Protein AF-0000000077171613 (afdb_homodimer)

pLDDT: mean 93.12, std 9.17, range [24.89, 98.75]

Foldseek 3Di:
DPPLDEFEEEEADAPDQDPCCCQPPPLLQQLLLVVRVRYHYEHEHNQFPCCLVCQLQGLEYEYELDQDLVCLLSQVSNVVVVGFYEYEYEWDLQDFALQDPCVLVSLAPSSVVSSLSCQASGQEYEYAADLVVVLCVVSYPHHYHHDHTFDRDQFDDLVVLVVVADPAAEEEEEDERSCLLQVLLLLVLVQVVCVVPVRHAYEYEYDPCNCVQSVHDPSRYHYHYDDGPVVVLVSLSHHQAYEDGAFDDSGSLSHAPVVLLSNLQSQHQYAYAPHNRCPVVCVQLVPDHALASVSSNVVVVVCVVPVVVSNVSSNSSNVCSNVPRYSNPDCVVVVVVVVSGDPDHRPDDDPDGRGYYYYHHHRDPDDPLVVLLVVLVVCVVVVVLVVSLVSLVVSCVSRVSDLVSLVSNLVSCVVVPHPCSVVSLVVSCVSVVLDCVSLLVVLVPDDDLLVSLVSLLVSLVSLLPGPLSNSVVCCVVNCVSLLVSCVVQVPRNLVSLVSNCSSVVPDLVSLQSSLVSCVVVVVPVSSVVSVVVSVVVVVVCVVCVVPVVPDDPSSVSSSVSSVVSNVPSSCVHPPPPSD/DPPLDEFEEEEADAPDFDPCCCQPPPLLQQLLLVVRVRYHYEHEHNQFPCCLVCQLQGLEYEYELDQDLVCLLSQVNNVVVVGFYEYEYEWDLQDFAPQDPCVLVSLAPSSVVSSLSCQASGQEYEYAADLVVLLCVVSYPHHYHHDHTFDRDQFDDLVVLVVVADPAAEEEEEDESSCLLQVLLLLVLVQVVCVVPVRHAYEYEYDPCNCVQSVHDPSRYHYHYDDGVVVVLVSLSRHQAYEDGAFDDSGSLSHAPVVLLSNLQSQHQYAYAPHNRCPVVCVQLVPDHALASVSSNVVVVVCVVPVVVSNVRSNSSNVCSNVPGYSNPDCSVVVVVVVSGDPDHRPDDDPDGRGYYYYHHHRDPDDPLVVLLVVLVVCVVVVVLVVSLVSLVVSCVSRVSDLVSLVSNLVSCVVVVPPCSVVSLVVSCVSVVLDCVSLLVVLVPDDDLLVSLVSLLVSLVSLLPGDLSNSVVCCVVNCVSLLVSCVVQVPRNLVSLVSNCSSVVPDLVSLQSSLVSCVVVVVPVSSVVSVVVSVVVVVVCVVCVVPVVPDDPSSVVSSVSSVVSNVPSNCVHPPPPSD

Solvent-accessible surface area (backbone atoms only — not comparable to full-atom values): 61549 Å² total; per-residue (Å²): 123,82,84,73,67,62,41,38,37,33,31,38,34,70,89,62,92,46,71,60,31,42,66,66,46,48,50,52,41,46,48,42,14,68,75,33,60,46,25,23,29,34,41,30,24,67,55,16,60,54,46,66,61,48,47,49,48,28,30,32,25,36,36,50,72,56,74,60,59,79,51,53,52,42,47,53,54,23,47,77,72,57,27,40,35,38,30,32,52,69,68,41,61,90,46,56,41,80,52,25,89,56,31,73,65,48,33,31,55,67,56,53,51,42,41,44,49,46,51,54,68,32,61,29,36,38,24,40,25,69,40,41,49,59,57,44,54,79,63,29,90,50,56,74,42,72,54,69,71,50,44,79,63,86,59,73,57,61,69,60,38,56,64,72,31,73,90,63,54,26,40,28,42,72,50,58,58,47,46,44,32,31,53,59,40,47,41,68,51,51,51,53,48,46,68,76,38,73,74,43,32,43,37,39,35,25,60,84,64,50,64,77,72,67,71,68,64,67,92,37,50,44,80,40,67,71,68,52,74,64,52,47,52,57,54,48,36,56,24,50,33,31,53,49,66,58,53,96,41,76,30,50,35,16,33,57,43,51,67,50,52,51,30,11,45,37,42,8,28,58,46,35,35,48,36,70,36,38,46,65,58,31,66,74,59,66,54,78,56,28,44,36,67,65,46,45,46,49,53,53,50,50,34,71,76,32,58,68,59,39,52,50,50,10,51,45,37,26,51,46,30,71,72,74,33,30,38,90,78,56,54,68,64,54,54,52,52,60,70,50,43,44,94,70,65,57,84,67,87,65,94,68,64,60,25,62,44,82,40,63,67,48,83,42,102,63,52,72,65,56,52,48,52,50,49,23,50,51,31,40,75,71,66,40,48,72,59,17,51,48,49,30,51,50,49,28,69,68,36,77,80,36,65,69,49,51,51,51,38,52,52,52,38,50,76,70,64,49,84,58,45,65,61,53,50,52,55,48,37,65,74,43,65,86,49,64,64,52,60,50,49,54,52,73,70,49,78,53,64,68,61,38,33,50,52,51,38,53,51,32,56,59,42,54,73,45,58,68,59,40,42,57,67,48,42,67,64,48,50,59,58,48,49,55,48,33,71,73,40,28,82,73,29,46,66,34,44,53,44,42,40,69,57,43,73,71,46,57,68,60,43,50,54,44,22,52,33,27,45,74,63,68,37,50,70,64,17,42,54,41,40,50,51,49,49,51,52,44,50,45,43,68,74,24,46,76,57,57,72,70,52,59,66,55,56,54,47,32,52,40,49,9,47,49,43,60,72,61,37,67,33,51,72,65,78,80,74,75,124,123,82,83,73,67,62,40,38,38,34,31,38,33,71,89,62,93,46,72,60,31,42,64,68,45,48,50,53,40,48,47,42,13,68,75,33,60,46,25,22,28,33,41,31,24,66,54,16,60,53,45,64,62,48,47,50,47,28,29,31,26,36,37,49,72,57,75,60,60,78,51,53,52,41,48,53,54,23,45,76,70,58,27,40,34,38,30,33,50,70,66,41,61,90,46,56,42,80,52,25,90,56,31,72,64,47,31,32,56,67,54,53,51,43,42,43,50,46,49,57,69,32,61,31,36,38,25,40,27,68,41,41,50,58,60,46,54,78,62,29,88,51,56,74,42,73,54,67,74,49,43,80,62,85,59,72,56,63,69,61,38,55,64,71,31,73,90,62,54,25,41,28,41,72,51,59,59,49,46,44,30,32,52,59,41,46,41,68,52,52,52,54,48,46,68,76,38,74,73,42,33,43,36,41,35,24,60,84,63,49,64,77,72,67,71,68,63,68,89,36,49,45,80,40,68,72,69,51,73,64,53,46,52,57,53,48,36,57,25,50,32,31,53,48,66,58,54,96,42,75,31,49,36,17,32,58,43,51,65,51,50,52,31,10,44,38,42,6,28,58,46,36,34,47,33,72,36,37,46,65,58,31,65,75,57,65,54,79,55,26,45,38,65,64,45,42,45,50,53,52,50,52,34,72,78,31,57,68,59,39,52,51,51,12,49,44,38,25,50,45,30,70,72,75,33,29,39,90,79,56,56,65,66,55,54,52,52,60,70,50,42,42,93,71,65,57,86,68,86,67,94,66,64,60,24,60,43,83,37,63,66,47,84,39,99,62,52,72,65,56,51,47,52,50,48,22,51,51,30,41,76,72,66,40,49,71,56,17,52,49,50,30,50,50,48,28,70,68,37,77,81,36,65,69,48,50,51,50,38,52,51,53,38,49,76,70,64,48,85,59,44,64,62,52,49,53,54,49,38,64,74,43,64,84,49,64,64,51,58,51,50,53,53,72,71,48,78,53,65,68,63,37,34,50,52,49,38,52,52,31,56,59,42,54,74,44,58,67,60,39,41,57,68,47,42,67,64,48,51,59,59,48,48,55,49,32,70,74,39,27,83,73,29,46,66,33,46,55,44,41,41,69,59,44,72,66,46,54,69,62,43,51,53,44,21,52,32,28,45,76,64,67,36,49,69,63,17,41,53,41,40,51,51,49,48,52,52,43,50,45,41,70,75,27,47,74,56,57,72,69,51,58,67,56,57,55,47,32,51,40,48,9,48,48,43,60,72,60,37,66,31,49,74,68,78,80,75,79,123

Sequence (1158 aa):
MPDLTPRTIVQLVALDETGDSYYRMRWPAVQLAAQAPHWRVINLDATASERYVWAEMADLLVLIQCADPDMLPVIEKRRAQGRQTLVEYNDNHYDPPVWSPAADQWASPLLQQMYERFMVHGDALAVTGPGLERLFRSKTTKPIHILKNHFPEDPLPFAALQQAKGNQIRLGWAGSLGHMADLLAVMPTLKKLLERFPEIKLCLMGNEAIPSLIRVPEAQLEFRKWGTIHDYYAFVKTLHIGIAPLQDTGYNRCRSDVKAVELAALGAVPVLQNALPYRDFLSETGLVGFSSLDGLFERLVGYLLHPAGLEADARCAHRYVQAQRLASQRRERYELYATMLAATPSKYFWPQSAGYHEVSGTPEPGTPSQKLLQHGRNLWQHGAHPAALQVLGGAVQANPFHPDLALAELRFMHLAGLADVPARLSAYAQRFAEDARFALFALAIEKNLHKRAGLWSDLAERLAGLPRCAADFYFEQISKLFLKDLRADPGIYLEAGECWLRVYPGRADLRLEVAQAAERCGRFAQAQDHYRWLQGALALYTDNQAFLGGVSPKTVAAWSAALHGRLHSDWSPAGEDIYMPDLTPRTIVQLVALDETGDSYYRMRWPAVQLAAQAPHWRVINLDATASERYVWAEMADLLVLIQCADPDMLPVIEKRRAQGRQTLVEYNDNHYDPPVWSPAADQWASPLLQQMYERFMVHGDALAVTGPGLERLFRSKTTKPIHILKNHFPEDPLPFAALQQAKGNQIRLGWAGSLGHMADLLAVMPTLKKLLERFPEIKLCLMGNEAIPSLIRVPEAQLEFRKWGTIHDYYAFVKTLHIGIAPLQDTGYNRCRSDVKAVELAALGAVPVLQNALPYRDFLSETGLVGFSSLDGLFERLVGYLLHPAGLEADARCAHRYVQAQRLASQRRERYELYATMLAATPSKYFWPQSAGYHEVSGTPEPGTPSQKLLQHGRNLWQHGAHPAALQVLGGAVQANPFHPDLALAELRFMHLAGLADVPARLSAYAQRFAEDARFALFALAIEKNLHKRAGLWSDLAERLAGLPRCAADFYFEQISKLFLKDLRADPGIYLEAGECWLRVYPGRADLRLEVAQAAERCGRFAQAQDHYRWLQGALALYTDNQAFLGGVSPKTVAAWSAALHGRLHSDWSPAGEDIY

Nearest PDB structures (foldseek):
  5d00-assembly1_A  TM=7.080E-01  e=1.806E-07  Bacillus subtilis subsp. subtilis str. 168
  4r7s-assembly1_A  TM=4.003E-01  e=2.937E-02  Parabacteroides merdae ATCC 43184
  3u4t-assembly2_B  TM=2.551E-01  e=2.801E-02  Cytophaga hutchinsonii ATCC 33406
  6hd7-assembly1_t  TM=3.679E-01  e=3.664E-01  Saccharomyces cerevisiae
  7qij-assembly1_CC  TM=3.805E-01  e=9.496E-01  Yersinia enterocolitica

Structure (mmCIF, N/CA/C/O backbone):
data_AF-0000000077171613-model_v1
#
loop_
_entity.id
_entity.type
_entity.pdbx_description
1 polymer 'Gll3830 protein'
#
loop_
_atom_site.group_PDB
_atom_site.id
_atom_site.type_symbol
_atom_site.label_atom_id
_atom_site.label_alt_id
_atom_site.label_comp_id
_atom_site.label_asym_id
_atom_site.label_entity_id
_atom_site.label_seq_id
_atom_site.pdbx_PDB_ins_code
_atom_site.Cartn_x
_atom_site.Cartn_y
_atom_site.Cartn_z
_atom_site.occupancy
_atom_site.B_iso_or_equiv
_atom_site.auth_seq_id
_atom_site.auth_comp_id
_atom_site.auth_asym_id
_atom_site.auth_atom_id
_atom_site.pdbx_PDB_model_num
ATOM 1 N N . MET A 1 1 ? 0.546 -65.812 -29.453 1 45.78 1 MET A N 1
ATOM 2 C CA . MET A 1 1 ? 0.878 -64.938 -30.594 1 45.78 1 MET A CA 1
ATOM 3 C C . MET A 1 1 ? 0.595 -63.5 -30.297 1 45.78 1 MET A C 1
ATOM 5 O O . MET A 1 1 ? -0.328 -63.188 -29.531 1 45.78 1 MET A O 1
ATOM 9 N N . PRO A 1 2 ? 1.661 -62.75 -30.531 1 60.56 2 PRO A N 1
ATOM 10 C CA . PRO A 1 2 ? 1.401 -61.344 -30.203 1 60.56 2 PRO A CA 1
ATOM 11 C C . PRO A 1 2 ? 0.114 -60.844 -30.828 1 60.56 2 PRO A C 1
ATOM 13 O O . PRO A 1 2 ? -0.261 -61.25 -31.938 1 60.56 2 PRO A O 1
ATOM 16 N N . ASP A 1 3 ? -0.795 -60.438 -30 1 68.5 3 ASP A N 1
ATOM 17 C CA . ASP A 1 3 ? -2.021 -59.844 -30.5 1 68.5 3 ASP A CA 1
ATOM 18 C C . ASP A 1 3 ? -1.717 -58.781 -31.578 1 68.5 3 ASP A C 1
ATOM 20 O O . ASP A 1 3 ? -1.125 -57.75 -31.281 1 68.5 3 ASP A O 1
ATOM 24 N N . LEU A 1 4 ? -1.874 -59.125 -32.875 1 80.25 4 LEU A N 1
ATOM 25 C CA . LEU A 1 4 ? -1.546 -58.281 -34.031 1 80.25 4 LEU A CA 1
ATOM 26 C C . LEU A 1 4 ? -2.781 -57.531 -34.531 1 80.25 4 LEU A C 1
ATOM 28 O O . LEU A 1 4 ? -2.797 -57.031 -35.656 1 80.25 4 LEU A O 1
ATOM 32 N N . THR A 1 5 ? -3.688 -57.469 -33.594 1 86.31 5 THR A N 1
ATOM 33 C CA . THR A 1 5 ? -4.91 -56.781 -33.969 1 86.31 5 THR A CA 1
ATOM 34 C C . THR A 1 5 ? -4.66 -55.25 -34.062 1 86.31 5 THR A C 1
ATOM 36 O O . THR A 1 5 ? -4.09 -54.656 -33.156 1 86.31 5 THR A O 1
ATOM 39 N N . PRO A 1 6 ? -5.066 -54.656 -35.188 1 92.19 6 PRO A N 1
ATOM 40 C CA . PRO A 1 6 ? -4.914 -53.219 -35.312 1 92.19 6 PRO A CA 1
ATOM 41 C C . PRO A 1 6 ? -5.703 -52.438 -34.25 1 92.19 6 PRO A C 1
ATOM 43 O O . PRO A 1 6 ? -6.824 -52.812 -33.906 1 92.19 6 PRO A O 1
ATOM 46 N N . ARG A 1 7 ? -5.062 -51.531 -33.625 1 96.88 7 ARG A N 1
ATOM 47 C CA . ARG A 1 7 ? -5.68 -50.688 -32.625 1 96.88 7 ARG A CA 1
ATOM 48 C C . ARG A 1 7 ? -5.391 -49.219 -32.906 1 96.88 7 ARG A C 1
ATOM 50 O O . ARG A 1 7 ? -4.355 -48.875 -33.469 1 96.88 7 ARG A O 1
ATOM 57 N N . THR A 1 8 ? -6.309 -48.344 -32.531 1 98.12 8 THR A N 1
ATOM 58 C CA . THR A 1 8 ? -6.109 -46.906 -32.688 1 98.12 8 THR A CA 1
ATOM 59 C C . THR A 1 8 ? -6.09 -46.219 -31.344 1 98.12 8 THR A C 1
ATOM 61 O O . THR A 1 8 ? -7.066 -46.281 -30.578 1 98.12 8 THR A O 1
ATOM 64 N N . ILE A 1 9 ? -4.977 -45.562 -31.047 1 98.44 9 ILE A N 1
ATOM 65 C CA . ILE A 1 9 ? -4.809 -44.719 -29.875 1 98.44 9 ILE A CA 1
ATOM 66 C C . ILE A 1 9 ? -4.906 -43.25 -30.281 1 98.44 9 ILE A C 1
ATOM 68 O O . ILE A 1 9 ? -4.168 -42.812 -31.141 1 98.44 9 ILE A O 1
ATOM 72 N N . VAL A 1 10 ? -5.805 -42.531 -29.641 1 98.44 10 VAL A N 1
ATOM 73 C CA . VAL A 1 10 ? -5.902 -41.094 -29.875 1 98.44 10 VAL A CA 1
ATOM 74 C C . VAL A 1 10 ? -5.523 -40.344 -28.609 1 98.44 10 VAL A C 1
ATOM 76 O O . VAL A 1 10 ? -6.074 -40.594 -27.531 1 98.44 10 VAL A O 1
ATOM 79 N N . GLN A 1 11 ? -4.562 -39.469 -28.734 1 98 11 GLN A N 1
ATOM 80 C CA . GLN A 1 11 ? -4.156 -38.562 -27.672 1 98 11 GLN A CA 1
ATOM 81 C C . GLN A 1 11 ? -4.52 -37.125 -28.016 1 98 11 GLN A C 1
ATOM 83 O O . GLN A 1 11 ? -4.102 -36.594 -29.047 1 98 11 GLN A O 1
ATOM 88 N N . LEU A 1 12 ? -5.309 -36.531 -27.125 1 96.31 12 LEU A N 1
ATOM 89 C CA . LEU A 1 12 ? -5.562 -35.094 -27.297 1 96.31 12 LEU A CA 1
ATOM 90 C C . LEU A 1 12 ? -4.453 -34.281 -26.641 1 96.31 12 LEU A C 1
ATOM 92 O O . LEU A 1 12 ? -4.25 -34.344 -25.422 1 96.31 12 LEU A O 1
ATOM 96 N N . VAL A 1 13 ? -3.756 -33.469 -27.484 1 92.25 13 VAL A N 1
ATOM 97 C CA . VAL A 1 13 ? -2.52 -32.844 -27.016 1 92.25 13 VAL A CA 1
ATOM 98 C C . VAL A 1 13 ? -2.477 -31.391 -27.453 1 92.25 13 VAL A C 1
ATOM 100 O O . VAL A 1 13 ? -3.264 -30.953 -28.297 1 92.25 13 VAL A O 1
ATOM 103 N N . ALA A 1 14 ? -1.704 -30.609 -26.719 1 85.62 14 ALA A N 1
ATOM 104 C CA . ALA A 1 14 ? -1.272 -29.312 -27.25 1 85.62 14 ALA A CA 1
ATOM 105 C C . ALA A 1 14 ? -0.084 -29.469 -28.188 1 85.62 14 ALA A C 1
ATOM 107 O O . ALA A 1 14 ? 0.984 -29.938 -27.781 1 85.62 14 ALA A O 1
ATOM 108 N N . LEU A 1 15 ? -0.319 -29.047 -29.438 1 85.31 15 LEU A N 1
ATOM 109 C CA . LEU A 1 15 ? 0.756 -29.203 -30.422 1 85.31 15 LEU A CA 1
ATOM 110 C C . LEU A 1 15 ? 1.675 -27.984 -30.406 1 85.31 15 LEU A C 1
ATOM 112 O O . LEU A 1 15 ? 1.579 -27.125 -31.281 1 85.31 15 LEU A O 1
ATOM 116 N N . ASP A 1 16 ? 2.449 -27.781 -29.312 1 84.06 16 ASP A N 1
ATOM 117 C CA . ASP A 1 16 ? 3.422 -26.703 -29.188 1 84.06 16 ASP A CA 1
ATOM 118 C C . ASP A 1 16 ? 4.836 -27.25 -29 1 84.06 16 ASP A C 1
ATOM 120 O O . ASP A 1 16 ? 5.098 -28.422 -29.312 1 84.06 16 ASP A O 1
ATOM 124 N N . GLU A 1 17 ? 5.754 -26.375 -28.688 1 79.94 17 GLU A N 1
ATOM 125 C CA . GLU A 1 17 ? 7.156 -26.766 -28.625 1 79.94 17 GLU A CA 1
ATOM 126 C C . GLU A 1 17 ? 7.699 -26.641 -27.203 1 79.94 17 GLU A C 1
ATOM 128 O O . GLU A 1 17 ? 8.789 -26.094 -27 1 79.94 17 GLU A O 1
ATOM 133 N N . THR A 1 18 ? 6.91 -27.141 -26.312 1 82.56 18 THR A N 1
ATOM 134 C CA . THR A 1 18 ? 7.34 -27.109 -24.922 1 82.56 18 THR A CA 1
ATOM 135 C C . THR A 1 18 ? 7.961 -28.438 -24.516 1 82.56 18 THR A C 1
ATOM 137 O O . THR A 1 18 ? 7.824 -29.438 -25.219 1 82.56 18 THR A O 1
ATOM 140 N N . GLY A 1 19 ? 8.633 -28.391 -23.438 1 85.69 19 GLY A N 1
ATOM 141 C CA . GLY A 1 19 ? 9.188 -29.641 -22.906 1 85.69 19 GLY A CA 1
ATOM 142 C C . GLY A 1 19 ? 8.148 -30.719 -22.688 1 85.69 19 GLY A C 1
ATOM 143 O O . GLY A 1 19 ? 8.375 -31.875 -23.016 1 85.69 19 GLY A O 1
ATOM 144 N N . ASP A 1 20 ? 7.027 -30.375 -22.25 1 88.25 20 ASP A N 1
ATOM 145 C CA . ASP A 1 20 ? 5.941 -31.312 -22 1 88.25 20 ASP A CA 1
ATOM 146 C C . ASP A 1 20 ? 5.449 -31.938 -23.312 1 88.25 20 ASP A C 1
ATOM 148 O O . ASP A 1 20 ? 5.141 -33.125 -23.359 1 88.25 20 ASP A O 1
ATOM 152 N N . SER A 1 21 ? 5.383 -31.125 -24.344 1 90.75 21 SER A N 1
ATOM 153 C CA . SER A 1 21 ? 4.926 -31.625 -25.641 1 90.75 21 SER A CA 1
ATOM 154 C C . SER A 1 21 ? 5.852 -32.719 -26.172 1 90.75 21 SER A C 1
ATOM 156 O O . SER A 1 21 ? 5.398 -33.688 -26.797 1 90.75 21 SER A O 1
ATOM 158 N N . TYR A 1 22 ? 7.094 -32.562 -25.859 1 92.94 22 TYR A N 1
ATOM 159 C CA . TYR A 1 22 ? 8.055 -33.562 -26.344 1 92.94 22 TYR A CA 1
ATOM 160 C C . TYR A 1 22 ? 8.07 -34.781 -25.438 1 92.94 22 TYR A C 1
ATOM 162 O O . TYR A 1 22 ? 7.785 -35.906 -25.875 1 92.94 22 TYR A O 1
ATOM 170 N N . TYR A 1 23 ? 8.203 -34.562 -24.141 1 93.81 23 TYR A N 1
ATOM 171 C CA . TYR A 1 23 ? 8.469 -35.656 -23.203 1 93.81 23 TYR A CA 1
ATOM 172 C C . TYR A 1 23 ? 7.191 -36.406 -22.859 1 93.81 23 TYR A C 1
ATOM 174 O O . TYR A 1 23 ? 7.238 -37.562 -22.453 1 93.81 23 TYR A O 1
ATOM 182 N N . ARG A 1 24 ? 6.078 -35.781 -23.047 1 94.19 24 ARG A N 1
ATOM 183 C CA . ARG A 1 24 ? 4.852 -36.406 -22.578 1 94.19 24 ARG A CA 1
ATOM 184 C C . ARG A 1 24 ? 3.959 -36.812 -23.75 1 94.19 24 ARG A C 1
ATOM 186 O O . ARG A 1 24 ? 3.131 -37.719 -23.641 1 94.19 24 ARG A O 1
ATOM 193 N N . MET A 1 25 ? 4.164 -36.156 -24.891 1 94.88 25 MET A N 1
ATOM 194 C CA . MET A 1 25 ? 3.195 -36.344 -25.969 1 94.88 25 MET A CA 1
ATOM 195 C C . MET A 1 25 ? 3.867 -36.906 -27.203 1 94.88 25 MET A C 1
ATOM 197 O O . MET A 1 25 ? 3.637 -38.062 -27.562 1 94.88 25 MET A O 1
ATOM 201 N N . ARG A 1 26 ? 4.859 -36.281 -27.719 1 94.88 26 ARG A N 1
ATOM 202 C CA . ARG A 1 26 ? 5.414 -36.625 -29.016 1 94.88 26 ARG A CA 1
ATOM 203 C C . ARG A 1 26 ? 6.309 -37.875 -28.938 1 94.88 26 ARG A C 1
ATOM 205 O O . ARG A 1 26 ? 6.051 -38.875 -29.594 1 94.88 26 ARG A O 1
ATOM 212 N N . TRP A 1 27 ? 7.281 -37.844 -28.141 1 95.06 27 TRP A N 1
ATOM 213 C CA . TRP A 1 27 ? 8.289 -38.875 -28.125 1 95.06 27 TRP A CA 1
ATOM 214 C C . TRP A 1 27 ? 7.688 -40.188 -27.625 1 95.06 27 TRP A C 1
ATOM 216 O O . TRP A 1 27 ? 7.895 -41.25 -28.219 1 95.06 27 TRP A O 1
ATOM 226 N N . PRO A 1 28 ? 6.902 -40.125 -26.578 1 94.81 28 PRO A N 1
ATOM 227 C CA . PRO A 1 28 ? 6.27 -41.375 -26.156 1 94.81 28 PRO A CA 1
ATOM 228 C C . PRO A 1 28 ? 5.359 -41.969 -27.234 1 94.81 28 PRO A C 1
ATOM 230 O O . PRO A 1 28 ? 5.289 -43.188 -27.375 1 94.81 28 PRO A O 1
ATOM 233 N N . ALA A 1 29 ? 4.668 -41.156 -27.984 1 96.06 29 ALA A N 1
ATOM 234 C CA . ALA A 1 29 ? 3.783 -41.625 -29.047 1 96.06 29 ALA A CA 1
ATOM 235 C C . ALA A 1 29 ? 4.582 -42.281 -30.172 1 96.06 29 ALA A C 1
ATOM 237 O O . ALA A 1 29 ? 4.18 -43.312 -30.703 1 96.06 29 ALA A O 1
ATOM 238 N N . VAL A 1 30 ? 5.645 -41.688 -30.531 1 95.62 30 VAL A N 1
ATOM 239 C CA . VAL A 1 30 ? 6.523 -42.219 -31.562 1 95.62 30 VAL A CA 1
ATOM 240 C C . VAL A 1 30 ? 7.051 -43.594 -31.125 1 95.62 30 VAL A C 1
ATOM 242 O O . VAL A 1 30 ? 7.059 -44.531 -31.906 1 95.62 30 VAL A O 1
ATOM 245 N N . GLN A 1 31 ? 7.473 -43.656 -29.922 1 94.88 31 GLN A N 1
ATOM 246 C CA . GLN A 1 31 ? 8 -44.906 -29.375 1 94.88 31 GLN A CA 1
ATOM 247 C C . GLN A 1 31 ? 6.926 -46 -29.344 1 94.88 31 GLN A C 1
ATOM 249 O O . GLN A 1 31 ? 7.199 -47.156 -29.656 1 94.88 31 GLN A O 1
ATOM 254 N N . LEU A 1 32 ? 5.781 -45.625 -28.938 1 95.44 32 LEU A N 1
ATOM 255 C CA . LEU A 1 32 ? 4.664 -46.562 -28.891 1 95.44 32 LEU A CA 1
ATOM 256 C C . LEU A 1 32 ? 4.379 -47.156 -30.281 1 95.44 32 LEU A C 1
ATOM 258 O O . LEU A 1 32 ? 4.164 -48.344 -30.422 1 95.44 32 LEU A O 1
ATOM 262 N N . ALA A 1 33 ? 4.375 -46.312 -31.281 1 95.75 33 ALA A N 1
ATOM 263 C CA . ALA A 1 33 ? 4.125 -46.75 -32.656 1 95.75 33 ALA A CA 1
ATOM 264 C C . ALA A 1 33 ? 5.215 -47.719 -33.125 1 95.75 33 ALA A C 1
ATOM 266 O O . ALA A 1 33 ? 4.945 -48.625 -33.906 1 95.75 33 ALA A O 1
ATOM 267 N N . ALA A 1 34 ? 6.375 -47.469 -32.688 1 94.38 34 ALA A N 1
ATOM 268 C CA . ALA A 1 34 ? 7.488 -48.344 -33.031 1 94.38 34 ALA A CA 1
ATOM 269 C C . ALA A 1 34 ? 7.359 -49.719 -32.344 1 94.38 34 ALA A C 1
ATOM 271 O O . ALA A 1 34 ? 7.695 -50.75 -32.938 1 94.38 34 ALA A O 1
ATOM 272 N N . GLN A 1 35 ? 6.879 -49.719 -31.156 1 93.12 35 GLN A N 1
ATOM 273 C CA . GLN A 1 35 ? 6.762 -50.938 -30.359 1 93.12 35 GLN A CA 1
ATOM 274 C C . GLN A 1 35 ? 5.559 -51.75 -30.797 1 93.12 35 GLN A C 1
ATOM 276 O O . GLN A 1 35 ? 5.535 -52.969 -30.594 1 93.12 35 GLN A O 1
ATOM 281 N N . ALA A 1 36 ? 4.582 -51.062 -31.266 1 94.88 36 ALA A N 1
ATOM 282 C CA . ALA A 1 36 ? 3.379 -51.719 -31.781 1 94.88 36 ALA A CA 1
ATOM 283 C C . ALA A 1 36 ? 3.08 -51.281 -33.219 1 94.88 36 ALA A C 1
ATOM 285 O O . ALA A 1 36 ? 2.156 -50.5 -33.438 1 94.88 36 ALA A O 1
ATOM 286 N N . PRO A 1 37 ? 3.752 -51.938 -34.125 1 93.62 37 PRO A N 1
ATOM 287 C CA . PRO A 1 37 ? 3.676 -51.469 -35.531 1 93.62 37 PRO A CA 1
ATOM 288 C C . PRO A 1 37 ? 2.275 -51.594 -36.125 1 93.62 37 PRO A C 1
ATOM 290 O O . PRO A 1 37 ? 1.979 -51 -37.156 1 93.62 37 PRO A O 1
ATOM 293 N N . HIS A 1 38 ? 1.454 -52.375 -35.5 1 94.31 38 HIS A N 1
ATOM 294 C CA . HIS A 1 38 ? 0.092 -52.531 -35.969 1 94.31 38 HIS A CA 1
ATOM 295 C C . HIS A 1 38 ? -0.859 -51.531 -35.344 1 94.31 38 HIS A C 1
ATOM 297 O O . HIS A 1 38 ? -2.043 -51.5 -35.688 1 94.31 38 HIS A O 1
ATOM 303 N N . TRP A 1 39 ? -0.384 -50.75 -34.375 1 96.94 39 TRP A N 1
ATOM 304 C CA . TRP A 1 39 ? -1.201 -49.719 -33.781 1 96.94 39 TRP A CA 1
ATOM 305 C C . TRP A 1 39 ? -1.116 -48.406 -34.562 1 96.94 39 TRP A C 1
ATOM 307 O O . TRP A 1 39 ? -0.089 -48.125 -35.188 1 96.94 39 TRP A O 1
ATOM 317 N N . ARG A 1 40 ? -2.211 -47.75 -34.656 1 97.69 40 ARG A N 1
ATOM 318 C CA . ARG A 1 40 ? -2.287 -46.344 -35.094 1 97.69 40 ARG A CA 1
ATOM 319 C C . ARG A 1 40 ? -2.285 -45.406 -33.875 1 97.69 40 ARG A C 1
ATOM 321 O O . ARG A 1 40 ? -3.213 -45.406 -33.062 1 97.69 40 ARG A O 1
ATOM 328 N N . VAL A 1 41 ? -1.185 -44.625 -33.781 1 98.25 41 VAL A N 1
ATOM 329 C CA . VAL A 1 41 ? -1.062 -43.719 -32.688 1 98.25 41 VAL A CA 1
ATOM 330 C C . VAL A 1 41 ? -1.19 -42.281 -33.188 1 98.25 41 VAL A C 1
ATOM 332 O O . VAL A 1 41 ? -0.305 -41.781 -33.875 1 98.25 41 VAL A O 1
ATOM 335 N N . ILE A 1 42 ? -2.264 -41.594 -32.719 1 98.19 42 ILE A N 1
ATOM 336 C CA . ILE A 1 42 ? -2.57 -40.281 -33.25 1 98.19 42 ILE A CA 1
ATOM 337 C C . ILE A 1 42 ? -2.484 -39.25 -32.125 1 98.19 42 ILE A C 1
ATOM 339 O O . ILE A 1 42 ? -3.236 -39.312 -31.156 1 98.19 42 ILE A O 1
ATOM 343 N N . ASN A 1 43 ? -1.555 -38.281 -32.312 1 97.69 43 ASN A N 1
ATOM 344 C CA . ASN A 1 43 ? -1.63 -37.031 -31.562 1 97.69 43 ASN A CA 1
ATOM 345 C C . ASN A 1 43 ? -2.514 -36 -32.281 1 97.69 43 ASN A C 1
ATOM 347 O O . ASN A 1 43 ? -2.131 -35.469 -33.312 1 97.69 43 ASN A O 1
ATOM 351 N N . LEU A 1 44 ? -3.627 -35.812 -31.656 1 96.5 44 LEU A N 1
ATOM 352 C CA . LEU A 1 44 ? -4.566 -34.844 -32.219 1 96.5 44 LEU A CA 1
ATOM 353 C C . LEU A 1 44 ? -4.602 -33.562 -31.422 1 96.5 44 LEU A C 1
ATOM 355 O O . LEU A 1 44 ? -4.68 -33.594 -30.188 1 96.5 44 LEU A O 1
ATOM 359 N N . ASP A 1 45 ? -4.547 -32.438 -32.156 1 94.81 45 ASP A N 1
ATOM 360 C CA . ASP A 1 45 ? -4.664 -31.156 -31.469 1 94.81 45 ASP A CA 1
ATOM 361 C C . ASP A 1 45 ? -5.969 -31.078 -30.672 1 94.81 45 ASP A C 1
ATOM 363 O O . ASP A 1 45 ? -7.035 -31.422 -31.188 1 94.81 45 ASP A O 1
ATOM 367 N N . ALA A 1 46 ? -5.844 -30.562 -29.469 1 92.75 46 ALA A N 1
ATOM 368 C CA . ALA A 1 46 ? -6.973 -30.578 -28.547 1 92.75 46 ALA A CA 1
ATOM 369 C C . ALA A 1 46 ? -8.078 -29.625 -29 1 92.75 46 ALA A C 1
ATOM 371 O O . ALA A 1 46 ? -9.211 -29.703 -28.516 1 92.75 46 ALA A O 1
ATOM 372 N N . THR A 1 47 ? -7.809 -28.797 -29.953 1 91.94 47 THR A N 1
ATOM 373 C CA . THR A 1 47 ? -8.797 -27.828 -30.422 1 91.94 47 THR A CA 1
ATOM 374 C C . THR A 1 47 ? -9.375 -28.25 -31.766 1 91.94 47 THR A C 1
ATOM 376 O O . THR A 1 47 ? -10.18 -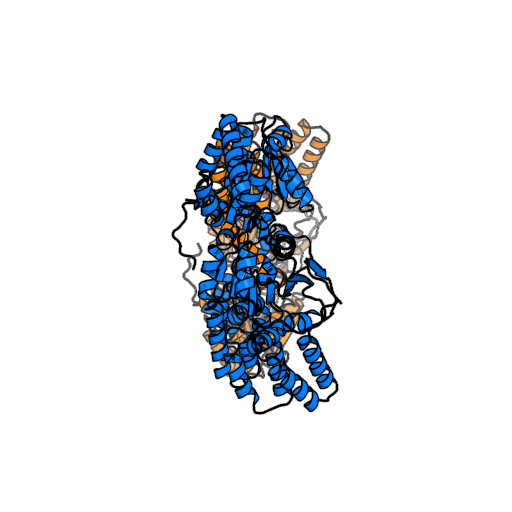27.531 -32.375 1 91.94 47 THR A O 1
ATOM 379 N N . ALA A 1 48 ? -8.906 -29.391 -32.25 1 94.38 48 ALA A N 1
ATOM 380 C CA . ALA A 1 48 ? -9.367 -29.844 -33.562 1 94.38 48 ALA A CA 1
ATOM 381 C C . ALA A 1 48 ? -10.852 -30.203 -33.531 1 94.38 48 ALA A C 1
ATOM 383 O O . ALA A 1 48 ? -11.344 -30.75 -32.531 1 94.38 48 ALA A O 1
ATOM 384 N N . SER A 1 49 ? -11.547 -29.984 -34.656 1 93.25 49 SER A N 1
ATOM 385 C CA . SER A 1 49 ? -12.977 -30.297 -34.719 1 93.25 49 SER A CA 1
ATOM 386 C C . SER A 1 49 ? -13.211 -31.797 -34.688 1 93.25 49 SER A C 1
ATOM 388 O O . SER A 1 49 ? -14.25 -32.25 -34.188 1 93.25 49 SER A O 1
ATOM 390 N N . GLU A 1 50 ? -12.281 -32.594 -35.031 1 94.19 50 GLU A N 1
ATOM 391 C CA . GLU A 1 50 ? -12.391 -34.062 -35.125 1 94.19 50 GLU A CA 1
ATOM 392 C C . GLU A 1 50 ? -12.328 -34.688 -33.719 1 94.19 50 GLU A C 1
ATOM 394 O O . GLU A 1 50 ? -12.625 -35.875 -33.562 1 94.19 50 GLU A O 1
ATOM 399 N N . ARG A 1 51 ? -12.023 -33.875 -32.781 1 95.69 51 ARG A N 1
ATOM 400 C CA . ARG A 1 51 ? -11.617 -34.438 -31.5 1 95.69 51 ARG A CA 1
ATOM 401 C C . ARG A 1 51 ? -12.742 -35.25 -30.875 1 95.69 51 ARG A C 1
ATOM 403 O O . ARG A 1 51 ? -12.5 -36.344 -30.312 1 95.69 51 ARG A O 1
ATOM 410 N N . TYR A 1 52 ? -13.953 -34.875 -31.031 1 95.88 52 TYR A N 1
ATOM 411 C CA . TYR A 1 52 ? -15.047 -35.562 -30.359 1 95.88 52 TYR A CA 1
ATOM 412 C C . TYR A 1 52 ? -15.328 -36.906 -31 1 95.88 52 TYR A C 1
ATOM 414 O O . TYR A 1 52 ? -15.477 -37.906 -30.312 1 95.88 52 TYR A O 1
ATOM 422 N N . VAL A 1 53 ? -15.352 -36.938 -32.344 1 96 53 VAL A N 1
ATOM 423 C CA . VAL A 1 53 ? -15.625 -38.188 -33.062 1 96 53 VAL A CA 1
ATOM 424 C C . VAL A 1 53 ? -14.453 -39.125 -32.906 1 96 53 VAL A C 1
ATOM 426 O O . VAL A 1 53 ? -14.656 -40.312 -32.594 1 96 53 VAL A O 1
ATOM 429 N N . TRP A 1 54 ? -13.32 -38.625 -33.062 1 97.56 54 TRP A N 1
ATOM 430 C CA . TRP A 1 54 ? -12.141 -39.5 -33 1 97.56 54 TRP A CA 1
ATOM 431 C C . TRP A 1 54 ? -11.938 -40 -31.562 1 97.56 54 TRP A C 1
ATOM 433 O O . TRP A 1 54 ? -11.516 -41.156 -31.359 1 97.56 54 TRP A O 1
ATOM 443 N N . ALA A 1 55 ? -12.203 -39.156 -30.625 1 97.94 55 ALA A N 1
ATOM 444 C CA . ALA A 1 55 ? -12.141 -39.594 -29.234 1 97.94 55 ALA A CA 1
ATOM 445 C C . ALA A 1 55 ? -13.109 -40.75 -28.969 1 97.94 55 ALA A C 1
ATOM 447 O O . ALA A 1 55 ? -12.75 -41.75 -28.344 1 97.94 55 ALA A O 1
ATOM 448 N N . GLU A 1 56 ? -14.305 -40.594 -29.406 1 97.38 56 GLU A N 1
ATOM 449 C CA . GLU A 1 56 ? -15.336 -41.625 -29.188 1 97.38 56 GLU A CA 1
ATOM 450 C C . GLU A 1 56 ? -14.969 -42.938 -29.859 1 97.38 56 GLU A C 1
ATOM 452 O O . GLU A 1 56 ? -15.211 -44 -29.312 1 97.38 56 GLU A O 1
ATOM 457 N N . MET A 1 57 ? -14.297 -42.844 -31.031 1 97.31 57 MET A N 1
ATOM 458 C CA . MET A 1 57 ? -14.102 -44 -31.875 1 97.31 57 MET A CA 1
ATOM 459 C C . MET A 1 57 ? -12.766 -44.688 -31.578 1 97.31 57 MET A C 1
ATOM 461 O O . MET A 1 57 ? -12.531 -45.812 -31.969 1 97.31 57 MET A O 1
ATOM 465 N N . ALA A 1 58 ? -11.914 -44.031 -30.906 1 98.44 58 ALA A N 1
ATOM 466 C CA . ALA A 1 58 ? -10.594 -44.594 -30.594 1 98.44 58 ALA A CA 1
ATOM 467 C C . ALA A 1 58 ? -10.719 -45.875 -29.75 1 98.44 58 ALA A C 1
ATOM 469 O O . ALA A 1 58 ? -11.664 -46 -28.984 1 98.44 58 ALA A O 1
ATOM 470 N N . ASP A 1 59 ? -9.773 -46.781 -29.922 1 98.25 59 ASP A N 1
ATOM 471 C CA . ASP A 1 59 ? -9.719 -47.969 -29.047 1 98.25 59 ASP A CA 1
ATOM 472 C C . ASP A 1 59 ? -9.289 -47.562 -27.641 1 98.25 59 ASP A C 1
ATOM 474 O O . ASP A 1 59 ? -9.781 -48.125 -26.656 1 98.25 59 ASP A O 1
ATOM 478 N N . LEU A 1 60 ? -8.398 -46.656 -27.562 1 98.44 60 LEU A N 1
ATOM 479 C CA . LEU A 1 60 ? -7.992 -46 -26.328 1 98.44 60 LEU A CA 1
ATOM 480 C C . LEU A 1 60 ? -7.883 -44.5 -26.5 1 98.44 60 LEU A C 1
ATOM 482 O O . LEU A 1 60 ? -7.297 -44.031 -27.484 1 98.44 60 LEU A O 1
ATOM 486 N N . LEU A 1 61 ? -8.492 -43.812 -25.578 1 98.62 61 LEU A N 1
ATOM 487 C CA . LEU A 1 61 ? -8.406 -42.344 -25.562 1 98.62 61 LEU A CA 1
ATOM 488 C C . LEU A 1 61 ? -7.512 -41.875 -24.422 1 98.62 61 LEU A C 1
ATOM 490 O O . LEU A 1 61 ? -7.652 -42.344 -23.281 1 98.62 61 LEU A O 1
ATOM 494 N N . VAL A 1 62 ? -6.535 -40.969 -24.766 1 98.56 62 VAL A N 1
ATOM 495 C CA . VAL A 1 62 ? -5.664 -40.375 -23.766 1 98.56 62 VAL A CA 1
ATOM 496 C C . VAL A 1 62 ? -5.883 -38.844 -23.734 1 98.56 62 VAL A C 1
ATOM 498 O O . VAL A 1 62 ? -5.688 -38.188 -24.75 1 98.56 62 VAL A O 1
ATOM 501 N N . LEU A 1 63 ? -6.289 -38.406 -22.547 1 98.12 63 LEU A N 1
ATOM 502 C CA . LEU A 1 63 ? -6.508 -36.969 -22.344 1 98.12 63 LEU A CA 1
ATOM 503 C C . LEU A 1 63 ? -5.398 -36.344 -21.5 1 98.12 63 LEU A C 1
ATOM 505 O O . LEU A 1 63 ? -5.301 -36.625 -20.297 1 98.12 63 LEU A O 1
ATOM 509 N N . ILE A 1 64 ? -4.617 -35.469 -22.125 1 96 64 ILE A N 1
ATOM 510 C CA . ILE A 1 64 ? -3.502 -34.844 -21.406 1 96 64 ILE A CA 1
ATOM 511 C C . ILE A 1 64 ? -3.883 -33.438 -21 1 96 64 ILE A C 1
ATOM 513 O O . ILE A 1 64 ? -4.074 -32.562 -21.844 1 96 64 ILE A O 1
ATOM 517 N N . GLN A 1 65 ? -4.012 -33.219 -19.672 1 93.62 65 GLN A N 1
ATOM 518 C CA . GLN A 1 65 ? -4.355 -31.922 -19.078 1 93.62 65 GLN A CA 1
ATOM 519 C C . GLN A 1 65 ? -5.586 -31.312 -19.75 1 93.62 65 GLN A C 1
ATOM 521 O O . GLN A 1 65 ? -5.582 -30.141 -20.109 1 93.62 65 GLN A O 1
ATOM 526 N N . CYS A 1 66 ? -6.539 -32.125 -19.969 1 94.44 66 CYS A N 1
ATOM 527 C CA . CYS A 1 66 ? -7.766 -31.703 -20.641 1 94.44 66 CYS A CA 1
ATOM 528 C C . CYS A 1 66 ? -8.664 -30.922 -19.703 1 94.44 66 CYS A C 1
ATOM 530 O O . CYS A 1 66 ? -8.82 -31.281 -18.531 1 94.44 66 CYS A O 1
ATOM 532 N N . ALA A 1 67 ? -9.188 -29.844 -20.234 1 93.25 67 ALA A N 1
ATOM 533 C CA . ALA A 1 67 ? -10.125 -29.047 -19.453 1 93.25 67 ALA A CA 1
ATOM 534 C C . ALA A 1 67 ? -11.391 -28.75 -20.25 1 93.25 67 ALA A C 1
ATOM 536 O O . ALA A 1 67 ? -12.117 -27.797 -19.953 1 93.25 67 ALA A O 1
ATOM 537 N N . ASP A 1 68 ? -11.641 -29.5 -21.297 1 94.81 68 ASP A N 1
ATOM 538 C CA . ASP A 1 68 ? -12.836 -29.359 -22.125 1 94.81 68 ASP A CA 1
ATOM 539 C C . ASP A 1 68 ? -13.992 -30.188 -21.562 1 94.81 68 ASP A C 1
ATOM 541 O O . ASP A 1 68 ? -14.047 -31.406 -21.75 1 94.81 68 ASP A O 1
ATOM 545 N N . PRO A 1 69 ? -14.977 -29.516 -21.031 1 95.81 69 PRO A N 1
ATOM 546 C CA . PRO A 1 69 ? -16.047 -30.281 -20.391 1 95.81 69 PRO A CA 1
ATOM 547 C C . PRO A 1 69 ? -16.875 -31.094 -21.391 1 95.81 69 PRO A C 1
ATOM 549 O O . PRO A 1 69 ? -17.562 -32.031 -20.984 1 95.81 69 PRO A O 1
ATOM 552 N N . ASP A 1 70 ? -16.859 -30.781 -22.641 1 97 70 ASP A N 1
ATOM 553 C CA . ASP A 1 70 ? -17.625 -31.516 -23.656 1 97 70 ASP A CA 1
ATOM 554 C C . ASP A 1 70 ? -17.016 -32.875 -23.906 1 97 70 ASP A C 1
ATOM 556 O O . ASP A 1 70 ? -17.625 -33.719 -24.562 1 97 70 ASP A O 1
ATOM 560 N N . MET A 1 71 ? -15.898 -33.188 -23.328 1 97.12 71 MET A N 1
ATOM 561 C CA . MET A 1 71 ? -15.266 -34.469 -23.453 1 97.12 71 MET A CA 1
ATOM 562 C C . MET A 1 71 ? -15.82 -35.469 -22.422 1 97.12 71 MET A C 1
ATOM 564 O O . MET A 1 71 ? -15.648 -36.656 -22.547 1 97.12 71 MET A O 1
ATOM 568 N N . LEU A 1 72 ? -16.453 -34.969 -21.391 1 97.69 72 LEU A N 1
ATOM 569 C CA . LEU A 1 72 ? -16.922 -35.812 -20.312 1 97.69 72 LEU A CA 1
ATOM 570 C C . LEU A 1 72 ? -18.031 -36.75 -20.797 1 97.69 72 LEU A C 1
ATOM 572 O O . LEU A 1 72 ? -17.984 -37.969 -20.547 1 97.69 72 LEU A O 1
ATOM 576 N N . PRO A 1 73 ? -19.047 -36.281 -21.578 1 97.31 73 PRO A N 1
ATOM 577 C CA . PRO A 1 73 ? -20.031 -37.219 -22.141 1 97.31 73 PRO A CA 1
ATOM 578 C C . PRO A 1 73 ? -19.391 -38.25 -23.062 1 97.31 73 PRO A C 1
ATOM 580 O O . PRO A 1 73 ? -19.859 -39.375 -23.156 1 97.31 73 PRO A O 1
ATOM 583 N N . VAL A 1 74 ? -18.359 -37.812 -23.734 1 97.81 74 VAL A N 1
ATOM 584 C CA . VAL A 1 74 ? -17.656 -38.719 -24.625 1 97.81 74 VAL A CA 1
ATOM 585 C C . VAL A 1 74 ? -17.062 -39.875 -23.812 1 97.81 74 VAL A C 1
ATOM 587 O O . VAL A 1 74 ? -17.156 -41.031 -24.219 1 97.81 74 VAL A O 1
ATOM 590 N N . ILE A 1 75 ? -16.484 -39.562 -22.719 1 98.31 75 ILE A N 1
ATOM 591 C CA . ILE A 1 75 ? -15.914 -40.562 -21.828 1 98.31 75 ILE A CA 1
ATOM 592 C C . ILE A 1 75 ? -17 -41.562 -21.406 1 98.31 75 ILE A C 1
ATOM 594 O O . ILE A 1 75 ? -16.781 -42.781 -21.422 1 98.31 75 ILE A O 1
ATOM 598 N N . GLU A 1 76 ? -18.172 -41.094 -21.078 1 97.06 76 GLU A N 1
ATOM 599 C CA . GLU A 1 76 ? -19.281 -41.969 -20.641 1 97.06 76 GLU A CA 1
ATOM 600 C C . GLU A 1 76 ? -19.719 -42.875 -21.781 1 97.06 76 GLU A C 1
ATOM 602 O O . GLU A 1 76 ? -20 -44.062 -21.547 1 97.06 76 GLU A O 1
ATOM 607 N N . LYS A 1 77 ? -19.844 -42.344 -22.953 1 96.75 77 LYS A N 1
ATOM 608 C CA . LYS A 1 77 ? -20.219 -43.156 -24.109 1 96.75 77 LYS A CA 1
ATOM 609 C C . LYS A 1 77 ? -19.203 -44.25 -24.375 1 96.75 77 LYS A C 1
ATOM 611 O O . LYS A 1 77 ? -19.594 -45.375 -24.672 1 96.75 77 LYS A O 1
ATOM 616 N N . ARG A 1 78 ? -18 -43.875 -24.266 1 97.62 78 ARG A N 1
ATOM 617 C CA . ARG A 1 78 ? -16.922 -44.844 -24.453 1 97.62 78 ARG A CA 1
ATOM 618 C C . ARG A 1 78 ? -17.031 -45.969 -23.438 1 97.62 78 ARG A C 1
ATOM 620 O O . ARG A 1 78 ? -16.953 -47.156 -23.781 1 97.62 78 ARG A O 1
ATOM 627 N N . ARG A 1 79 ? -17.219 -45.625 -22.234 1 96.44 79 ARG A N 1
ATOM 628 C CA . ARG A 1 79 ? -17.344 -46.594 -21.156 1 96.44 79 ARG A CA 1
ATOM 629 C C . ARG A 1 79 ? -18.5 -47.531 -21.406 1 96.44 79 ARG A C 1
ATOM 631 O O . ARG A 1 79 ? -18.391 -48.75 -21.203 1 96.44 79 ARG A O 1
ATOM 638 N N . ALA A 1 80 ? -19.594 -47.031 -21.891 1 95.62 80 ALA A N 1
ATOM 639 C CA . ALA A 1 80 ? -20.766 -47.812 -22.203 1 95.62 80 ALA A CA 1
ATOM 640 C C . ALA A 1 80 ? -20.469 -48.812 -23.312 1 95.62 80 ALA A C 1
ATOM 642 O O . ALA A 1 80 ? -21.094 -49.875 -23.391 1 95.62 80 ALA A O 1
ATOM 643 N N . GLN A 1 81 ? -19.516 -48.469 -24.109 1 95 81 GLN A N 1
ATOM 644 C CA . GLN A 1 81 ? -19.141 -49.344 -25.219 1 95 81 GLN A CA 1
ATOM 645 C C . GLN A 1 81 ? -17.984 -50.281 -24.828 1 95 81 GLN A C 1
ATOM 647 O O . GLN A 1 81 ? -17.438 -50.969 -25.688 1 95 81 GLN A O 1
ATOM 652 N N . GLY A 1 82 ? -17.531 -50.156 -23.625 1 95.19 82 GLY A N 1
ATOM 653 C CA . GLY A 1 82 ? -16.484 -51 -23.109 1 95.19 82 GLY A CA 1
ATOM 654 C C . GLY A 1 82 ? -15.086 -50.5 -23.406 1 95.19 82 GLY A C 1
ATOM 655 O O . GLY A 1 82 ? -14.102 -51.219 -23.266 1 95.19 82 GLY A O 1
ATOM 656 N N . ARG A 1 83 ? -14.977 -49.25 -23.859 1 97.31 83 ARG A N 1
ATOM 657 C CA . ARG A 1 83 ? -13.68 -48.656 -24.156 1 97.31 83 ARG A CA 1
ATOM 658 C C . ARG A 1 83 ? -13.25 -47.719 -23.031 1 97.31 83 ARG A C 1
ATOM 660 O O . ARG A 1 83 ? -14.078 -47 -22.453 1 97.31 83 ARG A O 1
ATOM 667 N N . GLN A 1 84 ? -11.945 -47.625 -22.797 1 98.12 84 GLN A N 1
ATOM 668 C CA . GLN A 1 84 ? -11.453 -46.906 -21.641 1 98.12 84 GLN A CA 1
ATOM 669 C C . GLN A 1 84 ? -10.797 -45.594 -22.062 1 98.12 84 GLN A C 1
ATOM 671 O O . GLN A 1 84 ? -10.398 -45.438 -23.219 1 98.12 84 GLN A O 1
ATOM 676 N N . THR A 1 85 ? -10.758 -44.656 -21.125 1 98.69 85 THR A N 1
ATOM 677 C CA . THR A 1 85 ? -10.109 -43.375 -21.281 1 98.69 85 THR A CA 1
ATOM 678 C C . THR A 1 85 ? -9.062 -43.156 -20.188 1 98.69 85 THR A C 1
ATOM 680 O O . THR A 1 85 ? -9.359 -43.312 -19 1 98.69 85 THR A O 1
ATOM 683 N N . LEU A 1 86 ? -7.816 -42.875 -20.625 1 98.75 86 LEU A N 1
ATOM 684 C CA . LEU A 1 86 ? -6.727 -42.531 -19.719 1 98.75 86 LEU A CA 1
ATOM 685 C C . LEU A 1 86 ? -6.566 -41 -19.625 1 98.75 86 LEU A C 1
ATOM 687 O O . LEU A 1 86 ? -6.547 -40.312 -20.641 1 98.75 86 LEU A O 1
ATOM 691 N N . VAL A 1 87 ? -6.504 -40.469 -18.359 1 98.44 87 VAL A N 1
ATOM 692 C CA . VAL A 1 87 ? -6.246 -39.062 -18.141 1 98.44 87 VAL A CA 1
ATOM 693 C C . VAL A 1 87 ? -4.832 -38.875 -17.594 1 98.44 87 VAL A C 1
ATOM 695 O O . VAL A 1 87 ? -4.379 -39.625 -16.75 1 98.44 87 VAL A O 1
ATOM 698 N N . GLU A 1 88 ? -4.129 -37.781 -18.109 1 97.88 88 GLU A N 1
ATOM 699 C CA . GLU A 1 88 ? -2.742 -37.625 -17.688 1 97.88 88 GLU A CA 1
ATOM 700 C C . GLU A 1 88 ? -2.486 -36.188 -17.219 1 97.88 88 GLU A C 1
ATOM 702 O O . GLU A 1 88 ? -2.965 -35.219 -17.812 1 97.88 88 GLU A O 1
ATOM 707 N N . TYR A 1 89 ? -1.772 -36.094 -16.062 1 96.25 89 TYR A N 1
ATOM 708 C CA . TYR A 1 89 ? -1.284 -34.844 -15.508 1 96.25 89 TYR A CA 1
ATOM 709 C C . TYR A 1 89 ? 0.2 -34.938 -15.18 1 96.25 89 TYR A C 1
ATOM 711 O O . TYR A 1 89 ? 0.692 -36 -14.797 1 96.25 89 TYR A O 1
ATOM 719 N N . ASN A 1 90 ? 0.891 -33.75 -15.305 1 95.06 90 ASN A N 1
ATOM 720 C CA . ASN A 1 90 ? 2.334 -33.812 -15.094 1 95.06 90 ASN A CA 1
ATOM 721 C C . ASN A 1 90 ? 2.814 -32.75 -14.117 1 95.06 90 ASN A C 1
ATOM 723 O O . ASN A 1 90 ? 4.008 -32.688 -13.805 1 95.06 90 ASN A O 1
ATOM 727 N N . ASP A 1 91 ? 1.931 -31.891 -13.57 1 94.44 91 ASP A N 1
ATOM 728 C CA . ASP A 1 91 ? 2.324 -30.859 -12.609 1 94.44 91 ASP A CA 1
ATOM 729 C C . ASP A 1 91 ? 1.31 -30.75 -11.469 1 94.44 91 ASP A C 1
ATOM 731 O O . ASP A 1 91 ? 0.156 -31.156 -11.617 1 94.44 91 ASP A O 1
ATOM 735 N N . ASN A 1 92 ? 1.875 -30.266 -10.32 1 95.75 92 ASN A N 1
ATOM 736 C CA . ASN A 1 92 ? 0.976 -29.859 -9.242 1 95.75 92 ASN A CA 1
ATOM 737 C C . ASN A 1 92 ? 0.344 -28.5 -9.523 1 95.75 92 ASN A C 1
ATOM 739 O O . ASN A 1 92 ? 0.929 -27.453 -9.211 1 95.75 92 ASN A O 1
ATOM 743 N N . HIS A 1 93 ? -0.849 -28.5 -9.992 1 94.38 93 HIS A N 1
ATOM 744 C CA . HIS A 1 93 ? -1.511 -27.266 -10.398 1 94.38 93 HIS A CA 1
ATOM 745 C C . HIS A 1 93 ? -2.137 -26.547 -9.203 1 94.38 93 HIS A C 1
ATOM 747 O O . HIS A 1 93 ? -2.639 -25.438 -9.328 1 94.38 93 HIS A O 1
ATOM 753 N N . TYR A 1 94 ? -2.07 -27.094 -7.973 1 92.25 94 TYR A N 1
ATOM 754 C CA . TYR A 1 94 ? -2.65 -26.484 -6.781 1 92.25 94 TYR A CA 1
ATOM 755 C C . TYR A 1 94 ? -1.662 -25.531 -6.121 1 92.25 94 TYR A C 1
ATOM 757 O O . TYR A 1 94 ? -2.053 -24.688 -5.312 1 92.25 94 TYR A O 1
ATOM 765 N N . ASP A 1 95 ? -0.351 -25.672 -6.453 1 89.81 95 ASP A N 1
ATOM 766 C CA . ASP A 1 95 ? 0.682 -24.891 -5.781 1 89.81 95 ASP A CA 1
ATOM 767 C C . ASP A 1 95 ? 1.767 -24.453 -6.762 1 89.81 95 ASP A C 1
ATOM 769 O O . ASP A 1 95 ? 2.947 -24.75 -6.559 1 89.81 95 ASP A O 1
ATOM 773 N N . PRO A 1 96 ? 1.391 -23.719 -7.703 1 90.69 96 PRO A N 1
ATOM 774 C CA . PRO A 1 96 ? 2.4 -23.281 -8.672 1 90.69 96 PRO A CA 1
ATOM 775 C C . PRO A 1 96 ? 3.322 -22.203 -8.125 1 90.69 96 PRO A C 1
ATOM 777 O O . PRO A 1 96 ? 2.891 -21.359 -7.328 1 90.69 96 PRO A O 1
ATOM 780 N N . PRO A 1 97 ? 4.582 -22.219 -8.602 1 90.19 97 PRO A N 1
ATOM 781 C CA . PRO A 1 97 ? 5.445 -21.094 -8.25 1 90.19 97 PRO A CA 1
ATOM 782 C C . PRO A 1 97 ? 4.973 -19.766 -8.859 1 90.19 97 PRO A C 1
ATOM 784 O O . PRO A 1 97 ? 4.371 -19.766 -9.938 1 90.19 97 PRO A O 1
ATOM 787 N N . VAL A 1 98 ? 5.387 -18.719 -8.266 1 85.5 98 VAL A N 1
ATOM 788 C CA . VAL A 1 98 ? 4.84 -17.406 -8.586 1 85.5 98 VAL A CA 1
ATOM 789 C C . VAL A 1 98 ? 5.246 -17.016 -10.008 1 85.5 98 VAL A C 1
ATOM 791 O O . VAL A 1 98 ? 4.477 -16.359 -10.719 1 85.5 98 VAL A O 1
ATOM 794 N N . TRP A 1 99 ? 6.398 -17.469 -10.516 1 88 99 TRP A N 1
ATOM 795 C CA . TRP A 1 99 ? 6.898 -17.047 -11.82 1 88 99 TRP A CA 1
ATOM 796 C C . TRP A 1 99 ? 6.508 -18.062 -12.898 1 88 99 TRP A C 1
ATOM 798 O O . TRP A 1 99 ? 6.871 -17.906 -14.07 1 88 99 TRP A O 1
ATOM 808 N N . SER A 1 100 ? 5.781 -19.062 -12.453 1 88.62 100 SER A N 1
ATOM 809 C CA . SER A 1 100 ? 5.332 -20 -13.469 1 88.62 100 SER A CA 1
ATOM 810 C C . SER A 1 100 ? 4.41 -19.328 -14.484 1 88.62 100 SER A C 1
ATOM 812 O O . SER A 1 100 ? 3.512 -18.578 -14.109 1 88.62 100 SER A O 1
ATOM 814 N N . PRO A 1 101 ? 4.602 -19.578 -15.703 1 84.94 101 PRO A N 1
ATOM 815 C CA . PRO A 1 101 ? 3.701 -19.031 -16.719 1 84.94 101 PRO A CA 1
ATOM 816 C C . PRO A 1 101 ? 2.26 -19.5 -16.547 1 84.94 101 PRO A C 1
ATOM 818 O O . PRO A 1 101 ? 1.332 -18.844 -17.031 1 84.94 101 PRO A O 1
ATOM 821 N N . ALA A 1 102 ? 2.066 -20.609 -15.883 1 89.31 102 ALA A N 1
ATOM 822 C CA . ALA A 1 102 ? 0.739 -21.203 -15.711 1 89.31 102 ALA A CA 1
ATOM 823 C C . ALA A 1 102 ? 0.1 -20.734 -14.406 1 89.31 102 ALA A C 1
ATOM 825 O O . ALA A 1 102 ? -1.043 -21.094 -14.102 1 89.31 102 ALA A O 1
ATOM 826 N N . ALA A 1 103 ? 0.832 -19.922 -13.688 1 89.38 103 ALA A N 1
ATOM 827 C CA . ALA A 1 103 ? 0.385 -19.562 -12.344 1 89.38 103 ALA A CA 1
ATOM 828 C C . ALA A 1 103 ? -0.967 -18.859 -12.375 1 89.38 103 ALA A C 1
ATOM 830 O O . ALA A 1 103 ? -1.869 -19.188 -11.602 1 89.38 103 ALA A O 1
ATOM 831 N N . ASP A 1 104 ? -1.176 -18 -13.273 1 88.69 104 ASP A N 1
ATOM 832 C CA . ASP A 1 104 ? -2.404 -17.203 -13.336 1 88.69 104 ASP A CA 1
ATOM 833 C C . ASP A 1 104 ? -3.598 -18.094 -13.711 1 88.69 104 ASP A C 1
ATOM 835 O O . ASP A 1 104 ? -4.672 -17.969 -13.109 1 88.69 104 ASP A O 1
ATOM 839 N N . GLN A 1 105 ? -3.395 -18.969 -14.656 1 91.38 105 GLN A N 1
ATOM 840 C CA . GLN A 1 105 ? -4.465 -19.875 -15.086 1 91.38 105 GLN A CA 1
ATOM 841 C C . GLN A 1 105 ? -4.84 -20.844 -13.977 1 91.38 105 GLN A C 1
ATOM 843 O O . GLN A 1 105 ? -6.023 -21.094 -13.727 1 91.38 105 GLN A O 1
ATOM 848 N N . TRP A 1 106 ? -3.85 -21.344 -13.312 1 92.81 106 TRP A N 1
ATOM 849 C CA . TRP A 1 106 ? -4.066 -22.359 -12.297 1 92.81 106 TRP A CA 1
ATOM 850 C C . TRP A 1 106 ? -4.637 -21.75 -11.023 1 92.81 106 TRP A C 1
ATOM 852 O O . TRP A 1 106 ? -5.098 -22.484 -10.133 1 92.81 106 TRP A O 1
ATOM 862 N N . ALA A 1 107 ? -4.652 -20.453 -11.016 1 88.75 107 ALA A N 1
ATOM 863 C CA . ALA A 1 107 ? -5.262 -19.766 -9.883 1 88.75 107 ALA A CA 1
ATOM 864 C C . ALA A 1 107 ? -6.781 -19.875 -9.93 1 88.75 107 ALA A C 1
ATOM 866 O O . ALA A 1 107 ? -7.457 -19.656 -8.922 1 88.75 107 ALA A O 1
ATOM 867 N N . SER A 1 108 ? -7.355 -20.281 -11.008 1 93.25 108 SER A N 1
ATOM 868 C CA . SER A 1 108 ? -8.797 -20.438 -11.156 1 93.25 108 SER A CA 1
ATOM 869 C C . SER A 1 108 ? -9.297 -21.703 -10.469 1 93.25 108 SER A C 1
ATOM 871 O O . SER A 1 108 ? -8.922 -22.812 -10.852 1 93.25 108 SER A O 1
ATOM 873 N N . PRO A 1 109 ? -10.156 -21.516 -9.492 1 93.94 109 PRO A N 1
ATOM 874 C CA . PRO A 1 109 ? -10.742 -22.719 -8.883 1 93.94 109 PRO A CA 1
ATOM 875 C C . PRO A 1 109 ? -11.602 -23.516 -9.867 1 93.94 109 PRO A C 1
ATOM 877 O O . PRO A 1 109 ? -11.734 -24.734 -9.727 1 93.94 109 PRO A O 1
ATOM 880 N N . LEU A 1 110 ? -12.148 -22.844 -10.875 1 95.56 110 LEU A N 1
ATOM 881 C CA . LEU A 1 110 ? -12.984 -23.531 -11.859 1 95.56 110 LEU A CA 1
ATOM 882 C C . LEU A 1 110 ? -12.156 -24.484 -12.711 1 95.56 110 LEU A C 1
ATOM 884 O O . LEU A 1 110 ? -12.602 -25.594 -13.016 1 95.56 110 LEU A O 1
ATOM 888 N N . LEU A 1 111 ? -11 -24.062 -13.039 1 95.75 111 LEU A N 1
ATOM 889 C CA . LEU A 1 111 ? -10.102 -24.938 -13.797 1 95.75 111 LEU A CA 1
ATOM 890 C C . LEU A 1 111 ? -9.68 -26.125 -12.953 1 95.75 111 LEU A C 1
ATOM 892 O O . LEU A 1 111 ? -9.672 -27.266 -13.438 1 95.75 111 LEU A O 1
ATOM 896 N N . GLN A 1 112 ? -9.336 -25.891 -11.719 1 94.69 112 GLN A N 1
ATOM 897 C CA . GLN A 1 112 ? -8.938 -26.969 -10.82 1 94.69 112 GLN A CA 1
ATOM 898 C C . GLN A 1 112 ? -10.07 -27.984 -10.641 1 94.69 112 GLN A C 1
ATOM 900 O O . GLN A 1 112 ? -9.844 -29.188 -10.68 1 94.69 112 GLN A O 1
ATOM 905 N N . GLN A 1 113 ? -11.266 -27.516 -10.492 1 95.25 113 GLN A N 1
ATOM 906 C CA . GLN A 1 113 ? -12.438 -28.375 -10.359 1 95.25 113 GLN A CA 1
ATOM 907 C C . GLN A 1 113 ? -12.648 -29.203 -11.625 1 95.25 113 GLN A C 1
ATOM 909 O O . GLN A 1 113 ? -13.008 -30.375 -11.539 1 95.25 113 GLN A O 1
ATOM 914 N N . MET A 1 114 ? -12.445 -28.578 -12.742 1 96.56 114 MET A N 1
ATOM 915 C CA . MET A 1 114 ? -12.578 -29.281 -14.016 1 96.56 114 MET A CA 1
ATOM 916 C C . MET A 1 114 ? -11.562 -30.422 -14.117 1 96.56 114 MET A C 1
ATOM 918 O O . MET A 1 114 ? -11.898 -31.531 -14.523 1 96.56 114 MET A O 1
ATOM 922 N N . TYR A 1 115 ? -10.344 -30.172 -13.742 1 96.94 115 TYR A N 1
ATOM 923 C CA . TYR A 1 115 ? -9.328 -31.203 -13.719 1 96.94 115 TYR A CA 1
ATOM 924 C C . TYR A 1 115 ? -9.758 -32.375 -12.82 1 96.94 115 TYR A C 1
ATOM 926 O O . TYR A 1 115 ? -9.617 -33.531 -13.195 1 96.94 115 TYR A O 1
ATOM 934 N N . GLU A 1 116 ? -10.305 -32.062 -11.742 1 96.5 116 GLU A N 1
ATOM 935 C CA . GLU A 1 116 ? -10.734 -33.094 -10.789 1 96.5 116 GLU A CA 1
ATOM 936 C C . GLU A 1 116 ? -11.875 -33.906 -11.367 1 96.5 116 GLU A C 1
ATOM 938 O O . GLU A 1 116 ? -11.945 -35.125 -11.125 1 96.5 116 GLU A O 1
ATOM 943 N N . ARG A 1 117 ? -12.766 -33.312 -12.109 1 96.5 117 ARG A N 1
ATOM 944 C CA . ARG A 1 117 ? -13.828 -34.062 -12.758 1 96.5 117 ARG A CA 1
ATOM 945 C C . ARG A 1 117 ? -13.258 -35.094 -13.719 1 96.5 117 ARG A C 1
ATOM 947 O O . ARG A 1 117 ? -13.742 -36.219 -13.781 1 96.5 117 ARG A O 1
ATOM 954 N N . PHE A 1 118 ? -12.266 -34.688 -14.414 1 98.06 118 PHE A N 1
ATOM 955 C CA . PHE A 1 118 ? -11.641 -35.625 -15.336 1 98.06 118 PHE A CA 1
ATOM 956 C C . PHE A 1 118 ? -10.953 -36.75 -14.578 1 98.06 118 PHE A C 1
ATOM 958 O O . PHE A 1 118 ? -10.938 -37.906 -15.031 1 98.06 118 PHE A O 1
ATOM 965 N N . MET A 1 119 ? -10.398 -36.438 -13.414 1 97.69 119 MET A N 1
ATOM 966 C CA . MET A 1 119 ? -9.766 -37.469 -12.594 1 97.69 119 MET A CA 1
ATOM 967 C C . MET A 1 119 ? -10.797 -38.5 -12.125 1 97.69 119 MET A C 1
ATOM 969 O O . MET A 1 119 ? -10.492 -39.688 -12.031 1 97.69 119 MET A O 1
ATOM 973 N N . VAL A 1 120 ? -11.969 -38.031 -11.859 1 96.81 120 VAL A N 1
ATOM 974 C CA . VAL A 1 120 ? -13.023 -38.875 -11.312 1 96.81 120 VAL A CA 1
ATOM 975 C C . VAL A 1 120 ? -13.688 -39.688 -12.43 1 96.81 120 VAL A C 1
ATOM 977 O O . VAL A 1 120 ? -14.008 -40.875 -12.258 1 96.81 120 VAL A O 1
ATOM 980 N N . HIS A 1 121 ? -13.898 -39.094 -13.586 1 96.88 121 HIS A N 1
ATOM 981 C CA . HIS A 1 121 ? -14.695 -39.719 -14.641 1 96.88 121 HIS A CA 1
ATOM 982 C C . HIS A 1 121 ? -13.82 -40.531 -15.586 1 96.88 121 HIS A C 1
ATOM 984 O O . HIS A 1 121 ? -14.328 -41.406 -16.312 1 96.88 121 HIS A O 1
ATOM 990 N N . GLY A 1 122 ? -12.508 -40.25 -15.625 1 97.94 122 GLY A N 1
ATOM 991 C CA . GLY A 1 122 ? -11.617 -41.094 -16.375 1 97.94 122 GLY A CA 1
ATOM 992 C C . GLY A 1 122 ? -11.562 -42.531 -15.828 1 97.94 122 GLY A C 1
ATOM 993 O O . GLY A 1 122 ? -12.102 -42.781 -14.758 1 97.94 122 GLY A O 1
ATOM 994 N N . ASP A 1 123 ? -10.938 -43.406 -16.562 1 98.31 123 ASP A N 1
ATOM 995 C CA . ASP A 1 123 ? -10.891 -44.781 -16.141 1 98.31 123 ASP A CA 1
ATOM 996 C C . ASP A 1 123 ? -9.586 -45.125 -15.422 1 98.31 123 ASP A C 1
ATOM 998 O O . ASP A 1 123 ? -9.5 -46.094 -14.672 1 98.31 123 ASP A O 1
ATOM 1002 N N . ALA A 1 124 ? -8.586 -44.375 -15.672 1 98.44 124 ALA A N 1
ATOM 1003 C CA . ALA A 1 124 ? -7.289 -44.438 -15 1 98.44 124 ALA A CA 1
ATOM 1004 C C . ALA A 1 124 ? -6.523 -43.125 -15.164 1 98.44 124 ALA A C 1
ATOM 1006 O O . ALA A 1 124 ? -6.883 -42.281 -16 1 98.44 124 ALA A O 1
ATOM 1007 N N . LEU A 1 125 ? -5.504 -42.938 -14.281 1 98.44 125 LEU A N 1
ATOM 1008 C CA . LEU A 1 125 ? -4.664 -41.75 -14.352 1 98.44 125 LEU A CA 1
ATOM 1009 C C . LEU A 1 125 ? -3.203 -42.125 -14.586 1 98.44 125 LEU A C 1
ATOM 1011 O O . LEU A 1 125 ? -2.719 -43.125 -14.039 1 98.44 125 LEU A O 1
ATOM 1015 N N . ALA A 1 126 ? -2.545 -41.344 -15.414 1 98.25 126 ALA A N 1
ATOM 1016 C CA . ALA A 1 126 ? -1.095 -41.438 -15.562 1 98.25 126 ALA A CA 1
ATOM 1017 C C . ALA A 1 126 ? -0.41 -40.188 -15.031 1 98.25 126 ALA A C 1
ATOM 1019 O O . ALA A 1 126 ? -0.869 -39.062 -15.273 1 98.25 126 ALA A O 1
ATOM 1020 N N . VAL A 1 127 ? 0.664 -40.375 -14.258 1 98.12 127 VAL A N 1
ATOM 1021 C CA . VAL A 1 127 ? 1.433 -39.281 -13.688 1 98.12 127 VAL A CA 1
ATOM 1022 C C . VAL A 1 127 ? 2.924 -39.531 -13.898 1 98.12 127 VAL A C 1
ATOM 1024 O O . VAL A 1 127 ? 3.322 -40.594 -14.383 1 98.12 127 VAL A O 1
ATOM 1027 N N . THR A 1 128 ? 3.75 -38.5 -13.5 1 96.75 128 THR A N 1
ATOM 1028 C CA . THR A 1 128 ? 5.16 -38.562 -13.867 1 96.75 128 THR A CA 1
ATOM 1029 C C . THR A 1 128 ? 5.992 -39.125 -12.711 1 96.75 128 THR A C 1
ATOM 1031 O O . THR A 1 128 ? 7.133 -39.562 -12.906 1 96.75 128 THR A O 1
ATOM 1034 N N . GLY A 1 129 ? 5.383 -39.094 -11.516 1 96.12 129 GLY A N 1
ATOM 1035 C CA . GLY A 1 129 ? 6.188 -39.5 -10.383 1 96.12 129 GLY A CA 1
ATOM 1036 C C . GLY A 1 129 ? 5.379 -39.688 -9.109 1 96.12 129 GLY A C 1
ATOM 1037 O O . GLY A 1 129 ? 4.164 -39.469 -9.102 1 96.12 129 GLY A O 1
ATOM 1038 N N . PRO A 1 130 ? 6.09 -40.125 -8.031 1 95.88 130 PRO A N 1
ATOM 1039 C CA . PRO A 1 130 ? 5.395 -40.469 -6.793 1 95.88 130 PRO A CA 1
ATOM 1040 C C . PRO A 1 130 ? 4.715 -39.281 -6.129 1 95.88 130 PRO A C 1
ATOM 1042 O O . PRO A 1 130 ? 3.686 -39.438 -5.469 1 95.88 130 PRO A O 1
ATOM 1045 N N . GLY A 1 131 ? 5.289 -38.125 -6.246 1 96.5 131 GLY A N 1
ATOM 1046 C CA . GLY A 1 131 ? 4.664 -36.969 -5.664 1 96.5 131 GLY A CA 1
ATOM 1047 C C . GLY A 1 131 ? 3.26 -36.719 -6.188 1 96.5 131 GLY A C 1
ATOM 1048 O O . GLY A 1 131 ? 2.334 -36.469 -5.41 1 96.5 131 GLY A O 1
ATOM 1049 N N . LEU A 1 132 ? 3.105 -36.781 -7.477 1 97.5 132 LEU A N 1
ATOM 1050 C CA . LEU A 1 132 ? 1.795 -36.562 -8.086 1 97.5 132 LEU A CA 1
ATOM 1051 C C . LEU A 1 132 ? 0.861 -37.719 -7.742 1 97.5 132 LEU A C 1
ATOM 1053 O O . LEU A 1 132 ? -0.339 -37.531 -7.547 1 97.5 132 LEU A O 1
ATOM 1057 N N . GLU A 1 133 ? 1.411 -38.938 -7.742 1 97.88 133 GLU A N 1
ATOM 1058 C CA . GLU A 1 133 ? 0.596 -40.094 -7.359 1 97.88 133 GLU A CA 1
ATOM 1059 C C . GLU A 1 133 ? -0.024 -39.906 -5.98 1 97.88 133 GLU A C 1
ATOM 1061 O O . GLU A 1 133 ? -1.229 -40.094 -5.805 1 97.88 133 GLU A O 1
ATOM 1066 N N . ARG A 1 134 ? 0.771 -39.469 -5.078 1 96.06 134 ARG A N 1
ATOM 1067 C CA . ARG A 1 134 ? 0.303 -39.219 -3.715 1 96.06 134 ARG A CA 1
ATOM 1068 C C . ARG A 1 134 ? -0.728 -38.094 -3.67 1 96.06 134 ARG A C 1
ATOM 1070 O O . ARG A 1 134 ? -1.752 -38.219 -2.994 1 96.06 134 ARG A O 1
ATOM 1077 N N . LEU A 1 135 ? -0.418 -37.062 -4.355 1 96.19 135 LEU A N 1
ATOM 1078 C CA . LEU A 1 135 ? -1.292 -35.906 -4.379 1 96.19 135 LEU A CA 1
ATOM 1079 C C . LEU A 1 135 ? -2.682 -36.281 -4.879 1 96.19 135 LEU A C 1
ATOM 1081 O O . LEU A 1 135 ? -3.688 -35.906 -4.27 1 96.19 135 LEU A O 1
ATOM 1085 N N . PHE A 1 136 ? -2.789 -37.094 -5.945 1 97.5 136 PHE A N 1
ATOM 1086 C CA . PHE A 1 136 ? -4.055 -37.344 -6.625 1 97.5 136 PHE A CA 1
ATOM 1087 C C . PHE A 1 136 ? -4.785 -38.531 -6.008 1 97.5 136 PHE A C 1
ATOM 1089 O O . PHE A 1 136 ? -5.965 -38.75 -6.289 1 97.5 136 PHE A O 1
ATOM 1096 N N . ARG A 1 137 ? -4.145 -39.219 -5.145 1 96.5 137 ARG A N 1
ATOM 1097 C CA . ARG A 1 137 ? -4.805 -40.344 -4.453 1 96.5 137 ARG A CA 1
ATOM 1098 C C . ARG A 1 137 ? -5.988 -39.844 -3.633 1 96.5 137 ARG A C 1
ATOM 1100 O O . ARG A 1 137 ? -6.961 -40.562 -3.43 1 96.5 137 ARG A O 1
ATOM 1107 N N . SER A 1 138 ? -5.914 -38.625 -3.254 1 93.12 138 SER A N 1
ATOM 1108 C CA . SER A 1 138 ? -7 -38.062 -2.465 1 93.12 138 SER A CA 1
ATOM 1109 C C . SER A 1 138 ? -8.117 -37.531 -3.357 1 93.12 138 SER A C 1
ATOM 1111 O O . SER A 1 138 ? -9.188 -37.156 -2.871 1 93.12 138 SER A O 1
ATOM 1113 N N . LYS A 1 139 ? -7.93 -37.5 -4.637 1 95.19 139 LYS A N 1
ATOM 1114 C CA . LYS A 1 139 ? -8.867 -36.844 -5.539 1 95.19 139 LYS A CA 1
ATOM 1115 C C . LYS A 1 139 ? -9.664 -37.875 -6.352 1 95.19 139 LYS A C 1
ATOM 1117 O O . LYS A 1 139 ? -10.688 -37.531 -6.941 1 95.19 139 LYS A O 1
ATOM 1122 N N . THR A 1 140 ? -9.242 -39.094 -6.395 1 97.12 140 THR A N 1
ATOM 1123 C CA . THR A 1 140 ? -9.914 -40.094 -7.211 1 97.12 140 THR A CA 1
ATOM 1124 C C . THR A 1 140 ? -9.727 -41.5 -6.625 1 97.12 140 THR A C 1
ATOM 1126 O O . THR A 1 140 ? -8.773 -41.719 -5.879 1 97.12 140 THR A O 1
ATOM 1129 N N . THR A 1 141 ? -10.648 -42.406 -6.949 1 97.06 141 THR A N 1
ATOM 1130 C CA . THR A 1 141 ? -10.539 -43.781 -6.562 1 97.06 141 THR A CA 1
ATOM 1131 C C . THR A 1 141 ? -10.016 -44.625 -7.719 1 97.06 141 THR A C 1
ATOM 1133 O O . THR A 1 141 ? -9.812 -45.844 -7.574 1 97.06 141 THR A O 1
ATOM 1136 N N . LYS A 1 142 ? -9.805 -44 -8.82 1 97.62 142 LYS A N 1
ATOM 1137 C CA . LYS A 1 142 ? -9.32 -44.719 -10.008 1 97.62 142 LYS A CA 1
ATOM 1138 C C . LYS A 1 142 ? -7.859 -45.094 -9.852 1 97.62 142 LYS A C 1
ATOM 1140 O O . LYS A 1 142 ? -7.125 -44.5 -9.062 1 97.62 142 LYS A O 1
ATOM 1145 N N . PRO A 1 143 ? -7.426 -46.156 -10.625 1 98 143 PRO A N 1
ATOM 1146 C CA . PRO A 1 143 ? -6.004 -46.5 -10.594 1 98 143 PRO A CA 1
ATOM 1147 C C . PRO A 1 143 ? -5.113 -45.375 -11.102 1 98 143 PRO A C 1
ATOM 1149 O O . PRO A 1 143 ? -5.469 -44.688 -12.062 1 98 143 PRO A O 1
ATOM 1152 N N . ILE A 1 144 ? -4.031 -45.188 -10.406 1 98.5 144 ILE A N 1
ATOM 1153 C CA . ILE A 1 144 ? -3.031 -44.219 -10.812 1 98.5 144 ILE A CA 1
ATOM 1154 C C . ILE A 1 144 ? -1.74 -44.938 -11.219 1 98.5 144 ILE A C 1
ATOM 1156 O O . ILE A 1 144 ? -1.216 -45.75 -10.461 1 98.5 144 ILE A O 1
ATOM 1160 N N . HIS A 1 145 ? -1.197 -44.656 -12.414 1 98.38 145 HIS A N 1
ATOM 1161 C CA . HIS A 1 145 ? 0.013 -45.281 -12.945 1 98.38 145 HIS A CA 1
ATOM 1162 C C . HIS A 1 145 ? 1.125 -44.25 -13.125 1 98.38 145 HIS A C 1
ATOM 1164 O O . HIS A 1 145 ? 0.893 -43.156 -13.672 1 98.38 145 HIS A O 1
ATOM 1170 N N . ILE A 1 146 ? 2.287 -44.594 -12.648 1 97.44 146 ILE A N 1
ATOM 1171 C CA . ILE A 1 146 ? 3.453 -43.75 -12.867 1 97.44 146 ILE A CA 1
ATOM 1172 C C . ILE A 1 146 ? 4.117 -44.125 -14.195 1 97.44 146 ILE A C 1
ATOM 1174 O O . ILE A 1 146 ? 4.543 -45.25 -14.383 1 97.44 146 ILE A O 1
ATOM 1178 N N . LEU A 1 147 ? 4.113 -43.25 -15.109 1 97.12 147 LEU A N 1
ATOM 1179 C CA . LEU A 1 147 ? 4.879 -43.344 -16.344 1 97.12 147 LEU A CA 1
ATOM 1180 C C . LEU A 1 147 ? 6.047 -42.344 -16.344 1 97.12 147 LEU A C 1
ATOM 1182 O O . LEU A 1 147 ? 5.859 -41.156 -16.625 1 97.12 147 LEU A O 1
ATOM 1186 N N . LYS A 1 148 ? 7.234 -42.812 -16.125 1 95.69 148 LYS A N 1
ATOM 1187 C CA . LYS A 1 148 ? 8.422 -41.969 -16 1 95.69 148 LYS A CA 1
ATOM 1188 C C . LYS A 1 148 ? 8.828 -41.375 -17.344 1 95.69 148 LYS A C 1
ATOM 1190 O O . LYS A 1 148 ? 8.477 -41.906 -18.391 1 95.69 148 LYS A O 1
ATOM 1195 N N . ASN A 1 149 ? 9.57 -40.281 -17.297 1 95.31 149 ASN A N 1
ATOM 1196 C CA . ASN A 1 149 ? 10.219 -39.75 -18.5 1 95.31 149 ASN A CA 1
ATOM 1197 C C . ASN A 1 149 ? 11.523 -40.469 -18.797 1 95.31 149 ASN A C 1
ATOM 1199 O O . ASN A 1 149 ? 12.281 -40.812 -17.891 1 95.31 149 ASN A O 1
ATOM 1203 N N . HIS A 1 150 ? 11.719 -40.75 -20.062 1 96.19 150 HIS A N 1
ATOM 1204 C CA . HIS A 1 150 ? 12.938 -41.406 -20.531 1 96.19 150 HIS A CA 1
ATOM 1205 C C . HIS A 1 150 ? 13.609 -40.562 -21.625 1 96.19 150 HIS A C 1
ATOM 1207 O O . HIS A 1 150 ? 12.961 -39.75 -22.266 1 96.19 150 HIS A O 1
ATOM 1213 N N . PHE A 1 151 ? 14.922 -40.719 -21.734 1 96.81 151 PHE A N 1
ATOM 1214 C CA . PHE A 1 151 ? 15.641 -40 -22.781 1 96.81 151 PHE A CA 1
ATOM 1215 C C . PHE A 1 151 ? 15.258 -40.531 -24.156 1 96.81 151 PHE A C 1
ATOM 1217 O O . PHE A 1 151 ? 15.203 -41.75 -24.375 1 96.81 151 PHE A O 1
ATOM 1224 N N . PRO A 1 152 ? 15 -39.688 -25.125 1 93.88 152 PRO A N 1
ATOM 1225 C CA . PRO A 1 152 ? 14.297 -40.094 -26.344 1 93.88 152 PRO A CA 1
ATOM 1226 C C . PRO A 1 152 ? 15.227 -40.719 -27.375 1 93.88 152 PRO A C 1
ATOM 1228 O O . PRO A 1 152 ? 14.766 -41.438 -28.266 1 93.88 152 PRO A O 1
ATOM 1231 N N . GLU A 1 153 ? 16.516 -40.469 -27.312 1 91.62 153 GLU A N 1
ATOM 1232 C CA . GLU A 1 153 ? 17.438 -40.969 -28.344 1 91.62 153 GLU A CA 1
ATOM 1233 C C . GLU A 1 153 ? 18.609 -41.688 -27.703 1 91.62 153 GLU A C 1
ATOM 1235 O O . GLU A 1 153 ? 18.844 -41.594 -26.5 1 91.62 153 GLU A O 1
ATOM 1240 N N . ASP A 1 154 ? 19.203 -42.5 -28.531 1 91.56 154 ASP A N 1
ATOM 1241 C CA . ASP A 1 154 ? 20.438 -43.125 -28.078 1 91.56 154 ASP A CA 1
ATOM 1242 C C . ASP A 1 154 ? 21.562 -42.094 -27.953 1 91.56 154 ASP A C 1
ATOM 1244 O O . ASP A 1 154 ? 21.969 -41.5 -28.953 1 91.56 154 ASP A O 1
ATOM 1248 N N . PRO A 1 155 ? 22.047 -41.938 -26.797 1 91.44 155 PRO A N 1
ATOM 1249 C CA . PRO A 1 155 ? 23.094 -40.938 -26.656 1 91.44 155 PRO A CA 1
ATOM 1250 C C . PRO A 1 155 ? 24.406 -41.344 -27.297 1 91.44 155 PRO A C 1
ATOM 1252 O O . PRO A 1 155 ? 24.641 -42.531 -27.516 1 91.44 155 PRO A O 1
ATOM 1255 N N . LEU A 1 156 ? 25.219 -40.406 -27.547 1 94.06 156 LEU A N 1
ATOM 1256 C CA . LEU A 1 156 ? 26.578 -40.656 -28.016 1 94.06 156 LEU A CA 1
ATOM 1257 C C . LEU A 1 156 ? 27.375 -41.406 -26.938 1 94.06 156 LEU A C 1
ATOM 1259 O O . LEU A 1 156 ? 27.047 -41.312 -25.75 1 94.06 156 LEU A O 1
ATOM 1263 N N . PRO A 1 157 ? 28.406 -42.156 -27.391 1 95.69 157 PRO A N 1
ATOM 1264 C CA . PRO A 1 157 ? 29.281 -42.781 -26.391 1 95.69 157 PRO A CA 1
ATOM 1265 C C . PRO A 1 157 ? 29.906 -41.75 -25.438 1 95.69 157 PRO A C 1
ATOM 1267 O O . PRO A 1 157 ? 30.25 -40.656 -25.844 1 95.69 157 PRO A O 1
ATOM 1270 N N . PHE A 1 158 ? 30.047 -42.188 -24.234 1 96.88 158 PHE A N 1
ATOM 1271 C CA . PHE A 1 158 ? 30.531 -41.312 -23.172 1 96.88 158 PHE A CA 1
ATOM 1272 C C . PHE A 1 158 ? 31.844 -40.625 -23.562 1 96.88 158 PHE A C 1
ATOM 1274 O O . PHE A 1 158 ? 32 -39.438 -23.391 1 96.88 158 PHE A O 1
ATOM 1281 N N . ALA A 1 159 ? 32.75 -41.375 -24.125 1 95.5 159 ALA A N 1
ATOM 1282 C CA . ALA A 1 159 ? 34.062 -40.875 -24.5 1 95.5 159 ALA A CA 1
ATOM 1283 C C . ALA A 1 159 ? 33.969 -39.75 -25.531 1 95.5 159 ALA A C 1
ATOM 1285 O O . ALA A 1 159 ? 34.688 -38.75 -25.453 1 95.5 159 ALA A O 1
ATOM 1286 N N . ALA A 1 160 ? 33.062 -39.906 -26.422 1 95.62 160 ALA A N 1
ATOM 1287 C CA . ALA A 1 160 ? 32.844 -38.875 -27.453 1 95.62 160 ALA A CA 1
ATOM 1288 C C . ALA A 1 160 ? 32.281 -37.594 -26.844 1 95.62 160 ALA A C 1
ATOM 1290 O O . ALA A 1 160 ? 32.688 -36.5 -27.234 1 95.62 160 ALA A O 1
ATOM 1291 N N . LEU A 1 161 ? 31.406 -37.719 -25.906 1 96 161 LEU A N 1
ATOM 1292 C CA . LEU A 1 161 ? 30.812 -36.562 -25.234 1 96 161 LEU A CA 1
ATOM 1293 C C . LEU A 1 161 ? 31.875 -35.812 -24.453 1 96 161 LEU A C 1
ATOM 1295 O O . LEU A 1 161 ? 31.891 -34.562 -24.484 1 96 161 LEU A O 1
ATOM 1299 N N . GLN A 1 162 ? 32.75 -36.531 -23.766 1 94.81 162 GLN A N 1
ATOM 1300 C CA . GLN A 1 162 ? 33.781 -35.906 -22.953 1 94.81 162 GLN A CA 1
ATOM 1301 C C . GLN A 1 162 ? 34.844 -35.219 -23.828 1 94.81 162 GLN A C 1
ATOM 1303 O O . GLN A 1 162 ? 35.281 -34.125 -23.5 1 94.81 162 GLN A O 1
ATOM 1308 N N . GLN A 1 163 ? 35.125 -35.781 -24.922 1 92 163 GLN A N 1
ATOM 1309 C CA . GLN A 1 163 ? 36.125 -35.25 -25.828 1 92 163 GLN A CA 1
ATOM 1310 C C . GLN A 1 163 ? 35.656 -33.938 -26.438 1 92 163 GLN A C 1
ATOM 1312 O O . GLN A 1 163 ? 36.469 -33.031 -26.703 1 92 163 GLN A O 1
ATOM 1317 N N . ALA A 1 164 ? 34.438 -33.875 -26.625 1 92 164 ALA A N 1
ATOM 1318 C CA . ALA A 1 164 ? 33.875 -32.688 -27.266 1 92 164 ALA A CA 1
ATOM 1319 C C . ALA A 1 164 ? 33.875 -31.5 -26.297 1 92 164 ALA A C 1
ATOM 1321 O O . ALA A 1 164 ? 33.75 -30.344 -26.703 1 92 164 ALA A O 1
ATOM 1322 N N . LYS A 1 165 ? 34.125 -31.906 -25.031 1 91.81 165 LYS A N 1
ATOM 1323 C CA . LYS A 1 165 ? 34.125 -30.859 -24.031 1 91.81 165 LYS A CA 1
ATOM 1324 C C . LYS A 1 165 ? 35.5 -30.203 -23.906 1 91.81 165 LYS A C 1
ATOM 1326 O O . LYS A 1 165 ? 36.531 -30.859 -24.156 1 91.81 165 LYS A O 1
ATOM 1331 N N . GLY A 1 166 ? 35.781 -29.047 -23.969 1 85.25 166 GLY A N 1
ATOM 1332 C CA . GLY A 1 166 ? 37.031 -28.359 -23.719 1 85.25 166 GLY A CA 1
ATOM 1333 C C . GLY A 1 166 ? 37.594 -28.625 -22.344 1 85.25 166 GLY A C 1
ATOM 1334 O O . GLY A 1 166 ? 37.062 -29.438 -21.578 1 85.25 166 GLY A O 1
ATOM 1335 N N . ASN A 1 167 ? 38.719 -28.062 -21.938 1 87.12 167 ASN A N 1
ATOM 1336 C CA . ASN A 1 167 ? 39.438 -28.281 -20.688 1 87.12 167 ASN A CA 1
ATOM 1337 C C . ASN A 1 167 ? 38.906 -27.406 -19.562 1 87.12 167 ASN A C 1
ATOM 1339 O O . ASN A 1 167 ? 39.156 -27.703 -18.391 1 87.12 167 ASN A O 1
ATOM 1343 N N . GLN A 1 168 ? 38.188 -26.422 -19.922 1 93.12 168 GLN A N 1
ATOM 1344 C CA . GLN A 1 168 ? 37.625 -25.562 -18.891 1 93.12 168 GLN A CA 1
ATOM 1345 C C . GLN A 1 168 ? 36.344 -26.156 -18.312 1 93.12 168 GLN A C 1
ATOM 1347 O O . GLN A 1 168 ? 35.406 -26.453 -19.047 1 93.12 168 GLN A O 1
ATOM 1352 N N . ILE A 1 169 ? 36.281 -26.328 -16.969 1 96.06 169 ILE A N 1
ATOM 1353 C CA . ILE A 1 169 ? 35.125 -26.922 -16.312 1 96.06 169 ILE A CA 1
ATOM 1354 C C . ILE A 1 169 ? 33.938 -25.984 -16.438 1 96.06 169 ILE A C 1
ATOM 1356 O O . ILE A 1 169 ? 34 -24.812 -16.094 1 96.06 169 ILE A O 1
ATOM 1360 N N . ARG A 1 170 ? 32.875 -26.516 -16.938 1 97.62 170 ARG A N 1
ATOM 1361 C CA . ARG A 1 170 ? 31.625 -25.781 -17.156 1 97.62 170 ARG A CA 1
ATOM 1362 C C . ARG A 1 170 ? 30.531 -26.281 -16.219 1 97.62 170 ARG A C 1
ATOM 1364 O O . ARG A 1 170 ? 30.109 -27.453 -16.312 1 97.62 170 ARG A O 1
ATOM 1371 N N . LEU A 1 171 ? 30.141 -25.422 -15.297 1 98.06 171 LEU A N 1
ATOM 1372 C CA . LEU A 1 171 ? 29.062 -25.641 -14.352 1 98.06 171 LEU A CA 1
ATOM 1373 C C . LEU A 1 171 ? 27.766 -25.016 -14.852 1 98.06 171 LEU A C 1
ATOM 1375 O O . LEU A 1 171 ? 27.719 -23.812 -15.102 1 98.06 171 LEU A O 1
ATOM 1379 N N . GLY A 1 172 ? 26.703 -25.844 -14.961 1 97.94 172 GLY A N 1
ATOM 1380 C CA . GLY A 1 172 ? 25.578 -25.297 -15.688 1 97.94 172 GLY A CA 1
ATOM 1381 C C . GLY A 1 172 ? 24.25 -25.5 -14.961 1 97.94 172 GLY A C 1
ATOM 1382 O O . GLY A 1 172 ? 24.141 -26.375 -14.109 1 97.94 172 GLY A O 1
ATOM 1383 N N . TRP A 1 173 ? 23.266 -24.672 -15.289 1 97.56 173 TRP A N 1
ATOM 1384 C CA . TRP A 1 173 ? 21.859 -24.734 -14.898 1 97.56 173 TRP A CA 1
ATOM 1385 C C . TRP A 1 173 ? 20.969 -24.25 -16.031 1 97.56 173 TRP A C 1
ATOM 1387 O O . TRP A 1 173 ? 21.281 -23.266 -16.703 1 97.56 173 TRP A O 1
ATOM 1397 N N . ALA A 1 174 ? 19.906 -24.953 -16.312 1 96.38 174 ALA A N 1
ATOM 1398 C CA . ALA A 1 174 ? 18.891 -24.547 -17.266 1 96.38 174 ALA A CA 1
ATOM 1399 C C . ALA A 1 174 ? 17.484 -24.703 -16.672 1 96.38 174 ALA A C 1
ATOM 1401 O O . ALA A 1 174 ? 17.188 -25.719 -16.031 1 96.38 174 ALA A O 1
ATOM 1402 N N . GLY A 1 175 ? 16.656 -23.656 -16.797 1 91.5 175 GLY A N 1
ATOM 1403 C CA . GLY A 1 175 ? 15.32 -23.781 -16.266 1 91.5 175 GLY A CA 1
ATOM 1404 C C . GLY A 1 175 ? 14.43 -22.609 -16.594 1 91.5 175 GLY A C 1
ATOM 1405 O O . GLY A 1 175 ? 14.922 -21.516 -16.938 1 91.5 175 GLY A O 1
ATOM 1406 N N . SER A 1 176 ? 13.125 -22.859 -16.516 1 87.69 176 SER A N 1
ATOM 1407 C CA . SER A 1 176 ? 12.133 -21.812 -16.719 1 87.69 176 SER A CA 1
ATOM 1408 C C . SER A 1 176 ? 12.07 -20.875 -15.531 1 87.69 176 SER A C 1
ATOM 1410 O O . SER A 1 176 ? 12.688 -21.141 -14.492 1 87.69 176 SER A O 1
ATOM 1412 N N . LEU A 1 177 ? 11.258 -19.766 -15.633 1 86.25 177 LEU A N 1
ATOM 1413 C CA . LEU A 1 177 ? 11.102 -18.781 -14.578 1 86.25 177 LEU A CA 1
ATOM 1414 C C . LEU A 1 177 ? 10.43 -19.391 -13.352 1 86.25 177 LEU A C 1
ATOM 1416 O O . LEU A 1 177 ? 10.641 -18.922 -12.234 1 86.25 177 LEU A O 1
ATOM 1420 N N . GLY A 1 178 ? 9.727 -20.484 -13.609 1 89.62 178 GLY A N 1
ATOM 1421 C CA . GLY A 1 178 ? 9.094 -21.156 -12.492 1 89.62 178 GLY A CA 1
ATOM 1422 C C . GLY A 1 178 ? 10.094 -21.703 -11.484 1 89.62 178 GLY A C 1
ATOM 1423 O O . GLY A 1 178 ? 9.734 -21.984 -10.336 1 89.62 178 GLY A O 1
ATOM 1424 N N . HIS A 1 179 ? 11.375 -21.797 -11.812 1 92.69 179 HIS A N 1
ATOM 1425 C CA . HIS A 1 179 ? 12.391 -22.375 -10.938 1 92.69 179 HIS A CA 1
ATOM 1426 C C . HIS A 1 179 ? 13.391 -21.312 -10.484 1 92.69 179 HIS A C 1
ATOM 1428 O O . HIS A 1 179 ? 14.492 -21.641 -10.039 1 92.69 179 HIS A O 1
ATOM 1434 N N . MET A 1 180 ? 12.961 -20.047 -10.578 1 91.12 180 MET A N 1
ATOM 1435 C CA . MET A 1 180 ? 13.867 -18.953 -10.242 1 91.12 180 MET A CA 1
ATOM 1436 C C . MET A 1 180 ? 14.227 -19 -8.758 1 91.12 180 MET A C 1
ATOM 1438 O O . MET A 1 180 ? 15.383 -18.797 -8.391 1 91.12 180 MET A O 1
ATOM 1442 N N . ALA A 1 181 ? 13.258 -19.266 -7.957 1 91.56 181 ALA A N 1
ATOM 1443 C CA . ALA A 1 181 ? 13.531 -19.328 -6.523 1 91.56 181 ALA A CA 1
ATOM 1444 C C . ALA A 1 181 ? 14.555 -20.406 -6.203 1 91.56 181 ALA A C 1
ATOM 1446 O O . ALA A 1 181 ? 15.383 -20.234 -5.301 1 91.56 181 ALA A O 1
ATOM 1447 N N . ASP A 1 182 ? 14.523 -21.484 -6.918 1 94.19 182 ASP A N 1
ATOM 1448 C CA . ASP A 1 182 ? 15.477 -22.562 -6.723 1 94.19 182 ASP A CA 1
ATOM 1449 C C . ASP A 1 182 ? 16.906 -22.125 -7.051 1 94.19 182 ASP A C 1
ATOM 1451 O O . ASP A 1 182 ? 17.828 -22.375 -6.281 1 94.19 182 ASP A O 1
ATOM 1455 N N . LEU A 1 183 ? 17.016 -21.422 -8.188 1 94 183 LEU A N 1
ATOM 1456 C CA . LEU A 1 183 ? 18.328 -20.938 -8.594 1 94 183 LEU A CA 1
ATOM 1457 C C . LEU A 1 183 ? 18.844 -19.891 -7.605 1 94 183 LEU A C 1
ATOM 1459 O O . LEU A 1 183 ? 19.984 -19.984 -7.145 1 94 183 LEU A O 1
ATOM 1463 N N . LEU A 1 184 ? 17.953 -18.969 -7.266 1 90.75 184 LEU A N 1
ATOM 1464 C CA . LEU A 1 184 ? 18.344 -17.891 -6.379 1 90.75 184 LEU A CA 1
ATOM 1465 C C . LEU A 1 184 ? 18.766 -18.422 -5.012 1 90.75 184 LEU A C 1
ATOM 1467 O O . LEU A 1 184 ? 19.656 -17.859 -4.371 1 90.75 184 LEU A O 1
ATOM 1471 N N . ALA A 1 185 ? 18.219 -19.516 -4.641 1 91.44 185 ALA A N 1
ATOM 1472 C CA . ALA A 1 185 ? 18.516 -20.094 -3.332 1 91.44 185 ALA A CA 1
ATOM 1473 C C . ALA A 1 185 ? 19.953 -20.578 -3.256 1 91.44 185 ALA A C 1
ATOM 1475 O O . ALA A 1 185 ? 20.578 -20.531 -2.189 1 91.44 185 ALA A O 1
ATOM 1476 N N . VAL A 1 186 ? 20.562 -20.938 -4.34 1 93.19 186 VAL A N 1
ATOM 1477 C CA . VAL A 1 186 ? 21.891 -21.547 -4.285 1 93.19 186 VAL A CA 1
ATOM 1478 C C . VAL A 1 186 ? 22.938 -20.547 -4.781 1 93.19 186 VAL A C 1
ATOM 1480 O O . VAL A 1 186 ? 24.125 -20.812 -4.727 1 93.19 186 VAL A O 1
ATOM 1483 N N . MET A 1 187 ? 22.5 -19.391 -5.164 1 91.31 187 MET A N 1
ATOM 1484 C CA . MET A 1 187 ? 23.391 -18.438 -5.82 1 91.31 187 MET A CA 1
ATOM 1485 C C . MET A 1 187 ? 24.5 -17.984 -4.875 1 91.31 187 MET A C 1
ATOM 1487 O O . MET A 1 187 ? 25.656 -17.828 -5.293 1 91.31 187 MET A O 1
ATOM 1491 N N . PRO A 1 188 ? 24.312 -17.812 -3.602 1 87.81 188 PRO A N 1
ATOM 1492 C CA . PRO A 1 188 ? 25.422 -17.438 -2.73 1 87.81 188 PRO A CA 1
ATOM 1493 C C . PRO A 1 188 ? 26.547 -18.484 -2.723 1 87.81 188 PRO A C 1
ATOM 1495 O O . PRO A 1 188 ? 27.719 -18.125 -2.723 1 87.81 188 PRO A O 1
ATOM 1498 N N . THR A 1 189 ? 26.156 -19.719 -2.754 1 91.5 189 THR A N 1
ATOM 1499 C CA . THR A 1 189 ? 27.125 -20.797 -2.787 1 91.5 189 THR A CA 1
ATOM 1500 C C . THR A 1 189 ? 27.891 -20.797 -4.109 1 91.5 189 THR A C 1
ATOM 1502 O O . THR A 1 189 ? 29.109 -20.969 -4.129 1 91.5 189 THR A O 1
ATOM 1505 N N . LEU A 1 190 ? 27.234 -20.562 -5.199 1 95.31 190 LEU A N 1
ATOM 1506 C CA . LEU A 1 190 ? 27.859 -20.516 -6.516 1 95.31 190 LEU A CA 1
ATOM 1507 C C . LEU A 1 190 ? 28.828 -19.344 -6.633 1 95.31 190 LEU A C 1
ATOM 1509 O O . LEU A 1 190 ? 29.906 -19.453 -7.215 1 95.31 190 LEU A O 1
ATOM 1513 N N . LYS A 1 191 ? 28.391 -18.266 -6.094 1 91.81 191 LYS A N 1
ATOM 1514 C CA . LYS A 1 191 ? 29.266 -17.094 -6.125 1 91.81 191 LYS A CA 1
ATOM 1515 C C . LYS A 1 191 ? 30.547 -17.328 -5.328 1 91.81 191 LYS A C 1
ATOM 1517 O O . LYS A 1 191 ? 31.625 -16.969 -5.773 1 91.81 191 LYS A O 1
ATOM 1522 N N . LYS A 1 192 ? 30.438 -17.953 -4.176 1 92.19 192 LYS A N 1
ATOM 1523 C CA . LYS A 1 192 ? 31.609 -18.328 -3.383 1 92.19 192 LYS A CA 1
ATOM 1524 C C . LYS A 1 192 ? 32.531 -19.25 -4.172 1 92.19 192 LYS A C 1
ATOM 1526 O O . LYS A 1 192 ? 33.75 -19.094 -4.117 1 92.19 192 LYS A O 1
ATOM 1531 N N . LEU A 1 193 ? 31.984 -20.156 -4.863 1 96 193 LEU A N 1
ATOM 1532 C CA . LEU A 1 193 ? 32.75 -21.094 -5.684 1 96 193 LEU A CA 1
ATOM 1533 C C . LEU A 1 193 ? 33.5 -20.375 -6.789 1 96 193 LEU A C 1
ATOM 1535 O O . LEU A 1 193 ? 34.656 -20.656 -7.031 1 96 193 LEU A O 1
ATOM 1539 N N . LEU A 1 194 ? 32.812 -19.422 -7.48 1 95.69 194 LEU A N 1
ATOM 1540 C CA . LEU A 1 194 ? 33.406 -18.672 -8.586 1 95.69 194 LEU A CA 1
ATOM 1541 C C . LEU A 1 194 ? 34.562 -17.797 -8.094 1 95.69 194 LEU A C 1
ATOM 1543 O O . LEU A 1 194 ? 35.531 -17.578 -8.82 1 95.69 194 LEU A O 1
ATOM 1547 N N . GLU A 1 195 ? 34.438 -17.328 -6.934 1 93.88 195 GLU A N 1
ATOM 1548 C CA . GLU A 1 195 ? 35.531 -16.531 -6.336 1 93.88 195 GLU A CA 1
ATOM 1549 C C . GLU A 1 195 ? 36.75 -17.406 -6.039 1 93.88 195 GLU A C 1
ATOM 1551 O O . GLU A 1 195 ? 37.875 -16.984 -6.289 1 93.88 195 GLU A O 1
ATOM 1556 N N . ARG A 1 196 ? 36.5 -18.562 -5.555 1 95.38 196 ARG A N 1
ATOM 1557 C CA . ARG A 1 196 ? 37.594 -19.469 -5.16 1 95.38 196 ARG A CA 1
ATOM 1558 C C . ARG A 1 196 ? 38.25 -20.094 -6.383 1 95.38 196 ARG A C 1
ATOM 1560 O O . ARG A 1 196 ? 39.469 -20.375 -6.367 1 95.38 196 ARG A O 1
ATOM 1567 N N . PHE A 1 197 ? 37.438 -20.312 -7.449 1 96 197 PHE A N 1
ATOM 1568 C CA . PHE A 1 197 ? 37.938 -20.938 -8.664 1 96 197 PHE A CA 1
ATOM 1569 C C . PHE A 1 197 ? 37.688 -20.062 -9.875 1 96 197 PHE A C 1
ATOM 1571 O O . PHE A 1 197 ? 36.75 -20.328 -10.656 1 96 197 PHE A O 1
ATOM 1578 N N . PRO A 1 198 ? 38.531 -19.109 -10.18 1 94.31 198 PRO A N 1
ATOM 1579 C CA . PRO A 1 198 ? 38.281 -18.156 -11.258 1 94.31 198 PRO A CA 1
ATOM 1580 C C . PRO A 1 198 ? 38.312 -18.797 -12.641 1 94.31 198 PRO A C 1
ATOM 1582 O O . PRO A 1 198 ? 37.875 -18.188 -13.617 1 94.31 198 PRO A O 1
ATOM 1585 N N . GLU A 1 199 ? 38.75 -19.984 -12.664 1 93.88 199 GLU A N 1
ATOM 1586 C CA . GLU A 1 199 ? 38.969 -20.641 -13.961 1 93.88 199 GLU A CA 1
ATOM 1587 C C . GLU A 1 199 ? 37.688 -21.328 -14.43 1 93.88 199 GLU A C 1
ATOM 1589 O O . GLU A 1 199 ? 37.562 -21.719 -15.594 1 93.88 199 GLU A O 1
ATOM 1594 N N . ILE A 1 200 ? 36.688 -21.516 -13.555 1 95.12 200 ILE A N 1
ATOM 1595 C CA . ILE A 1 200 ? 35.5 -22.234 -13.977 1 95.12 200 ILE A CA 1
ATOM 1596 C C . ILE A 1 200 ? 34.5 -21.266 -14.594 1 95.12 200 ILE A C 1
ATOM 1598 O O . ILE A 1 200 ? 34.594 -20.047 -14.375 1 95.12 200 ILE A O 1
ATOM 1602 N N . LYS A 1 201 ? 33.562 -21.75 -15.406 1 96.31 201 LYS A N 1
ATOM 1603 C CA . LYS A 1 201 ? 32.531 -20.969 -16.047 1 96.31 201 LYS A CA 1
ATOM 1604 C C . LYS A 1 201 ? 31.141 -21.391 -15.57 1 96.31 201 LYS A C 1
ATOM 1606 O O . LYS A 1 201 ? 30.844 -22.594 -15.5 1 96.31 201 LYS A O 1
ATOM 1611 N N . LEU A 1 202 ? 30.359 -20.438 -15.172 1 97.75 202 LEU A N 1
ATOM 1612 C CA . LEU A 1 202 ? 28.938 -20.688 -14.898 1 97.75 202 LEU A CA 1
ATOM 1613 C C . LEU A 1 202 ? 28.109 -20.516 -16.172 1 97.75 202 LEU A C 1
ATOM 1615 O O . LEU A 1 202 ? 28.109 -19.453 -16.781 1 97.75 202 LEU A O 1
ATOM 1619 N N . CYS A 1 203 ? 27.484 -21.562 -16.578 1 97.81 203 CYS A N 1
ATOM 1620 C CA . CYS A 1 203 ? 26.703 -21.578 -17.812 1 97.81 203 CYS A CA 1
ATOM 1621 C C . CYS A 1 203 ? 25.203 -21.703 -17.516 1 97.81 203 CYS A C 1
ATOM 1623 O O . CYS A 1 203 ? 24.766 -22.703 -16.969 1 97.81 203 CYS A O 1
ATOM 1625 N N . LEU A 1 204 ? 24.453 -20.672 -17.938 1 97.12 204 LEU A N 1
ATOM 1626 C CA . LEU A 1 204 ? 23.016 -20.656 -17.656 1 97.12 204 LEU A CA 1
ATOM 1627 C C . LEU A 1 204 ? 22.203 -20.578 -18.938 1 97.12 204 LEU A C 1
ATOM 1629 O O . LEU A 1 204 ? 22.609 -19.891 -19.891 1 97.12 204 LEU A O 1
ATOM 1633 N N . MET A 1 205 ? 21.125 -21.25 -18.969 1 96.88 205 MET A N 1
ATOM 1634 C CA . MET A 1 205 ? 20.141 -21.141 -20.047 1 96.88 205 MET A CA 1
ATOM 1635 C C . MET A 1 205 ? 18.75 -20.891 -19.484 1 96.88 205 MET A C 1
ATOM 1637 O O . MET A 1 205 ? 18.297 -21.578 -18.562 1 96.88 205 MET A O 1
ATOM 1641 N N . GLY A 1 206 ? 18.047 -19.891 -19.922 1 93.69 206 GLY A N 1
ATOM 1642 C CA . GLY A 1 206 ? 16.719 -19.578 -19.453 1 93.69 206 GLY A CA 1
ATOM 1643 C C . GLY A 1 206 ? 16.219 -18.234 -19.938 1 93.69 206 GLY A C 1
ATOM 1644 O O . GLY A 1 206 ? 16.531 -17.812 -21.062 1 93.69 206 GLY A O 1
ATOM 1645 N N . ASN A 1 207 ? 15.383 -17.672 -19.156 1 89.94 207 ASN A N 1
ATOM 1646 C CA . ASN A 1 207 ? 14.797 -16.375 -19.469 1 89.94 207 ASN A CA 1
ATOM 1647 C C . ASN A 1 207 ? 15.852 -15.273 -19.422 1 89.94 207 ASN A C 1
ATOM 1649 O O . ASN A 1 207 ? 16.734 -15.289 -18.578 1 89.94 207 ASN A O 1
ATOM 1653 N N . GLU A 1 208 ? 15.625 -14.258 -20.203 1 89.5 208 GLU A N 1
ATOM 1654 C CA . GLU A 1 208 ? 16.609 -13.188 -20.391 1 89.5 208 GLU A CA 1
ATOM 1655 C C . GLU A 1 208 ? 16.75 -12.359 -19.109 1 89.5 208 GLU A C 1
ATOM 1657 O O . GLU A 1 208 ? 17.719 -11.617 -18.953 1 89.5 208 GLU A O 1
ATOM 1662 N N . ALA A 1 209 ? 15.852 -12.5 -18.188 1 82.44 209 ALA A N 1
ATOM 1663 C CA . ALA A 1 209 ? 15.891 -11.734 -16.953 1 82.44 209 ALA A CA 1
ATOM 1664 C C . ALA A 1 209 ? 16.922 -12.312 -15.977 1 82.44 209 ALA A C 1
ATOM 1666 O O . ALA A 1 209 ? 17.359 -11.641 -15.047 1 82.44 209 ALA A O 1
ATOM 1667 N N . ILE A 1 210 ? 17.453 -13.453 -16.203 1 88.44 210 ILE A N 1
ATOM 1668 C CA . ILE A 1 210 ? 18.234 -14.227 -15.234 1 88.44 210 ILE A CA 1
ATOM 1669 C C . ILE A 1 210 ? 19.562 -13.523 -14.969 1 88.44 210 ILE A C 1
ATOM 1671 O O . ILE A 1 210 ? 19.938 -13.305 -13.812 1 88.44 210 ILE A O 1
ATOM 1675 N N . PRO A 1 211 ? 20.234 -13.008 -15.969 1 87.62 211 PRO A N 1
ATOM 1676 C CA . PRO A 1 211 ? 21.531 -12.383 -15.688 1 87.62 211 PRO A CA 1
ATOM 1677 C C . PRO A 1 211 ? 21.406 -11.172 -14.766 1 87.62 211 PRO A C 1
ATOM 1679 O O . PRO A 1 211 ? 22.25 -10.984 -13.883 1 87.62 211 PRO A O 1
ATOM 1682 N N . SER A 1 212 ? 20.344 -10.484 -14.93 1 82.81 212 SER A N 1
ATOM 1683 C CA . SER A 1 212 ? 20.172 -9.281 -14.125 1 82.81 212 SER A CA 1
ATOM 1684 C C . SER A 1 212 ? 19.797 -9.625 -12.688 1 82.81 212 SER A C 1
ATOM 1686 O O . SER A 1 212 ? 20.047 -8.844 -11.766 1 82.81 212 SER A O 1
ATOM 1688 N N . LEU A 1 213 ? 19.297 -10.742 -12.453 1 81.56 213 LEU A N 1
ATOM 1689 C CA . LEU A 1 213 ? 18.828 -11.148 -11.133 1 81.56 213 LEU A CA 1
ATOM 1690 C C . LEU A 1 213 ? 19.969 -11.75 -10.32 1 81.56 213 LEU A C 1
ATOM 1692 O O . LEU A 1 213 ? 20.031 -11.57 -9.102 1 81.56 213 LEU A O 1
ATOM 1696 N N . ILE A 1 214 ? 20.891 -12.43 -10.953 1 85.75 214 ILE A N 1
ATOM 1697 C CA . ILE A 1 214 ? 21.891 -13.172 -10.211 1 85.75 214 ILE A CA 1
ATOM 1698 C C . ILE A 1 214 ? 23.141 -12.305 -10.023 1 85.75 214 ILE A C 1
ATOM 1700 O O . ILE A 1 214 ? 23.922 -12.523 -9.102 1 85.75 214 ILE A O 1
ATOM 1704 N N . ARG A 1 215 ? 23.562 -11.406 -10.672 1 76.94 215 ARG A N 1
ATOM 1705 C CA . ARG A 1 215 ? 24.656 -10.438 -10.586 1 76.94 215 ARG A CA 1
ATOM 1706 C C . ARG A 1 215 ? 26 -11.141 -10.453 1 76.94 215 ARG A C 1
ATOM 1708 O O . ARG A 1 215 ? 26.719 -10.938 -9.477 1 76.94 215 ARG A O 1
ATOM 1715 N N . VAL A 1 216 ? 26.328 -11.992 -11.453 1 89 216 VAL A N 1
ATOM 1716 C CA . VAL A 1 216 ? 27.609 -12.688 -11.586 1 89 216 VAL A CA 1
ATOM 1717 C C . VAL A 1 216 ? 28.484 -11.961 -12.602 1 89 216 VAL A C 1
ATOM 1719 O O . VAL A 1 216 ? 27.984 -11.438 -13.602 1 89 216 VAL A O 1
ATOM 1722 N N . PRO A 1 217 ? 29.828 -11.859 -12.297 1 88 217 PRO A N 1
ATOM 1723 C CA . PRO A 1 217 ? 30.719 -11.195 -13.25 1 88 217 PRO A CA 1
ATOM 1724 C C . PRO A 1 217 ? 30.609 -11.781 -14.664 1 88 217 PRO A C 1
ATOM 1726 O O . PRO A 1 217 ? 30.578 -13 -14.828 1 88 217 PRO A O 1
ATOM 1729 N N . GLU A 1 218 ? 30.656 -10.945 -15.617 1 89.44 218 GLU A N 1
ATOM 1730 C CA . GLU A 1 218 ? 30.453 -11.312 -17.016 1 89.44 218 GLU A CA 1
ATOM 1731 C C . GLU A 1 218 ? 31.547 -12.266 -17.5 1 89.44 218 GLU A C 1
ATOM 1733 O O . GLU A 1 218 ? 31.297 -13.164 -18.297 1 89.44 218 GLU A O 1
ATOM 1738 N N . ALA A 1 219 ? 32.719 -12.133 -16.922 1 91.81 219 ALA A N 1
ATOM 1739 C CA . ALA A 1 219 ? 33.844 -12.922 -17.359 1 91.81 219 ALA A CA 1
ATOM 1740 C C . ALA A 1 219 ? 33.656 -14.398 -17 1 91.81 219 ALA A C 1
ATOM 1742 O O . ALA A 1 219 ? 34.219 -15.273 -17.672 1 91.81 219 ALA A O 1
ATOM 1743 N N . GLN A 1 220 ? 32.844 -14.773 -16.078 1 95.06 220 GLN A N 1
ATOM 1744 C CA . GLN A 1 220 ? 32.656 -16.156 -15.641 1 95.06 220 GLN A CA 1
ATOM 1745 C C . GLN A 1 220 ? 31.25 -16.656 -15.984 1 95.06 220 GLN A C 1
ATOM 1747 O O . GLN A 1 220 ? 30.875 -17.766 -15.594 1 95.06 220 GLN A O 1
ATOM 1752 N N . LEU A 1 221 ? 30.5 -15.773 -16.703 1 95.75 221 LEU A N 1
ATOM 1753 C CA . LEU A 1 221 ? 29.125 -16.125 -17 1 95.75 221 LEU A CA 1
ATOM 1754 C C . LEU A 1 221 ? 28.922 -16.359 -18.5 1 95.75 221 LEU A C 1
ATOM 1756 O O . LEU A 1 221 ? 29.359 -15.539 -19.312 1 95.75 221 LEU A O 1
ATOM 1760 N N . GLU A 1 222 ? 28.375 -17.469 -18.828 1 96.38 222 GLU A N 1
ATOM 1761 C CA . GLU A 1 222 ? 27.828 -17.703 -20.156 1 96.38 222 GLU A CA 1
ATOM 1762 C C . GLU A 1 222 ? 26.312 -17.906 -20.094 1 96.38 222 GLU A C 1
ATOM 1764 O O . GLU A 1 222 ? 25.828 -18.812 -19.422 1 96.38 222 GLU A O 1
ATOM 1769 N N . PHE A 1 223 ? 25.609 -17.047 -20.781 1 96.06 223 PHE A N 1
ATOM 1770 C CA . PHE A 1 223 ? 24.156 -17.125 -20.766 1 96.06 223 PHE A CA 1
ATOM 1771 C C . PHE A 1 223 ? 23.609 -17.391 -22.156 1 96.06 223 PHE A C 1
ATOM 1773 O O . PHE A 1 223 ? 24.094 -16.812 -23.141 1 96.06 223 PHE A O 1
ATOM 1780 N N . ARG A 1 224 ? 22.672 -18.297 -22.188 1 95.75 224 ARG A N 1
ATOM 1781 C CA . ARG A 1 224 ? 21.922 -18.578 -23.406 1 95.75 224 ARG A CA 1
ATOM 1782 C C . ARG A 1 224 ? 20.422 -18.453 -23.172 1 95.75 224 ARG A C 1
ATOM 1784 O O . ARG A 1 224 ? 19.906 -18.953 -22.172 1 95.75 224 ARG A O 1
ATOM 1791 N N . LYS A 1 225 ? 19.812 -17.797 -24.141 1 93.75 225 LYS A N 1
ATOM 1792 C CA . LYS A 1 225 ? 18.344 -17.719 -24.094 1 93.75 225 LYS A CA 1
ATOM 1793 C C . LYS A 1 225 ? 17.719 -19.062 -24.422 1 93.75 225 LYS A C 1
ATOM 1795 O O . LYS A 1 225 ? 18.281 -19.859 -25.188 1 93.75 225 LYS A O 1
ATOM 1800 N N . TRP A 1 226 ? 16.531 -19.25 -23.922 1 89 226 TRP A N 1
ATOM 1801 C CA . TRP A 1 226 ? 15.789 -20.469 -24.266 1 89 226 TRP A CA 1
ATOM 1802 C C . TRP A 1 226 ? 15.633 -20.609 -25.781 1 89 226 TRP A C 1
ATOM 1804 O O . TRP A 1 226 ? 15.375 -19.625 -26.469 1 89 226 TRP A O 1
ATOM 1814 N N . GLY A 1 227 ? 15.812 -21.844 -26.266 1 87.06 227 GLY A N 1
ATOM 1815 C CA . GLY A 1 227 ? 15.594 -22.172 -27.672 1 87.06 227 GLY A CA 1
ATOM 1816 C C . GLY A 1 227 ? 14.805 -23.453 -27.859 1 87.06 227 GLY A C 1
ATOM 1817 O O . GLY A 1 227 ? 13.922 -23.766 -27.062 1 87.06 227 GLY A O 1
ATOM 1818 N N . THR A 1 228 ? 15.062 -24.109 -28.906 1 90 228 THR A N 1
ATOM 1819 C CA . THR A 1 228 ? 14.422 -25.391 -29.188 1 90 228 THR A CA 1
ATOM 1820 C C . THR A 1 228 ? 14.984 -26.484 -28.281 1 90 228 THR A C 1
ATOM 1822 O O . THR A 1 228 ? 15.969 -26.266 -27.562 1 90 228 THR A O 1
ATOM 1825 N N . ILE A 1 229 ? 14.328 -27.578 -28.266 1 91.25 229 ILE A N 1
ATOM 1826 C CA . ILE A 1 229 ? 14.805 -28.703 -27.469 1 91.25 229 ILE A CA 1
ATOM 1827 C C . ILE A 1 229 ? 16.203 -29.109 -27.953 1 91.25 229 ILE A C 1
ATOM 1829 O O . ILE A 1 229 ? 17.031 -29.547 -27.141 1 91.25 229 ILE A O 1
ATOM 1833 N N . HIS A 1 230 ? 16.484 -28.922 -29.188 1 90.94 230 HIS A N 1
ATOM 1834 C CA . HIS A 1 230 ? 17.812 -29.234 -29.734 1 90.94 230 HIS A CA 1
ATOM 1835 C C . HIS A 1 230 ? 18.859 -28.25 -29.234 1 90.94 230 HIS A C 1
ATOM 1837 O O . HIS A 1 230 ? 19.984 -28.641 -28.938 1 90.94 230 HIS A O 1
ATOM 1843 N N . ASP A 1 231 ? 18.438 -27.016 -29.188 1 94.62 231 ASP A N 1
ATOM 1844 C CA . ASP A 1 231 ? 19.328 -26 -28.609 1 94.62 231 ASP A CA 1
ATOM 1845 C C . ASP A 1 231 ? 19.641 -26.312 -27.156 1 94.62 231 ASP A C 1
ATOM 1847 O O . ASP A 1 231 ? 20.781 -26.141 -26.703 1 94.62 231 ASP A O 1
ATOM 1851 N N . TYR A 1 232 ? 18.672 -26.766 -26.547 1 95.62 232 TYR A N 1
ATOM 1852 C CA . TYR A 1 232 ? 18.828 -27.109 -25.125 1 95.62 232 TYR A CA 1
ATOM 1853 C C . TYR A 1 232 ? 19.797 -28.281 -24.969 1 95.62 232 TYR A C 1
ATOM 1855 O O . TYR A 1 232 ? 20.703 -28.234 -24.141 1 95.62 232 TYR A O 1
ATOM 1863 N N . TYR A 1 233 ? 19.656 -29.328 -25.703 1 95.56 233 TYR A N 1
ATOM 1864 C CA . TYR A 1 233 ? 20.547 -30.484 -25.609 1 95.56 233 TYR A CA 1
ATOM 1865 C C . TYR A 1 233 ? 21.984 -30.094 -25.984 1 95.56 233 TYR A C 1
ATOM 1867 O O . TYR A 1 233 ? 22.938 -30.578 -25.391 1 95.56 233 TYR A O 1
ATOM 1875 N N . ALA A 1 234 ? 22.094 -29.203 -27 1 95.81 234 ALA A N 1
ATOM 1876 C CA . ALA A 1 234 ? 23.406 -28.719 -27.391 1 95.81 234 ALA A CA 1
ATOM 1877 C C . ALA A 1 234 ? 24.094 -27.984 -26.234 1 95.81 234 ALA A C 1
ATOM 1879 O O . ALA A 1 234 ? 25.297 -28.125 -26.031 1 95.81 234 ALA A O 1
ATOM 1880 N N . PHE A 1 235 ? 23.328 -27.266 -25.562 1 97.19 235 PHE A N 1
ATOM 1881 C CA . PHE A 1 235 ? 23.828 -26.562 -24.391 1 97.19 235 PHE A CA 1
ATOM 1882 C C . PHE A 1 235 ? 24.281 -27.547 -23.312 1 97.19 235 PHE A C 1
ATOM 1884 O O . PHE A 1 235 ? 25.406 -27.422 -22.797 1 97.19 235 PHE A O 1
ATOM 1891 N N . VAL A 1 236 ? 23.469 -28.531 -22.953 1 97.56 236 VAL A N 1
ATOM 1892 C CA . VAL A 1 236 ? 23.766 -29.484 -21.891 1 97.56 236 VAL A CA 1
ATOM 1893 C C . VAL A 1 236 ? 25 -30.297 -22.25 1 97.56 236 VAL A C 1
ATOM 1895 O O . VAL A 1 236 ? 25.812 -30.609 -21.375 1 97.56 236 VAL A O 1
ATOM 1898 N N . LYS A 1 237 ? 25.234 -30.531 -23.516 1 96.62 237 LYS A N 1
ATOM 1899 C CA . LYS A 1 237 ? 26.391 -31.312 -23.984 1 96.62 237 LYS A CA 1
ATOM 1900 C C . LYS A 1 237 ? 27.703 -30.609 -23.656 1 96.62 237 LYS A C 1
ATOM 1902 O O . LYS A 1 237 ? 28.75 -31.25 -23.562 1 96.62 237 LYS A O 1
ATOM 1907 N N . THR A 1 238 ? 27.562 -29.344 -23.5 1 97.06 238 THR A N 1
ATOM 1908 C CA . THR A 1 238 ? 28.781 -28.594 -23.234 1 97.06 238 THR A CA 1
ATOM 1909 C C . THR A 1 238 ? 29.156 -28.656 -21.766 1 97.06 238 THR A C 1
ATOM 1911 O O . THR A 1 238 ? 30.266 -28.297 -21.375 1 97.06 238 THR A O 1
ATOM 1914 N N . LEU A 1 239 ? 28.328 -29.141 -20.906 1 98.19 239 LEU A N 1
ATOM 1915 C CA . LEU A 1 239 ? 28.5 -29.047 -19.469 1 98.19 239 LEU A CA 1
ATOM 1916 C C . LEU A 1 239 ? 29.297 -30.219 -18.938 1 98.19 239 LEU A C 1
ATOM 1918 O O . LEU A 1 239 ? 29.156 -31.344 -19.406 1 98.19 239 LEU A O 1
ATOM 1922 N N . HIS A 1 240 ? 30.156 -29.922 -17.953 1 98.25 240 HIS A N 1
ATOM 1923 C CA . HIS A 1 240 ? 30.797 -30.969 -17.172 1 98.25 240 HIS A CA 1
ATOM 1924 C C . HIS A 1 240 ? 29.938 -31.344 -15.969 1 98.25 240 HIS A C 1
ATOM 1926 O O . HIS A 1 240 ? 29.812 -32.531 -15.633 1 98.25 240 HIS A O 1
ATOM 1932 N N . ILE A 1 241 ? 29.422 -30.312 -15.344 1 98.44 241 ILE A N 1
ATOM 1933 C CA . ILE A 1 241 ? 28.578 -30.453 -14.156 1 98.44 241 ILE A CA 1
ATOM 1934 C C . ILE A 1 241 ? 27.25 -29.75 -14.383 1 98.44 241 ILE A C 1
ATOM 1936 O O . ILE A 1 241 ? 27.219 -28.609 -14.852 1 98.44 241 ILE A O 1
ATOM 1940 N N . GLY A 1 242 ? 26.172 -30.422 -14.18 1 98.62 242 GLY A N 1
ATOM 1941 C CA . GLY A 1 242 ? 24.859 -29.797 -14.148 1 98.62 242 GLY A CA 1
ATOM 1942 C C . GLY A 1 242 ? 24.219 -29.828 -12.773 1 98.62 242 GLY A C 1
ATOM 1943 O O . GLY A 1 242 ? 24.156 -30.875 -12.125 1 98.62 242 GLY A O 1
ATOM 1944 N N . ILE A 1 243 ? 23.766 -28.656 -12.281 1 98.06 243 ILE A N 1
ATOM 1945 C CA . ILE A 1 243 ? 23.141 -28.609 -10.969 1 98.06 243 ILE A CA 1
ATOM 1946 C C . ILE A 1 243 ? 21.609 -28.547 -11.133 1 98.06 243 ILE A C 1
ATOM 1948 O O . ILE A 1 243 ? 21.109 -27.922 -12.07 1 98.06 243 ILE A O 1
ATOM 1952 N N . ALA A 1 244 ? 20.891 -29.188 -10.273 1 97.38 244 ALA A N 1
ATOM 1953 C CA . ALA A 1 244 ? 19.422 -29.203 -10.273 1 97.38 244 ALA A CA 1
ATOM 1954 C C . ALA A 1 244 ? 18.875 -29 -8.867 1 97.38 244 ALA A C 1
ATOM 1956 O O . ALA A 1 244 ? 18.328 -29.938 -8.266 1 97.38 244 ALA A O 1
ATOM 1957 N N . PRO A 1 245 ? 18.938 -27.781 -8.438 1 95.19 245 PRO A N 1
ATOM 1958 C CA . PRO A 1 245 ? 18.344 -27.5 -7.125 1 95.19 245 PRO A CA 1
ATOM 1959 C C . PRO A 1 245 ? 16.812 -27.531 -7.152 1 95.19 245 PRO A C 1
ATOM 1961 O O . PRO A 1 245 ? 16.203 -27.109 -8.141 1 95.19 245 PRO A O 1
ATOM 1964 N N . LEU A 1 246 ? 16.188 -28.078 -6.145 1 94.06 246 LEU A N 1
ATOM 1965 C CA . LEU A 1 246 ? 14.742 -28.125 -5.965 1 94.06 246 LEU A CA 1
ATOM 1966 C C . LEU A 1 246 ? 14.367 -27.859 -4.512 1 94.06 246 LEU A C 1
ATOM 1968 O O . LEU A 1 246 ? 14.445 -28.75 -3.668 1 94.06 246 LEU A O 1
ATOM 1972 N N . GLN A 1 247 ? 13.898 -26.656 -4.277 1 90.94 247 GLN A N 1
ATOM 1973 C CA . GLN A 1 247 ? 13.43 -26.375 -2.928 1 90.94 247 GLN A CA 1
ATOM 1974 C C . GLN A 1 247 ? 12.266 -27.281 -2.551 1 90.94 247 GLN A C 1
ATOM 1976 O O . GLN A 1 247 ? 11.578 -27.812 -3.424 1 90.94 247 GLN A O 1
ATOM 1981 N N . ASP A 1 248 ? 12.039 -27.453 -1.307 1 90 248 ASP A N 1
ATOM 1982 C CA . ASP A 1 248 ? 10.984 -28.359 -0.856 1 90 248 ASP A CA 1
ATOM 1983 C C . ASP A 1 248 ? 9.625 -27.656 -0.857 1 90 248 ASP A C 1
ATOM 1985 O O . ASP A 1 248 ? 9.172 -27.188 0.183 1 90 248 ASP A O 1
ATOM 1989 N N . THR A 1 249 ? 9 -27.609 -1.945 1 90.25 249 THR A N 1
ATOM 1990 C CA . THR A 1 249 ? 7.656 -27.078 -2.111 1 90.25 249 THR A CA 1
ATOM 1991 C C . THR A 1 249 ? 6.707 -28.156 -2.633 1 90.25 249 THR A C 1
ATOM 1993 O O . THR A 1 249 ? 7.148 -29.188 -3.131 1 90.25 249 THR A O 1
ATOM 1996 N N . GLY A 1 250 ? 5.43 -27.922 -2.467 1 91.62 250 GLY A N 1
ATOM 1997 C CA . GLY A 1 250 ? 4.449 -28.844 -3.018 1 91.62 250 GLY A CA 1
ATOM 1998 C C . GLY A 1 250 ? 4.598 -29.047 -4.516 1 91.62 250 GLY A C 1
ATOM 1999 O O . GLY A 1 250 ? 4.457 -30.172 -5.008 1 91.62 250 GLY A O 1
ATOM 2000 N N . TYR A 1 251 ? 4.945 -28.031 -5.188 1 94.25 251 TYR A N 1
ATOM 2001 C CA . TYR A 1 251 ? 5.148 -28.078 -6.629 1 94.25 251 TYR A CA 1
ATOM 2002 C C . TYR A 1 251 ? 6.367 -28.938 -6.977 1 94.25 251 TYR A C 1
ATOM 2004 O O . TYR A 1 251 ? 6.281 -29.844 -7.801 1 94.25 251 TYR A O 1
ATOM 2012 N N . ASN A 1 252 ? 7.496 -28.734 -6.316 1 94.75 252 ASN A N 1
ATOM 2013 C CA . ASN A 1 252 ? 8.75 -29.391 -6.645 1 94.75 252 ASN A CA 1
ATOM 2014 C C . ASN A 1 252 ? 8.727 -30.875 -6.258 1 94.75 252 ASN A C 1
ATOM 2016 O O . ASN A 1 252 ? 9.344 -31.703 -6.926 1 94.75 252 ASN A O 1
ATOM 2020 N N . ARG A 1 253 ? 7.926 -31.219 -5.27 1 95 253 ARG A N 1
ATOM 2021 C CA . ARG A 1 253 ? 7.789 -32.625 -4.879 1 95 253 ARG A CA 1
ATOM 2022 C C . ARG A 1 253 ? 7.117 -33.438 -5.984 1 95 253 ARG A C 1
ATOM 2024 O O . ARG A 1 253 ? 7.246 -34.656 -6.023 1 95 253 ARG A O 1
ATOM 2031 N N . CYS A 1 254 ? 6.441 -32.719 -6.824 1 96.31 254 CYS A N 1
ATOM 2032 C CA . CYS A 1 254 ? 5.645 -33.406 -7.836 1 96.31 254 CYS A CA 1
ATOM 2033 C C . CYS A 1 254 ? 6.336 -33.344 -9.195 1 96.31 254 CYS A C 1
ATOM 2035 O O . CYS A 1 254 ? 5.789 -33.844 -10.188 1 96.31 254 CYS A O 1
ATOM 2037 N N . ARG A 1 255 ? 7.539 -32.812 -9.227 1 95.5 255 ARG A N 1
ATOM 2038 C CA . ARG A 1 255 ? 8.289 -32.781 -10.484 1 95.5 255 ARG A CA 1
ATOM 2039 C C . ARG A 1 255 ? 8.867 -34.156 -10.805 1 95.5 255 ARG A C 1
ATOM 2041 O O . ARG A 1 255 ? 8.898 -35.062 -9.945 1 95.5 255 ARG A O 1
ATOM 2048 N N . SER A 1 256 ? 9.227 -34.375 -12.094 1 96.31 256 SER A N 1
ATOM 2049 C CA . SER A 1 256 ? 9.906 -35.625 -12.5 1 96.31 256 SER A CA 1
ATOM 2050 C C . SER A 1 256 ? 11.422 -35.469 -12.398 1 96.31 256 SER A C 1
ATOM 2052 O O . SER A 1 256 ? 11.93 -34.406 -12.039 1 96.31 256 SER A O 1
ATOM 2054 N N . ASP A 1 257 ? 12.117 -36.531 -12.625 1 97.25 257 ASP A N 1
ATOM 2055 C CA . ASP A 1 257 ? 13.57 -36.531 -12.531 1 97.25 257 ASP A CA 1
ATOM 2056 C C . ASP A 1 257 ? 14.211 -36.312 -13.898 1 97.25 257 ASP A C 1
ATOM 2058 O O . ASP A 1 257 ? 15.383 -36.656 -14.102 1 97.25 257 ASP A O 1
ATOM 2062 N N . VAL A 1 258 ? 13.453 -35.688 -14.836 1 96.44 258 VAL A N 1
ATOM 2063 C CA . VAL A 1 258 ? 13.875 -35.656 -16.234 1 96.44 258 VAL A CA 1
ATOM 2064 C C . VAL A 1 258 ? 15.18 -34.875 -16.344 1 96.44 258 VAL A C 1
ATOM 2066 O O . VAL A 1 258 ? 16.031 -35.156 -17.188 1 96.44 258 VAL A O 1
ATOM 2069 N N . LYS A 1 259 ? 15.422 -33.906 -15.484 1 96.94 259 LYS A N 1
ATOM 2070 C CA . LYS A 1 259 ? 16.656 -33.125 -15.523 1 96.94 259 LYS A CA 1
ATOM 2071 C C . LYS A 1 259 ? 17.875 -34 -15.234 1 96.94 259 LYS A C 1
ATOM 2073 O O . LYS A 1 259 ? 18.922 -33.875 -15.883 1 96.94 259 LYS A O 1
ATOM 2078 N N . ALA A 1 260 ? 17.75 -34.875 -14.297 1 98.25 260 ALA A N 1
ATOM 2079 C CA . ALA A 1 260 ? 18.828 -35.812 -13.984 1 98.25 260 ALA A CA 1
ATOM 2080 C C . ALA A 1 260 ? 19.109 -36.719 -15.172 1 98.25 260 ALA A C 1
ATOM 2082 O O . ALA A 1 260 ? 20.281 -36.938 -15.523 1 98.25 260 ALA A O 1
ATOM 2083 N N . VAL A 1 261 ? 18.062 -37.156 -15.805 1 98.12 261 VAL A N 1
ATOM 2084 C CA . VAL A 1 261 ? 18.188 -38.062 -16.938 1 98.12 261 VAL A CA 1
ATOM 2085 C C . VAL A 1 261 ? 18.859 -37.344 -18.109 1 98.12 261 VAL A C 1
ATOM 2087 O O . VAL A 1 261 ? 19.766 -37.906 -18.734 1 98.12 261 VAL A O 1
ATOM 2090 N N . GLU A 1 262 ? 18.484 -36.156 -18.375 1 97.81 262 GLU A N 1
ATOM 2091 C CA . GLU A 1 262 ? 19.047 -35.375 -19.469 1 97.81 262 GLU A CA 1
ATOM 2092 C C . GLU A 1 262 ? 20.531 -35.062 -19.25 1 97.81 262 GLU A C 1
ATOM 2094 O O . GLU A 1 262 ? 21.344 -35.281 -20.156 1 97.81 262 GLU A O 1
ATOM 2099 N N . LEU A 1 263 ? 20.875 -34.625 -18.078 1 98.38 263 LEU A N 1
ATOM 2100 C CA . LEU A 1 263 ? 22.25 -34.312 -17.75 1 98.38 263 LEU A CA 1
ATOM 2101 C C . LEU A 1 263 ? 23.141 -35.531 -17.906 1 98.38 263 LEU A C 1
ATOM 2103 O O . LEU A 1 263 ? 24.188 -35.5 -18.562 1 98.38 263 LEU A O 1
ATOM 2107 N N . ALA A 1 264 ? 22.641 -36.688 -17.406 1 98.44 264 ALA A N 1
ATOM 2108 C CA . ALA A 1 264 ? 23.391 -37.938 -17.438 1 98.44 264 ALA A CA 1
ATOM 2109 C C . ALA A 1 264 ? 23.531 -38.438 -18.875 1 98.44 264 ALA A C 1
ATOM 2111 O O . ALA A 1 264 ? 24.625 -38.812 -19.297 1 98.44 264 ALA A O 1
ATOM 2112 N N . ALA A 1 265 ? 22.469 -38.406 -19.625 1 98.12 265 ALA A N 1
ATOM 2113 C CA . ALA A 1 265 ? 22.453 -38.906 -21 1 98.12 265 ALA A CA 1
ATOM 2114 C C . ALA A 1 265 ? 23.438 -38.125 -21.859 1 98.12 265 ALA A C 1
ATOM 2116 O O . ALA A 1 265 ? 24.031 -38.688 -22.797 1 98.12 265 ALA A O 1
ATOM 2117 N N . LEU A 1 266 ? 23.688 -36.844 -21.516 1 98.06 266 LEU A N 1
ATOM 2118 C CA . LEU A 1 266 ? 24.484 -36 -22.375 1 98.06 266 LEU A CA 1
ATOM 2119 C C . LEU A 1 266 ? 25.875 -35.781 -21.797 1 98.06 266 LEU A C 1
ATOM 2121 O O . LEU A 1 266 ? 26.594 -34.875 -22.203 1 98.06 266 LEU A O 1
ATOM 2125 N N . GLY A 1 267 ? 26.203 -36.531 -20.812 1 97.69 267 GLY A N 1
ATOM 2126 C CA . GLY A 1 267 ? 27.594 -36.656 -20.391 1 97.69 267 GLY A CA 1
ATOM 2127 C C . GLY A 1 267 ? 27.953 -35.75 -19.219 1 97.69 267 GLY A C 1
ATOM 2128 O O . GLY A 1 267 ? 29.125 -35.688 -18.844 1 97.69 267 GLY A O 1
ATOM 2129 N N . ALA A 1 268 ? 27.094 -35.031 -18.641 1 98.31 268 ALA A N 1
ATOM 2130 C CA . ALA A 1 268 ? 27.359 -34.219 -17.469 1 98.31 268 ALA A CA 1
ATOM 2131 C C . ALA A 1 268 ? 27.062 -34.969 -16.188 1 98.31 268 ALA A C 1
ATOM 2133 O O . ALA A 1 268 ? 26.188 -35.844 -16.156 1 98.31 268 ALA A O 1
ATOM 2134 N N . VAL A 1 269 ? 27.781 -34.719 -15.125 1 98.12 269 VAL A N 1
ATOM 2135 C CA . VAL A 1 269 ? 27.406 -35.25 -13.828 1 98.12 269 VAL A CA 1
ATOM 2136 C C . VAL A 1 269 ? 26.25 -34.469 -13.242 1 98.12 269 VAL A C 1
ATOM 2138 O O . VAL A 1 269 ? 26.344 -33.219 -13.117 1 98.12 269 VAL A O 1
ATOM 2141 N N . PRO A 1 270 ? 25.109 -35.062 -12.953 1 98.62 270 PRO A N 1
ATOM 2142 C CA . PRO A 1 270 ? 24.016 -34.344 -12.273 1 98.62 270 PRO A CA 1
ATOM 2143 C C . PRO A 1 270 ? 24.281 -34.156 -10.789 1 98.62 270 PRO A C 1
ATOM 2145 O O . PRO A 1 270 ? 24.469 -35.125 -10.047 1 98.62 270 PRO A O 1
ATOM 2148 N N . VAL A 1 271 ? 24.375 -32.938 -10.367 1 98.38 271 VAL A N 1
ATOM 2149 C CA . VAL A 1 271 ? 24.422 -32.594 -8.945 1 98.38 271 VAL A CA 1
ATOM 2150 C C . VAL A 1 271 ? 23.031 -32.25 -8.453 1 98.38 271 VAL A C 1
ATOM 2152 O O . VAL A 1 271 ? 22.562 -31.125 -8.68 1 98.38 271 VAL A O 1
ATOM 2155 N N . LEU A 1 272 ? 22.422 -33.219 -7.812 1 97.75 272 LEU A N 1
ATOM 2156 C CA . LEU A 1 272 ? 21 -33.156 -7.535 1 97.75 272 LEU A CA 1
ATOM 2157 C C . LEU A 1 272 ? 20.734 -32.875 -6.055 1 97.75 272 LEU A C 1
ATOM 2159 O O . LEU A 1 272 ? 21.438 -33.438 -5.191 1 97.75 272 LEU A O 1
ATOM 2163 N N . GLN A 1 273 ? 19.766 -32.094 -5.82 1 94.31 273 GLN A N 1
ATOM 2164 C CA . GLN A 1 273 ? 19.297 -31.953 -4.445 1 94.31 273 GLN A CA 1
ATOM 2165 C C . GLN A 1 273 ? 18.625 -33.25 -3.977 1 94.31 273 GLN A C 1
ATOM 2167 O O . GLN A 1 273 ? 17.953 -33.906 -4.762 1 94.31 273 GLN A O 1
ATOM 2172 N N . ASN A 1 274 ? 18.812 -33.531 -2.732 1 93.25 274 ASN A N 1
ATOM 2173 C CA . ASN A 1 274 ? 18.109 -34.688 -2.143 1 93.25 274 ASN A CA 1
ATOM 2174 C C . ASN A 1 274 ? 16.625 -34.406 -1.978 1 93.25 274 ASN A C 1
ATOM 2176 O O . ASN A 1 274 ? 16.156 -34.062 -0.883 1 93.25 274 ASN A O 1
ATOM 2180 N N . ALA A 1 275 ? 15.898 -34.531 -3.064 1 93 275 ALA A N 1
ATOM 2181 C CA . ALA A 1 275 ? 14.469 -34.281 -3.15 1 93 275 ALA A CA 1
ATOM 2182 C C . ALA A 1 275 ? 13.719 -35.5 -3.697 1 93 275 ALA A C 1
ATOM 2184 O O . ALA A 1 275 ? 14.312 -36.344 -4.359 1 93 275 ALA A O 1
ATOM 2185 N N . LEU A 1 276 ? 12.492 -35.5 -3.451 1 94.25 276 LEU A N 1
ATOM 2186 C CA . LEU A 1 276 ? 11.664 -36.656 -3.773 1 94.25 276 LEU A CA 1
ATOM 2187 C C . LEU A 1 276 ? 11.781 -37.031 -5.25 1 94.25 276 LEU A C 1
ATOM 2189 O O . LEU A 1 276 ? 11.992 -38.188 -5.594 1 94.25 276 LEU A O 1
ATOM 2193 N N . PRO A 1 277 ? 11.789 -36.125 -6.148 1 96.12 277 PRO A N 1
ATOM 2194 C CA . PRO A 1 277 ? 11.852 -36.469 -7.566 1 96.12 277 PRO A CA 1
ATOM 2195 C C . PRO A 1 277 ? 13.148 -37.188 -7.938 1 96.12 277 PRO A C 1
ATOM 2197 O O . PRO A 1 277 ? 13.18 -37.969 -8.891 1 96.12 277 PRO A O 1
ATOM 2200 N N . TYR A 1 278 ? 14.219 -36.938 -7.199 1 97 278 TYR A N 1
ATOM 2201 C CA . TYR A 1 278 ? 15.539 -37.438 -7.598 1 97 278 TYR A CA 1
ATOM 2202 C C . TYR A 1 278 ? 15.945 -38.656 -6.77 1 97 278 TYR A C 1
ATOM 2204 O O . TYR A 1 278 ? 17 -39.25 -6.996 1 97 278 TYR A O 1
ATOM 2212 N N . ARG A 1 279 ? 15.141 -39.094 -5.879 1 95.31 279 ARG A N 1
ATOM 2213 C CA . ARG A 1 279 ? 15.516 -40.125 -4.91 1 95.31 279 ARG A CA 1
ATOM 2214 C C . ARG A 1 279 ? 15.852 -41.438 -5.605 1 95.31 279 ARG A C 1
ATOM 2216 O O . ARG A 1 279 ? 16.875 -42.062 -5.316 1 95.31 279 ARG A O 1
ATOM 2223 N N . ASP A 1 280 ? 15 -41.906 -6.48 1 95.56 280 ASP A N 1
ATOM 2224 C CA . ASP A 1 280 ? 15.242 -43.156 -7.191 1 95.56 280 ASP A CA 1
ATOM 2225 C C . ASP A 1 280 ? 16.5 -43.094 -8.039 1 95.56 280 ASP A C 1
ATOM 2227 O O . ASP A 1 280 ? 17.312 -44.031 -8.062 1 95.56 280 ASP A O 1
ATOM 2231 N N . PHE A 1 281 ? 16.672 -41.969 -8.711 1 97.38 281 PHE A N 1
ATOM 2232 C CA . PHE A 1 281 ? 17.844 -41.781 -9.562 1 97.38 281 PHE A CA 1
ATOM 2233 C C . PHE A 1 281 ? 19.125 -41.844 -8.742 1 97.38 281 PHE A C 1
ATOM 2235 O O . PHE A 1 281 ? 20.078 -42.5 -9.133 1 97.38 281 PHE A O 1
ATOM 2242 N N . LEU A 1 282 ? 19.125 -41.156 -7.625 1 97.44 282 LEU A N 1
ATOM 2243 C CA . LEU A 1 282 ? 20.281 -41.125 -6.742 1 97.44 282 LEU A CA 1
ATOM 2244 C C . LEU A 1 282 ? 20.562 -42.531 -6.191 1 97.44 282 LEU A C 1
ATOM 2246 O O . LEU A 1 282 ? 21.703 -42.969 -6.207 1 97.44 282 LEU A O 1
ATOM 2250 N N . SER A 1 283 ? 19.516 -43.219 -5.801 1 96.81 283 SER A N 1
ATOM 2251 C CA . SER A 1 283 ? 19.672 -44.531 -5.227 1 96.81 283 SER A CA 1
ATOM 2252 C C . SER A 1 283 ? 20.203 -45.531 -6.266 1 96.81 283 SER A C 1
ATOM 2254 O O . SER A 1 283 ? 21.094 -46.344 -5.977 1 96.81 283 SER A O 1
ATOM 2256 N N . GLU A 1 284 ? 19.719 -45.469 -7.445 1 96.62 284 GLU A N 1
ATOM 2257 C CA . GLU A 1 284 ? 20.016 -46.438 -8.484 1 96.62 284 GLU A CA 1
ATOM 2258 C C . GLU A 1 284 ? 21.391 -46.188 -9.102 1 96.62 284 GLU A C 1
ATOM 2260 O O . GLU A 1 284 ? 22.047 -47.094 -9.57 1 96.62 284 GLU A O 1
ATOM 2265 N N . THR A 1 285 ? 21.844 -44.969 -9.117 1 97.25 285 THR A N 1
ATOM 2266 C CA . THR A 1 285 ? 23.141 -44.625 -9.703 1 97.25 285 THR A CA 1
ATOM 2267 C C . THR A 1 285 ? 24.234 -44.656 -8.641 1 97.25 285 THR A C 1
ATOM 2269 O O . THR A 1 285 ? 25.422 -44.719 -8.969 1 97.25 285 THR A O 1
ATOM 2272 N N . GLY A 1 286 ? 23.859 -44.469 -7.383 1 96.06 286 GLY A N 1
ATOM 2273 C CA . GLY A 1 286 ? 24.844 -44.375 -6.305 1 96.06 286 GLY A CA 1
ATOM 2274 C C . GLY A 1 286 ? 25.422 -43 -6.125 1 96.06 286 GLY A C 1
ATOM 2275 O O . GLY A 1 286 ? 26.266 -42.781 -5.254 1 96.06 286 GLY A O 1
ATOM 2276 N N . LEU A 1 287 ? 24.969 -42.031 -6.926 1 96.81 287 LEU A N 1
ATOM 2277 C CA . LEU A 1 287 ? 25.406 -40.656 -6.746 1 96.81 287 LEU A CA 1
ATOM 2278 C C . LEU A 1 287 ? 24.906 -40.094 -5.418 1 96.81 287 LEU A C 1
ATOM 2280 O O . LEU A 1 287 ? 23.875 -40.531 -4.906 1 96.81 287 LEU A O 1
ATOM 2284 N N . VAL A 1 288 ? 25.641 -39.125 -4.879 1 95 288 VAL A N 1
ATOM 2285 C CA . VAL A 1 288 ? 25.266 -38.5 -3.609 1 95 288 VAL A CA 1
ATOM 2286 C C . VAL A 1 288 ? 24.656 -37.125 -3.861 1 95 288 VAL A C 1
ATOM 2288 O O . VAL A 1 288 ? 25.281 -36.281 -4.488 1 95 288 VAL A O 1
ATOM 2291 N N . GLY A 1 289 ? 23.469 -37.031 -3.418 1 94.81 289 GLY A N 1
ATOM 2292 C CA . GLY A 1 289 ? 22.812 -35.719 -3.512 1 94.81 289 GLY A CA 1
ATOM 2293 C C . GLY A 1 289 ? 23.234 -34.781 -2.418 1 94.81 289 GLY A C 1
ATOM 2294 O O . GLY A 1 289 ? 23.906 -35.156 -1.462 1 94.81 289 GLY A O 1
ATOM 2295 N N . PHE A 1 290 ? 22.906 -33.406 -2.57 1 93.56 290 PHE A N 1
ATOM 2296 C CA . PHE A 1 290 ? 23.203 -32.469 -1.513 1 93.56 290 PHE A CA 1
ATOM 2297 C C . PHE A 1 290 ? 21.938 -32.125 -0.728 1 93.56 290 PHE A C 1
ATOM 2299 O O . PHE A 1 290 ? 20.844 -32.094 -1.286 1 93.56 290 PHE A O 1
ATOM 2306 N N . SER A 1 291 ? 22.125 -31.844 0.567 1 89.88 291 SER A N 1
ATOM 2307 C CA . SER A 1 291 ? 20.984 -31.578 1.45 1 89.88 291 SER A CA 1
ATOM 2308 C C . SER A 1 291 ? 21.125 -30.203 2.102 1 89.88 291 SER A C 1
ATOM 2310 O O . SER A 1 291 ? 20.312 -29.828 2.959 1 89.88 291 SER A O 1
ATOM 2312 N N . SER A 1 292 ? 22.219 -29.531 1.789 1 87.88 292 SER A N 1
ATOM 2313 C CA . SER A 1 292 ? 22.469 -28.188 2.311 1 87.88 292 SER A CA 1
ATOM 2314 C C . SER A 1 292 ? 23.375 -27.391 1.369 1 87.88 292 SER A C 1
ATOM 2316 O O . SER A 1 292 ? 23.984 -27.953 0.455 1 87.88 292 SER A O 1
ATOM 2318 N N . LEU A 1 293 ? 23.422 -26.156 1.587 1 89.12 293 LEU A N 1
ATOM 2319 C CA . LEU A 1 293 ? 24.297 -25.312 0.781 1 89.12 293 LEU A CA 1
ATOM 2320 C C . LEU A 1 293 ? 25.766 -25.672 0.997 1 89.12 293 LEU A C 1
ATOM 2322 O O . LEU A 1 293 ? 26.562 -25.672 0.052 1 89.12 293 LEU A O 1
ATOM 2326 N N . ASP A 1 294 ? 26.062 -26.016 2.189 1 89.81 294 ASP A N 1
ATOM 2327 C CA . ASP A 1 294 ? 27.422 -26.469 2.477 1 89.81 294 ASP A CA 1
ATOM 2328 C C . ASP A 1 294 ? 27.734 -27.781 1.759 1 89.81 294 ASP A C 1
ATOM 2330 O O . ASP A 1 294 ? 28.828 -27.969 1.227 1 89.81 294 ASP A O 1
ATOM 2334 N N . GLY A 1 295 ? 26.703 -28.641 1.799 1 92.5 295 GLY A N 1
ATOM 2335 C CA . GLY A 1 295 ? 26.875 -29.891 1.078 1 92.5 295 GLY A CA 1
ATOM 2336 C C . GLY A 1 295 ? 27.078 -29.703 -0.413 1 92.5 295 GLY A C 1
ATOM 2337 O O . GLY A 1 295 ? 27.875 -30.406 -1.032 1 92.5 295 GLY A O 1
ATOM 2338 N N . LEU A 1 296 ? 26.344 -28.734 -0.944 1 95.25 296 LEU A N 1
ATOM 2339 C CA . LEU A 1 296 ? 26.516 -28.406 -2.354 1 95.25 296 LEU A CA 1
ATOM 2340 C C . LEU A 1 296 ? 27.922 -27.891 -2.625 1 95.25 296 LEU A C 1
ATOM 2342 O O . LEU A 1 296 ? 28.578 -28.328 -3.568 1 95.25 296 LEU A O 1
ATOM 2346 N N . PHE A 1 297 ? 28.328 -27 -1.772 1 95.31 297 PHE A N 1
ATOM 2347 C CA . PHE A 1 297 ? 29.656 -26.422 -1.917 1 95.31 297 PHE A CA 1
ATOM 2348 C C . PHE A 1 297 ? 30.734 -27.5 -1.85 1 95.31 297 PHE A C 1
ATOM 2350 O O . PHE A 1 297 ? 31.609 -27.562 -2.711 1 95.31 297 PHE A O 1
ATOM 2357 N N . GLU A 1 298 ? 30.625 -28.359 -0.918 1 95.75 298 GLU A N 1
ATOM 2358 C CA . GLU A 1 298 ? 31.609 -29.406 -0.722 1 95.75 298 GLU A CA 1
ATOM 2359 C C . GLU A 1 298 ? 31.656 -30.359 -1.916 1 95.75 298 GLU A C 1
ATOM 2361 O O . GLU A 1 298 ? 32.719 -30.766 -2.357 1 95.75 298 GLU A O 1
ATOM 2366 N N . ARG A 1 299 ? 30.547 -30.703 -2.395 1 96.19 299 ARG A N 1
ATOM 2367 C CA . ARG A 1 299 ? 30.453 -31.609 -3.541 1 96.19 299 ARG A CA 1
ATOM 2368 C C . ARG A 1 299 ? 31.094 -30.984 -4.777 1 96.19 299 ARG A C 1
ATOM 2370 O O . ARG A 1 299 ? 31.859 -31.656 -5.488 1 96.19 299 ARG A O 1
ATOM 2377 N N . LEU A 1 300 ? 30.828 -29.75 -5.016 1 97.94 300 LEU A N 1
ATOM 2378 C CA . LEU A 1 300 ? 31.359 -29.078 -6.188 1 97.94 300 LEU A CA 1
ATOM 2379 C C . LEU A 1 300 ? 32.875 -28.891 -6.059 1 97.94 300 LEU A C 1
ATOM 2381 O O . LEU A 1 300 ? 33.625 -29.125 -7.02 1 97.94 300 LEU A O 1
ATOM 2385 N N . VAL A 1 301 ? 33.312 -28.516 -4.879 1 97.81 301 VAL A N 1
ATOM 2386 C CA . VAL A 1 301 ? 34.75 -28.375 -4.641 1 97.81 301 VAL A CA 1
ATOM 2387 C C . VAL A 1 301 ? 35.438 -29.719 -4.836 1 97.81 301 VAL A C 1
ATOM 2389 O O . VAL A 1 301 ? 36.5 -29.797 -5.434 1 97.81 301 VAL A O 1
ATOM 2392 N N . GLY A 1 302 ? 34.812 -30.781 -4.309 1 97.06 302 GLY A N 1
ATOM 2393 C CA . GLY A 1 302 ? 35.375 -32.125 -4.496 1 97.06 302 GLY A CA 1
ATOM 2394 C C . GLY A 1 302 ? 35.594 -32.469 -5.953 1 97.06 302 GLY A C 1
ATOM 2395 O O . GLY A 1 302 ? 36.625 -33.031 -6.312 1 97.06 302 GLY A O 1
ATOM 2396 N N . TYR A 1 303 ? 34.656 -32.156 -6.805 1 97.25 303 TYR A N 1
ATOM 2397 C CA . TYR A 1 303 ? 34.781 -32.438 -8.234 1 97.25 303 TYR A CA 1
ATOM 2398 C C . TYR A 1 303 ? 35.844 -31.578 -8.883 1 97.25 303 TYR A C 1
ATOM 2400 O O . TYR A 1 303 ? 36.562 -32.031 -9.766 1 97.25 303 TYR A O 1
ATOM 2408 N N . LEU A 1 304 ? 35.938 -30.312 -8.484 1 96.62 304 LEU A N 1
ATOM 2409 C CA . LEU A 1 304 ? 36.906 -29.391 -9.086 1 96.62 304 LEU A CA 1
ATOM 2410 C C . LEU A 1 304 ? 38.344 -29.766 -8.711 1 96.62 304 LEU A C 1
ATOM 2412 O O . LEU A 1 304 ? 39.25 -29.594 -9.516 1 96.62 304 LEU A O 1
ATOM 2416 N N . LEU A 1 305 ? 38.469 -30.312 -7.551 1 96.38 305 LEU A N 1
ATOM 2417 C CA . LEU A 1 305 ? 39.812 -30.688 -7.074 1 96.38 305 LEU A CA 1
ATOM 2418 C C . LEU A 1 305 ? 40.188 -32.094 -7.531 1 96.38 305 LEU A C 1
ATOM 2420 O O . LEU A 1 305 ? 41.344 -32.438 -7.562 1 96.38 305 LEU A O 1
ATOM 2424 N N . HIS A 1 306 ? 39.188 -32.906 -7.895 1 95.44 306 HIS A N 1
ATOM 2425 C CA . HIS A 1 306 ? 39.406 -34.281 -8.305 1 95.44 306 HIS A CA 1
ATOM 2426 C C . HIS A 1 306 ? 38.688 -34.594 -9.609 1 95.44 306 HIS A C 1
ATOM 2428 O O . HIS A 1 306 ? 37.719 -35.344 -9.609 1 95.44 306 HIS A O 1
ATOM 2434 N N . PRO A 1 307 ? 39.219 -34.219 -10.711 1 93.12 307 PRO A N 1
ATOM 2435 C CA . PRO A 1 307 ? 38.562 -34.375 -12.008 1 93.12 307 PRO A CA 1
ATOM 2436 C C . PRO A 1 307 ? 38.312 -35.844 -12.359 1 93.12 307 PRO A C 1
ATOM 2438 O O . PRO A 1 307 ? 37.375 -36.156 -13.094 1 93.12 307 PRO A O 1
ATOM 2441 N N . ALA A 1 308 ? 39.156 -36.75 -11.82 1 94.88 308 ALA A N 1
ATOM 2442 C CA . ALA A 1 308 ? 38.938 -38.156 -12.078 1 94.88 308 ALA A CA 1
ATOM 2443 C C . ALA A 1 308 ? 37.625 -38.625 -11.469 1 94.88 308 ALA A C 1
ATOM 2445 O O . ALA A 1 308 ? 36.906 -39.438 -12.078 1 94.88 308 ALA A O 1
ATOM 2446 N N . GLY A 1 309 ? 37.375 -38.188 -10.297 1 95.94 309 GLY A N 1
ATOM 2447 C CA . GLY A 1 309 ? 36.125 -38.5 -9.656 1 95.94 309 GLY A CA 1
ATOM 2448 C C . GLY A 1 309 ? 34.906 -37.969 -10.391 1 95.94 309 GLY A C 1
ATOM 2449 O O . GLY A 1 309 ? 33.875 -38.625 -10.477 1 95.94 309 GLY A O 1
ATOM 2450 N N . LEU A 1 310 ? 35.094 -36.781 -10.898 1 97.19 310 LEU A N 1
ATOM 2451 C CA . LEU A 1 310 ? 34.031 -36.156 -11.703 1 97.19 310 LEU A CA 1
ATOM 2452 C C . LEU A 1 310 ? 33.719 -37 -12.93 1 97.19 310 LEU A C 1
ATOM 2454 O O . LEU A 1 310 ? 32.562 -37.312 -13.188 1 97.19 310 LEU A O 1
ATOM 2458 N N . GLU A 1 311 ? 34.688 -37.406 -13.609 1 96.31 311 GLU A N 1
ATOM 2459 C CA . GLU A 1 311 ? 34.5 -38.219 -14.812 1 96.31 311 GLU A CA 1
ATOM 2460 C C . GLU A 1 311 ? 33.875 -39.562 -14.469 1 96.31 311 GLU A C 1
ATOM 2462 O O . GLU A 1 311 ? 33.031 -40.094 -15.195 1 96.31 311 GLU A O 1
ATOM 2467 N N . ALA A 1 312 ? 34.312 -40.188 -13.352 1 97.44 312 ALA A N 1
ATOM 2468 C CA . ALA A 1 312 ? 33.812 -41.469 -12.93 1 97.44 312 ALA A CA 1
ATOM 2469 C C . ALA A 1 312 ? 32.312 -41.406 -12.648 1 97.44 312 ALA A C 1
ATOM 2471 O O . ALA A 1 312 ? 31.562 -42.281 -13.078 1 97.44 312 ALA A O 1
ATOM 2472 N N . ASP A 1 313 ? 31.906 -40.406 -11.953 1 98.12 313 ASP A N 1
ATOM 2473 C CA . ASP A 1 313 ? 30.5 -40.25 -11.633 1 98.12 313 ASP A CA 1
ATOM 2474 C C . ASP A 1 313 ? 29.672 -39.938 -12.891 1 98.12 313 ASP A C 1
ATOM 2476 O O . ASP A 1 313 ? 28.562 -40.438 -13.039 1 98.12 313 ASP A O 1
ATOM 2480 N N . ALA A 1 314 ? 30.219 -39.156 -13.797 1 98.31 314 ALA A N 1
ATOM 2481 C CA . ALA A 1 314 ? 29.547 -38.875 -15.055 1 98.31 314 ALA A CA 1
ATOM 2482 C C . ALA A 1 314 ? 29.359 -40.156 -15.875 1 98.31 314 ALA A C 1
ATOM 2484 O O . ALA A 1 314 ? 28.281 -40.375 -16.422 1 98.31 314 ALA A O 1
ATOM 2485 N N . ARG A 1 315 ? 30.375 -40.906 -15.906 1 98 315 ARG A N 1
ATOM 2486 C CA . ARG A 1 315 ? 30.328 -42.156 -16.641 1 98 315 ARG A CA 1
ATOM 2487 C C . ARG A 1 315 ? 29.297 -43.125 -16.031 1 98 315 ARG A C 1
ATOM 2489 O O . ARG A 1 315 ? 28.547 -43.781 -16.75 1 98 315 ARG A O 1
ATOM 2496 N N . CYS A 1 316 ? 29.312 -43.156 -14.75 1 97.75 316 CYS A N 1
ATOM 2497 C CA . CYS A 1 316 ? 28.359 -44 -14.039 1 97.75 316 CYS A CA 1
ATOM 2498 C C . CYS A 1 316 ? 26.922 -43.594 -14.344 1 97.75 316 CYS A C 1
ATOM 2500 O O . CYS A 1 316 ? 26.094 -44.438 -14.656 1 97.75 316 CYS A O 1
ATOM 2502 N N . ALA A 1 317 ? 26.656 -42.344 -14.289 1 98.44 317 ALA A N 1
ATOM 2503 C CA . ALA A 1 317 ? 25.312 -41.812 -14.562 1 98.44 317 ALA A CA 1
ATOM 2504 C C . ALA A 1 317 ? 24.922 -42.062 -16.016 1 98.44 317 ALA A C 1
ATOM 2506 O O . ALA A 1 317 ? 23.797 -42.438 -16.312 1 98.44 317 ALA A O 1
ATOM 2507 N N . HIS A 1 318 ? 25.859 -41.844 -16.891 1 98.44 318 HIS A N 1
ATOM 2508 C CA . HIS A 1 318 ? 25.625 -42.062 -18.312 1 98.44 318 HIS A CA 1
ATOM 2509 C C . HIS A 1 318 ? 25.297 -43.531 -18.578 1 98.44 318 HIS A C 1
ATOM 2511 O O . HIS A 1 318 ? 24.359 -43.844 -19.328 1 98.44 318 HIS A O 1
ATOM 2517 N N . ARG A 1 319 ? 25.984 -44.438 -17.953 1 97.56 319 ARG A N 1
ATOM 2518 C CA . ARG A 1 319 ? 25.75 -45.875 -18.094 1 97.56 319 ARG A CA 1
ATOM 2519 C C . ARG A 1 319 ? 24.375 -46.281 -17.578 1 97.56 319 ARG A C 1
ATOM 2521 O O . ARG A 1 319 ? 23.688 -47.094 -18.188 1 97.56 319 ARG A O 1
ATOM 2528 N N . TYR A 1 320 ? 24.016 -45.688 -16.531 1 97.69 320 TYR A N 1
ATOM 2529 C CA . TYR A 1 320 ? 22.703 -45.969 -15.961 1 97.69 320 TYR A CA 1
ATOM 2530 C C . TYR A 1 320 ? 21.594 -45.562 -16.938 1 97.69 320 TYR A C 1
ATOM 2532 O O . TYR A 1 320 ? 20.656 -46.344 -17.156 1 97.69 320 TYR A O 1
ATOM 2540 N N . VAL A 1 321 ? 21.656 -44.406 -17.562 1 98 321 VAL A N 1
ATOM 2541 C CA . VAL A 1 321 ? 20.641 -43.938 -18.5 1 98 321 VAL A CA 1
ATOM 2542 C C . VAL A 1 321 ? 20.625 -44.844 -19.719 1 98 321 VAL A C 1
ATOM 2544 O O . VAL A 1 321 ? 19.547 -45.25 -20.203 1 98 321 VAL A O 1
ATOM 2547 N N . GLN A 1 322 ? 21.734 -45.25 -20.141 1 96.5 322 GLN A N 1
ATOM 2548 C CA . GLN A 1 322 ? 21.828 -46.156 -21.281 1 96.5 322 GLN A CA 1
ATOM 2549 C C . GLN A 1 322 ? 21.156 -47.5 -20.984 1 96.5 322 GLN A C 1
ATOM 2551 O O . GLN A 1 322 ? 20.516 -48.094 -21.859 1 96.5 322 GLN A O 1
ATOM 2556 N N . ALA A 1 323 ? 21.25 -47.844 -19.781 1 95.88 323 ALA A N 1
ATOM 2557 C CA . ALA A 1 323 ? 20.766 -49.188 -19.422 1 95.88 323 ALA A CA 1
ATOM 2558 C C . ALA A 1 323 ? 19.281 -49.125 -19.031 1 95.88 323 ALA A C 1
ATOM 2560 O O . ALA A 1 323 ? 18.531 -50.062 -19.297 1 95.88 323 ALA A O 1
ATOM 2561 N N . GLN A 1 324 ? 18.875 -48.031 -18.422 1 95.88 324 GLN A N 1
ATOM 2562 C CA . GLN A 1 324 ? 17.609 -48.125 -17.719 1 95.88 324 GLN A CA 1
ATOM 2563 C C . GLN A 1 324 ? 16.656 -47 -18.125 1 95.88 324 GLN A C 1
ATOM 2565 O O . GLN A 1 324 ? 15.461 -47.062 -17.797 1 95.88 324 GLN A O 1
ATOM 2570 N N . ARG A 1 325 ? 17.109 -46 -18.859 1 96.81 325 ARG A N 1
ATOM 2571 C CA . ARG A 1 325 ? 16.281 -44.812 -19.016 1 96.81 325 ARG A CA 1
ATOM 2572 C C . ARG A 1 325 ? 16.219 -44.375 -20.469 1 96.81 325 ARG A C 1
ATOM 2574 O O . ARG A 1 325 ? 16.047 -43.188 -20.75 1 96.81 325 ARG A O 1
ATOM 2581 N N . LEU A 1 326 ? 16.438 -45.219 -21.406 1 95.81 326 LEU A N 1
ATOM 2582 C CA . LEU A 1 326 ? 16.25 -44.938 -22.812 1 95.81 326 LEU A CA 1
ATOM 2583 C C . LEU A 1 326 ? 14.844 -45.344 -23.266 1 95.81 326 LEU A C 1
ATOM 2585 O O . LEU A 1 326 ? 14.422 -46.469 -23.047 1 95.81 326 LEU A O 1
ATOM 2589 N N . ALA A 1 327 ? 14.211 -44.406 -23.906 1 93.25 327 ALA A N 1
ATOM 2590 C CA . ALA A 1 327 ? 12.82 -44.625 -24.297 1 93.25 327 ALA A CA 1
ATOM 2591 C C . ALA A 1 327 ? 12.688 -45.875 -25.188 1 93.25 327 ALA A C 1
ATOM 2593 O O . ALA A 1 327 ? 11.719 -46.625 -25.062 1 93.25 327 ALA A O 1
ATOM 2594 N N . SER A 1 328 ? 13.57 -46.125 -26.031 1 89.5 328 SER A N 1
ATOM 2595 C CA . SER A 1 328 ? 13.539 -47.25 -26.984 1 89.5 328 SER A CA 1
ATOM 2596 C C . SER A 1 328 ? 13.562 -48.594 -26.281 1 89.5 328 SER A C 1
ATOM 2598 O O . SER A 1 328 ? 13.172 -49.594 -26.859 1 89.5 328 SER A O 1
ATOM 2600 N N . GLN A 1 329 ? 13.961 -48.5 -25.031 1 90.94 329 GLN A N 1
ATOM 2601 C CA . GLN A 1 329 ? 14.125 -49.781 -24.328 1 90.94 329 GLN A CA 1
ATOM 2602 C C . GLN A 1 329 ? 13.07 -49.969 -23.25 1 90.94 329 GLN A C 1
ATOM 2604 O O . GLN A 1 329 ? 13.102 -50.938 -22.484 1 90.94 329 GLN A O 1
ATOM 2609 N N . ARG A 1 330 ? 12.211 -49.062 -23.141 1 92.25 330 ARG A N 1
ATOM 2610 C CA . ARG A 1 330 ? 11.18 -49.125 -22.109 1 92.25 330 ARG A CA 1
ATOM 2611 C C . ARG A 1 330 ? 9.812 -49.438 -22.703 1 92.25 330 ARG A C 1
ATOM 2613 O O . ARG A 1 330 ? 9.461 -48.906 -23.766 1 92.25 330 ARG A O 1
ATOM 2620 N N . ARG A 1 331 ? 8.977 -50.25 -21.984 1 94.69 331 ARG A N 1
ATOM 2621 C CA . ARG A 1 331 ? 7.715 -50.719 -22.547 1 94.69 331 ARG A CA 1
ATOM 2622 C C . ARG A 1 331 ? 6.551 -50.406 -21.609 1 94.69 331 ARG A C 1
ATOM 2624 O O . ARG A 1 331 ? 5.449 -50.938 -21.797 1 94.69 331 ARG A O 1
ATOM 2631 N N . GLU A 1 332 ? 6.797 -49.625 -20.609 1 95.19 332 GLU A N 1
ATOM 2632 C CA . GLU A 1 332 ? 5.781 -49.375 -19.594 1 95.19 332 GLU A CA 1
ATOM 2633 C C . GLU A 1 332 ? 4.5 -48.812 -20.219 1 95.19 332 GLU A C 1
ATOM 2635 O O . GLU A 1 332 ? 3.4 -49.25 -19.875 1 95.19 332 GLU A O 1
ATOM 2640 N N . ARG A 1 333 ? 4.605 -47.906 -21.094 1 96.25 333 ARG A N 1
ATOM 2641 C CA . ARG A 1 333 ? 3.438 -47.312 -21.719 1 96.25 333 ARG A CA 1
ATOM 2642 C C . ARG A 1 333 ? 2.701 -48.312 -22.594 1 96.25 333 ARG A C 1
ATOM 2644 O O . ARG A 1 333 ? 1.471 -48.375 -22.578 1 96.25 333 ARG A O 1
ATOM 2651 N N . TYR A 1 334 ? 3.438 -49 -23.359 1 96 334 TYR A N 1
ATOM 2652 C CA . TYR A 1 334 ? 2.852 -50.031 -24.203 1 96 334 TYR A CA 1
ATOM 2653 C C . TYR A 1 334 ? 2.068 -51.062 -23.359 1 96 334 TYR A C 1
ATOM 2655 O O . TYR A 1 334 ? 0.924 -51.375 -23.688 1 96 334 TYR A O 1
ATOM 2663 N N . GLU A 1 335 ? 2.684 -51.5 -22.312 1 96.5 335 GLU A N 1
ATOM 2664 C CA . GLU A 1 335 ? 2.057 -52.5 -21.453 1 96.5 335 GLU A CA 1
ATOM 2665 C C . GLU A 1 335 ? 0.784 -51.969 -20.812 1 96.5 335 GLU A C 1
ATOM 2667 O O . GLU A 1 335 ? -0.243 -52.625 -20.781 1 96.5 335 GLU A O 1
ATOM 2672 N N . LEU A 1 336 ? 0.855 -50.781 -20.359 1 97.56 336 LEU A N 1
ATOM 2673 C CA . LEU A 1 336 ? -0.327 -50.188 -19.75 1 97.56 336 LEU A CA 1
ATOM 2674 C C . LEU A 1 336 ? -1.448 -50.031 -20.781 1 97.56 336 LEU A C 1
ATOM 2676 O O . LEU A 1 336 ? -2.584 -50.438 -20.516 1 97.56 336 LEU A O 1
ATOM 2680 N N . TYR A 1 337 ? -1.118 -49.438 -21.922 1 97.81 337 TYR A N 1
ATOM 2681 C CA . TYR A 1 337 ? -2.135 -49.25 -22.953 1 97.81 337 TYR A CA 1
ATOM 2682 C C . TYR A 1 337 ? -2.742 -50.562 -23.391 1 97.81 337 TYR A C 1
ATOM 2684 O O . TYR A 1 337 ? -3.961 -50.688 -23.562 1 97.81 337 TYR A O 1
ATOM 2692 N N . ALA A 1 338 ? -1.948 -51.594 -23.5 1 96.12 338 ALA A N 1
ATOM 2693 C CA . ALA A 1 338 ? -2.418 -52.906 -23.922 1 96.12 338 ALA A CA 1
ATOM 2694 C C . ALA A 1 338 ? -3.438 -53.469 -22.938 1 96.12 338 ALA A C 1
ATOM 2696 O O . ALA A 1 338 ? -4.426 -54.094 -23.328 1 96.12 338 ALA A O 1
ATOM 2697 N N . THR A 1 339 ? -3.193 -53.219 -21.719 1 96.19 339 THR A N 1
ATOM 2698 C CA . THR A 1 339 ? -4.105 -53.719 -20.703 1 96.19 339 THR A CA 1
ATOM 2699 C C . THR A 1 339 ? -5.418 -52.938 -20.719 1 96.19 339 THR A C 1
ATOM 2701 O O . THR A 1 339 ? -6.438 -53.438 -20.219 1 96.19 339 THR A O 1
ATOM 2704 N N . MET A 1 340 ? -5.43 -51.75 -21.266 1 97.5 340 MET A N 1
ATOM 2705 C CA . MET A 1 340 ? -6.605 -50.875 -21.219 1 97.5 340 MET A CA 1
ATOM 2706 C C . MET A 1 340 ? -7.453 -51.031 -22.469 1 97.5 340 MET A C 1
ATOM 2708 O O . MET A 1 340 ? -8.547 -50.469 -22.562 1 97.5 340 MET A O 1
ATOM 2712 N N . LEU A 1 341 ? -6.941 -51.781 -23.406 1 96.5 341 LEU A N 1
ATOM 2713 C CA . LEU A 1 341 ? -7.668 -52 -24.656 1 96.5 341 LEU A CA 1
ATOM 2714 C C . LEU A 1 341 ? -8.781 -53.031 -24.469 1 96.5 341 LEU A C 1
ATOM 2716 O O . LEU A 1 341 ? -8.578 -54.031 -23.812 1 96.5 341 LEU A O 1
ATOM 2720 N N . ALA A 1 342 ? -9.914 -52.688 -25.078 1 93.94 342 ALA A N 1
ATOM 2721 C CA . ALA A 1 342 ? -11.008 -53.656 -25.078 1 93.94 342 ALA A CA 1
ATOM 2722 C C . ALA A 1 342 ? -10.68 -54.844 -25.969 1 93.94 342 ALA A C 1
ATOM 2724 O O . ALA A 1 342 ? -9.789 -54.781 -26.828 1 93.94 342 ALA A O 1
ATOM 2725 N N . ALA A 1 343 ? -11.453 -55.906 -25.766 1 88.88 343 ALA A N 1
ATOM 2726 C CA . ALA A 1 343 ? -11.227 -57.125 -26.531 1 88.88 343 ALA A CA 1
ATOM 2727 C C . ALA A 1 343 ? -11.531 -56.906 -28.016 1 88.88 343 ALA A C 1
ATOM 2729 O O . ALA A 1 343 ? -10.789 -57.375 -28.891 1 88.88 343 ALA A O 1
ATOM 2730 N N . THR A 1 344 ? -12.648 -56.156 -28.234 1 90.5 344 THR A N 1
ATOM 2731 C CA . THR A 1 344 ? -13.039 -55.906 -29.609 1 90.5 344 THR A CA 1
ATOM 2732 C C . THR A 1 344 ? -12.602 -54.531 -30.062 1 90.5 344 THR A C 1
ATOM 2734 O O . THR A 1 344 ? -12.914 -53.531 -29.422 1 90.5 344 THR A O 1
ATOM 2737 N N . PRO A 1 345 ? -11.891 -54.469 -31.219 1 92.62 345 PRO A N 1
ATOM 2738 C CA . PRO A 1 345 ? -11.461 -53.188 -31.734 1 92.62 345 PRO A CA 1
ATOM 2739 C C . PRO A 1 345 ? -12.617 -52.344 -32.312 1 92.62 345 PRO A C 1
ATOM 2741 O O . PRO A 1 345 ? -13.648 -52.906 -32.688 1 92.62 345 PRO A O 1
ATOM 2744 N N . SER A 1 346 ? -12.352 -51.094 -32.312 1 92.88 346 SER A N 1
ATOM 2745 C CA . SER A 1 346 ? -13.297 -50.188 -32.969 1 92.88 346 SER A CA 1
ATOM 2746 C C . SER A 1 346 ? -13.406 -50.469 -34.469 1 92.88 346 SER A C 1
ATOM 2748 O O . SER A 1 346 ? -12.414 -50.844 -35.094 1 92.88 346 SER A O 1
ATOM 2750 N N . LYS A 1 347 ? -14.633 -50.281 -35.062 1 91.88 347 LYS A N 1
ATOM 2751 C CA . LYS A 1 347 ? -14.867 -50.531 -36.469 1 91.88 347 LYS A CA 1
ATOM 2752 C C . LYS A 1 347 ? -14.773 -49.25 -37.281 1 91.88 347 LYS A C 1
ATOM 2754 O O . LYS A 1 347 ? -15.016 -49.281 -38.5 1 91.88 347 LYS A O 1
ATOM 2759 N N . TYR A 1 348 ? -14.383 -48.312 -36.625 1 93.94 348 TYR A N 1
ATOM 2760 C CA . TYR A 1 348 ? -14.289 -47 -37.281 1 93.94 348 TYR A CA 1
ATOM 2761 C C . TYR A 1 348 ? -13.195 -47.031 -38.344 1 93.94 348 TYR A C 1
ATOM 2763 O O . TYR A 1 348 ? -12.117 -47.562 -38.125 1 93.94 348 TYR A O 1
ATOM 2771 N N . PHE A 1 349 ? -13.484 -46.406 -39.531 1 93.12 349 PHE A N 1
ATOM 2772 C CA . PHE A 1 349 ? -12.484 -46.312 -40.562 1 93.12 349 PHE A CA 1
ATOM 2773 C C . PHE A 1 349 ? -11.625 -45.062 -40.375 1 93.12 349 PHE A C 1
ATOM 2775 O O . PHE A 1 349 ? -12.125 -43.938 -40.469 1 93.12 349 PHE A O 1
ATOM 2782 N N . TRP A 1 350 ? -10.383 -45.281 -40.156 1 95.56 350 TRP A N 1
ATOM 2783 C CA . TRP A 1 350 ? -9.438 -44.188 -39.938 1 95.56 350 TRP A CA 1
ATOM 2784 C C . TRP A 1 350 ? -8.719 -43.844 -41.25 1 95.56 350 TRP A C 1
ATOM 2786 O O . TRP A 1 350 ? -8.305 -44.719 -42 1 95.56 350 TRP A O 1
ATOM 2796 N N . PRO A 1 351 ? -8.57 -42.531 -41.531 1 92.38 351 PRO A N 1
ATOM 2797 C CA . PRO A 1 351 ? -7.789 -42.156 -42.719 1 92.38 351 PRO A CA 1
ATOM 2798 C C . PRO A 1 351 ? -6.297 -42.438 -42.562 1 92.38 351 PRO A C 1
ATOM 2800 O O . PRO A 1 351 ? -5.57 -42.5 -43.531 1 92.38 351 PRO A O 1
ATOM 2803 N N . GLN A 1 352 ? -5.797 -42.562 -41.375 1 94.62 352 GLN A N 1
ATOM 2804 C CA . GLN A 1 352 ? -4.383 -42.781 -41.094 1 94.62 352 GLN A CA 1
ATOM 2805 C C . GLN A 1 352 ? -4.059 -44.281 -41.125 1 94.62 352 GLN A C 1
ATOM 2807 O O . GLN A 1 352 ? -4.875 -45.094 -40.688 1 94.62 352 GLN A O 1
ATOM 2812 N N . SER A 1 353 ? -2.887 -44.656 -41.562 1 95.5 353 SER A N 1
ATOM 2813 C CA . SER A 1 353 ? -2.367 -46.031 -41.469 1 95.5 353 SER A CA 1
ATOM 2814 C C . SER A 1 353 ? -1.768 -46.281 -40.094 1 95.5 353 SER A C 1
ATOM 2816 O O . SER A 1 353 ? -1.77 -45.406 -39.219 1 95.5 353 SER A O 1
ATOM 2818 N N . ALA A 1 354 ? -1.406 -47.531 -39.844 1 95.94 354 ALA A N 1
ATOM 2819 C CA . ALA A 1 354 ? -0.658 -47.844 -38.625 1 95.94 354 ALA A CA 1
ATOM 2820 C C . ALA A 1 354 ? 0.598 -47 -38.531 1 95.94 354 ALA A C 1
ATOM 2822 O O . ALA A 1 354 ? 1.165 -46.594 -39.562 1 95.94 354 ALA A O 1
ATOM 2823 N N . GLY A 1 355 ? 1.007 -46.688 -37.312 1 97 355 GLY A N 1
ATOM 2824 C CA . GLY A 1 355 ? 2.148 -45.812 -37.062 1 97 355 GLY A CA 1
ATOM 2825 C C . GLY A 1 355 ? 1.789 -44.562 -36.312 1 97 355 GLY A C 1
ATOM 2826 O O . GLY A 1 355 ? 0.675 -44.438 -35.812 1 97 355 GLY A O 1
ATOM 2827 N N . TYR A 1 356 ? 2.771 -43.688 -36.188 1 97.31 356 TYR A N 1
ATOM 2828 C CA . TYR A 1 356 ? 2.592 -42.438 -35.469 1 97.31 356 TYR A CA 1
ATOM 2829 C C . TYR A 1 356 ? 2.104 -41.344 -36.406 1 97.31 356 TYR A C 1
ATOM 2831 O O . TYR A 1 356 ? 2.605 -41.188 -37.5 1 97.31 356 TYR A O 1
ATOM 2839 N N . HIS A 1 357 ? 1.145 -40.531 -35.969 1 97.69 357 HIS A N 1
ATOM 2840 C CA . HIS A 1 357 ? 0.61 -39.406 -36.75 1 97.69 357 HIS A CA 1
ATOM 2841 C C . HIS A 1 357 ? 0.377 -38.188 -35.844 1 97.69 357 HIS A C 1
ATOM 2843 O O . HIS A 1 357 ? -0.211 -38.312 -34.781 1 97.69 357 HIS A O 1
ATOM 2849 N N . GLU A 1 358 ? 0.88 -37.062 -36.25 1 96.06 358 GLU A N 1
ATOM 2850 C CA . GLU A 1 358 ? 0.52 -35.781 -35.688 1 96.06 358 GLU A CA 1
ATOM 2851 C C . GLU A 1 358 ? -0.491 -35.031 -36.562 1 96.06 358 GLU A C 1
ATOM 2853 O O . GLU A 1 358 ? -0.226 -34.781 -37.719 1 96.06 358 GLU A O 1
ATOM 2858 N N . VAL A 1 359 ? -1.618 -34.75 -35.906 1 96.44 359 VAL A N 1
ATOM 2859 C CA . VAL A 1 359 ? -2.703 -34.188 -36.719 1 96.44 359 VAL A CA 1
ATOM 2860 C C . VAL A 1 359 ? -3.193 -32.875 -36.062 1 96.44 359 VAL A C 1
ATOM 2862 O O . VAL A 1 359 ? -3.701 -32.875 -34.938 1 96.44 359 VAL A O 1
ATOM 2865 N N . SER A 1 360 ? -3.072 -31.781 -36.719 1 94.69 360 SER A N 1
ATOM 2866 C CA . SER A 1 360 ? -3.604 -30.5 -36.25 1 94.69 360 SER A CA 1
ATOM 2867 C C . SER A 1 360 ? -5.125 -30.469 -36.344 1 94.69 360 SER A C 1
ATOM 2869 O O . SER A 1 360 ? -5.793 -29.891 -35.5 1 94.69 360 SER A O 1
ATOM 2871 N N . GLY A 1 361 ? -5.598 -31.203 -37.344 1 93.19 361 GLY A N 1
ATOM 2872 C CA . GLY A 1 361 ? -7.031 -31.25 -37.562 1 93.19 361 GLY A CA 1
ATOM 2873 C C . GLY A 1 361 ? -7.605 -29.922 -38.031 1 93.19 361 GLY A C 1
ATOM 2874 O O . GLY A 1 361 ? -6.871 -29.031 -38.469 1 93.19 361 GLY A O 1
ATOM 2875 N N . THR A 1 362 ? -8.922 -29.891 -38.062 1 92.75 362 THR A N 1
ATOM 2876 C CA . THR A 1 362 ? -9.641 -28.672 -38.438 1 92.75 362 THR A CA 1
ATOM 2877 C C . THR A 1 362 ? -9.867 -27.781 -37.219 1 92.75 362 THR A C 1
ATOM 2879 O O . THR A 1 362 ? -10.461 -28.203 -36.25 1 92.75 362 THR A O 1
ATOM 2882 N N . PRO A 1 363 ? -9.336 -26.562 -37.406 1 87.81 363 PRO A N 1
ATOM 2883 C CA . PRO A 1 363 ? -9.547 -25.656 -36.281 1 87.81 363 PRO A CA 1
ATOM 2884 C C . PRO A 1 363 ? -11.023 -25.406 -36 1 87.81 363 PRO A C 1
ATOM 2886 O O . PRO A 1 363 ? -11.82 -25.266 -36.906 1 87.81 363 PRO A O 1
ATOM 2889 N N . GLU A 1 364 ? -11.422 -25.453 -34.719 1 79.44 364 GLU A N 1
ATOM 2890 C CA . GLU A 1 364 ? -12.805 -25.219 -34.312 1 79.44 364 GLU A CA 1
ATOM 2891 C C . GLU A 1 364 ? -12.906 -24.078 -33.312 1 79.44 364 GLU A C 1
ATOM 2893 O O . GLU A 1 364 ? -12.438 -24.188 -32.188 1 79.44 364 GLU A O 1
ATOM 2898 N N . PRO A 1 365 ? -13.469 -22.906 -33.781 1 68.94 365 PRO A N 1
ATOM 2899 C CA . PRO A 1 365 ? -13.523 -21.688 -32.969 1 68.94 365 PRO A CA 1
ATOM 2900 C C . PRO A 1 365 ? -14.32 -21.875 -31.672 1 68.94 365 PRO A C 1
ATOM 2902 O O . PRO A 1 365 ? -14.094 -21.172 -30.688 1 68.94 365 PRO A O 1
ATOM 2905 N N . GLY A 1 366 ? -14.898 -23.094 -31.344 1 82.69 366 GLY A N 1
ATOM 2906 C CA . GLY A 1 366 ? -15.711 -23.266 -30.156 1 82.69 366 GLY A CA 1
ATOM 2907 C C . GLY A 1 366 ? -16.188 -24.688 -29.953 1 82.69 366 GLY A C 1
ATOM 2908 O O . GLY A 1 366 ? -16.25 -25.469 -30.906 1 82.69 366 GLY A O 1
ATOM 2909 N N . THR A 1 367 ? -16.531 -24.984 -28.688 1 91.62 367 THR A N 1
ATOM 2910 C CA . THR A 1 367 ? -17.016 -26.312 -28.344 1 91.62 367 THR A CA 1
ATOM 2911 C C . THR A 1 367 ? -18.516 -26.438 -28.625 1 91.62 367 THR A C 1
ATOM 2913 O O . THR A 1 367 ? -19.203 -25.422 -28.781 1 91.62 367 THR A O 1
ATOM 2916 N N . PRO A 1 368 ? -18.984 -27.625 -28.734 1 92.19 368 PRO A N 1
ATOM 2917 C CA . PRO A 1 368 ? -20.422 -27.812 -28.938 1 92.19 368 PRO A CA 1
ATOM 2918 C C . PRO A 1 368 ? -21.266 -27.109 -27.859 1 92.19 368 PRO A C 1
ATOM 2920 O O . PRO A 1 368 ? -22.25 -26.438 -28.188 1 92.19 368 PRO A O 1
ATOM 2923 N N . SER A 1 369 ? -20.938 -27.203 -26.672 1 94.69 369 SER A N 1
ATOM 2924 C CA . SER A 1 369 ? -21.672 -26.562 -25.594 1 94.69 369 SER A CA 1
ATOM 2925 C C . SER A 1 369 ? -21.625 -25.047 -25.734 1 94.69 369 SER A C 1
ATOM 2927 O O . SER A 1 369 ? -22.609 -24.359 -25.453 1 94.69 369 SER A O 1
ATOM 2929 N N . GLN A 1 370 ? -20.469 -24.469 -26.125 1 93.75 370 GLN A N 1
ATOM 2930 C CA . GLN A 1 370 ? -20.344 -23.031 -26.297 1 93.75 370 GLN A CA 1
ATOM 2931 C C . GLN A 1 370 ? -21.281 -22.531 -27.406 1 93.75 370 GLN A C 1
ATOM 2933 O O . GLN A 1 370 ? -21.875 -21.469 -27.281 1 93.75 370 GLN A O 1
ATOM 2938 N N . LYS A 1 371 ? -21.344 -23.328 -28.453 1 93.88 371 LYS A N 1
ATOM 2939 C CA . LYS A 1 371 ? -22.25 -22.969 -29.547 1 93.88 371 LYS A CA 1
ATOM 2940 C C . LYS A 1 371 ? -23.703 -23 -29.078 1 93.88 371 LYS A C 1
ATOM 2942 O O . LYS A 1 371 ? -24.484 -22.125 -29.438 1 93.88 371 LYS A O 1
ATOM 2947 N N . LEU A 1 372 ? -24.078 -24.031 -28.328 1 95.69 372 LEU A N 1
ATOM 2948 C CA . LEU A 1 372 ? -25.438 -24.141 -27.812 1 95.69 372 LEU A CA 1
ATOM 2949 C C . LEU A 1 372 ? -25.734 -23 -26.844 1 95.69 372 LEU A C 1
ATOM 2951 O O . LEU A 1 372 ? -26.844 -22.469 -26.844 1 95.69 372 LEU A O 1
ATOM 2955 N N . LEU A 1 373 ? -24.766 -22.672 -26.016 1 95.81 373 LEU A N 1
ATOM 2956 C CA . LEU A 1 373 ? -24.922 -21.531 -25.109 1 95.81 373 LEU A CA 1
ATOM 2957 C C . LEU A 1 373 ? -25.188 -20.25 -25.875 1 95.81 373 LEU A C 1
ATOM 2959 O O . LEU A 1 373 ? -26.109 -19.5 -25.531 1 95.81 373 LEU A O 1
ATOM 2963 N N . GLN A 1 374 ? -24.406 -20.031 -26.906 1 95.5 374 GLN A N 1
ATOM 2964 C CA . GLN A 1 374 ? -24.562 -18.844 -27.719 1 95.5 374 GLN A CA 1
ATOM 2965 C C . GLN A 1 374 ? -25.906 -18.844 -28.438 1 95.5 374 GLN A C 1
ATOM 2967 O O . GLN A 1 374 ? -26.578 -17.812 -28.531 1 95.5 374 GLN A O 1
ATOM 2972 N N . HIS A 1 375 ? -26.297 -19.953 -28.938 1 96.44 375 HIS A N 1
ATOM 2973 C CA . HIS A 1 375 ? -27.578 -20.094 -29.609 1 96.44 375 HIS A CA 1
ATOM 2974 C C . HIS A 1 375 ? -28.734 -19.781 -28.656 1 96.44 375 HIS A C 1
ATOM 2976 O O . HIS A 1 375 ? -29.656 -19.062 -29.016 1 96.44 375 HIS A O 1
ATOM 2982 N N . GLY A 1 376 ? -28.656 -20.391 -27.516 1 96.44 376 GLY A N 1
ATOM 2983 C CA . GLY A 1 376 ? -29.672 -20.094 -26.516 1 96.44 376 GLY A CA 1
ATOM 2984 C C . GLY A 1 376 ? -29.766 -18.609 -26.188 1 96.44 376 GLY A C 1
ATOM 2985 O O . GLY A 1 376 ? -30.859 -18.062 -26.094 1 96.44 376 GLY A O 1
ATOM 2986 N N . ARG A 1 377 ? -28.656 -17.938 -26.062 1 96.44 377 ARG A N 1
ATOM 2987 C CA . ARG A 1 377 ? -28.625 -16.5 -25.781 1 96.44 377 ARG A CA 1
ATOM 2988 C C . ARG A 1 377 ? -29.25 -15.711 -26.922 1 96.44 377 ARG A C 1
ATOM 2990 O O . ARG A 1 377 ? -30 -14.766 -26.688 1 96.44 377 ARG A O 1
ATOM 2997 N N . ASN A 1 378 ? -28.844 -16.125 -28.141 1 96.94 378 ASN A N 1
ATOM 2998 C CA . ASN A 1 378 ? -29.391 -15.453 -29.312 1 96.94 378 ASN A CA 1
ATOM 2999 C C . ASN A 1 378 ? -30.922 -15.586 -29.375 1 96.94 378 ASN A C 1
ATOM 3001 O O . ASN A 1 378 ? -31.609 -14.609 -29.656 1 96.94 378 ASN A O 1
ATOM 3005 N N . LEU A 1 379 ? -31.422 -16.719 -29.188 1 97.62 379 LEU A N 1
ATOM 3006 C CA . LEU A 1 379 ? -32.844 -16.938 -29.172 1 97.62 379 LEU A CA 1
ATOM 3007 C C . LEU A 1 379 ? -33.531 -16.078 -28.125 1 97.62 379 LEU A C 1
ATOM 3009 O O . LEU A 1 379 ? -34.594 -15.469 -28.391 1 97.62 379 LEU A O 1
ATOM 3013 N N . TRP A 1 380 ? -32.969 -15.992 -26.984 1 96.81 380 TRP A N 1
ATOM 3014 C CA . TRP A 1 380 ? -33.531 -15.195 -25.922 1 96.81 380 TRP A CA 1
ATOM 3015 C C . TRP A 1 380 ? -33.594 -13.719 -26.297 1 96.81 380 TRP A C 1
ATOM 3017 O O . TRP A 1 380 ? -34.594 -13.047 -26.078 1 96.81 380 TRP A O 1
ATOM 3027 N N . GLN A 1 381 ? -32.469 -13.281 -26.859 1 96.25 381 GLN A N 1
ATOM 3028 C CA . GLN A 1 381 ? -32.375 -11.875 -27.25 1 96.25 381 GLN A CA 1
ATOM 3029 C C . GLN A 1 381 ? -33.375 -11.516 -28.312 1 96.25 381 GLN A C 1
ATOM 3031 O O . GLN A 1 381 ? -33.844 -10.375 -28.375 1 96.25 381 GLN A O 1
ATOM 3036 N N . HIS A 1 382 ? -33.812 -12.461 -29.078 1 96.81 382 HIS A N 1
ATOM 3037 C CA . HIS A 1 382 ? -34.781 -12.227 -30.141 1 96.81 382 HIS A CA 1
ATOM 3038 C C . HIS A 1 382 ? -36.219 -12.492 -29.688 1 96.81 382 HIS A C 1
ATOM 3040 O O . HIS A 1 382 ? -37.125 -12.523 -30.5 1 96.81 382 HIS A O 1
ATOM 3046 N N . GLY A 1 383 ? -36.344 -12.805 -28.469 1 95.94 383 GLY A N 1
ATOM 3047 C CA . GLY A 1 383 ? -37.688 -12.922 -27.891 1 95.94 383 GLY A CA 1
ATOM 3048 C C . GLY A 1 383 ? -38.219 -14.336 -27.953 1 95.94 383 GLY A C 1
ATOM 3049 O O . GLY A 1 383 ? -39.344 -14.594 -27.484 1 95.94 383 GLY A O 1
ATOM 3050 N N . ALA A 1 384 ? -37.469 -15.266 -28.547 1 97.19 384 ALA A N 1
ATOM 3051 C CA . ALA A 1 384 ? -37.906 -16.656 -28.625 1 97.19 384 ALA A CA 1
ATOM 3052 C C . ALA A 1 384 ? -37.594 -17.406 -27.328 1 97.19 384 ALA A C 1
ATOM 3054 O O . ALA A 1 384 ? -36.875 -18.406 -27.359 1 97.19 384 ALA A O 1
ATOM 3055 N N . HIS A 1 385 ? -38.219 -17.094 -26.297 1 96.62 385 HIS A N 1
ATOM 3056 C CA . HIS A 1 385 ? -37.875 -17.531 -24.953 1 96.62 385 HIS A CA 1
ATOM 3057 C C . HIS A 1 385 ? -38.156 -19.031 -24.781 1 96.62 385 HIS A C 1
ATOM 3059 O O . HIS A 1 385 ? -37.281 -19.75 -24.281 1 96.62 385 HIS A O 1
ATOM 3065 N N . PRO A 1 386 ? -39.281 -19.609 -25.203 1 96.31 386 PRO A N 1
ATOM 3066 C CA . PRO A 1 386 ? -39.5 -21.047 -25.047 1 96.31 386 PRO A CA 1
ATOM 3067 C C . PRO A 1 386 ? -38.469 -21.891 -25.781 1 96.31 386 PRO A C 1
ATOM 3069 O O . PRO A 1 386 ? -38 -22.922 -25.25 1 96.31 386 PRO A O 1
ATOM 3072 N N . ALA A 1 387 ? -38.094 -21.406 -26.906 1 97.44 387 ALA A N 1
ATOM 3073 C CA . ALA A 1 387 ? -37.094 -22.125 -27.688 1 97.44 387 ALA A CA 1
ATOM 3074 C C . ALA A 1 387 ? -35.719 -22.062 -27 1 97.44 387 ALA A C 1
ATOM 3076 O O . ALA A 1 387 ? -34.969 -23.047 -27.016 1 97.44 387 ALA A O 1
ATOM 3077 N N . ALA A 1 388 ? -35.406 -20.891 -26.5 1 97.81 388 ALA A N 1
ATOM 3078 C CA . ALA A 1 388 ? -34.156 -20.75 -25.781 1 97.81 388 ALA A CA 1
ATOM 3079 C C . ALA A 1 388 ? -34.094 -21.734 -24.609 1 97.81 388 ALA A C 1
ATOM 3081 O O . ALA A 1 388 ? -33.062 -22.391 -24.422 1 97.81 388 ALA A O 1
ATOM 3082 N N . LEU A 1 389 ? -35.156 -21.875 -23.875 1 97.69 389 LEU A N 1
ATOM 3083 C CA . LEU A 1 389 ? -35.219 -22.766 -22.719 1 97.69 389 LEU A CA 1
ATOM 3084 C C . LEU A 1 389 ? -35.125 -24.219 -23.172 1 97.69 389 LEU A C 1
ATOM 3086 O O . LEU A 1 389 ? -34.5 -25.047 -22.5 1 97.69 389 LEU A O 1
ATOM 3090 N N . GLN A 1 390 ? -35.688 -24.5 -24.25 1 97.38 390 GLN A N 1
ATOM 3091 C CA . GLN A 1 390 ? -35.625 -25.859 -24.781 1 97.38 390 GLN A CA 1
ATOM 3092 C C . GLN A 1 390 ? -34.219 -26.219 -25.203 1 97.38 390 GLN A C 1
ATOM 3094 O O . GLN A 1 390 ? -33.719 -27.312 -24.906 1 97.38 390 GLN A O 1
ATOM 3099 N N . VAL A 1 391 ? -33.594 -25.312 -25.891 1 97.75 391 VAL A N 1
ATOM 3100 C CA . VAL A 1 391 ? -32.219 -25.531 -26.359 1 97.75 391 VAL A CA 1
ATOM 3101 C C . VAL A 1 391 ? -31.281 -25.734 -25.172 1 97.75 391 VAL A C 1
ATOM 3103 O O . VAL A 1 391 ? -30.5 -26.672 -25.141 1 97.75 391 VAL A O 1
ATOM 3106 N N . LEU A 1 392 ? -31.375 -24.906 -24.219 1 97.38 392 LEU A N 1
ATOM 3107 C CA . LEU A 1 392 ? -30.484 -24.953 -23.078 1 97.38 392 LEU A CA 1
ATOM 3108 C C . LEU A 1 392 ? -30.797 -26.172 -22.188 1 97.38 392 LEU A C 1
ATOM 3110 O O . LEU A 1 392 ? -29.891 -26.844 -21.703 1 97.38 392 LEU A O 1
ATOM 3114 N N . GLY A 1 393 ? -32.062 -26.406 -21.969 1 96.94 393 GLY A N 1
ATOM 3115 C CA . GLY A 1 393 ? -32.438 -27.609 -21.266 1 96.94 393 GLY A CA 1
ATOM 3116 C C . GLY A 1 393 ? -31.922 -28.891 -21.922 1 96.94 393 GLY A C 1
ATOM 3117 O O . GLY A 1 393 ? -31.438 -29.797 -21.25 1 96.94 393 GLY A O 1
ATOM 3118 N N . GLY A 1 394 ? -32.062 -28.938 -23.234 1 97.19 394 GLY A N 1
ATOM 3119 C CA . GLY A 1 394 ? -31.516 -30.062 -23.984 1 97.19 394 GLY A CA 1
ATOM 3120 C C . GLY A 1 394 ? -30.016 -30.188 -23.875 1 97.19 394 GLY A C 1
ATOM 3121 O O . GLY A 1 394 ? -29.484 -31.297 -23.812 1 97.19 394 GLY A O 1
ATOM 3122 N N . ALA A 1 395 ? -29.391 -29.047 -23.906 1 97.5 395 ALA A N 1
ATOM 3123 C CA . ALA A 1 395 ? -27.938 -29.047 -23.797 1 97.5 395 ALA A CA 1
ATOM 3124 C C . ALA A 1 395 ? -27.484 -29.609 -22.453 1 97.5 395 ALA A C 1
ATOM 3126 O O . ALA A 1 395 ? -26.531 -30.375 -22.391 1 97.5 395 ALA A O 1
ATOM 3127 N N . VAL A 1 396 ? -28.156 -29.25 -21.344 1 97.62 396 VAL A N 1
ATOM 3128 C CA . VAL A 1 396 ? -27.828 -29.734 -20.016 1 97.62 396 VAL A CA 1
ATOM 3129 C C . VAL A 1 396 ? -28.078 -31.234 -19.938 1 97.62 396 VAL A C 1
ATOM 3131 O O . VAL A 1 396 ? -27.297 -31.969 -19.312 1 97.62 396 VAL A O 1
ATOM 3134 N N . GLN A 1 397 ? -29.078 -31.703 -20.484 1 96.38 397 GLN A N 1
ATOM 3135 C CA . GLN A 1 397 ? -29.375 -33.125 -20.5 1 96.38 397 GLN A CA 1
ATOM 3136 C C . GLN A 1 397 ? -28.312 -33.906 -21.266 1 96.38 397 GLN A C 1
ATOM 3138 O O . GLN A 1 397 ? -27.922 -35 -20.859 1 96.38 397 GLN A O 1
ATOM 3143 N N . ALA A 1 398 ? -27.922 -33.312 -22.359 1 95.62 398 ALA A N 1
ATOM 3144 C CA . ALA A 1 398 ? -26.906 -33.969 -23.188 1 95.62 398 ALA A CA 1
ATOM 3145 C C . ALA A 1 398 ? -25.547 -33.969 -22.5 1 95.62 398 ALA A C 1
ATOM 3147 O O . ALA A 1 398 ? -24.734 -34.875 -22.703 1 95.62 398 ALA A O 1
ATOM 3148 N N . ASN A 1 399 ? -25.266 -32.969 -21.75 1 97.19 399 ASN A N 1
ATOM 3149 C CA . ASN A 1 399 ? -24.016 -32.875 -21 1 97.19 399 ASN A CA 1
ATOM 3150 C C . ASN A 1 399 ? -24.266 -32.375 -19.562 1 97.19 399 ASN A C 1
ATOM 3152 O O . ASN A 1 399 ? -24 -31.219 -19.25 1 97.19 399 ASN A O 1
ATOM 3156 N N . PRO A 1 400 ? -24.625 -33.281 -18.703 1 95.62 400 PRO A N 1
ATOM 3157 C CA . PRO A 1 400 ? -24.953 -32.906 -17.328 1 95.62 400 PRO A CA 1
ATOM 3158 C C . PRO A 1 400 ? -23.719 -32.531 -16.516 1 95.62 400 PRO A C 1
ATOM 3160 O O . PRO A 1 400 ? -23.844 -32.094 -15.359 1 95.62 400 PRO A O 1
ATOM 3163 N N . PHE A 1 401 ? -22.469 -32.625 -17.062 1 95.56 401 PHE A N 1
ATOM 3164 C CA . PHE A 1 401 ? -21.219 -32.375 -16.328 1 95.56 401 PHE A CA 1
ATOM 3165 C C . PHE A 1 401 ? -20.75 -30.938 -16.516 1 95.56 401 PHE A C 1
ATOM 3167 O O . PHE A 1 401 ? -19.719 -30.547 -15.992 1 95.56 401 PHE A O 1
ATOM 3174 N N . HIS A 1 402 ? -21.453 -30.078 -17.234 1 96.88 402 HIS A N 1
ATOM 3175 C CA . HIS A 1 402 ? -21.031 -28.75 -17.641 1 96.88 402 HIS A CA 1
ATOM 3176 C C . HIS A 1 402 ? -21.688 -27.688 -16.766 1 96.88 402 HIS A C 1
ATOM 3178 O O . HIS A 1 402 ? -22.828 -27.281 -17.016 1 96.88 402 HIS A O 1
ATOM 3184 N N . PRO A 1 403 ? -20.906 -27.047 -15.867 1 97.12 403 PRO A N 1
ATOM 3185 C CA . PRO A 1 403 ? -21.531 -26.109 -14.945 1 97.12 403 PRO A CA 1
ATOM 3186 C C . PRO A 1 403 ? -22.016 -24.828 -15.641 1 97.12 403 PRO A C 1
ATOM 3188 O O . PRO A 1 403 ? -23.031 -24.25 -15.234 1 97.12 403 PRO A O 1
ATOM 3191 N N . ASP A 1 404 ? -21.344 -24.359 -16.672 1 96.88 404 ASP A N 1
ATOM 3192 C CA . ASP A 1 404 ? -21.734 -23.141 -17.359 1 96.88 404 ASP A CA 1
ATOM 3193 C C . ASP A 1 404 ? -23.094 -23.328 -18.031 1 96.88 404 ASP A C 1
ATOM 3195 O O . ASP A 1 404 ? -23.891 -22.375 -18.094 1 96.88 404 ASP A O 1
ATOM 3199 N N . LEU A 1 405 ? -23.344 -24.516 -18.594 1 97.31 405 LEU A N 1
ATOM 3200 C CA . LEU A 1 405 ? -24.656 -24.797 -19.172 1 97.31 405 LEU A CA 1
ATOM 3201 C C . LEU A 1 405 ? -25.75 -24.766 -18.109 1 97.31 405 LEU A C 1
ATOM 3203 O O . LEU A 1 405 ? -26.812 -24.172 -18.312 1 97.31 405 LEU A O 1
ATOM 3207 N N . ALA A 1 406 ? -25.453 -25.391 -16.984 1 97.88 406 ALA A N 1
ATOM 3208 C CA . ALA A 1 406 ? -26.406 -25.406 -15.875 1 97.88 406 ALA A CA 1
ATOM 3209 C C . ALA A 1 406 ? -26.734 -24 -15.414 1 97.88 406 ALA A C 1
ATOM 3211 O O . ALA A 1 406 ? -27.891 -23.656 -15.203 1 97.88 406 ALA A O 1
ATOM 3212 N N . LEU A 1 407 ? -25.719 -23.172 -15.258 1 97.75 407 LEU A N 1
ATOM 3213 C CA . LEU A 1 407 ? -25.906 -21.797 -14.82 1 97.75 407 LEU A CA 1
ATOM 3214 C C . LEU A 1 407 ? -26.719 -21.016 -15.844 1 97.75 407 LEU A C 1
ATOM 3216 O O . LEU A 1 407 ? -27.578 -20.203 -15.477 1 97.75 407 LEU A O 1
ATOM 3220 N N . ALA A 1 408 ? -26.406 -21.203 -17.109 1 97.31 408 ALA A N 1
ATOM 3221 C CA . ALA A 1 408 ? -27.141 -20.516 -18.172 1 97.31 408 ALA A CA 1
ATOM 3222 C C . ALA A 1 408 ? -28.625 -20.922 -18.141 1 97.31 408 ALA A C 1
ATOM 3224 O O . ALA A 1 408 ? -29.5 -20.062 -18.266 1 97.31 408 ALA A O 1
ATOM 3225 N N . GLU A 1 409 ? -28.906 -22.188 -18.016 1 97.38 409 GLU A N 1
ATOM 3226 C CA . GLU A 1 409 ? -30.281 -22.641 -17.922 1 97.38 409 GLU A CA 1
ATOM 3227 C C . GLU A 1 409 ? -31 -21.969 -16.766 1 97.38 409 GLU A C 1
ATOM 3229 O O . GLU A 1 409 ? -32.094 -21.438 -16.922 1 97.38 409 GLU A O 1
ATOM 3234 N N . LEU A 1 410 ? -30.344 -22 -15.602 1 97.56 410 LEU A N 1
ATOM 3235 C CA . LEU A 1 410 ? -30.938 -21.375 -14.414 1 97.56 410 LEU A CA 1
ATOM 3236 C C . LEU A 1 410 ? -31.25 -19.906 -14.672 1 97.56 410 LEU A C 1
ATOM 3238 O O . LEU A 1 410 ? -32.344 -19.438 -14.305 1 97.56 410 LEU A O 1
ATOM 3242 N N . ARG A 1 411 ? -30.328 -19.188 -15.281 1 97 411 ARG A N 1
ATOM 3243 C CA . ARG A 1 411 ? -30.5 -17.766 -15.539 1 97 411 ARG A CA 1
ATOM 3244 C C . ARG A 1 411 ? -31.734 -17.516 -16.391 1 97 411 ARG A C 1
ATOM 3246 O O . ARG A 1 411 ? -32.562 -16.656 -16.062 1 97 411 ARG A O 1
ATOM 3253 N N . PHE A 1 412 ? -31.922 -18.234 -17.422 1 96.81 412 PHE A N 1
ATOM 3254 C CA . PHE A 1 412 ? -33.031 -18 -18.344 1 96.81 412 PHE A CA 1
ATOM 3255 C C . PHE A 1 412 ? -34.344 -18.5 -17.75 1 96.81 412 PHE A C 1
ATOM 3257 O O . PHE A 1 412 ? -35.406 -17.922 -18 1 96.81 412 PHE A O 1
ATOM 3264 N N . MET A 1 413 ? -34.281 -19.594 -17.016 1 97.44 413 MET A N 1
ATOM 3265 C CA . MET A 1 413 ? -35.469 -20.016 -16.266 1 97.44 413 MET A CA 1
ATOM 3266 C C . MET A 1 413 ? -35.969 -18.922 -15.344 1 97.44 413 MET A C 1
ATOM 3268 O O . MET A 1 413 ? -37.156 -18.641 -15.273 1 97.44 413 MET A O 1
ATOM 3272 N N . HIS A 1 414 ? -35.031 -18.297 -14.68 1 97.19 414 HIS A N 1
ATOM 3273 C CA . HIS A 1 414 ? -35.375 -17.234 -13.75 1 97.19 414 HIS A CA 1
ATOM 3274 C C . HIS A 1 414 ? -35.969 -16.016 -14.477 1 97.19 414 HIS A C 1
ATOM 3276 O O . HIS A 1 414 ? -36.969 -15.461 -14.055 1 97.19 414 HIS A O 1
ATOM 3282 N N . LEU A 1 415 ? -35.281 -15.633 -15.57 1 96.12 415 LEU A N 1
ATOM 3283 C CA . LEU A 1 415 ? -35.781 -14.492 -16.344 1 96.12 415 LEU A CA 1
ATOM 3284 C C . LEU A 1 415 ? -37.188 -14.75 -16.891 1 96.12 415 LEU A C 1
ATOM 3286 O O . LEU A 1 415 ? -37.969 -13.82 -17.031 1 96.12 415 LEU A O 1
ATOM 3290 N N . ALA A 1 416 ? -37.5 -15.984 -17.141 1 96.19 416 ALA A N 1
ATOM 3291 C CA . ALA A 1 416 ? -38.812 -16.359 -17.656 1 96.19 416 ALA A CA 1
ATOM 3292 C C . ALA A 1 416 ? -39.844 -16.484 -16.531 1 96.19 416 ALA A C 1
ATOM 3294 O O . ALA A 1 416 ? -41.031 -16.719 -16.797 1 96.19 416 ALA A O 1
ATOM 3295 N N . GLY A 1 417 ? -39.406 -16.438 -15.281 1 95.31 417 GLY A N 1
ATOM 3296 C CA . GLY A 1 417 ? -40.281 -16.484 -14.133 1 95.31 417 GLY A CA 1
ATOM 3297 C C . GLY A 1 417 ? -40.781 -17.891 -13.82 1 95.31 417 GLY A C 1
ATOM 3298 O O . GLY A 1 417 ? -41.906 -18.062 -13.32 1 95.31 417 GLY A O 1
ATOM 3299 N N . LEU A 1 418 ? -40 -18.875 -14.141 1 95.94 418 LEU A N 1
ATOM 3300 C CA . LEU A 1 418 ? -40.438 -20.25 -13.914 1 95.94 418 LEU A CA 1
ATOM 3301 C C . LEU A 1 418 ? -40.406 -20.609 -12.43 1 95.94 418 LEU A C 1
ATOM 3303 O O . LEU A 1 418 ? -39.438 -20.234 -11.719 1 95.94 418 LEU A O 1
ATOM 3307 N N . ALA A 1 419 ? -41.312 -21.406 -11.938 1 94.25 419 ALA A N 1
ATOM 3308 C CA . ALA A 1 419 ? -41.5 -21.719 -10.523 1 94.25 419 ALA A CA 1
ATOM 3309 C C . ALA A 1 419 ? -40.5 -22.766 -10.047 1 94.25 419 ALA A C 1
ATOM 3311 O O . ALA A 1 419 ? -40.219 -22.859 -8.852 1 94.25 419 ALA A O 1
ATOM 3312 N N . ASP A 1 420 ? -39.969 -23.516 -10.914 1 94.81 420 ASP A N 1
ATOM 3313 C CA . ASP A 1 420 ? -39.125 -24.641 -10.539 1 94.81 420 ASP A CA 1
ATOM 3314 C C . ASP A 1 420 ? -37.656 -24.219 -10.344 1 94.81 420 ASP A C 1
ATOM 3316 O O . ASP A 1 420 ? -36.781 -25.062 -10.148 1 94.81 420 ASP A O 1
ATOM 3320 N N . VAL A 1 421 ? -37.312 -23 -10.438 1 96.88 421 VAL A N 1
ATOM 3321 C CA . VAL A 1 421 ? -35.938 -22.484 -10.359 1 96.88 421 VAL A CA 1
ATOM 3322 C C . VAL A 1 421 ? -35.312 -22.906 -9.039 1 96.88 421 VAL A C 1
ATOM 3324 O O . VAL A 1 421 ? -34.188 -23.438 -9.023 1 96.88 421 VAL A O 1
ATOM 3327 N N . PRO A 1 422 ? -36 -22.812 -7.871 1 95.88 422 PRO A N 1
ATOM 3328 C CA . PRO A 1 422 ? -35.344 -23.203 -6.613 1 95.88 422 PRO A CA 1
ATOM 3329 C C . PRO A 1 422 ? -34.969 -24.688 -6.57 1 95.88 422 PRO A C 1
ATOM 3331 O O . PRO A 1 422 ? -33.906 -25.047 -6.113 1 95.88 422 PRO A O 1
ATOM 3334 N N . ALA A 1 423 ? -35.875 -25.469 -7.02 1 96.81 423 ALA A N 1
ATOM 3335 C CA . ALA A 1 423 ? -35.594 -26.891 -7.031 1 96.81 423 ALA A CA 1
ATOM 3336 C C . ALA A 1 423 ? -34.438 -27.234 -7.957 1 96.81 423 ALA A C 1
ATOM 3338 O O . ALA A 1 423 ? -33.562 -28.047 -7.613 1 96.81 423 ALA A O 1
ATOM 3339 N N . ARG A 1 424 ? -34.438 -26.672 -9.148 1 97.31 424 ARG A N 1
ATOM 3340 C CA . ARG A 1 424 ? -33.344 -26.875 -10.117 1 97.31 424 ARG A CA 1
ATOM 3341 C C . ARG A 1 424 ? -32.031 -26.391 -9.562 1 97.31 424 ARG A C 1
ATOM 3343 O O . ARG A 1 424 ? -30.984 -27.047 -9.734 1 97.31 424 ARG A O 1
ATOM 3350 N N . LEU A 1 425 ? -32.062 -25.234 -8.969 1 98 425 LEU A N 1
ATOM 3351 C CA . LEU A 1 425 ? -30.859 -24.672 -8.352 1 98 425 LEU A CA 1
ATOM 3352 C C . LEU A 1 425 ? -30.312 -25.594 -7.273 1 98 425 LEU A C 1
ATOM 3354 O O . LEU A 1 425 ? -29.094 -25.828 -7.203 1 98 425 LEU A O 1
ATOM 3358 N N . SER A 1 426 ? -31.156 -26.141 -6.457 1 97.69 426 SER A N 1
ATOM 3359 C CA . SER A 1 426 ? -30.734 -27.062 -5.41 1 97.69 426 SER A CA 1
ATOM 3360 C C . SER A 1 426 ? -30.062 -28.312 -6 1 97.69 426 SER A C 1
ATOM 3362 O O . SER A 1 426 ? -29.031 -28.75 -5.504 1 97.69 426 SER A O 1
ATOM 3364 N N . ALA A 1 427 ? -30.625 -28.844 -6.98 1 97.44 427 ALA A N 1
ATOM 3365 C CA . ALA A 1 427 ? -30.062 -30.016 -7.641 1 97.44 427 ALA A CA 1
ATOM 3366 C C . ALA A 1 427 ? -28.688 -29.719 -8.227 1 97.44 427 ALA A C 1
ATOM 3368 O O . ALA A 1 427 ? -27.75 -30.516 -8.07 1 97.44 427 ALA A O 1
ATOM 3369 N N . TYR A 1 428 ? -28.547 -28.578 -8.914 1 97.94 428 TYR A N 1
ATOM 3370 C CA . TYR A 1 428 ? -27.281 -28.203 -9.531 1 97.94 428 TYR A CA 1
ATOM 3371 C C . TYR A 1 428 ? -26.234 -27.875 -8.469 1 97.94 428 TYR A C 1
ATOM 3373 O O . TYR A 1 428 ? -25.047 -28.203 -8.633 1 97.94 428 TYR A O 1
ATOM 3381 N N . ALA A 1 429 ? -26.641 -27.234 -7.387 1 96.94 429 ALA A N 1
ATOM 3382 C CA . ALA A 1 429 ? -25.719 -26.922 -6.297 1 96.94 429 ALA A CA 1
ATOM 3383 C C . ALA A 1 429 ? -25.156 -28.188 -5.668 1 96.94 429 ALA A C 1
ATOM 3385 O O . ALA A 1 429 ? -24 -28.203 -5.215 1 96.94 429 ALA A O 1
ATOM 3386 N N . GLN A 1 430 ? -25.953 -29.219 -5.613 1 96.38 430 GLN A N 1
ATOM 3387 C CA . GLN A 1 430 ? -25.484 -30.5 -5.109 1 96.38 430 GLN A CA 1
ATOM 3388 C C . GLN A 1 430 ? -24.516 -31.156 -6.09 1 96.38 430 GLN A C 1
ATOM 3390 O O . GLN A 1 430 ? -23.5 -31.719 -5.688 1 96.38 430 GLN A O 1
ATOM 3395 N N . ARG A 1 431 ? -24.797 -31.078 -7.344 1 95.38 431 ARG A N 1
ATOM 3396 C CA . ARG A 1 431 ? -23.984 -31.688 -8.383 1 95.38 431 ARG A CA 1
ATOM 3397 C C . ARG A 1 431 ? -22.641 -30.984 -8.508 1 95.38 431 ARG A C 1
ATOM 3399 O O . ARG A 1 431 ? -21.609 -31.625 -8.719 1 95.38 431 ARG A O 1
ATOM 3406 N N . PHE A 1 432 ? -22.688 -29.656 -8.438 1 96.94 432 PHE A N 1
ATOM 3407 C CA . PHE A 1 432 ? -21.5 -28.828 -8.539 1 96.94 432 PHE A CA 1
ATOM 3408 C C . PHE A 1 432 ? -21.203 -28.141 -7.215 1 96.94 432 PHE A C 1
ATOM 3410 O O . PHE A 1 432 ? -21.094 -26.906 -7.16 1 96.94 432 PHE A O 1
ATOM 3417 N N . ALA A 1 433 ? -20.953 -28.938 -6.188 1 93.81 433 ALA A N 1
ATOM 3418 C CA . ALA A 1 433 ? -20.938 -28.5 -4.797 1 93.81 433 ALA A CA 1
ATOM 3419 C C . ALA A 1 433 ? -19.781 -27.531 -4.543 1 93.81 433 ALA A C 1
ATOM 3421 O O . ALA A 1 433 ? -19.891 -26.641 -3.693 1 93.81 433 ALA A O 1
ATOM 3422 N N . GLU A 1 434 ? -18.703 -27.562 -5.312 1 93.38 434 GLU A N 1
ATOM 3423 C CA . GLU A 1 434 ? -17.516 -26.734 -5.047 1 93.38 434 GLU A CA 1
ATOM 3424 C C . GLU A 1 434 ? -17.547 -25.438 -5.852 1 93.38 434 GLU A C 1
ATOM 3426 O O . GLU A 1 434 ? -16.734 -24.547 -5.633 1 93.38 434 GLU A O 1
ATOM 3431 N N . ASP A 1 435 ? -18.438 -25.281 -6.793 1 96.31 435 ASP A N 1
ATOM 3432 C CA . ASP A 1 435 ? -18.562 -24.094 -7.629 1 96.31 435 ASP A CA 1
ATOM 3433 C C . ASP A 1 435 ? -19.375 -23 -6.922 1 96.31 435 ASP A C 1
ATOM 3435 O O . ASP A 1 435 ? -20.594 -23.078 -6.871 1 96.31 435 ASP A O 1
ATOM 3439 N N . ALA A 1 436 ? -18.672 -21.891 -6.504 1 96.38 436 ALA A N 1
ATOM 3440 C CA . ALA A 1 436 ? -19.297 -20.859 -5.688 1 96.38 436 ALA A CA 1
ATOM 3441 C C . ALA A 1 436 ? -20.281 -20.031 -6.516 1 96.38 436 ALA A C 1
ATOM 3443 O O . ALA A 1 436 ? -21.094 -19.281 -5.961 1 96.38 436 ALA A O 1
ATOM 3444 N N . ARG A 1 437 ? -20.312 -20.234 -7.809 1 96.94 437 ARG A N 1
ATOM 3445 C CA . ARG A 1 437 ? -21.203 -19.453 -8.664 1 96.94 437 ARG A CA 1
ATOM 3446 C C . ARG A 1 437 ? -22.656 -19.859 -8.438 1 96.94 437 ARG A C 1
ATOM 3448 O O . ARG A 1 437 ? -23.562 -19.047 -8.633 1 96.94 437 ARG A O 1
ATOM 3455 N N . PHE A 1 438 ? -22.906 -21.016 -8.055 1 98.06 438 PHE A N 1
ATOM 3456 C CA . PHE A 1 438 ? -24.281 -21.438 -7.77 1 98.06 438 PHE A CA 1
ATOM 3457 C C . PHE A 1 438 ? -24.781 -20.812 -6.473 1 98.06 438 PHE A C 1
ATOM 3459 O O . PHE A 1 438 ? -25.953 -20.453 -6.363 1 98.06 438 PHE A O 1
ATOM 3466 N N . ALA A 1 439 ? -23.891 -20.766 -5.477 1 97.19 439 ALA A N 1
ATOM 3467 C CA . ALA A 1 439 ? -24.234 -20.031 -4.262 1 97.19 439 ALA A CA 1
ATOM 3468 C C . ALA A 1 439 ? -24.5 -18.562 -4.562 1 97.19 439 ALA A C 1
ATOM 3470 O O . ALA A 1 439 ? -25.422 -17.953 -3.998 1 97.19 439 ALA A O 1
ATOM 3471 N N . LEU A 1 440 ? -23.703 -17.953 -5.422 1 97.56 440 LEU A N 1
ATOM 3472 C CA . LEU A 1 440 ? -23.891 -16.562 -5.809 1 97.56 440 LEU A CA 1
ATOM 3473 C C . LEU A 1 440 ? -25.219 -16.359 -6.539 1 97.56 440 LEU A C 1
ATOM 3475 O O . LEU A 1 440 ? -25.891 -15.352 -6.352 1 97.56 440 LEU A O 1
ATOM 3479 N N . PHE A 1 441 ? -25.594 -17.328 -7.383 1 97.88 441 PHE A N 1
ATOM 3480 C CA . PHE A 1 441 ? -26.891 -17.266 -8.047 1 97.88 441 PHE A CA 1
ATOM 3481 C C . PHE A 1 441 ? -28.031 -17.312 -7.027 1 97.88 441 PHE A C 1
ATOM 3483 O O . PHE A 1 441 ? -28.984 -16.547 -7.129 1 97.88 441 PHE A O 1
ATOM 3490 N N . ALA A 1 442 ? -27.938 -18.219 -6.078 1 97.44 442 ALA A N 1
ATOM 3491 C CA . ALA A 1 442 ? -28.922 -18.297 -5.008 1 97.44 442 ALA A CA 1
ATOM 3492 C C . ALA A 1 442 ? -29.078 -16.953 -4.293 1 97.44 442 ALA A C 1
ATOM 3494 O O . ALA A 1 442 ? -30.203 -16.516 -4.008 1 97.44 442 ALA A O 1
ATOM 3495 N N . LEU A 1 443 ? -27.984 -16.281 -4.016 1 97.44 443 LEU A N 1
ATOM 3496 C CA . LEU A 1 443 ? -27.969 -14.984 -3.352 1 97.44 443 LEU A CA 1
ATOM 3497 C C . LEU A 1 443 ? -28.641 -13.922 -4.219 1 97.44 443 LEU A C 1
ATOM 3499 O O . LEU A 1 443 ? -29.391 -13.086 -3.711 1 97.44 443 LEU A O 1
ATOM 3503 N N . ALA A 1 444 ? -28.406 -13.984 -5.473 1 96.38 444 ALA A N 1
ATOM 3504 C CA . ALA A 1 444 ? -28.906 -12.977 -6.395 1 96.38 444 ALA A CA 1
ATOM 3505 C C . ALA A 1 444 ? -30.438 -13.031 -6.473 1 96.38 444 ALA A C 1
ATOM 3507 O O . ALA A 1 444 ? -31.094 -12.008 -6.688 1 96.38 444 ALA A O 1
ATOM 3508 N N . ILE A 1 445 ? -31.062 -14.219 -6.258 1 95.62 445 ILE A N 1
ATOM 3509 C CA . ILE A 1 445 ? -32.5 -14.328 -6.492 1 95.62 445 ILE A CA 1
ATOM 3510 C C . ILE A 1 445 ? -33.219 -14.367 -5.156 1 95.62 445 ILE A C 1
ATOM 3512 O O . ILE A 1 445 ? -34.469 -14.391 -5.121 1 95.62 445 ILE A O 1
ATOM 3516 N N . GLU A 1 446 ? -32.531 -14.414 -4.066 1 95.94 446 GLU A N 1
ATOM 3517 C CA . GLU A 1 446 ? -33.156 -14.461 -2.748 1 95.94 446 GLU A CA 1
ATOM 3518 C C . GLU A 1 446 ? -33.781 -13.117 -2.377 1 95.94 446 GLU A C 1
ATOM 3520 O O . GLU A 1 446 ? -33.094 -12.102 -2.346 1 95.94 446 GLU A O 1
ATOM 3525 N N . LYS A 1 447 ? -35.094 -13.07 -1.933 1 92.94 447 LYS A N 1
ATOM 3526 C CA . LYS A 1 447 ? -35.812 -11.836 -1.665 1 92.94 447 LYS A CA 1
ATOM 3527 C C . LYS A 1 447 ? -35.875 -11.547 -0.168 1 92.94 447 LYS A C 1
ATOM 3529 O O . LYS A 1 447 ? -36 -10.391 0.243 1 92.94 447 LYS A O 1
ATOM 3534 N N . ASN A 1 448 ? -35.906 -12.641 0.595 1 95.81 448 ASN A N 1
ATOM 3535 C CA . ASN A 1 448 ? -35.906 -12.453 2.041 1 95.81 448 ASN A CA 1
ATOM 3536 C C . ASN A 1 448 ? -34.594 -11.906 2.551 1 95.81 448 ASN A C 1
ATOM 3538 O O . ASN A 1 448 ? -33.562 -12.57 2.434 1 95.81 448 ASN A O 1
ATOM 3542 N N . LEU A 1 449 ? -34.625 -10.805 3.145 1 95 449 LEU A N 1
ATOM 3543 C CA . LEU A 1 449 ? -33.406 -10.078 3.521 1 95 449 LEU A CA 1
ATOM 3544 C C . LEU A 1 449 ? -32.625 -10.836 4.59 1 95 449 LEU A C 1
ATOM 3546 O O . LEU A 1 449 ? -31.406 -10.914 4.531 1 95 449 LEU A O 1
ATOM 3550 N N . HIS A 1 450 ? -33.25 -11.406 5.531 1 95.62 450 HIS A N 1
ATOM 3551 C CA . HIS A 1 450 ? -32.594 -12.109 6.621 1 95.62 450 HIS A CA 1
ATOM 3552 C C . HIS A 1 450 ? -31.969 -13.422 6.137 1 95.62 450 HIS A C 1
ATOM 3554 O O . HIS A 1 450 ? -30.844 -13.766 6.523 1 95.62 450 HIS A O 1
ATOM 3560 N N . LYS A 1 451 ? -32.719 -14.141 5.352 1 96.19 451 LYS A N 1
ATOM 3561 C CA . LYS A 1 451 ? -32.188 -15.359 4.766 1 96.19 451 LYS A CA 1
ATOM 3562 C C . LYS A 1 451 ? -30.969 -15.055 3.889 1 96.19 451 LYS A C 1
ATOM 3564 O O . LYS A 1 451 ? -29.969 -15.781 3.924 1 96.19 451 LYS A O 1
ATOM 3569 N N . ARG A 1 452 ? -31.078 -13.992 3.113 1 97.31 452 ARG A N 1
ATOM 3570 C CA . ARG A 1 452 ? -29.984 -13.539 2.244 1 97.31 452 ARG A CA 1
ATOM 3571 C C . ARG A 1 452 ? -28.75 -13.203 3.053 1 97.31 452 ARG A C 1
ATOM 3573 O O . ARG A 1 452 ? -27.625 -13.57 2.666 1 97.31 452 ARG A O 1
ATOM 3580 N N . ALA A 1 453 ? -28.906 -12.578 4.152 1 97.75 453 ALA A N 1
ATOM 3581 C CA . ALA A 1 453 ? -27.781 -12.266 5.027 1 97.75 453 ALA A CA 1
ATOM 3582 C C . ALA A 1 453 ? -27.109 -13.539 5.52 1 97.75 453 ALA A C 1
ATOM 3584 O O . ALA A 1 453 ? -25.875 -13.617 5.559 1 97.75 453 ALA A O 1
ATOM 3585 N N . GLY A 1 454 ? -27.906 -14.484 5.883 1 97.5 454 GLY A N 1
ATOM 3586 C CA . GLY A 1 454 ? -27.359 -15.773 6.289 1 97.5 454 GLY A CA 1
ATOM 3587 C C . GLY A 1 454 ? -26.562 -16.469 5.191 1 97.5 454 GLY A C 1
ATOM 3588 O O . GLY A 1 454 ? -25.5 -17.016 5.445 1 97.5 454 GLY A O 1
ATOM 3589 N N . LEU A 1 455 ? -27.062 -16.422 3.992 1 97.5 455 LEU A N 1
ATOM 3590 C CA . LEU A 1 455 ? -26.391 -17.031 2.85 1 97.5 455 LEU A CA 1
ATOM 3591 C C . LEU A 1 455 ? -25.031 -16.375 2.592 1 97.5 455 LEU A C 1
ATOM 3593 O O . LEU A 1 455 ? -24.078 -17.047 2.215 1 97.5 455 LEU A O 1
ATOM 3597 N N . TRP A 1 456 ? -24.984 -15.023 2.781 1 98.31 456 TRP A N 1
ATOM 3598 C CA . TRP A 1 456 ? -23.719 -14.312 2.633 1 98.31 456 TRP A CA 1
ATOM 3599 C C . TRP A 1 456 ? -22.688 -14.82 3.631 1 98.31 456 TRP A C 1
ATOM 3601 O O . TRP A 1 456 ? -21.547 -15.094 3.262 1 98.31 456 TRP A O 1
ATOM 3611 N N . SER A 1 457 ? -23.062 -15 4.867 1 97.75 457 SER A N 1
ATOM 3612 C CA . SER A 1 457 ? -22.156 -15.477 5.91 1 97.75 457 SER A CA 1
ATOM 3613 C C . SER A 1 457 ? -21.703 -16.906 5.637 1 97.75 457 SER A C 1
ATOM 3615 O O . SER A 1 457 ? -20.531 -17.234 5.816 1 97.75 457 SER A O 1
ATOM 3617 N N . ASP A 1 458 ? -22.609 -17.703 5.203 1 97.06 458 ASP A N 1
ATOM 3618 C CA . ASP A 1 458 ? -22.281 -19.094 4.879 1 97.06 458 ASP A CA 1
ATOM 3619 C C . ASP A 1 458 ? -21.25 -19.172 3.754 1 97.06 458 ASP A C 1
ATOM 3621 O O . ASP A 1 458 ? -20.297 -19.938 3.83 1 97.06 458 ASP A O 1
ATOM 3625 N N . LEU A 1 459 ? -21.469 -18.391 2.699 1 97.56 459 LEU A N 1
ATOM 3626 C CA . LEU A 1 459 ? -20.547 -18.391 1.571 1 97.56 459 LEU A CA 1
ATOM 3627 C C . LEU A 1 459 ? -19.172 -17.891 1.998 1 97.56 459 LEU A C 1
ATOM 3629 O O . LEU A 1 459 ? -18.156 -18.422 1.56 1 97.56 459 LEU A O 1
ATOM 3633 N N . ALA A 1 460 ? -19.125 -16.859 2.834 1 97.81 460 ALA A N 1
ATOM 3634 C CA . ALA A 1 460 ? -17.844 -16.344 3.344 1 97.81 460 ALA A CA 1
ATOM 3635 C C . ALA A 1 460 ? -17.094 -17.438 4.102 1 97.81 460 ALA A C 1
ATOM 3637 O O . ALA A 1 460 ? -15.875 -17.578 3.93 1 97.81 460 ALA A O 1
ATOM 3638 N N . GLU A 1 461 ? -17.781 -18.156 4.906 1 96.25 461 GLU A N 1
ATOM 3639 C CA . GLU A 1 461 ? -17.156 -19.234 5.664 1 96.25 461 GLU A CA 1
ATOM 3640 C C . GLU A 1 461 ? -16.594 -20.297 4.734 1 96.25 461 GLU A C 1
ATOM 3642 O O . GLU A 1 461 ? -15.484 -20.812 4.961 1 96.25 461 GLU A O 1
ATOM 3647 N N . ARG A 1 462 ? -17.297 -20.609 3.762 1 94.88 462 ARG A N 1
ATOM 3648 C CA . ARG A 1 462 ? -16.859 -21.594 2.785 1 94.88 462 ARG A CA 1
ATOM 3649 C C . ARG A 1 462 ? -15.602 -21.141 2.066 1 94.88 462 ARG A C 1
ATOM 3651 O O . ARG A 1 462 ? -14.648 -21.922 1.904 1 94.88 462 ARG A O 1
ATOM 3658 N N . LEU A 1 463 ? -15.523 -19.891 1.667 1 95.5 463 LEU A N 1
ATOM 3659 C CA . LEU A 1 463 ? -14.406 -19.375 0.894 1 95.5 463 LEU A CA 1
ATOM 3660 C C . LEU A 1 463 ? -13.188 -19.141 1.787 1 95.5 463 LEU A C 1
ATOM 3662 O O . LEU A 1 463 ? -12.055 -19.109 1.305 1 95.5 463 LEU A O 1
ATOM 3666 N N . ALA A 1 464 ? -13.438 -18.875 3.08 1 93.81 464 ALA A N 1
ATOM 3667 C CA . ALA A 1 464 ? -12.344 -18.688 4.027 1 93.81 464 ALA A CA 1
ATOM 3668 C C . ALA A 1 464 ? -11.453 -19.922 4.094 1 93.81 464 ALA A C 1
ATOM 3670 O O . ALA A 1 464 ? -10.273 -19.828 4.434 1 93.81 464 ALA A O 1
ATOM 3671 N N . GLY A 1 465 ? -11.992 -21.047 3.701 1 87.69 465 GLY A N 1
ATOM 3672 C CA . GLY A 1 465 ? -11.25 -22.297 3.732 1 87.69 465 GLY A CA 1
ATOM 3673 C C . GLY A 1 465 ? -10.438 -22.547 2.473 1 87.69 465 GLY A C 1
ATOM 3674 O O . GLY A 1 465 ? -9.609 -23.453 2.426 1 87.69 465 GLY A O 1
ATOM 3675 N N . LEU A 1 466 ? -10.523 -21.703 1.487 1 87.94 466 LEU A N 1
ATOM 3676 C CA . LEU A 1 466 ? -9.812 -21.844 0.224 1 87.94 466 LEU A CA 1
ATOM 3677 C C . LEU A 1 466 ? -8.492 -21.078 0.25 1 87.94 466 LEU A C 1
ATOM 3679 O O . LEU A 1 466 ? -8.336 -20.141 1.026 1 87.94 466 LEU A O 1
ATOM 3683 N N . PRO A 1 467 ? -7.535 -21.516 -0.611 1 84.62 467 PRO A N 1
ATOM 3684 C CA . PRO A 1 467 ? -6.344 -20.688 -0.804 1 84.62 467 PRO A CA 1
ATOM 3685 C C . PRO A 1 467 ? -6.68 -19.281 -1.3 1 84.62 467 PRO A C 1
ATOM 3687 O O . PRO A 1 467 ? -7.691 -19.094 -1.983 1 84.62 467 PRO A O 1
ATOM 3690 N N . ARG A 1 468 ? -5.82 -18.328 -0.975 1 82.5 468 ARG A N 1
ATOM 3691 C CA . ARG A 1 468 ? -6.066 -16.922 -1.253 1 82.5 468 ARG A CA 1
ATOM 3692 C C . ARG A 1 468 ? -6.324 -16.688 -2.738 1 82.5 468 ARG A C 1
ATOM 3694 O O . ARG A 1 468 ? -7.258 -15.969 -3.107 1 82.5 468 ARG A O 1
ATOM 3701 N N . CYS A 1 469 ? -5.531 -17.328 -3.543 1 83.19 469 CYS A N 1
ATOM 3702 C CA . CYS A 1 469 ? -5.672 -17.109 -4.98 1 83.19 469 CYS A CA 1
ATOM 3703 C C . CYS A 1 469 ? -7.031 -17.594 -5.473 1 83.19 469 CYS A C 1
ATOM 3705 O O . CYS A 1 469 ? -7.637 -16.969 -6.344 1 83.19 469 CYS A O 1
ATOM 3707 N N . ALA A 1 470 ? -7.551 -18.594 -4.879 1 88.12 470 ALA A N 1
ATOM 3708 C CA . ALA A 1 470 ? -8.852 -19.125 -5.266 1 88.12 470 ALA A CA 1
ATOM 3709 C C . ALA A 1 470 ? -9.984 -18.234 -4.801 1 88.12 470 ALA A C 1
ATOM 3711 O O . ALA A 1 470 ? -10.93 -17.969 -5.551 1 88.12 470 ALA A O 1
ATOM 3712 N N . ALA A 1 471 ? -9.781 -17.797 -3.588 1 92.12 471 ALA A N 1
ATOM 3713 C CA . ALA A 1 471 ? -10.805 -16.891 -3.064 1 92.12 471 ALA A CA 1
ATOM 3714 C C . ALA A 1 471 ? -10.852 -15.594 -3.867 1 92.12 471 ALA A C 1
ATOM 3716 O O . ALA A 1 471 ? -11.938 -15.07 -4.148 1 92.12 471 ALA A O 1
ATOM 3717 N N . ASP A 1 472 ? -9.742 -15.109 -4.281 1 92.38 472 ASP A N 1
ATOM 3718 C CA . ASP A 1 472 ? -9.625 -13.844 -5 1 92.38 472 ASP A CA 1
ATOM 3719 C C . ASP A 1 472 ? -10.312 -13.914 -6.363 1 92.38 472 ASP A C 1
ATOM 3721 O O . ASP A 1 472 ? -10.773 -12.898 -6.891 1 92.38 472 ASP A O 1
ATOM 3725 N N . PHE A 1 473 ? -10.461 -15.102 -6.867 1 93.25 473 PHE A N 1
ATOM 3726 C CA . PHE A 1 473 ? -11.102 -15.32 -8.156 1 93.25 473 PHE A CA 1
ATOM 3727 C C . PHE A 1 473 ? -12.531 -14.789 -8.148 1 93.25 473 PHE A C 1
ATOM 3729 O O . PHE A 1 473 ? -13.008 -14.25 -9.148 1 93.25 473 PHE A O 1
ATOM 3736 N N . TYR A 1 474 ? -13.219 -14.875 -7 1 95.75 474 TYR A N 1
ATOM 3737 C CA . TYR A 1 474 ? -14.641 -14.555 -6.906 1 95.75 474 TYR A CA 1
ATOM 3738 C C . TYR A 1 474 ? -14.859 -13.141 -6.398 1 95.75 474 TYR A C 1
ATOM 3740 O O . TYR A 1 474 ? -15.992 -12.672 -6.301 1 95.75 474 TYR A O 1
ATOM 3748 N N . PHE A 1 475 ? -13.844 -12.398 -6.027 1 96.25 475 PHE A N 1
ATOM 3749 C CA . PHE A 1 475 ? -13.945 -11.156 -5.262 1 96.25 475 PHE A CA 1
ATOM 3750 C C . PHE A 1 475 ? -14.797 -10.133 -6.008 1 96.25 475 PHE A C 1
ATOM 3752 O O . PHE A 1 475 ? -15.672 -9.5 -5.418 1 96.25 475 PHE A O 1
ATOM 3759 N N . GLU A 1 476 ? -14.562 -9.945 -7.332 1 95.06 476 GLU A N 1
ATOM 3760 C CA . GLU A 1 476 ? -15.258 -8.898 -8.086 1 95.06 476 GLU A CA 1
ATOM 3761 C C . GLU A 1 476 ? -16.766 -9.125 -8.078 1 95.06 476 GLU A C 1
ATOM 3763 O O . GLU A 1 476 ? -17.531 -8.203 -7.828 1 95.06 476 GLU A O 1
ATOM 3768 N N . GLN A 1 477 ? -17.125 -10.336 -8.336 1 95.19 477 GLN A N 1
ATOM 3769 C CA . GLN A 1 477 ? -18.547 -10.656 -8.359 1 95.19 477 GLN A CA 1
ATOM 3770 C C . GLN A 1 477 ? -19.172 -10.523 -6.977 1 95.19 477 GLN A C 1
ATOM 3772 O O . GLN A 1 477 ? -20.25 -9.969 -6.832 1 95.19 477 GLN A O 1
ATOM 3777 N N . ILE A 1 478 ? -18.453 -10.984 -5.988 1 96.94 478 ILE A N 1
ATOM 3778 C CA . ILE A 1 478 ? -18.922 -10.93 -4.609 1 96.94 478 ILE A CA 1
ATOM 3779 C C . ILE A 1 478 ? -19.062 -9.469 -4.176 1 96.94 478 ILE A C 1
ATOM 3781 O O . ILE A 1 478 ? -20.109 -9.07 -3.641 1 96.94 478 ILE A O 1
ATOM 3785 N N . SER A 1 479 ? -18.031 -8.703 -4.406 1 96.06 479 SER A N 1
ATOM 3786 C CA . SER A 1 479 ? -18.031 -7.309 -3.986 1 96.06 479 SER A CA 1
ATOM 3787 C C . SER A 1 479 ? -19.188 -6.539 -4.613 1 96.06 479 SER A C 1
ATOM 3789 O O . SER A 1 479 ? -19.891 -5.805 -3.922 1 96.06 479 SER A O 1
ATOM 3791 N N . LYS A 1 480 ? -19.469 -6.723 -5.855 1 95.44 480 LYS A N 1
ATOM 3792 C CA . LYS A 1 480 ? -20.531 -6.016 -6.559 1 95.44 480 LYS A CA 1
ATOM 3793 C C . LYS A 1 480 ? -21.891 -6.344 -5.965 1 95.44 480 LYS A C 1
ATOM 3795 O O . LYS A 1 480 ? -22.672 -5.441 -5.652 1 95.44 480 LYS A O 1
ATOM 3800 N N . LEU A 1 481 ? -22.156 -7.609 -5.758 1 97 481 LEU A N 1
ATOM 3801 C CA . LEU A 1 481 ? -23.453 -8.055 -5.262 1 97 481 LEU A CA 1
ATOM 3802 C C . LEU A 1 481 ? -23.609 -7.699 -3.785 1 97 481 LEU A C 1
ATOM 3804 O O . LEU A 1 481 ? -24.656 -7.188 -3.377 1 97 481 LEU A O 1
ATOM 3808 N N . PHE A 1 482 ? -22.625 -7.895 -2.969 1 98.12 482 PHE A N 1
ATOM 3809 C CA . PHE A 1 482 ? -22.719 -7.719 -1.524 1 98.12 482 PHE A CA 1
ATOM 3810 C C . PHE A 1 482 ? -22.812 -6.242 -1.162 1 98.12 482 PHE A C 1
ATOM 3812 O O . PHE A 1 482 ? -23.562 -5.863 -0.261 1 98.12 482 PHE A O 1
ATOM 3819 N N . LEU A 1 483 ? -22.016 -5.43 -1.852 1 97.5 483 LEU A N 1
ATOM 3820 C CA . LEU A 1 483 ? -22 -4.012 -1.505 1 97.5 483 LEU A CA 1
ATOM 3821 C C . LEU A 1 483 ? -23.344 -3.365 -1.782 1 97.5 483 LEU A C 1
ATOM 3823 O O . LEU A 1 483 ? -23.75 -2.445 -1.07 1 97.5 483 LEU A O 1
ATOM 3827 N N . LYS A 1 484 ? -24.016 -3.812 -2.836 1 96.25 484 LYS A N 1
ATOM 3828 C CA . LYS A 1 484 ? -25.375 -3.338 -3.062 1 96.25 484 LYS A CA 1
ATOM 3829 C C . LYS A 1 484 ? -26.266 -3.629 -1.857 1 96.25 484 LYS A C 1
ATOM 3831 O O . LYS A 1 484 ? -27.016 -2.76 -1.407 1 96.25 484 LYS A O 1
ATOM 3836 N N . ASP A 1 485 ? -26.125 -4.801 -1.314 1 97.5 485 ASP A N 1
ATOM 3837 C CA . ASP A 1 485 ? -26.906 -5.203 -0.146 1 97.5 485 ASP A CA 1
ATOM 3838 C C . ASP A 1 485 ? -26.5 -4.398 1.086 1 97.5 485 ASP A C 1
ATOM 3840 O O . ASP A 1 485 ? -27.359 -3.857 1.789 1 97.5 485 ASP A O 1
ATOM 3844 N N . LEU A 1 486 ? -25.234 -4.266 1.316 1 97.69 486 LEU A N 1
ATOM 3845 C CA . LEU A 1 486 ? -24.719 -3.572 2.492 1 97.69 486 LEU A CA 1
ATOM 3846 C C . LEU A 1 486 ? -25.141 -2.109 2.498 1 97.69 486 LEU A C 1
ATOM 3848 O O . LEU A 1 486 ? -25.531 -1.577 3.539 1 97.69 486 LEU A O 1
ATOM 3852 N N . ARG A 1 487 ? -25.109 -1.495 1.381 1 94.31 487 ARG A N 1
ATOM 3853 C CA . ARG A 1 487 ? -25.5 -0.094 1.268 1 94.31 487 ARG A CA 1
ATOM 3854 C C . ARG A 1 487 ? -27 0.071 1.49 1 94.31 487 ARG A C 1
ATOM 3856 O O . ARG A 1 487 ? -27.438 1.052 2.096 1 94.31 487 ARG A O 1
ATOM 3863 N N . ALA A 1 488 ? -27.781 -0.894 0.979 1 94.94 488 ALA A N 1
ATOM 3864 C CA . ALA A 1 488 ? -29.234 -0.823 1.08 1 94.94 488 ALA A CA 1
ATOM 3865 C C . ALA A 1 488 ? -29.703 -0.997 2.525 1 94.94 488 ALA A C 1
ATOM 3867 O O . ALA A 1 488 ? -30.594 -0.281 2.99 1 94.94 488 ALA A O 1
ATOM 3868 N N . ASP A 1 489 ? -29.109 -1.919 3.295 1 96.31 489 ASP A N 1
ATOM 3869 C CA . ASP A 1 489 ? -29.5 -2.168 4.68 1 96.31 489 ASP A CA 1
ATOM 3870 C C . ASP A 1 489 ? -28.297 -2.574 5.527 1 96.31 489 ASP A C 1
ATOM 3872 O O . ASP A 1 489 ? -28.141 -3.752 5.848 1 96.31 489 ASP A O 1
ATOM 3876 N N . PRO A 1 490 ? -27.562 -1.604 5.992 1 95.62 490 PRO A N 1
ATOM 3877 C CA . PRO A 1 490 ? -26.375 -1.908 6.797 1 95.62 490 PRO A CA 1
ATOM 3878 C C . PRO A 1 490 ? -26.703 -2.666 8.078 1 95.62 490 PRO A C 1
ATOM 3880 O O . PRO A 1 490 ? -25.906 -3.496 8.531 1 95.62 490 PRO A O 1
ATOM 3883 N N . GLY A 1 491 ? -27.797 -2.404 8.688 1 95.25 491 GLY A N 1
ATOM 3884 C CA . GLY A 1 491 ? -28.172 -3.061 9.93 1 95.25 491 GLY A CA 1
ATOM 3885 C C . GLY A 1 491 ? -28.25 -4.57 9.805 1 95.25 491 GLY A C 1
ATOM 3886 O O . GLY A 1 491 ? -27.812 -5.297 10.695 1 95.25 491 GLY A O 1
ATOM 3887 N N . ILE A 1 492 ? -28.688 -5.078 8.656 1 97.12 492 ILE A N 1
ATOM 3888 C CA . ILE A 1 492 ? -28.906 -6.504 8.43 1 97.12 492 ILE A CA 1
ATOM 3889 C C . ILE A 1 492 ? -27.609 -7.16 7.977 1 97.12 492 ILE A C 1
ATOM 3891 O O . ILE A 1 492 ? -27.328 -8.305 8.344 1 97.12 492 ILE A O 1
ATOM 3895 N N . TYR A 1 493 ? -26.734 -6.422 7.215 1 97.94 493 TYR A N 1
ATOM 3896 C CA . TYR A 1 493 ? -25.672 -7.078 6.461 1 97.94 493 TYR A CA 1
ATOM 3897 C C . TYR A 1 493 ? -24.312 -6.762 7.051 1 97.94 493 TYR A C 1
ATOM 3899 O O . TYR A 1 493 ? -23.281 -7.266 6.574 1 97.94 493 TYR A O 1
ATOM 3907 N N . LEU A 1 494 ? -24.203 -5.977 8.094 1 97.69 494 LEU A N 1
ATOM 3908 C CA . LEU A 1 494 ? -22.922 -5.578 8.664 1 97.69 494 LEU A CA 1
ATOM 3909 C C . LEU A 1 494 ? -22.141 -6.793 9.148 1 97.69 494 LEU A C 1
ATOM 3911 O O . LEU A 1 494 ? -20.922 -6.879 8.938 1 97.69 494 LEU A O 1
ATOM 3915 N N . GLU A 1 495 ? -22.828 -7.707 9.797 1 96.94 495 GLU A N 1
ATOM 3916 C CA . GLU A 1 495 ? -22.156 -8.906 10.281 1 96.94 495 GLU A CA 1
ATOM 3917 C C . GLU A 1 495 ? -21.547 -9.695 9.125 1 96.94 495 GLU A C 1
ATOM 3919 O O . GLU A 1 495 ? -20.422 -10.195 9.242 1 96.94 495 GLU A O 1
ATOM 3924 N N . ALA A 1 496 ? -22.25 -9.852 8.055 1 97.94 496 ALA A N 1
ATOM 3925 C CA . ALA A 1 496 ? -21.703 -10.5 6.863 1 97.94 496 ALA A CA 1
ATOM 3926 C C . ALA A 1 496 ? -20.5 -9.727 6.332 1 97.94 496 ALA A C 1
ATOM 3928 O O . ALA A 1 496 ? -19.531 -10.328 5.84 1 97.94 496 ALA A O 1
ATOM 3929 N N . GLY A 1 497 ? -20.578 -8.422 6.418 1 98.12 497 GLY A N 1
ATOM 3930 C CA . GLY A 1 497 ? -19.438 -7.602 6.027 1 98.12 497 GLY A CA 1
ATOM 3931 C C . GLY A 1 497 ? -18.172 -7.934 6.793 1 98.12 497 GLY A C 1
ATOM 3932 O O . GLY A 1 497 ? -17.094 -8.016 6.207 1 98.12 497 GLY A O 1
ATOM 3933 N N . GLU A 1 498 ? -18.312 -8.234 8.031 1 97.25 498 GLU A N 1
ATOM 3934 C CA . GLU A 1 498 ? -17.172 -8.609 8.867 1 97.25 498 GLU A CA 1
ATOM 3935 C C . GLU A 1 498 ? -16.609 -9.961 8.461 1 97.25 498 GLU A C 1
ATOM 3937 O O . GLU A 1 498 ? -15.391 -10.156 8.469 1 97.25 498 GLU A O 1
ATOM 3942 N N . CYS A 1 499 ? -17.5 -10.836 8.133 1 97.62 499 CYS A N 1
ATOM 3943 C CA . CYS A 1 499 ? -17.062 -12.141 7.664 1 97.62 499 CYS A CA 1
ATOM 3944 C C . CYS A 1 499 ? -16.25 -12.008 6.383 1 97.62 499 CYS A C 1
ATOM 3946 O O . CYS A 1 499 ? -15.211 -12.664 6.234 1 97.62 499 CYS A O 1
ATOM 3948 N N . TRP A 1 500 ? -16.672 -11.156 5.508 1 97.88 500 TRP A N 1
ATOM 3949 C CA . TRP A 1 500 ? -15.977 -10.977 4.238 1 97.88 500 TRP A CA 1
ATOM 3950 C C . TRP A 1 500 ? -14.609 -10.336 4.449 1 97.88 500 TRP A C 1
ATOM 3952 O O . TRP A 1 500 ? -13.664 -10.617 3.713 1 97.88 500 TRP A O 1
ATOM 3962 N N . LEU A 1 501 ? -14.438 -9.469 5.438 1 96.88 501 LEU A N 1
ATOM 3963 C CA . LEU A 1 501 ? -13.141 -8.867 5.742 1 96.88 501 LEU A CA 1
ATOM 3964 C C . LEU A 1 501 ? -12.156 -9.922 6.25 1 96.88 501 LEU A C 1
ATOM 3966 O O . LEU A 1 501 ? -10.945 -9.75 6.141 1 96.88 501 LEU A O 1
ATOM 3970 N N . ARG A 1 502 ? -12.68 -11.031 6.793 1 95.25 502 ARG A N 1
ATOM 3971 C CA . ARG A 1 502 ? -11.82 -12.141 7.191 1 95.25 502 ARG A CA 1
ATOM 3972 C C . ARG A 1 502 ? -11.328 -12.914 5.973 1 95.25 502 ARG A C 1
ATOM 3974 O O . ARG A 1 502 ? -10.188 -13.383 5.945 1 95.25 502 ARG A O 1
ATOM 3981 N N . VAL A 1 503 ? -12.195 -13.023 4.949 1 96.69 503 VAL A N 1
ATOM 3982 C CA . VAL A 1 503 ? -11.836 -13.703 3.709 1 96.69 503 VAL A CA 1
ATOM 3983 C C . VAL A 1 503 ? -10.867 -12.844 2.908 1 96.69 503 VAL A C 1
ATOM 3985 O O . VAL A 1 503 ? -9.898 -13.352 2.33 1 96.69 503 VAL A O 1
ATOM 3988 N N . TYR A 1 504 ? -11.133 -11.508 2.902 1 95.88 504 TYR A N 1
ATOM 3989 C CA . TYR A 1 504 ? -10.352 -10.531 2.146 1 95.88 504 TYR A CA 1
ATOM 3990 C C . TYR A 1 504 ? -9.789 -9.453 3.062 1 95.88 504 TYR A C 1
ATOM 3992 O O . TYR A 1 504 ? -10.148 -8.281 2.936 1 95.88 504 TYR A O 1
ATOM 4000 N N . PRO A 1 505 ? -8.852 -9.773 3.895 1 94.12 505 PRO A N 1
ATOM 4001 C CA . PRO A 1 505 ? -8.391 -8.836 4.918 1 94.12 505 PRO A CA 1
ATOM 4002 C C . PRO A 1 505 ? -7.668 -7.625 4.328 1 94.12 505 PRO A C 1
ATOM 4004 O O . PRO A 1 505 ? -7.562 -6.586 4.984 1 94.12 505 PRO A O 1
ATOM 4007 N N . GLY A 1 506 ? -7.219 -7.664 3.152 1 94 506 GLY A N 1
ATOM 4008 C CA . GLY A 1 506 ? -6.414 -6.594 2.588 1 94 506 GLY A CA 1
ATOM 4009 C C . GLY A 1 506 ? -7.195 -5.695 1.646 1 94 506 GLY A C 1
ATOM 4010 O O . GLY A 1 506 ? -6.629 -4.789 1.031 1 94 506 GLY A O 1
ATOM 4011 N N . ARG A 1 507 ? -8.453 -5.918 1.393 1 96.12 507 ARG A N 1
ATOM 4012 C CA . ARG A 1 507 ? -9.242 -5.152 0.426 1 96.12 507 ARG A CA 1
ATOM 4013 C C . ARG A 1 507 ? -9.758 -3.857 1.041 1 96.12 507 ARG A C 1
ATOM 4015 O O . ARG A 1 507 ? -10.773 -3.857 1.741 1 96.12 507 ARG A O 1
ATOM 4022 N N . ALA A 1 508 ? -9.07 -2.721 0.646 1 96.81 508 ALA A N 1
ATOM 4023 C CA . ALA A 1 508 ? -9.328 -1.419 1.257 1 96.81 508 ALA A CA 1
ATOM 4024 C C . ALA A 1 508 ? -10.719 -0.9 0.875 1 96.81 508 ALA A C 1
ATOM 4026 O O . ALA A 1 508 ? -11.383 -0.251 1.681 1 96.81 508 ALA A O 1
ATOM 4027 N N . ASP A 1 509 ? -11.156 -1.108 -0.328 1 95.62 509 ASP A N 1
ATOM 4028 C CA . ASP A 1 509 ? -12.461 -0.638 -0.794 1 95.62 509 ASP A CA 1
ATOM 4029 C C . ASP A 1 509 ? -13.594 -1.293 -0.008 1 95.62 509 ASP A C 1
ATOM 4031 O O . ASP A 1 509 ? -14.523 -0.614 0.434 1 95.62 509 ASP A O 1
ATOM 4035 N N . LEU A 1 510 ? -13.477 -2.6 0.189 1 97.25 510 LEU A N 1
ATOM 4036 C CA . LEU A 1 510 ? -14.445 -3.326 1 1 97.25 510 LEU A CA 1
ATOM 4037 C C . LEU A 1 510 ? -14.445 -2.816 2.438 1 97.25 510 LEU A C 1
ATOM 4039 O O . LEU A 1 510 ? -15.508 -2.623 3.033 1 97.25 510 LEU A O 1
ATOM 4043 N N . ARG A 1 511 ? -13.32 -2.592 2.996 1 96.62 511 ARG A N 1
ATOM 4044 C CA . ARG A 1 511 ? -13.188 -2.139 4.375 1 96.62 511 ARG A CA 1
ATOM 4045 C C . ARG A 1 511 ? -13.812 -0.762 4.562 1 96.62 511 ARG A C 1
ATOM 4047 O O . ARG A 1 511 ? -14.422 -0.488 5.598 1 96.62 511 ARG A O 1
ATOM 4054 N N . LEU A 1 512 ? -13.609 0.135 3.568 1 95.25 512 LEU A N 1
ATOM 4055 C CA . LEU A 1 512 ? -14.234 1.449 3.646 1 95.25 512 LEU A CA 1
ATOM 4056 C C . LEU A 1 512 ? -15.75 1.324 3.734 1 95.25 512 LEU A C 1
ATOM 4058 O O . LEU A 1 512 ? -16.391 1.986 4.559 1 95.25 512 LEU A O 1
ATOM 4062 N N . GLU A 1 513 ? -16.328 0.474 2.91 1 95.94 513 GLU A N 1
ATOM 4063 C CA . GLU A 1 513 ? -17.781 0.28 2.885 1 95.94 513 GLU A CA 1
ATOM 4064 C C . GLU A 1 513 ? -18.281 -0.292 4.207 1 95.94 513 GLU A C 1
ATOM 4066 O O . GLU A 1 513 ? -19.312 0.14 4.727 1 95.94 513 GLU A O 1
ATOM 4071 N N . VAL A 1 514 ? -17.531 -1.195 4.758 1 97.44 514 VAL A N 1
ATOM 4072 C CA . VAL A 1 514 ? -17.906 -1.804 6.031 1 97.44 514 VAL A CA 1
ATOM 4073 C C . VAL A 1 514 ? -17.781 -0.775 7.152 1 97.44 514 VAL A C 1
ATOM 4075 O O . VAL A 1 514 ? -18.625 -0.722 8.047 1 97.44 514 VAL A O 1
ATOM 4078 N N . ALA A 1 515 ? -16.75 0.052 7.133 1 94.69 515 ALA A N 1
ATOM 4079 C CA . ALA A 1 515 ? -16.578 1.117 8.117 1 94.69 515 ALA A CA 1
ATOM 4080 C C . ALA A 1 515 ? -17.75 2.088 8.094 1 94.69 515 ALA A C 1
ATOM 4082 O O . ALA A 1 515 ? -18.297 2.438 9.141 1 94.69 515 ALA A O 1
ATOM 4083 N N . GLN A 1 516 ? -18.125 2.471 6.906 1 91.06 516 GLN A N 1
ATOM 4084 C CA . GLN A 1 516 ? -19.234 3.393 6.746 1 91.06 516 GLN A CA 1
ATOM 4085 C C . GLN A 1 516 ? -20.547 2.766 7.234 1 91.06 516 GLN A C 1
ATOM 4087 O O . GLN A 1 516 ? -21.359 3.434 7.871 1 91.06 516 GLN A O 1
ATOM 4092 N N . ALA A 1 517 ? -20.734 1.513 6.91 1 94.81 517 ALA A N 1
ATOM 4093 C CA . ALA A 1 517 ? -21.922 0.795 7.379 1 94.81 517 ALA A CA 1
ATOM 4094 C C . ALA A 1 517 ? -21.953 0.728 8.898 1 94.81 517 ALA A C 1
ATOM 4096 O O . ALA A 1 517 ? -23 0.944 9.516 1 94.81 517 ALA A O 1
ATOM 4097 N N . ALA A 1 518 ? -20.812 0.449 9.5 1 95 518 ALA A N 1
ATOM 4098 C CA . ALA A 1 518 ? -20.719 0.402 10.953 1 95 518 ALA A CA 1
ATOM 4099 C C . ALA A 1 518 ? -21.062 1.754 11.57 1 95 518 ALA A C 1
ATOM 4101 O O . ALA A 1 518 ? -21.781 1.82 12.578 1 95 518 ALA A O 1
ATOM 4102 N N . GLU A 1 519 ? -20.594 2.805 10.984 1 89.19 519 GLU A N 1
ATOM 4103 C CA . GLU A 1 519 ? -20.906 4.152 11.461 1 89.19 519 GLU A CA 1
ATOM 4104 C C . GLU A 1 519 ? -22.406 4.43 11.398 1 89.19 519 GLU A C 1
ATOM 4106 O O . GLU A 1 519 ? -22.984 4.953 12.352 1 89.19 519 GLU A O 1
ATOM 4111 N N . ARG A 1 520 ? -23.047 4.031 10.336 1 86.56 520 ARG A N 1
ATOM 4112 C CA . ARG A 1 520 ? -24.469 4.246 10.148 1 86.56 520 ARG A CA 1
ATOM 4113 C C . ARG A 1 520 ? -25.281 3.457 11.18 1 86.56 520 ARG A C 1
ATOM 4115 O O . ARG A 1 520 ? -26.375 3.867 11.555 1 86.56 520 ARG A O 1
ATOM 4122 N N . CYS A 1 521 ? -24.688 2.369 11.625 1 91.88 521 CYS A N 1
ATOM 4123 C CA . CYS A 1 521 ? -25.344 1.516 12.602 1 91.88 521 CYS A CA 1
ATOM 4124 C C . CYS A 1 521 ? -25.031 1.955 14.023 1 91.88 521 CYS A C 1
ATOM 4126 O O . CYS A 1 521 ? -25.438 1.308 14.984 1 91.88 521 CYS A O 1
ATOM 4128 N N . GLY A 1 522 ? -24.219 3.037 14.188 1 85.81 522 GLY A N 1
ATOM 4129 C CA . GLY A 1 522 ? -23.859 3.555 15.5 1 85.81 522 GLY A CA 1
ATOM 4130 C C . GLY A 1 522 ? -22.75 2.775 16.172 1 85.81 522 GLY A C 1
ATOM 4131 O O . GLY A 1 522 ? -22.484 2.957 17.359 1 85.81 522 GLY A O 1
ATOM 4132 N N . ARG A 1 523 ? -22.141 1.852 15.43 1 92.06 523 ARG A N 1
ATOM 4133 C CA . ARG A 1 523 ? -21 1.092 15.961 1 92.06 523 ARG A CA 1
ATOM 4134 C C . ARG A 1 523 ? -19.688 1.835 15.734 1 92.06 523 ARG A C 1
ATOM 4136 O O . ARG A 1 523 ? -18.828 1.378 14.977 1 92.06 523 ARG A O 1
ATOM 4143 N N . PHE A 1 524 ? -19.453 2.857 16.469 1 87.75 524 PHE A N 1
ATOM 4144 C CA . PHE A 1 524 ? -18.406 3.838 16.203 1 87.75 524 PHE A CA 1
ATOM 4145 C C . PHE A 1 524 ? -17.031 3.254 16.516 1 87.75 524 PHE A C 1
ATOM 4147 O O . PHE A 1 524 ? -16.062 3.525 15.797 1 87.75 524 PHE A O 1
ATOM 4154 N N . ALA A 1 525 ? -16.938 2.475 17.562 1 90.75 525 ALA A N 1
ATOM 4155 C CA . ALA A 1 525 ? -15.648 1.864 17.891 1 90.75 525 ALA A CA 1
ATOM 4156 C C . ALA A 1 525 ? -15.172 0.942 16.781 1 90.75 525 ALA A C 1
ATOM 4158 O O . ALA A 1 525 ? -14 0.985 16.391 1 90.75 525 ALA A O 1
ATOM 4159 N N . GLN A 1 526 ? -16.125 0.167 16.312 1 94.25 526 GLN A N 1
ATOM 4160 C CA . GLN A 1 526 ? -15.828 -0.731 15.203 1 94.25 526 GLN A CA 1
ATOM 4161 C C . GLN A 1 526 ? -15.43 0.051 13.953 1 94.25 526 GLN A C 1
ATOM 4163 O O . GLN A 1 526 ? -14.453 -0.291 13.289 1 94.25 526 GLN A O 1
ATOM 4168 N N . ALA A 1 527 ? -16.172 1.047 13.617 1 93.88 527 ALA A N 1
ATOM 4169 C CA . ALA A 1 527 ? -15.852 1.906 12.477 1 93.88 527 ALA A CA 1
ATOM 4170 C C . ALA A 1 527 ? -14.469 2.531 12.625 1 93.88 527 ALA A C 1
ATOM 4172 O O . ALA A 1 527 ? -13.703 2.584 11.664 1 93.88 527 ALA A O 1
ATOM 4173 N N . GLN A 1 528 ? -14.133 2.965 13.828 1 92.25 528 GLN A N 1
ATOM 4174 C CA . GLN A 1 528 ? -12.844 3.596 14.094 1 92.25 528 GLN A CA 1
ATOM 4175 C C . GLN A 1 528 ? -11.688 2.643 13.789 1 92.25 528 GLN A C 1
ATOM 4177 O O . GLN A 1 528 ? -10.68 3.049 13.211 1 92.25 528 GLN A O 1
ATOM 4182 N N . ASP A 1 529 ? -11.867 1.451 14.211 1 94.5 529 ASP A N 1
ATOM 4183 C CA . ASP A 1 529 ? -10.844 0.453 13.938 1 94.5 529 ASP A CA 1
ATOM 4184 C C . ASP A 1 529 ? -10.594 0.311 12.438 1 94.5 529 ASP A C 1
ATOM 4186 O O . ASP A 1 529 ? -9.445 0.25 12 1 94.5 529 ASP A O 1
ATOM 4190 N N . HIS A 1 530 ? -11.633 0.274 11.625 1 95.88 530 HIS A N 1
ATOM 4191 C CA . HIS A 1 530 ? -11.508 0.138 10.18 1 95.88 530 HIS A CA 1
ATOM 4192 C C . HIS A 1 530 ? -10.875 1.379 9.555 1 95.88 530 HIS A C 1
ATOM 4194 O O . HIS A 1 530 ? -10.031 1.27 8.664 1 95.88 530 HIS A O 1
ATOM 4200 N N . TYR A 1 531 ? -11.273 2.516 10.023 1 93.5 531 TYR A N 1
ATOM 4201 C CA . TYR A 1 531 ? -10.695 3.746 9.492 1 93.5 531 TYR A CA 1
ATOM 4202 C C . TYR A 1 531 ? -9.219 3.857 9.852 1 93.5 531 TYR A C 1
ATOM 4204 O O . TYR A 1 531 ? -8.414 4.363 9.07 1 93.5 531 TYR A O 1
ATOM 4212 N N . ARG A 1 532 ? -8.883 3.402 11.062 1 92.44 532 ARG A N 1
ATOM 4213 C CA . ARG A 1 532 ? -7.469 3.387 11.445 1 92.44 532 ARG A CA 1
ATOM 4214 C C . ARG A 1 532 ? -6.66 2.508 10.492 1 92.44 532 ARG A C 1
ATOM 4216 O O . ARG A 1 532 ? -5.57 2.895 10.062 1 92.44 532 ARG A O 1
ATOM 4223 N N . TRP A 1 533 ? -7.176 1.363 10.227 1 94.94 533 TRP A N 1
ATOM 4224 C CA . TRP A 1 533 ? -6.512 0.489 9.266 1 94.94 533 TRP A CA 1
ATOM 4225 C C . TRP A 1 533 ? -6.379 1.174 7.906 1 94.94 533 TRP A C 1
ATOM 4227 O O . TRP A 1 533 ? -5.316 1.126 7.281 1 94.94 533 TRP A O 1
ATOM 4237 N N . LEU A 1 534 ? -7.473 1.811 7.426 1 95.12 534 LEU A N 1
ATOM 4238 C CA . LEU A 1 534 ? -7.484 2.496 6.137 1 95.12 534 LEU A CA 1
ATOM 4239 C C . LEU A 1 534 ? -6.453 3.621 6.109 1 95.12 534 LEU A C 1
ATOM 4241 O O . LEU A 1 534 ? -5.77 3.818 5.102 1 95.12 534 LEU A O 1
ATOM 4245 N N . GLN A 1 535 ? -6.324 4.305 7.188 1 92.69 535 GLN A N 1
ATOM 4246 C CA . GLN A 1 535 ? -5.324 5.359 7.285 1 92.69 535 GLN A CA 1
ATOM 4247 C C . GLN A 1 535 ? -3.914 4.797 7.137 1 92.69 535 GLN A C 1
ATOM 4249 O O . GLN A 1 535 ? -3.08 5.375 6.438 1 92.69 535 GLN A O 1
ATOM 4254 N N . GLY A 1 536 ? -3.717 3.709 7.82 1 92.81 536 GLY A N 1
ATOM 4255 C CA . GLY A 1 536 ? -2.43 3.045 7.684 1 92.81 536 GLY A CA 1
ATOM 4256 C C . GLY A 1 536 ? -2.137 2.596 6.266 1 92.81 536 GLY A C 1
ATOM 4257 O O . GLY A 1 536 ? -1.023 2.779 5.766 1 92.81 536 GLY A O 1
ATOM 4258 N N . ALA A 1 537 ? -3.115 2.035 5.617 1 94.56 537 ALA A N 1
ATOM 4259 C CA . ALA A 1 537 ? -2.959 1.578 4.238 1 94.56 537 ALA A CA 1
ATOM 4260 C C . ALA A 1 537 ? -2.693 2.75 3.299 1 94.56 537 ALA A C 1
ATOM 4262 O O . ALA A 1 537 ? -1.842 2.66 2.412 1 94.56 537 ALA A O 1
ATOM 4263 N N . LEU A 1 538 ? -3.377 3.801 3.49 1 93.56 538 LEU A N 1
ATOM 4264 C CA . LEU A 1 538 ? -3.221 4.992 2.66 1 93.56 538 LEU A CA 1
ATOM 4265 C C . LEU A 1 538 ? -1.836 5.602 2.84 1 93.56 538 LEU A C 1
ATOM 4267 O O . LEU A 1 538 ? -1.208 6.023 1.867 1 93.56 538 LEU A O 1
ATOM 4271 N N . ALA A 1 539 ? -1.433 5.656 4.09 1 91.19 539 ALA A N 1
ATOM 4272 C CA . ALA A 1 539 ? -0.092 6.172 4.359 1 91.19 539 ALA A CA 1
ATOM 4273 C C . ALA A 1 539 ? 0.97 5.328 3.658 1 91.19 539 ALA A C 1
ATOM 4275 O O . ALA A 1 539 ? 1.888 5.871 3.037 1 91.19 539 ALA A O 1
ATOM 4276 N N . LEU A 1 540 ? 0.835 4.062 3.781 1 93 540 LEU A N 1
ATOM 4277 C CA . LEU A 1 540 ? 1.771 3.164 3.119 1 93 540 LEU A CA 1
ATOM 4278 C C . LEU A 1 540 ? 1.76 3.381 1.609 1 93 540 LEU A C 1
ATOM 4280 O O . LEU A 1 540 ? 2.816 3.416 0.975 1 93 540 LEU A O 1
ATOM 4284 N N . TYR A 1 541 ? 0.638 3.496 1.005 1 94.31 541 TYR A N 1
ATOM 4285 C CA . TYR A 1 541 ? 0.493 3.727 -0.427 1 94.31 541 TYR A CA 1
ATOM 4286 C C . TYR A 1 541 ? 1.139 5.047 -0.836 1 94.31 541 TYR A C 1
ATOM 4288 O O . TYR A 1 541 ? 1.964 5.082 -1.752 1 94.31 541 TYR A O 1
ATOM 4296 N N . THR A 1 542 ? 0.839 6.094 -0.118 1 91.38 542 THR A N 1
ATOM 4297 C CA . THR A 1 542 ? 1.285 7.434 -0.482 1 91.38 542 THR A CA 1
ATOM 4298 C C . THR A 1 542 ? 2.801 7.555 -0.348 1 91.38 542 THR A C 1
ATOM 4300 O O . THR A 1 542 ? 3.461 8.133 -1.213 1 91.38 542 THR A O 1
ATOM 4303 N N . ASP A 1 543 ? 3.318 6.965 0.633 1 90.94 543 ASP A N 1
ATOM 4304 C CA . ASP A 1 543 ? 4.742 7.082 0.922 1 90.94 543 ASP A CA 1
ATOM 4305 C C . ASP A 1 543 ? 5.574 6.273 -0.068 1 90.94 543 ASP A C 1
ATOM 4307 O O . ASP A 1 543 ? 6.754 6.566 -0.286 1 90.94 543 ASP A O 1
ATOM 4311 N N . ASN A 1 544 ? 4.969 5.23 -0.656 1 93.81 544 ASN A N 1
ATOM 4312 C CA . ASN A 1 544 ? 5.773 4.266 -1.394 1 93.81 544 ASN A CA 1
ATOM 4313 C C . ASN A 1 544 ? 5.301 4.129 -2.838 1 93.81 544 ASN A C 1
ATOM 4315 O O . ASN A 1 544 ? 5.797 3.277 -3.58 1 93.81 544 ASN A O 1
ATOM 4319 N N . GLN A 1 545 ? 4.336 4.891 -3.305 1 92.38 545 GLN A N 1
ATOM 4320 C CA . GLN A 1 545 ? 3.682 4.703 -4.598 1 92.38 545 GLN A CA 1
ATOM 4321 C C . GLN A 1 545 ? 4.707 4.66 -5.73 1 92.38 545 GLN A C 1
ATOM 4323 O O . GLN A 1 545 ? 4.652 3.777 -6.586 1 92.38 545 GLN A O 1
ATOM 4328 N N . ALA A 1 546 ? 5.711 5.508 -5.676 1 91.81 546 ALA A N 1
ATOM 4329 C CA . ALA A 1 546 ? 6.711 5.566 -6.734 1 91.81 546 ALA A CA 1
ATOM 4330 C C . ALA A 1 546 ? 7.59 4.316 -6.73 1 91.81 546 ALA A C 1
ATOM 4332 O O . ALA A 1 546 ? 7.84 3.723 -7.781 1 91.81 546 ALA A O 1
ATOM 4333 N N . PHE A 1 547 ? 7.961 3.908 -5.605 1 93.75 547 PHE A N 1
ATOM 4334 C CA . PHE A 1 547 ? 8.859 2.77 -5.473 1 93.75 547 PHE A CA 1
ATOM 4335 C C . PHE A 1 547 ? 8.125 1.463 -5.742 1 93.75 547 PHE A C 1
ATOM 4337 O O . PHE A 1 547 ? 8.531 0.676 -6.598 1 93.75 547 PHE A O 1
ATOM 4344 N N . LEU A 1 548 ? 7.027 1.242 -5.051 1 94 548 LEU A N 1
ATOM 4345 C CA . LEU A 1 548 ? 6.301 -0.02 -5.152 1 94 548 LEU A CA 1
ATOM 4346 C C . LEU A 1 548 ? 5.723 -0.203 -6.551 1 94 548 LEU A C 1
ATOM 4348 O O . LEU A 1 548 ? 5.582 -1.332 -7.027 1 94 548 LEU A O 1
ATOM 4352 N N . GLY A 1 549 ? 5.41 0.916 -7.203 1 92.31 549 GLY A N 1
ATOM 4353 C CA . GLY A 1 549 ? 4.902 0.84 -8.562 1 92.31 549 GLY A CA 1
ATOM 4354 C C . GLY A 1 549 ? 5.93 0.323 -9.555 1 92.31 549 GLY A C 1
ATOM 4355 O O . GLY A 1 549 ? 5.57 -0.188 -10.617 1 92.31 549 GLY A O 1
ATOM 4356 N N . GLY A 1 550 ? 7.211 0.356 -9.164 1 90.94 550 GLY A N 1
ATOM 4357 C CA . GLY A 1 550 ? 8.266 -0.049 -10.078 1 90.94 550 GLY A CA 1
ATOM 4358 C C . GLY A 1 550 ? 8.867 -1.403 -9.742 1 90.94 550 GLY A C 1
ATOM 4359 O O . GLY A 1 550 ? 9.734 -1.9 -10.453 1 90.94 550 GLY A O 1
ATOM 4360 N N . VAL A 1 551 ? 8.398 -1.939 -8.695 1 88.81 551 VAL A N 1
ATOM 4361 C CA . VAL A 1 551 ? 8.977 -3.195 -8.234 1 88.81 551 VAL A CA 1
ATOM 4362 C C . VAL A 1 551 ? 8.102 -4.363 -8.68 1 88.81 551 VAL A C 1
ATOM 4364 O O . VAL A 1 551 ? 6.875 -4.316 -8.547 1 88.81 551 VAL A O 1
ATOM 4367 N N . SER A 1 552 ? 8.742 -5.367 -9.219 1 86.31 552 SER A N 1
ATOM 4368 C CA . SER A 1 552 ? 8.008 -6.555 -9.648 1 86.31 552 SER A CA 1
ATOM 4369 C C . SER A 1 552 ? 7.613 -7.414 -8.445 1 86.31 552 SER A C 1
ATOM 4371 O O . SER A 1 552 ? 8.477 -7.957 -7.754 1 86.31 552 SER A O 1
ATOM 4373 N N . PRO A 1 553 ? 6.34 -7.598 -8.211 1 86.25 553 PRO A N 1
ATOM 4374 C CA . PRO A 1 553 ? 5.914 -8.445 -7.098 1 86.25 553 PRO A CA 1
ATOM 4375 C C . PRO A 1 553 ? 6.434 -9.883 -7.215 1 86.25 553 PRO A C 1
ATOM 4377 O O . PRO A 1 553 ? 6.758 -10.508 -6.203 1 86.25 553 PRO A O 1
ATOM 4380 N N . LYS A 1 554 ? 6.574 -10.359 -8.406 1 86.06 554 LYS A N 1
ATOM 4381 C CA . LYS A 1 554 ? 7.043 -11.727 -8.625 1 86.06 554 LYS A CA 1
ATOM 4382 C C . LYS A 1 554 ? 8.508 -11.867 -8.227 1 86.06 554 LYS A C 1
ATOM 4384 O O . LYS A 1 554 ? 8.898 -12.875 -7.629 1 86.06 554 LYS A O 1
ATOM 4389 N N . THR A 1 555 ? 9.258 -10.852 -8.492 1 86.25 555 THR A N 1
ATOM 4390 C CA . THR A 1 555 ? 10.672 -10.875 -8.156 1 86.25 555 THR A CA 1
ATOM 4391 C C . THR A 1 555 ? 10.875 -10.906 -6.648 1 86.25 555 THR A C 1
ATOM 4393 O O . THR A 1 555 ? 11.625 -11.734 -6.133 1 86.25 555 THR A O 1
ATOM 4396 N N . VAL A 1 556 ? 10.125 -10.062 -6.008 1 87.81 556 VAL A N 1
ATOM 4397 C CA . VAL A 1 556 ? 10.258 -9.992 -4.555 1 87.81 556 VAL A CA 1
ATOM 4398 C C . VAL A 1 556 ? 9.781 -11.305 -3.93 1 87.81 556 VAL A C 1
ATOM 4400 O O . VAL A 1 556 ? 10.406 -11.812 -2.994 1 87.81 556 VAL A O 1
ATOM 4403 N N . ALA A 1 557 ? 8.797 -11.812 -4.422 1 87 557 ALA A N 1
ATOM 4404 C CA . ALA A 1 557 ? 8.266 -13.07 -3.906 1 87 557 ALA A CA 1
ATOM 4405 C C . ALA A 1 557 ? 9.25 -14.211 -4.129 1 87 557 ALA A C 1
ATOM 4407 O O . ALA A 1 557 ? 9.461 -15.039 -3.24 1 87 557 ALA A O 1
ATOM 4408 N N . ALA A 1 558 ? 9.812 -14.242 -5.289 1 87.12 558 ALA A N 1
ATOM 4409 C CA . ALA A 1 558 ? 10.789 -15.273 -5.598 1 87.12 558 ALA A CA 1
ATOM 44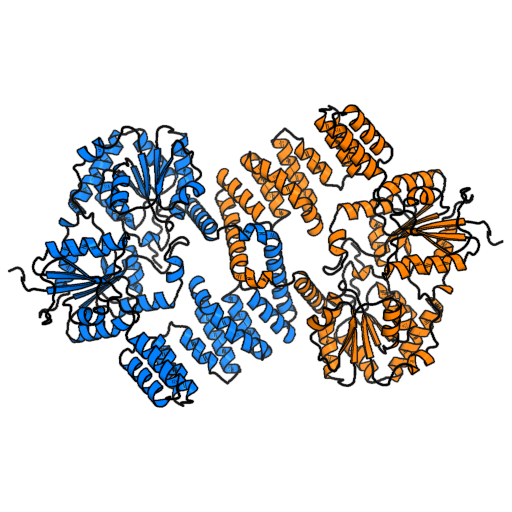10 C C . ALA A 1 558 ? 12.008 -15.164 -4.68 1 87.12 558 ALA A C 1
ATOM 4412 O O . ALA A 1 558 ? 12.516 -16.172 -4.188 1 87.12 558 ALA A O 1
ATOM 4413 N N . TRP A 1 559 ? 12.445 -13.977 -4.5 1 86.88 559 TRP A N 1
ATOM 4414 C CA . TRP A 1 559 ? 13.578 -13.75 -3.611 1 86.88 559 TRP A CA 1
ATOM 4415 C C . TRP A 1 559 ? 13.242 -14.164 -2.182 1 86.88 559 TRP A C 1
ATOM 4417 O O . TRP A 1 559 ? 14.055 -14.805 -1.51 1 86.88 559 TRP A O 1
ATOM 4427 N N . SER A 1 560 ? 12.086 -13.828 -1.804 1 88.12 560 SER A N 1
ATOM 4428 C CA . SER A 1 560 ? 11.641 -14.211 -0.47 1 88.12 560 SER A CA 1
ATOM 4429 C C . SER A 1 560 ? 11.586 -15.727 -0.326 1 88.12 560 SER A C 1
ATOM 4431 O O . SER A 1 560 ? 12.008 -16.281 0.692 1 88.12 560 SER A O 1
ATOM 4433 N N . ALA A 1 561 ? 11.102 -16.359 -1.294 1 85.88 561 ALA A N 1
ATOM 4434 C CA . ALA A 1 561 ? 11.031 -17.812 -1.279 1 85.88 561 ALA A CA 1
ATOM 4435 C C . ALA A 1 561 ? 12.422 -18.438 -1.256 1 85.88 561 ALA A C 1
ATOM 4437 O O . ALA A 1 561 ? 12.664 -19.422 -0.558 1 85.88 561 ALA A O 1
ATOM 4438 N N . ALA A 1 562 ? 13.305 -17.859 -2.041 1 87.25 562 ALA A N 1
ATOM 4439 C CA . ALA A 1 562 ? 14.695 -18.328 -2.066 1 87.25 562 ALA A CA 1
ATOM 4440 C C . ALA A 1 562 ? 15.328 -18.234 -0.683 1 87.25 562 ALA A C 1
ATOM 4442 O O . ALA A 1 562 ? 15.984 -19.172 -0.231 1 87.25 562 ALA A O 1
ATOM 4443 N N . LEU A 1 563 ? 15.117 -17.125 -0.098 1 87.94 563 LEU A N 1
ATOM 4444 C CA . LEU A 1 563 ? 15.68 -16.906 1.23 1 87.94 563 LEU A CA 1
ATOM 4445 C C . LEU A 1 563 ? 15.078 -17.891 2.24 1 87.94 563 LEU A C 1
ATOM 4447 O O . LEU A 1 563 ? 15.789 -18.391 3.109 1 87.94 563 LEU A O 1
ATOM 4451 N N . HIS A 1 564 ? 13.836 -18.125 2.129 1 84.06 564 HIS A N 1
ATOM 4452 C CA . HIS A 1 564 ? 13.188 -19.109 2.984 1 84.06 564 HIS A CA 1
ATOM 4453 C C . HIS A 1 564 ? 13.812 -20.484 2.807 1 84.06 564 HIS A C 1
ATOM 4455 O O . HIS A 1 564 ? 14.062 -21.188 3.787 1 84.06 564 HIS A O 1
ATOM 4461 N N . GLY A 1 565 ? 14.07 -20.812 1.576 1 80.88 565 GLY A N 1
ATOM 4462 C CA . GLY A 1 565 ? 14.727 -22.078 1.278 1 80.88 565 GLY A CA 1
ATOM 4463 C C . GLY A 1 565 ? 16.109 -22.188 1.878 1 80.88 565 GLY A C 1
ATOM 4464 O O . GLY A 1 565 ? 16.516 -23.25 2.361 1 80.88 565 GLY A O 1
ATOM 4465 N N . ARG A 1 566 ? 16.781 -21.078 1.927 1 82.06 566 ARG A N 1
ATOM 4466 C CA . ARG A 1 566 ? 18.125 -21.047 2.496 1 82.06 566 ARG A CA 1
ATOM 4467 C C . ARG A 1 566 ? 18.078 -21.312 3.998 1 82.06 566 ARG A C 1
ATOM 4469 O O . ARG A 1 566 ? 18.969 -21.969 4.543 1 82.06 566 ARG A O 1
ATOM 4476 N N . LEU A 1 567 ? 17.078 -20.781 4.621 1 81.69 567 LEU A N 1
ATOM 4477 C CA . LEU A 1 567 ? 17 -20.828 6.078 1 81.69 567 LEU A CA 1
ATOM 4478 C C . LEU A 1 567 ? 16.469 -22.172 6.551 1 81.69 567 LEU A C 1
ATOM 4480 O O . LEU A 1 567 ? 16.828 -22.641 7.641 1 81.69 567 LEU A O 1
ATOM 4484 N N . HIS A 1 568 ? 15.539 -22.75 5.926 1 70.62 568 HIS A N 1
ATOM 4485 C CA . HIS A 1 568 ? 14.875 -23.969 6.406 1 70.62 568 HIS A CA 1
ATOM 4486 C C . HIS A 1 568 ? 15.391 -25.203 5.684 1 70.62 568 HIS A C 1
ATOM 4488 O O . HIS A 1 568 ? 14.812 -26.281 5.797 1 70.62 568 HIS A O 1
ATOM 4494 N N . SER A 1 569 ? 16.281 -25.078 4.832 1 57.78 569 SER A N 1
ATOM 4495 C CA . SER A 1 569 ? 16.703 -26.234 4.047 1 57.78 569 SER A CA 1
ATOM 4496 C C . SER A 1 569 ? 17.5 -27.219 4.887 1 57.78 569 SER A C 1
ATOM 4498 O O . SER A 1 569 ? 18.734 -27.125 4.973 1 57.78 569 SER A O 1
ATOM 4500 N N . ASP A 1 570 ? 17.219 -27.391 6.246 1 52.66 570 ASP A N 1
ATOM 4501 C CA . ASP A 1 570 ? 17.531 -28.812 6.441 1 52.66 570 ASP A CA 1
ATOM 4502 C C . ASP A 1 570 ? 16.828 -29.672 5.387 1 52.66 570 ASP A C 1
ATOM 4504 O O . ASP A 1 570 ? 15.656 -30 5.52 1 52.66 570 ASP A O 1
ATOM 4508 N N . TRP A 1 571 ? 17.328 -29.406 4.211 1 47.56 571 TRP A N 1
ATOM 4509 C CA . TRP A 1 571 ? 16.781 -30.062 3.027 1 47.56 571 TRP A CA 1
ATOM 4510 C C . TRP A 1 571 ? 16.578 -31.547 3.273 1 47.56 571 TRP A C 1
ATOM 4512 O O . TRP A 1 571 ? 16.688 -32.344 2.35 1 47.56 571 TRP A O 1
ATOM 4522 N N . SER A 1 572 ? 16.766 -31.812 4.535 1 43.94 572 SER A N 1
ATOM 4523 C CA . SER A 1 572 ? 16.5 -33.219 4.793 1 43.94 572 SER A CA 1
ATOM 4524 C C . SER A 1 572 ? 15.062 -33.562 4.445 1 43.94 572 SER A C 1
ATOM 4526 O O . SER A 1 572 ? 14.164 -32.75 4.535 1 43.94 572 SER A O 1
ATOM 4528 N N . PRO A 1 573 ? 14.922 -34.625 3.574 1 37.59 573 PRO A N 1
ATOM 4529 C CA . PRO A 1 573 ? 13.57 -35.031 3.189 1 37.59 573 PRO A CA 1
ATOM 4530 C C . PRO A 1 573 ? 12.562 -34.875 4.32 1 37.59 573 PRO A C 1
ATOM 4532 O O . PRO A 1 573 ? 12.734 -35.438 5.398 1 37.59 573 PRO A O 1
ATOM 4535 N N . ALA A 1 574 ? 12.086 -33.688 4.59 1 36.19 574 ALA A N 1
ATOM 4536 C CA . ALA A 1 574 ? 10.977 -33.656 5.539 1 36.19 574 ALA A CA 1
ATOM 4537 C C . ALA A 1 574 ? 10.07 -34.875 5.359 1 36.19 574 ALA A C 1
ATOM 4539 O O . ALA A 1 574 ? 10 -35.438 4.27 1 36.19 574 ALA A O 1
ATOM 4540 N N . GLY A 1 575 ? 9.688 -35.375 6.582 1 30.78 575 GLY A N 1
ATOM 4541 C CA . GLY A 1 575 ? 8.672 -36.438 6.578 1 30.78 575 GLY A CA 1
ATOM 4542 C C . GLY A 1 575 ? 7.578 -36.188 5.555 1 30.78 575 GLY A C 1
ATOM 4543 O O . GLY A 1 575 ? 7.414 -35.062 5.066 1 30.78 575 GLY A O 1
ATOM 4544 N N . GLU A 1 576 ? 7.043 -37.156 4.855 1 34.03 576 GLU A N 1
ATOM 4545 C CA . GLU A 1 576 ? 6.031 -37.562 3.879 1 34.03 576 GLU A CA 1
ATOM 4546 C C . GLU A 1 576 ? 4.754 -36.75 4.039 1 34.03 576 GLU A C 1
ATOM 4548 O O . GLU A 1 576 ? 3.701 -37.125 3.52 1 34.03 576 GLU A O 1
ATOM 4553 N N . ASP A 1 577 ? 4.688 -35.656 4.801 1 30.92 577 ASP A N 1
ATOM 4554 C CA . ASP A 1 577 ? 3.273 -35.312 4.844 1 30.92 577 ASP A CA 1
ATOM 4555 C C . ASP A 1 577 ? 2.852 -34.562 3.578 1 30.92 577 ASP A C 1
ATOM 4557 O O . ASP A 1 577 ? 3.393 -33.5 3.264 1 30.92 577 ASP A O 1
ATOM 4561 N N . ILE A 1 578 ? 2.682 -35.188 2.512 1 30.66 578 ILE A N 1
ATOM 4562 C CA . ILE A 1 578 ? 2.068 -34.844 1.24 1 30.66 578 ILE A CA 1
ATOM 4563 C C . ILE A 1 578 ? 0.808 -34 1.491 1 30.66 578 ILE A C 1
ATOM 4565 O O . ILE A 1 578 ? 0.065 -33.688 0.558 1 30.66 578 ILE A O 1
ATOM 4569 N N . TYR A 1 579 ? 0.232 -33.594 2.752 1 27.44 579 TYR A N 1
ATOM 4570 C CA . TYR A 1 579 ? -1.046 -32.906 2.594 1 27.44 579 TYR A CA 1
ATOM 4571 C C . TYR A 1 579 ? -0.836 -31.438 2.203 1 27.44 579 TYR A C 1
ATOM 4573 O O . TYR A 1 579 ? 0.107 -30.797 2.666 1 27.44 579 TYR A O 1
ATOM 4581 N N . MET B 1 1 ? -0.414 64.062 33.25 1 45.31 1 MET B N 1
ATOM 4582 C CA . MET B 1 1 ? -0.794 64.438 31.906 1 45.31 1 MET B CA 1
ATOM 4583 C C . MET B 1 1 ? -0.522 63.312 30.922 1 45.31 1 MET B C 1
ATOM 4585 O O . MET B 1 1 ? 0.424 62.562 31.094 1 45.31 1 MET B O 1
ATOM 4589 N N . PRO B 1 2 ? -1.611 63.062 30.219 1 59.91 2 PRO B N 1
ATOM 4590 C CA . PRO B 1 2 ? -1.365 61.938 29.312 1 59.91 2 PRO B CA 1
ATOM 4591 C C . PRO B 1 2 ? -0.112 62.125 28.469 1 59.91 2 PRO B C 1
ATOM 4593 O O . PRO B 1 2 ? 0.227 63.281 28.109 1 59.91 2 PRO B O 1
ATOM 4596 N N . ASP B 1 3 ? 0.824 61.281 28.656 1 68.19 3 ASP B N 1
ATOM 4597 C CA . ASP B 1 3 ? 2.021 61.312 27.828 1 68.19 3 ASP B CA 1
ATOM 4598 C C . ASP B 1 3 ? 1.66 61.5 26.359 1 68.19 3 ASP B C 1
ATOM 4600 O O . ASP B 1 3 ? 1.067 60.625 25.734 1 68.19 3 ASP B O 1
ATOM 4604 N N . LEU B 1 4 ? 1.77 62.75 25.812 1 79.81 4 LEU B N 1
ATOM 4605 C CA . LEU B 1 4 ? 1.383 63.125 24.453 1 79.81 4 LEU B CA 1
ATOM 4606 C C . LEU B 1 4 ? 2.582 63.062 23.516 1 79.81 4 LEU B C 1
ATOM 4608 O O . LEU B 1 4 ? 2.549 63.625 22.422 1 79.81 4 LEU B O 1
ATOM 4612 N N . THR B 1 5 ? 3.506 62.312 24.016 1 86.19 5 THR B N 1
ATOM 4613 C CA . THR B 1 5 ? 4.699 62.188 23.188 1 86.19 5 THR B CA 1
ATOM 4614 C C . THR B 1 5 ? 4.422 61.344 21.953 1 86.19 5 THR B C 1
ATOM 4616 O O . THR B 1 5 ? 3.879 60.219 22.078 1 86.19 5 THR B O 1
ATOM 4619 N N . PRO B 1 6 ? 4.777 61.844 20.766 1 92.12 6 PRO B N 1
ATOM 4620 C CA . PRO B 1 6 ? 4.598 61.031 19.562 1 92.12 6 PRO B CA 1
ATOM 4621 C C . PRO B 1 6 ? 5.418 59.75 19.594 1 92.12 6 PRO B C 1
ATOM 4623 O O . PRO B 1 6 ? 6.555 59.719 20.078 1 92.12 6 PRO B O 1
ATOM 4626 N N . ARG B 1 7 ? 4.777 58.688 19.281 1 96.81 7 ARG B N 1
ATOM 4627 C CA . ARG B 1 7 ? 5.426 57.375 19.219 1 96.81 7 ARG B CA 1
ATOM 4628 C C . ARG B 1 7 ? 5.102 56.656 17.906 1 96.81 7 ARG B C 1
ATOM 4630 O O . ARG B 1 7 ? 4.043 56.906 17.328 1 96.81 7 ARG B O 1
ATOM 4637 N N . THR B 1 8 ? 6.023 55.844 17.422 1 98.06 8 THR B N 1
ATOM 4638 C CA . THR B 1 8 ? 5.801 55.094 16.203 1 98.06 8 THR B CA 1
ATOM 4639 C C . THR B 1 8 ? 5.824 53.594 16.5 1 98.06 8 THR B C 1
ATOM 4641 O O . THR B 1 8 ? 6.828 53.062 16.984 1 98.06 8 THR B O 1
ATOM 4644 N N . ILE B 1 9 ? 4.711 52.969 16.219 1 98.38 9 ILE B N 1
ATOM 4645 C CA . ILE B 1 9 ? 4.582 51.5 16.297 1 98.38 9 ILE B CA 1
ATOM 4646 C C . ILE B 1 9 ? 4.641 50.906 14.883 1 98.38 9 ILE B C 1
ATOM 4648 O O . ILE B 1 9 ? 3.863 51.312 14.008 1 98.38 9 ILE B O 1
ATOM 4652 N N . VAL B 1 10 ? 5.555 49.969 14.68 1 98.44 10 VAL B N 1
ATOM 4653 C CA . VAL B 1 10 ? 5.621 49.281 13.406 1 98.44 10 VAL B CA 1
ATOM 4654 C C . VAL B 1 10 ? 5.281 47.812 13.617 1 98.44 10 VAL B C 1
ATOM 4656 O O . VAL B 1 10 ? 5.887 47.125 14.461 1 98.44 10 VAL B O 1
ATOM 4659 N N . GLN B 1 11 ? 4.305 47.344 12.906 1 98.06 11 GLN B N 1
ATOM 4660 C CA . GLN B 1 11 ? 3.938 45.938 12.875 1 98.06 11 GLN B CA 1
ATOM 4661 C C . GLN B 1 11 ? 4.266 45.312 11.516 1 98.06 11 GLN B C 1
ATOM 4663 O O . GLN B 1 11 ? 3.791 45.781 10.484 1 98.06 11 GLN B O 1
ATOM 4668 N N . LEU B 1 12 ? 5.078 44.25 11.562 1 96.38 12 LEU B N 1
ATOM 4669 C CA . LEU B 1 12 ? 5.305 43.5 10.336 1 96.38 12 LEU B CA 1
ATOM 4670 C C . LEU B 1 12 ? 4.223 42.469 10.133 1 96.38 12 LEU B C 1
ATOM 4672 O O . LEU B 1 12 ? 4.066 41.562 10.953 1 96.38 12 LEU B O 1
ATOM 4676 N N . VAL B 1 13 ? 3.479 42.594 8.992 1 92.31 13 VAL B N 1
ATOM 4677 C CA . VAL B 1 13 ? 2.26 41.812 8.844 1 92.31 13 VAL B CA 1
ATOM 4678 C C . VAL B 1 13 ? 2.176 41.25 7.422 1 92.31 13 VAL B C 1
ATOM 4680 O O . VAL B 1 13 ? 2.906 41.688 6.535 1 92.31 13 VAL B O 1
ATOM 4683 N N . ALA B 1 14 ? 1.44 40.156 7.312 1 85.94 14 ALA B N 1
ATOM 4684 C CA . ALA B 1 14 ? 0.968 39.75 5.988 1 85.94 14 ALA B CA 1
ATOM 4685 C C . ALA B 1 14 ? -0.26 40.562 5.578 1 85.94 14 ALA B C 1
ATOM 4687 O O . ALA B 1 14 ? -1.299 40.5 6.238 1 85.94 14 ALA B O 1
ATOM 4688 N N . LEU B 1 15 ? -0.081 41.312 4.465 1 85.69 15 LEU B N 1
ATOM 4689 C CA . LEU B 1 15 ? -1.2 42.125 4.02 1 85.69 15 LEU B CA 1
ATOM 4690 C C . LEU B 1 15 ? -2.135 41.344 3.115 1 85.69 15 LEU B C 1
ATOM 4692 O O . LEU B 1 15 ? -2.066 41.438 1.889 1 85.69 15 LEU B O 1
ATOM 4696 N N . ASP B 1 16 ? -2.889 40.344 3.66 1 84.19 16 ASP B N 1
ATOM 4697 C CA . ASP B 1 16 ? -3.877 39.562 2.938 1 84.19 16 ASP B CA 1
ATOM 4698 C C . ASP B 1 16 ? -5.266 39.719 3.545 1 84.19 16 ASP B C 1
ATOM 4700 O O . ASP B 1 16 ? -5.52 40.688 4.277 1 84.19 16 ASP B O 1
ATOM 4704 N N . GLU B 1 17 ? -6.191 38.906 3.076 1 81.12 17 GLU B N 1
ATOM 4705 C CA . GLU B 1 17 ? -7.582 39.062 3.492 1 81.12 17 GLU B CA 1
ATOM 4706 C C . GLU B 1 17 ? -8.07 37.875 4.273 1 81.12 17 GLU B C 1
ATOM 4708 O O . GLU B 1 17 ? -9.133 37.312 3.975 1 81.12 17 GLU B O 1
ATOM 4713 N N . THR B 1 18 ? -7.262 37.531 5.227 1 83 18 THR B N 1
ATOM 4714 C CA . THR B 1 18 ? -7.641 36.406 6.078 1 83 18 THR B CA 1
ATOM 4715 C C . THR B 1 18 ? -8.219 36.906 7.398 1 83 18 THR B C 1
ATOM 4717 O O . THR B 1 18 ? -8.102 38.062 7.73 1 83 18 THR B O 1
ATOM 4720 N N . GLY B 1 19 ? -8.852 36 8.062 1 86.06 19 GLY B N 1
ATOM 4721 C CA . GLY B 1 19 ? -9.359 36.344 9.383 1 86.06 19 GLY B CA 1
ATOM 4722 C C . GLY B 1 19 ? -8.289 36.875 10.32 1 86.06 19 GLY B C 1
ATOM 4723 O O . GLY B 1 19 ? -8.5 37.844 11.039 1 86.06 19 GLY B O 1
ATOM 4724 N N . ASP B 1 20 ? -7.168 36.344 10.266 1 88.44 20 ASP B N 1
ATOM 4725 C CA . ASP B 1 20 ? -6.051 36.75 11.109 1 88.44 20 ASP B CA 1
ATOM 4726 C C . ASP B 1 20 ? -5.602 38.188 10.766 1 88.44 20 ASP B C 1
ATOM 4728 O O . ASP B 1 20 ? -5.27 38.969 11.648 1 88.44 20 ASP B O 1
ATOM 4732 N N . SER B 1 21 ? -5.582 38.5 9.492 1 90.94 21 SER B N 1
ATOM 4733 C CA . SER B 1 21 ? -5.16 39.812 9.062 1 90.94 21 SER B CA 1
ATOM 4734 C C . SER B 1 21 ? -6.086 40.906 9.609 1 90.94 21 SER B C 1
ATOM 4736 O O . SER B 1 21 ? -5.641 42 9.953 1 90.94 21 SER B O 1
ATOM 4738 N N . TYR B 1 22 ? -7.312 40.562 9.742 1 93.19 22 TYR B N 1
ATOM 4739 C CA . TYR B 1 22 ? -8.273 41.531 10.25 1 93.19 22 TYR B CA 1
ATOM 4740 C C . TYR B 1 22 ? -8.234 41.594 11.773 1 93.19 22 TYR B C 1
ATOM 4742 O O . TYR B 1 22 ? -7.965 42.625 12.352 1 93.19 22 TYR B O 1
ATOM 4750 N N . TYR B 1 23 ? -8.32 40.438 12.422 1 93.94 23 TYR B N 1
ATOM 4751 C CA . TYR B 1 23 ? -8.531 40.375 13.859 1 93.94 23 TYR B CA 1
ATOM 4752 C C . TYR B 1 23 ? -7.23 40.594 14.617 1 93.94 23 TYR B C 1
ATOM 4754 O O . TYR B 1 23 ? -7.238 41 15.773 1 93.94 23 TYR B O 1
ATOM 4762 N N . ARG B 1 24 ? -6.137 40.375 13.953 1 94.25 24 ARG B N 1
ATOM 4763 C CA . ARG B 1 24 ? -4.879 40.438 14.695 1 94.25 24 ARG B CA 1
ATOM 4764 C C . ARG B 1 24 ? -4.031 41.594 14.234 1 94.25 24 ARG B C 1
ATOM 4766 O O . ARG B 1 24 ? -3.178 42.094 14.984 1 94.25 24 ARG B O 1
ATOM 4773 N N . MET B 1 25 ? -4.297 42.094 13.039 1 94.88 25 MET B N 1
ATOM 4774 C CA . MET B 1 25 ? -3.375 43.062 12.477 1 94.88 25 MET B CA 1
ATOM 4775 C C . MET B 1 25 ? -4.09 44.375 12.172 1 94.88 25 MET B C 1
ATOM 4777 O O . MET B 1 25 ? -3.852 45.375 12.844 1 94.88 25 MET B O 1
ATOM 4781 N N . ARG B 1 26 ? -5.113 44.375 11.391 1 95 26 ARG B N 1
ATOM 4782 C CA . ARG B 1 26 ? -5.711 45.594 10.875 1 95 26 ARG B CA 1
ATOM 4783 C C . ARG B 1 26 ? -6.582 46.281 11.93 1 95 26 ARG B C 1
ATOM 4785 O O . ARG B 1 26 ? -6.344 47.438 12.289 1 95 26 ARG B O 1
ATOM 4792 N N . TRP B 1 27 ? -7.516 45.594 12.438 1 95.25 27 TRP B N 1
ATOM 4793 C CA . TRP B 1 27 ? -8.5 46.219 13.32 1 95.25 27 TRP B CA 1
ATOM 4794 C C . TRP B 1 27 ? -7.859 46.656 14.633 1 95.25 27 TRP B C 1
ATOM 4796 O O . TRP B 1 27 ? -8.078 47.781 15.094 1 95.25 27 TRP B O 1
ATOM 4806 N N . PRO B 1 28 ? -7.035 45.812 15.195 1 94.81 28 PRO B N 1
ATOM 4807 C CA . PRO B 1 28 ? -6.367 46.281 16.406 1 94.81 28 PRO B CA 1
ATOM 4808 C C . PRO B 1 28 ? -5.496 47.5 16.172 1 94.81 28 PRO B C 1
ATOM 4810 O O . PRO B 1 28 ? -5.41 48.406 17.031 1 94.81 28 PRO B O 1
ATOM 4813 N N . ALA B 1 29 ? -4.852 47.594 15.039 1 96.06 29 ALA B N 1
ATOM 4814 C CA . ALA B 1 29 ? -4.008 48.75 14.711 1 96.06 29 ALA B CA 1
ATOM 4815 C C . ALA B 1 29 ? -4.844 50.031 14.555 1 96.06 29 ALA B C 1
ATOM 4817 O O . ALA B 1 29 ? -4.445 51.094 15.016 1 96.06 29 ALA B O 1
ATOM 4818 N N . VAL B 1 30 ? -5.93 49.906 13.906 1 95.69 30 VAL B N 1
ATOM 4819 C CA . VAL B 1 30 ? -6.84 51.031 13.719 1 95.69 30 VAL B CA 1
ATOM 4820 C C . VAL B 1 30 ? -7.328 51.531 15.086 1 95.69 30 VAL B C 1
ATOM 4822 O O . VAL B 1 30 ? -7.352 52.719 15.336 1 95.69 30 VAL B O 1
ATOM 4825 N N . GLN B 1 31 ? -7.695 50.594 15.898 1 94.94 31 GLN B N 1
ATOM 4826 C CA . GLN B 1 31 ? -8.18 50.938 17.234 1 94.94 31 GLN B CA 1
ATOM 4827 C C . GLN B 1 31 ? -7.09 51.625 18.062 1 94.94 31 GLN B C 1
ATOM 4829 O O . GLN B 1 31 ? -7.355 52.594 18.781 1 94.94 31 GLN B O 1
ATOM 4834 N N . LEU B 1 32 ? -5.934 51.094 17.984 1 95.38 32 LEU B N 1
ATOM 4835 C CA . LEU B 1 32 ? -4.797 51.688 18.703 1 95.38 32 LEU B CA 1
ATOM 4836 C C . LEU B 1 32 ? -4.559 53.125 18.297 1 95.38 32 LEU B C 1
ATOM 4838 O O . LEU B 1 32 ? -4.324 53.969 19.141 1 95.38 32 LEU B O 1
ATOM 4842 N N . ALA B 1 33 ? -4.613 53.406 17.016 1 95.75 33 ALA B N 1
ATOM 4843 C CA . ALA B 1 33 ? -4.414 54.75 16.5 1 95.75 33 ALA B CA 1
ATOM 4844 C C . ALA B 1 33 ? -5.504 55.688 16.984 1 95.75 33 ALA B C 1
ATOM 4846 O O . ALA B 1 33 ? -5.25 56.875 17.219 1 95.75 33 ALA B O 1
ATOM 4847 N N . ALA B 1 34 ? -6.648 55.156 17.125 1 94.25 34 ALA B N 1
ATOM 4848 C CA . ALA B 1 34 ? -7.758 55.969 17.641 1 94.25 34 ALA B CA 1
ATOM 4849 C C . ALA B 1 34 ? -7.582 56.281 19.125 1 94.25 34 ALA B C 1
ATOM 4851 O O . ALA B 1 34 ? -7.938 57.344 19.594 1 94.25 34 ALA B O 1
ATOM 4852 N N . GLN B 1 35 ? -7.043 55.344 19.844 1 93.06 35 GLN B N 1
ATOM 4853 C CA . GLN B 1 35 ? -6.871 55.469 21.297 1 93.06 35 GLN B CA 1
ATOM 4854 C C . GLN B 1 35 ? -5.676 56.375 21.625 1 93.06 35 GLN B C 1
ATOM 4856 O O . GLN B 1 35 ? -5.629 56.969 22.703 1 93.06 35 GLN B O 1
ATOM 4861 N N . ALA B 1 36 ? -4.734 56.312 20.75 1 94.81 36 ALA B N 1
ATOM 4862 C CA . ALA B 1 36 ? -3.545 57.156 20.906 1 94.81 36 ALA B CA 1
ATOM 4863 C C . ALA B 1 36 ? -3.318 58 19.656 1 94.81 36 ALA B C 1
ATOM 4865 O O . ALA B 1 36 ? -2.428 57.719 18.859 1 94.81 36 ALA B O 1
ATOM 4866 N N . PRO B 1 37 ? -4.012 59.125 19.625 1 93.5 37 PRO B N 1
ATOM 4867 C CA . PRO B 1 37 ? -4.004 59.938 18.391 1 93.5 37 PRO B CA 1
ATOM 4868 C C . PRO B 1 37 ? -2.625 60.5 18.078 1 93.5 37 PRO B C 1
ATOM 4870 O O . PRO B 1 37 ? -2.387 60.969 16.953 1 93.5 37 PRO B O 1
ATOM 4873 N N . HIS B 1 38 ? -1.772 60.531 19.031 1 94.19 38 HIS B N 1
ATOM 4874 C CA . HIS B 1 38 ? -0.429 61.031 18.812 1 94.19 38 HIS B CA 1
ATOM 4875 C C . HIS B 1 38 ? 0.53 59.938 18.375 1 94.19 38 HIS B C 1
ATOM 4877 O O . HIS B 1 38 ? 1.698 60.219 18.078 1 94.19 38 HIS B O 1
ATOM 4883 N N . TRP B 1 39 ? 0.069 58.688 18.359 1 96.81 39 TRP B N 1
ATOM 4884 C CA . TRP B 1 39 ? 0.895 57.562 17.906 1 96.81 39 TRP B CA 1
ATOM 4885 C C . TRP B 1 39 ? 0.757 57.375 16.391 1 96.81 39 TRP B C 1
ATOM 4887 O O . TRP B 1 39 ? -0.302 57.656 15.828 1 96.81 39 TRP B O 1
ATOM 4897 N N . ARG B 1 40 ? 1.837 57.062 15.773 1 97.62 40 ARG B N 1
ATOM 4898 C CA . ARG B 1 40 ? 1.876 56.531 14.414 1 97.62 40 ARG B CA 1
ATOM 4899 C C . ARG B 1 40 ? 1.905 55.031 14.422 1 97.62 40 ARG B C 1
ATOM 4901 O O . ARG B 1 40 ? 2.869 54.406 14.898 1 97.62 40 ARG B O 1
ATOM 4908 N N . VAL B 1 41 ? 0.802 54.438 13.93 1 98.31 41 VAL B N 1
ATOM 4909 C CA . VAL B 1 41 ? 0.711 53 13.906 1 98.31 41 VAL B CA 1
ATOM 4910 C C . VAL B 1 41 ? 0.793 52.5 12.469 1 98.31 41 VAL B C 1
ATOM 4912 O O . VAL B 1 41 ? -0.133 52.688 11.68 1 98.31 41 VAL B O 1
ATOM 4915 N N . ILE B 1 42 ? 1.871 51.719 12.188 1 98.19 42 ILE B N 1
ATOM 4916 C CA . ILE B 1 42 ? 2.133 51.344 10.812 1 98.19 42 ILE B CA 1
ATOM 4917 C C . ILE B 1 42 ? 2.08 49.812 10.695 1 98.19 42 ILE B C 1
ATOM 4919 O O . ILE B 1 42 ? 2.871 49.094 11.328 1 98.19 42 ILE B O 1
ATOM 4923 N N . ASN B 1 43 ? 1.13 49.312 9.883 1 97.75 43 ASN B N 1
ATOM 4924 C CA . ASN B 1 43 ? 1.221 47.969 9.359 1 97.75 43 ASN B CA 1
ATOM 4925 C C . ASN B 1 43 ? 2.059 47.906 8.086 1 97.75 43 ASN B C 1
ATOM 4927 O O . ASN B 1 43 ? 1.629 48.406 7.035 1 97.75 43 ASN B O 1
ATOM 4931 N N . LEU B 1 44 ? 3.197 47.344 8.258 1 96.56 44 LEU B N 1
ATOM 4932 C CA . LEU B 1 44 ? 4.094 47.219 7.113 1 96.56 44 LEU B CA 1
ATOM 4933 C C . LEU B 1 44 ? 4.145 45.781 6.617 1 96.56 44 LEU B C 1
ATOM 4935 O O . LEU B 1 44 ? 4.27 44.844 7.414 1 96.56 44 LEU B O 1
ATOM 4939 N N . ASP B 1 45 ? 4.047 45.625 5.262 1 94.94 45 ASP B N 1
ATOM 4940 C CA . ASP B 1 45 ? 4.18 44.312 4.699 1 94.94 45 ASP B CA 1
ATOM 4941 C C . ASP B 1 45 ? 5.512 43.656 5.09 1 94.94 45 ASP B C 1
ATOM 4943 O O . ASP B 1 45 ? 6.562 44.312 4.996 1 94.94 45 ASP B O 1
ATOM 4947 N N . ALA B 1 46 ? 5.43 42.406 5.426 1 92.94 46 ALA B N 1
ATOM 4948 C CA . ALA B 1 46 ? 6.594 41.719 5.977 1 92.94 46 ALA B CA 1
ATOM 4949 C C . ALA B 1 46 ? 7.668 41.531 4.91 1 92.94 46 ALA B C 1
ATOM 4951 O O . ALA B 1 46 ? 8.82 41.219 5.227 1 92.94 46 ALA B O 1
ATOM 4952 N N . THR B 1 47 ? 7.348 41.719 3.674 1 92.06 47 THR B N 1
ATOM 4953 C CA . THR B 1 47 ? 8.305 41.5 2.594 1 92.06 47 THR B CA 1
ATOM 4954 C C . THR B 1 47 ? 8.828 42.844 2.057 1 92.06 47 THR B C 1
ATOM 4956 O O . THR B 1 47 ? 9.586 42.875 1.091 1 92.06 47 THR B O 1
ATOM 4959 N N . ALA B 1 48 ? 8.352 43.938 2.67 1 94.44 48 ALA B N 1
ATOM 4960 C CA . ALA B 1 48 ? 8.766 45.25 2.201 1 94.44 48 ALA B CA 1
ATOM 4961 C C . ALA B 1 48 ? 10.258 45.469 2.443 1 94.44 48 ALA B C 1
ATOM 4963 O O . ALA B 1 48 ? 10.797 45.062 3.467 1 94.44 48 ALA B O 1
ATOM 4964 N N . SER B 1 49 ? 10.891 46.25 1.548 1 93.31 49 SER B N 1
ATOM 4965 C CA . SER B 1 49 ? 12.312 46.531 1.691 1 93.31 49 SER B CA 1
ATOM 4966 C C . SER B 1 49 ? 12.578 47.438 2.893 1 93.31 49 SER B C 1
ATOM 4968 O O . SER B 1 49 ? 13.641 47.344 3.516 1 93.31 49 SER B O 1
ATOM 4970 N N . GLU B 1 50 ? 11.648 48.188 3.322 1 94.25 50 GLU B N 1
ATOM 4971 C CA . GLU B 1 50 ? 11.773 49.156 4.41 1 94.25 50 GLU B CA 1
ATOM 4972 C C . GLU B 1 50 ? 11.773 48.438 5.77 1 94.25 50 GLU B C 1
ATOM 4974 O O . GLU B 1 50 ? 12.102 49.062 6.785 1 94.25 50 GLU B O 1
ATOM 4979 N N . ARG B 1 51 ? 11.5 47.188 5.73 1 95.69 51 ARG B N 1
ATOM 4980 C CA . ARG B 1 51 ? 11.156 46.531 6.984 1 95.69 51 ARG B CA 1
ATOM 4981 C C . ARG B 1 51 ? 12.32 46.594 7.969 1 95.69 51 ARG B C 1
ATOM 4983 O O . ARG B 1 51 ? 12.117 46.812 9.164 1 95.69 51 ARG B O 1
ATOM 4990 N N . TYR B 1 52 ? 13.516 46.5 7.527 1 95.88 52 TYR B N 1
ATOM 4991 C CA . TYR B 1 52 ? 14.648 46.406 8.445 1 95.88 52 TYR B CA 1
ATOM 4992 C C . TYR B 1 52 ? 14.93 47.75 9.078 1 95.88 52 TYR B C 1
ATOM 4994 O O . TYR B 1 52 ? 15.125 47.844 10.297 1 95.88 52 TYR B O 1
ATOM 5002 N N . VAL B 1 53 ? 14.898 48.812 8.273 1 96 53 VAL B N 1
ATOM 5003 C CA . VAL B 1 53 ? 15.156 50.156 8.781 1 96 53 VAL B CA 1
ATOM 5004 C C . VAL B 1 53 ? 14.016 50.625 9.688 1 96 53 VAL B C 1
ATOM 5006 O O . VAL B 1 53 ? 14.25 51.125 10.789 1 96 53 VAL B O 1
ATOM 5009 N N . TRP B 1 54 ? 12.852 50.406 9.227 1 97.56 54 TRP B N 1
ATOM 5010 C CA . TRP B 1 54 ? 11.695 50.844 10 1 97.56 54 TRP B CA 1
ATOM 5011 C C . TRP B 1 54 ? 11.562 50.062 11.289 1 97.56 54 TRP B C 1
ATOM 5013 O O . TRP B 1 54 ? 11.164 50.594 12.32 1 97.56 54 TRP B O 1
ATOM 5023 N N . ALA B 1 55 ? 11.859 48.812 11.195 1 97.94 55 ALA B N 1
ATOM 5024 C CA . ALA B 1 55 ? 11.859 47.969 12.406 1 97.94 55 ALA B CA 1
ATOM 5025 C C . ALA B 1 55 ? 12.859 48.5 13.43 1 97.94 55 ALA B C 1
ATOM 5027 O O . ALA B 1 55 ? 12.539 48.625 14.609 1 97.94 55 ALA B O 1
ATOM 5028 N N . GLU B 1 56 ? 14.031 48.781 13.008 1 97.44 56 GLU B N 1
ATOM 5029 C CA . GLU B 1 56 ? 15.086 49.281 13.898 1 97.44 56 GLU B CA 1
ATOM 5030 C C . GLU B 1 56 ? 14.703 50.625 14.523 1 97.44 56 GLU B C 1
ATOM 5032 O O . GLU B 1 56 ? 14.992 50.844 15.703 1 97.44 56 GLU B O 1
ATOM 5037 N N . MET B 1 57 ? 13.977 51.438 13.742 1 97.25 57 MET B N 1
ATOM 5038 C CA . MET B 1 57 ? 13.766 52.812 14.148 1 97.25 57 MET B CA 1
ATOM 5039 C C . MET B 1 57 ? 12.445 52.969 14.898 1 97.25 57 MET B C 1
ATOM 5041 O O . MET B 1 57 ? 12.219 53.969 15.57 1 97.25 57 MET B O 1
ATOM 5045 N N . ALA B 1 58 ? 11.617 52.031 14.852 1 98.44 58 ALA B N 1
ATOM 5046 C CA . ALA B 1 58 ? 10.328 52.094 15.531 1 98.44 58 ALA B CA 1
ATOM 5047 C C . ALA B 1 58 ? 10.508 52.25 17.031 1 98.44 58 ALA B C 1
ATOM 5049 O O . ALA B 1 58 ? 11.477 51.719 17.594 1 98.44 58 ALA B O 1
ATOM 5050 N N . ASP B 1 59 ? 9.586 52.938 17.688 1 98.25 59 ASP B N 1
ATOM 5051 C CA . ASP B 1 59 ? 9.586 52.969 19.156 1 98.25 59 ASP B CA 1
ATOM 5052 C C . ASP B 1 59 ? 9.211 51.594 19.734 1 98.25 59 ASP B C 1
ATOM 5054 O O . ASP B 1 59 ? 9.75 51.188 20.766 1 98.25 59 ASP B O 1
ATOM 5058 N N . LEU B 1 60 ? 8.305 50.969 19.094 1 98.38 60 LEU B N 1
ATOM 5059 C CA . LEU B 1 60 ? 7.938 49.594 19.375 1 98.38 60 LEU B CA 1
ATOM 5060 C C . LEU B 1 60 ? 7.797 48.781 18.094 1 98.38 60 LEU B C 1
ATOM 5062 O O . LEU B 1 60 ? 7.164 49.25 17.141 1 98.38 60 LEU B O 1
ATOM 5066 N N . LEU B 1 61 ? 8.43 47.656 18.094 1 98.62 61 LEU B N 1
ATOM 5067 C CA . LEU B 1 61 ? 8.328 46.719 16.969 1 98.62 61 LEU B CA 1
ATOM 5068 C C . LEU B 1 61 ? 7.473 45.531 17.344 1 98.62 61 LEU B C 1
ATOM 5070 O O . LEU B 1 61 ? 7.668 44.906 18.391 1 98.62 61 LEU B O 1
ATOM 5074 N N . VAL B 1 62 ? 6.461 45.219 16.469 1 98.56 62 VAL B N 1
ATOM 5075 C CA . VAL B 1 62 ? 5.625 44.031 16.641 1 98.56 62 VAL B CA 1
ATOM 5076 C C . VAL B 1 62 ? 5.824 43.062 15.461 1 98.56 62 VAL B C 1
ATOM 5078 O O . VAL B 1 62 ? 5.578 43.438 14.312 1 98.56 62 VAL B O 1
ATOM 5081 N N . LEU B 1 63 ? 6.277 41.875 15.828 1 98.06 63 LEU B N 1
ATOM 5082 C CA . LEU B 1 63 ? 6.48 40.812 14.828 1 98.06 63 LEU B CA 1
ATOM 5083 C C . LEU B 1 63 ? 5.395 39.75 14.922 1 98.06 63 LEU B C 1
ATOM 5085 O O . LEU B 1 63 ? 5.348 39 15.898 1 98.06 63 LEU B O 1
ATOM 5089 N N . ILE B 1 64 ? 4.578 39.688 13.883 1 96.06 64 ILE B N 1
ATOM 5090 C CA . ILE B 1 64 ? 3.482 38.719 13.875 1 96.06 64 ILE B CA 1
ATOM 5091 C C . ILE B 1 64 ? 3.857 37.531 13.016 1 96.06 64 ILE B C 1
ATOM 5093 O O . ILE B 1 64 ? 4 37.656 11.797 1 96.06 64 ILE B O 1
ATOM 5097 N N . GLN B 1 65 ? 4.027 36.344 13.648 1 93.69 65 GLN B N 1
ATOM 5098 C CA . GLN B 1 65 ? 4.375 35.094 13.008 1 93.69 65 GLN B CA 1
ATOM 5099 C C . GLN B 1 65 ? 5.562 35.25 12.07 1 93.69 65 GLN B C 1
ATOM 5101 O O . GLN B 1 65 ? 5.52 34.812 10.922 1 93.69 65 GLN B O 1
ATOM 5106 N N . CYS B 1 66 ? 6.527 35.969 12.5 1 94.44 66 CYS B N 1
ATOM 5107 C CA . CYS B 1 66 ? 7.715 36.25 11.703 1 94.44 66 CYS B CA 1
ATOM 5108 C C . CYS B 1 66 ? 8.641 35.031 11.648 1 94.44 66 CYS B C 1
ATOM 5110 O O . CYS B 1 66 ? 8.844 34.375 12.656 1 94.44 66 CYS B O 1
ATOM 5112 N N . ALA B 1 67 ? 9.133 34.812 10.461 1 93.19 67 ALA B N 1
ATOM 5113 C CA . ALA B 1 67 ? 10.086 33.719 10.281 1 93.19 67 ALA B CA 1
ATOM 5114 C C . ALA B 1 67 ? 11.32 34.188 9.516 1 93.19 67 ALA B C 1
ATOM 5116 O O . ALA B 1 67 ? 12.047 33.375 8.93 1 93.19 67 ALA B O 1
ATOM 5117 N N . ASP B 1 68 ? 11.531 35.5 9.453 1 94.81 68 ASP B N 1
ATOM 5118 C CA . ASP B 1 68 ? 12.695 36.062 8.781 1 94.81 68 ASP B CA 1
ATOM 5119 C C . ASP B 1 68 ? 13.883 36.156 9.734 1 94.81 68 ASP B C 1
ATOM 5121 O O . ASP B 1 68 ? 13.945 37.062 10.562 1 94.81 68 ASP B O 1
ATOM 5125 N N . PRO B 1 69 ? 14.875 35.344 9.516 1 95.75 69 PRO B N 1
ATOM 5126 C CA . PRO B 1 69 ? 15.992 35.344 10.461 1 95.75 69 PRO B CA 1
ATOM 5127 C C . PRO B 1 69 ? 16.781 36.656 10.453 1 95.75 69 PRO B C 1
ATOM 5129 O O . PRO B 1 69 ? 17.5 36.969 11.414 1 95.75 69 PRO B O 1
ATOM 5132 N N . ASP B 1 70 ? 16.688 37.438 9.422 1 97.06 70 ASP B N 1
ATOM 5133 C CA . ASP B 1 70 ? 17.422 38.688 9.336 1 97.06 70 ASP B CA 1
ATOM 5134 C C . ASP B 1 70 ? 16.828 39.75 10.273 1 97.06 70 ASP B C 1
ATOM 5136 O O . ASP B 1 70 ? 17.438 40.812 10.5 1 97.06 70 ASP B O 1
ATOM 5140 N N . MET B 1 71 ? 15.742 39.438 10.906 1 97.19 71 MET B N 1
ATOM 5141 C CA . MET B 1 71 ? 15.125 40.344 11.883 1 97.19 71 MET B CA 1
ATOM 5142 C C . MET B 1 71 ? 15.742 40.156 13.266 1 97.19 71 MET B C 1
ATOM 5144 O O . MET B 1 71 ? 15.594 41 14.141 1 97.19 71 MET B O 1
ATOM 5148 N N . LEU B 1 72 ? 16.422 39.062 13.484 1 97.69 72 LEU B N 1
ATOM 5149 C CA . LEU B 1 72 ? 16.953 38.75 14.805 1 97.69 72 LEU B CA 1
ATOM 5150 C C . LEU B 1 72 ? 18.047 39.75 15.195 1 97.69 72 LEU B C 1
ATOM 5152 O O . LEU B 1 72 ? 18.031 40.281 16.297 1 97.69 72 LEU B O 1
ATOM 5156 N N . PRO B 1 73 ? 19.031 40.062 14.281 1 97.38 73 PRO B N 1
ATOM 5157 C CA . PRO B 1 73 ? 19.984 41.125 14.625 1 97.38 73 PRO B CA 1
ATOM 5158 C C . PRO B 1 73 ? 19.328 42.469 14.883 1 97.38 73 PRO B C 1
ATOM 5160 O O . PRO B 1 73 ? 19.828 43.25 15.695 1 97.38 73 PRO B O 1
ATOM 5163 N N . VAL B 1 74 ? 18.266 42.719 14.18 1 97.88 74 VAL B N 1
ATOM 5164 C CA . VAL B 1 74 ? 17.547 43.969 14.375 1 97.88 74 VAL B CA 1
ATOM 5165 C C . VAL B 1 74 ? 17 44.031 15.805 1 97.88 74 VAL B C 1
ATOM 5167 O O . VAL B 1 74 ? 17.094 45.062 16.453 1 97.88 74 VAL B O 1
ATOM 5170 N N . ILE B 1 75 ? 16.469 42.938 16.25 1 98.31 75 ILE B N 1
ATOM 5171 C CA . ILE B 1 75 ? 15.961 42.875 17.625 1 98.31 75 ILE B CA 1
ATOM 5172 C C . ILE B 1 75 ? 17.078 43.188 18.609 1 98.31 75 ILE B C 1
ATOM 5174 O O . ILE B 1 75 ? 16.891 43.938 19.562 1 98.31 75 ILE B O 1
ATOM 5178 N N . GLU B 1 76 ? 18.25 42.656 18.422 1 97.06 76 GLU B N 1
ATOM 5179 C CA . GLU B 1 76 ? 19.391 42.906 19.297 1 97.06 76 GLU B CA 1
ATOM 5180 C C . GLU B 1 76 ? 19.812 44.375 19.297 1 97.06 76 GLU B C 1
ATOM 5182 O O . GLU B 1 76 ? 20.125 44.938 20.344 1 97.06 76 GLU B O 1
ATOM 5187 N N . LYS B 1 77 ? 19.859 44.938 18.141 1 96.69 77 LYS B N 1
ATOM 5188 C CA . LYS B 1 77 ? 20.188 46.344 18.031 1 96.69 77 LYS B CA 1
ATOM 5189 C C . LYS B 1 77 ? 19.188 47.219 18.766 1 96.69 77 LYS B C 1
ATOM 5191 O O . LYS B 1 77 ? 19.578 48.188 19.438 1 96.69 77 LYS B O 1
ATOM 5196 N N . ARG B 1 78 ? 17.969 46.875 18.594 1 97.62 78 ARG B N 1
ATOM 5197 C CA . ARG B 1 78 ? 16.922 47.625 19.281 1 97.62 78 ARG B CA 1
ATOM 5198 C C . ARG B 1 78 ? 17.094 47.531 20.797 1 97.62 78 ARG B C 1
ATOM 5200 O O . ARG B 1 78 ? 17.016 48.531 21.5 1 97.62 78 ARG B O 1
ATOM 5207 N N . ARG B 1 79 ? 17.328 46.344 21.25 1 96.44 79 ARG B N 1
ATOM 5208 C CA . ARG B 1 79 ? 17.531 46.125 22.688 1 96.44 79 ARG B CA 1
ATOM 5209 C C . ARG B 1 79 ? 18.688 46.969 23.219 1 96.44 79 ARG B C 1
ATOM 5211 O O . ARG B 1 79 ? 18.594 47.531 24.297 1 96.44 79 ARG B O 1
ATOM 5218 N N . ALA B 1 80 ? 19.734 47.031 22.469 1 95.56 80 ALA B N 1
ATOM 5219 C CA . ALA B 1 80 ? 20.922 47.781 22.844 1 95.56 80 ALA B CA 1
ATOM 5220 C C . ALA B 1 80 ? 20.578 49.281 22.953 1 95.56 80 ALA B C 1
ATOM 5222 O O . ALA B 1 80 ? 21.234 50 23.703 1 95.56 80 ALA B O 1
ATOM 5223 N N . GLN B 1 81 ? 19.578 49.656 22.25 1 95 81 GLN B N 1
ATOM 5224 C CA . GLN B 1 81 ? 19.156 51.062 22.234 1 95 81 GLN B CA 1
ATOM 5225 C C . GLN B 1 81 ? 18.047 51.312 23.25 1 95 81 GLN B C 1
ATOM 5227 O O . GLN B 1 81 ? 17.484 52.406 23.297 1 95 81 GLN B O 1
ATOM 5232 N N . GLY B 1 82 ? 17.641 50.281 23.906 1 95.12 82 GLY B N 1
ATOM 5233 C CA . GLY B 1 82 ? 16.625 50.406 24.953 1 95.12 82 GLY B CA 1
ATOM 5234 C C . GLY B 1 82 ? 15.219 50.25 24.406 1 95.12 82 GLY B C 1
ATOM 5235 O O . GLY B 1 82 ? 14.25 50.594 25.109 1 95.12 82 GLY B O 1
ATOM 5236 N N . ARG B 1 83 ? 15.062 49.844 23.188 1 97.25 83 ARG B N 1
ATOM 5237 C CA . ARG B 1 83 ? 13.75 49.688 22.578 1 97.25 83 ARG B CA 1
ATOM 5238 C C . ARG B 1 83 ? 13.352 48.188 22.562 1 97.25 83 ARG B C 1
ATOM 5240 O O . ARG B 1 83 ? 14.195 47.312 22.344 1 97.25 83 ARG B O 1
ATOM 5247 N N . GLN B 1 84 ? 12.062 47.938 22.688 1 98.06 84 GLN B N 1
ATOM 5248 C CA . GLN B 1 84 ? 11.609 46.562 22.844 1 98.06 84 GLN B CA 1
ATOM 5249 C C . GLN B 1 84 ? 10.914 46.062 21.578 1 98.06 84 GLN B C 1
ATOM 5251 O O . GLN B 1 84 ? 10.469 46.844 20.75 1 98.06 84 GLN B O 1
ATOM 5256 N N . THR B 1 85 ? 10.898 44.75 21.438 1 98.69 85 THR B N 1
ATOM 5257 C CA . THR B 1 85 ? 10.219 44.062 20.359 1 98.69 85 THR B CA 1
ATOM 5258 C C . THR B 1 85 ? 9.219 43.031 20.922 1 98.69 85 THR B C 1
ATOM 5260 O O . THR B 1 85 ? 9.562 42.219 21.766 1 98.69 85 THR B O 1
ATOM 5263 N N . LEU B 1 86 ? 7.953 43.188 20.469 1 98.75 86 LEU B N 1
ATOM 5264 C CA . LEU B 1 86 ? 6.898 42.219 20.797 1 98.75 86 LEU B CA 1
ATOM 5265 C C . LEU B 1 86 ? 6.719 41.219 19.688 1 98.75 86 LEU B C 1
ATOM 5267 O O . LEU B 1 86 ? 6.645 41.562 18.516 1 98.75 86 LEU B O 1
ATOM 5271 N N . VAL B 1 87 ? 6.703 39.875 20.047 1 98.44 87 VAL B N 1
ATOM 5272 C CA . VAL B 1 87 ? 6.434 38.812 19.094 1 98.44 87 VAL B CA 1
ATOM 5273 C C . VAL B 1 87 ? 5.035 38.25 19.344 1 98.44 87 VAL B C 1
ATOM 5275 O O . VAL B 1 87 ? 4.629 38.062 20.484 1 98.44 87 VAL B O 1
ATOM 5278 N N . GLU B 1 88 ? 4.297 38 18.203 1 97.94 88 GLU B N 1
ATOM 5279 C CA . GLU B 1 88 ? 2.924 37.531 18.391 1 97.94 88 GLU B CA 1
ATOM 5280 C C . GLU B 1 88 ? 2.662 36.25 17.578 1 97.94 88 GLU B C 1
ATOM 5282 O O . GLU B 1 88 ? 3.109 36.125 16.438 1 97.94 88 GLU B O 1
ATOM 5287 N N . TYR B 1 89 ? 1.99 35.281 18.25 1 96.44 89 TYR B N 1
ATOM 5288 C CA . TYR B 1 89 ? 1.505 34.062 17.625 1 96.44 89 TYR B CA 1
ATOM 5289 C C . TYR B 1 89 ? 0.035 33.812 17.953 1 96.44 89 TYR B C 1
ATOM 5291 O O . TYR B 1 89 ? -0.428 34.188 19.047 1 96.44 89 TYR B O 1
ATOM 5299 N N . ASN B 1 90 ? -0.673 33.188 16.984 1 95.06 90 ASN B N 1
ATOM 5300 C CA . ASN B 1 90 ? -2.105 33.031 17.219 1 95.06 90 ASN B CA 1
ATOM 5301 C C . ASN B 1 90 ? -2.561 31.578 17.016 1 95.06 90 ASN B C 1
ATOM 5303 O O . ASN B 1 90 ? -3.736 31.266 17.203 1 95.06 90 ASN B O 1
ATOM 5307 N N . ASP B 1 91 ? -1.663 30.641 16.625 1 94.31 91 ASP B N 1
ATOM 5308 C CA . ASP B 1 91 ? -2.031 29.234 16.438 1 94.31 91 ASP B CA 1
ATOM 5309 C C . ASP B 1 91 ? -0.974 28.297 17.031 1 94.31 91 ASP B C 1
ATOM 5311 O O . ASP B 1 91 ? 0.177 28.703 17.203 1 94.31 91 ASP B O 1
ATOM 5315 N N . ASN B 1 92 ? -1.505 27.094 17.391 1 95.75 92 ASN B N 1
ATOM 5316 C CA . ASN B 1 92 ? -0.57 26.016 17.703 1 95.75 92 ASN B CA 1
ATOM 5317 C C . ASN B 1 92 ? 0.03 25.406 16.438 1 95.75 92 ASN B C 1
ATOM 5319 O O . ASN B 1 92 ? -0.558 24.5 15.836 1 95.75 92 ASN B O 1
ATOM 5323 N N . HIS B 1 93 ? 1.199 25.797 16.094 1 94.25 93 HIS B N 1
ATOM 5324 C CA . HIS B 1 93 ? 1.826 25.359 14.852 1 94.25 93 HIS B CA 1
ATOM 5325 C C . HIS B 1 93 ? 2.492 24 15.023 1 94.25 93 HIS B C 1
ATOM 5327 O O . HIS B 1 93 ? 2.973 23.406 14.047 1 94.25 93 HIS B O 1
ATOM 5333 N N . TYR B 1 94 ? 2.492 23.391 16.219 1 92.19 94 TYR B N 1
ATOM 5334 C CA . TYR B 1 94 ? 3.117 22.094 16.469 1 92.19 94 TYR B CA 1
ATOM 5335 C C . TYR B 1 94 ? 2.146 20.953 16.156 1 92.19 94 TYR B C 1
ATOM 5337 O O . TYR B 1 94 ? 2.561 19.812 15.984 1 92.19 94 TYR B O 1
ATOM 5345 N N . ASP B 1 95 ? 0.824 21.266 16.109 1 89.31 95 ASP B N 1
ATOM 5346 C CA . ASP B 1 95 ? -0.188 20.219 15.953 1 89.31 95 ASP B CA 1
ATOM 5347 C C . ASP B 1 95 ? -1.318 20.688 15.039 1 89.31 95 ASP B C 1
ATOM 5349 O O . ASP B 1 95 ? -2.486 20.688 15.438 1 89.31 95 ASP B O 1
ATOM 5353 N N . PRO B 1 96 ? -0.984 20.969 13.867 1 90.19 96 PRO B N 1
ATOM 5354 C CA . PRO B 1 96 ? -2.039 21.438 12.961 1 90.19 96 PRO B CA 1
ATOM 5355 C C . PRO B 1 96 ? -2.953 20.312 12.484 1 90.19 96 PRO B C 1
ATOM 5357 O O . PRO B 1 96 ? -2.498 19.188 12.297 1 90.19 96 PRO B O 1
ATOM 5360 N N . PRO B 1 97 ? -4.238 20.688 12.273 1 89.56 97 PRO B N 1
ATOM 5361 C CA . PRO B 1 97 ? -5.105 19.688 11.641 1 89.56 97 PRO B CA 1
ATOM 5362 C C . PRO B 1 97 ? -4.68 19.359 10.211 1 89.56 97 PRO B C 1
ATOM 5364 O O . PRO B 1 97 ? -4.133 20.219 9.516 1 89.56 97 PRO B O 1
ATOM 5367 N N . VAL B 1 98 ? -5.074 18.219 9.781 1 84.19 98 VAL B N 1
ATOM 5368 C CA . VAL B 1 98 ? -4.566 17.672 8.531 1 84.19 98 VAL B CA 1
ATOM 5369 C C . VAL B 1 98 ? -5.047 18.516 7.359 1 84.19 98 VAL B C 1
ATOM 5371 O O . VAL B 1 98 ? -4.328 18.688 6.371 1 84.19 98 VAL B O 1
ATOM 5374 N N . TRP B 1 99 ? -6.203 19.188 7.449 1 87.5 99 TRP B N 1
ATOM 5375 C CA . TRP B 1 99 ? -6.77 19.922 6.328 1 87.5 99 TRP B CA 1
ATOM 5376 C C . TRP B 1 99 ? -6.422 21.406 6.43 1 87.5 99 TRP B C 1
ATOM 5378 O O . TRP B 1 99 ? -6.852 22.203 5.598 1 87.5 99 TRP B O 1
ATOM 5388 N N . SER B 1 100 ? -5.668 21.703 7.445 1 88.25 100 SER B N 1
ATOM 5389 C CA . SER B 1 100 ? -5.254 23.094 7.523 1 88.25 100 SER B CA 1
ATOM 5390 C C . SER B 1 100 ? -4.391 23.484 6.332 1 88.25 100 SER B C 1
ATOM 5392 O O . SER B 1 100 ? -3.492 22.734 5.938 1 88.25 100 SER B O 1
ATOM 5394 N N . PRO B 1 101 ? -4.629 24.578 5.777 1 84.44 101 PRO B N 1
ATOM 5395 C CA . PRO B 1 101 ? -3.783 25.047 4.676 1 84.44 101 PRO B CA 1
ATOM 5396 C C . PRO B 1 101 ? -2.328 25.25 5.094 1 84.44 101 PRO B C 1
ATOM 5398 O O . PRO B 1 101 ? -1.433 25.234 4.246 1 84.44 101 PRO B O 1
ATOM 5401 N N . ALA B 1 102 ? -2.094 25.438 6.371 1 89.06 102 ALA B N 1
ATOM 5402 C CA . ALA B 1 102 ? -0.751 25.703 6.883 1 89.06 102 ALA B CA 1
ATOM 5403 C C . ALA B 1 102 ? -0.065 24.406 7.316 1 89.06 102 ALA B C 1
ATOM 5405 O O . ALA B 1 102 ? 1.095 24.422 7.734 1 89.06 102 ALA B O 1
ATOM 5406 N N . ALA B 1 103 ? -0.776 23.312 7.152 1 88.81 103 ALA B N 1
ATOM 5407 C CA . ALA B 1 103 ? -0.275 22.062 7.699 1 88.81 103 ALA B CA 1
ATOM 5408 C C . ALA B 1 103 ? 1.062 21.672 7.066 1 88.81 103 ALA B C 1
ATOM 5410 O O . ALA B 1 103 ? 2 21.297 7.77 1 88.81 103 ALA B O 1
ATOM 5411 N N . ASP B 1 104 ? 1.219 21.859 5.828 1 88.38 104 ASP B N 1
ATOM 5412 C CA . ASP B 1 104 ? 2.428 21.453 5.121 1 88.38 104 ASP B CA 1
ATOM 5413 C C . ASP B 1 104 ? 3.621 22.312 5.531 1 88.38 104 ASP B C 1
ATOM 5415 O O . ASP B 1 104 ? 4.715 21.797 5.766 1 88.38 104 ASP B O 1
ATOM 5419 N N . GLN B 1 105 ? 3.396 23.609 5.652 1 91.25 105 GLN B N 1
ATOM 5420 C CA . GLN B 1 105 ? 4.465 24.516 6.051 1 91.25 105 GLN B CA 1
ATOM 5421 C C . GLN B 1 105 ? 4.902 24.25 7.492 1 91.25 105 GLN B C 1
ATOM 5423 O O . GLN B 1 105 ? 6.098 24.234 7.789 1 91.25 105 GLN B O 1
ATOM 5428 N N . TRP B 1 106 ? 3.951 24.016 8.328 1 92.75 106 TRP B N 1
ATOM 5429 C CA . TRP B 1 106 ? 4.227 23.859 9.75 1 92.75 106 TRP B CA 1
ATOM 5430 C C . TRP B 1 106 ? 4.84 22.484 10.039 1 92.75 106 TRP B C 1
ATOM 5432 O O . TRP B 1 106 ? 5.359 22.25 11.133 1 92.75 106 TRP B O 1
ATOM 5442 N N . ALA B 1 107 ? 4.824 21.672 9.016 1 88.69 107 ALA B N 1
ATOM 5443 C CA . ALA B 1 107 ? 5.469 20.375 9.148 1 88.69 107 ALA B CA 1
ATOM 5444 C C . ALA B 1 107 ? 6.988 20.516 9.148 1 88.69 107 ALA B C 1
ATOM 5446 O O . ALA B 1 107 ? 7.699 19.594 9.578 1 88.69 107 ALA B O 1
ATOM 5447 N N . SER B 1 108 ? 7.523 21.625 8.789 1 93.19 108 SER B N 1
ATOM 5448 C CA . SER B 1 108 ? 8.961 21.859 8.75 1 93.19 108 SER B CA 1
ATOM 5449 C C . SER B 1 108 ? 9.508 22.125 10.148 1 93.19 108 SER B C 1
ATOM 5451 O O . SER B 1 108 ? 9.148 23.109 10.797 1 93.19 108 SER B O 1
ATOM 5453 N N . PRO B 1 109 ? 10.391 21.266 10.57 1 93.88 109 PRO B N 1
ATOM 5454 C CA . PRO B 1 109 ? 11.023 21.531 11.867 1 93.88 109 PRO B CA 1
ATOM 5455 C C . PRO B 1 109 ? 11.852 22.812 11.852 1 93.88 109 PRO B C 1
ATOM 5457 O O . PRO B 1 109 ? 12.008 23.469 12.891 1 93.88 109 PRO B O 1
ATOM 5460 N N . LEU B 1 110 ? 12.344 23.203 10.695 1 95.56 110 LEU B N 1
ATOM 5461 C CA . LEU B 1 110 ? 13.156 24.406 10.578 1 95.56 110 LEU B CA 1
ATOM 5462 C C . LEU B 1 110 ? 12.312 25.656 10.844 1 95.56 110 LEU B C 1
ATOM 5464 O O . LEU B 1 110 ? 12.773 26.594 11.5 1 95.56 110 LEU B O 1
ATOM 5468 N N . LEU B 1 111 ? 11.141 25.625 10.344 1 95.75 111 LEU B N 1
ATOM 5469 C CA . LEU B 1 111 ? 10.227 26.734 10.594 1 95.75 111 LEU B CA 1
ATOM 5470 C C . LEU B 1 111 ? 9.859 26.812 12.07 1 95.75 111 LEU B C 1
ATOM 5472 O O . LEU B 1 111 ? 9.852 27.906 12.656 1 95.75 111 LEU B O 1
ATOM 5476 N N . GLN B 1 112 ? 9.57 25.703 12.664 1 94.62 112 GLN B N 1
ATOM 5477 C CA . GLN B 1 112 ? 9.227 25.656 14.078 1 94.62 112 GLN B CA 1
ATOM 5478 C C . GLN B 1 112 ? 10.383 26.156 14.938 1 94.62 112 GLN B C 1
ATOM 5480 O O . GLN B 1 112 ? 10.172 26.938 15.875 1 94.62 112 GLN B O 1
ATOM 5485 N N . GLN B 1 113 ? 11.562 25.781 14.617 1 95.19 113 GLN B N 1
ATOM 5486 C CA . GLN B 1 113 ? 12.75 26.234 15.328 1 95.19 113 GLN B CA 1
ATOM 5487 C C . GLN B 1 113 ? 12.93 27.75 15.188 1 95.19 113 GLN B C 1
ATOM 5489 O O . GLN B 1 113 ? 13.32 28.422 16.141 1 95.19 113 GLN B O 1
ATOM 5494 N N . MET B 1 114 ? 12.664 28.234 14 1 96.56 114 MET B N 1
ATOM 5495 C CA . MET B 1 114 ? 12.766 29.672 13.766 1 96.56 114 MET B CA 1
ATOM 5496 C C . MET B 1 114 ? 11.766 30.438 14.625 1 96.56 114 MET B C 1
ATOM 5498 O O . MET B 1 114 ? 12.102 31.453 15.234 1 96.56 114 MET B O 1
ATOM 5502 N N . TYR B 1 115 ? 10.562 29.953 14.719 1 96.94 115 TYR B N 1
ATOM 5503 C CA . TYR B 1 115 ? 9.57 30.562 15.594 1 96.94 115 TYR B CA 1
ATOM 5504 C C . TYR B 1 115 ? 10.055 30.594 17.031 1 96.94 115 TYR B C 1
ATOM 5506 O O . TYR B 1 115 ? 9.906 31.594 17.734 1 96.94 115 TYR B O 1
ATOM 5514 N N . GLU B 1 116 ? 10.641 29.562 17.438 1 96.44 116 GLU B N 1
ATOM 5515 C CA . GLU B 1 116 ? 11.125 29.469 18.812 1 96.44 116 GLU B CA 1
ATOM 5516 C C . GLU B 1 116 ? 12.25 30.469 19.062 1 96.44 116 GLU B C 1
ATOM 5518 O O . GLU B 1 116 ? 12.352 31.016 20.156 1 96.44 116 GLU B O 1
ATOM 5523 N N . ARG B 1 117 ? 13.094 30.672 18.094 1 96.44 117 ARG B N 1
ATOM 5524 C CA . ARG B 1 117 ? 14.148 31.672 18.234 1 96.44 117 ARG B CA 1
ATOM 5525 C C . ARG B 1 117 ? 13.555 33.062 18.484 1 96.44 117 ARG B C 1
ATOM 5527 O O . ARG B 1 117 ? 14.062 33.812 19.297 1 96.44 117 ARG B O 1
ATOM 5534 N N . PHE B 1 118 ? 12.523 33.344 17.766 1 98.06 118 PHE B N 1
ATOM 5535 C CA . PHE B 1 118 ? 11.875 34.625 17.953 1 98.06 118 PHE B CA 1
ATOM 5536 C C . PHE B 1 118 ? 11.242 34.719 19.344 1 98.06 118 PHE B C 1
ATOM 5538 O O . PHE B 1 118 ? 11.227 35.781 19.953 1 98.06 118 PHE B O 1
ATOM 5545 N N . MET B 1 119 ? 10.734 33.594 19.828 1 97.69 119 MET B N 1
ATOM 5546 C CA . MET B 1 119 ? 10.156 33.562 21.172 1 97.69 119 MET B CA 1
ATOM 5547 C C . MET B 1 119 ? 11.227 33.875 22.219 1 97.69 119 MET B C 1
ATOM 5549 O O . MET B 1 119 ? 10.945 34.531 23.234 1 97.69 119 MET B O 1
ATOM 5553 N N . VAL B 1 120 ? 12.398 33.406 21.984 1 96.75 120 VAL B N 1
ATOM 5554 C CA . VAL B 1 120 ? 13.492 33.531 22.953 1 96.75 120 VAL B CA 1
ATOM 5555 C C . VAL B 1 120 ? 14.117 34.906 22.859 1 96.75 120 VAL B C 1
ATOM 5557 O O . VAL B 1 120 ? 14.469 35.531 23.875 1 96.75 120 VAL B O 1
ATOM 5560 N N . HIS B 1 121 ? 14.258 35.469 21.672 1 96.81 121 HIS B N 1
ATOM 5561 C CA . HIS B 1 121 ? 15.023 36.688 21.469 1 96.81 121 HIS B CA 1
ATOM 5562 C C . HIS B 1 121 ? 14.125 37.938 21.547 1 96.81 121 HIS B C 1
ATOM 5564 O O . HIS B 1 121 ? 14.609 39.031 21.734 1 96.81 121 HIS B O 1
ATOM 5570 N N . GLY B 1 122 ? 12.805 37.75 21.344 1 97.94 122 GLY B N 1
ATOM 5571 C CA . GLY B 1 122 ? 11.898 38.844 21.578 1 97.94 122 GLY B CA 1
ATOM 5572 C C . GLY B 1 122 ? 11.883 39.312 23.031 1 97.94 122 GLY B C 1
ATOM 5573 O O . GLY B 1 122 ? 12.469 38.656 23.891 1 97.94 122 GLY B O 1
ATOM 5574 N N . ASP B 1 123 ? 11.25 40.406 23.281 1 98.31 123 ASP B N 1
ATOM 5575 C CA . ASP B 1 123 ? 11.242 40.969 24.641 1 98.31 123 ASP B CA 1
ATOM 5576 C C . ASP B 1 123 ? 9.969 40.562 25.391 1 98.31 123 ASP B C 1
ATOM 5578 O O . ASP B 1 123 ? 9.93 40.562 26.625 1 98.31 123 ASP B O 1
ATOM 5582 N N . ALA B 1 124 ? 8.945 40.25 24.688 1 98.44 124 ALA B N 1
ATOM 5583 C CA . ALA B 1 124 ? 7.684 39.75 25.203 1 98.44 124 ALA B CA 1
ATOM 5584 C C . ALA B 1 124 ? 6.891 39.031 24.094 1 98.44 124 ALA B C 1
ATOM 5586 O O . ALA B 1 124 ? 7.199 39.188 22.906 1 98.44 124 ALA B O 1
ATOM 5587 N N . LEU B 1 125 ? 5.906 38.219 24.547 1 98.44 125 LEU B N 1
ATOM 5588 C CA . LEU B 1 125 ? 5.039 37.5 23.609 1 98.44 125 LEU B CA 1
ATOM 5589 C C . LEU B 1 125 ? 3.582 37.906 23.812 1 98.44 125 LEU B C 1
ATOM 5591 O O . LEU B 1 125 ? 3.141 38.094 24.953 1 98.44 125 LEU B O 1
ATOM 5595 N N . ALA B 1 126 ? 2.879 38.062 22.719 1 98.31 126 ALA B N 1
ATOM 5596 C CA . ALA B 1 126 ? 1.425 38.188 22.75 1 98.31 126 ALA B CA 1
ATOM 5597 C C . ALA B 1 126 ? 0.74 37 22.125 1 98.31 126 ALA B C 1
ATOM 5599 O O . ALA B 1 126 ? 1.172 36.5 21.078 1 98.31 126 ALA B O 1
ATOM 5600 N N . VAL B 1 127 ? -0.287 36.5 22.797 1 98.12 127 VAL B N 1
ATOM 5601 C CA . VAL B 1 127 ? -1.053 35.344 22.312 1 98.12 127 VAL B CA 1
ATOM 5602 C C . VAL B 1 127 ? -2.547 35.625 22.453 1 98.12 127 VAL B C 1
ATOM 5604 O O . VAL B 1 127 ? -2.943 36.656 23 1 98.12 127 VAL B O 1
ATOM 5607 N N . THR B 1 128 ? -3.375 34.656 21.922 1 96.75 128 THR B N 1
ATOM 5608 C CA . THR B 1 128 ? -4.801 34.969 21.812 1 96.75 128 THR B CA 1
ATOM 5609 C C . THR B 1 128 ? -5.562 34.406 23 1 96.75 128 THR B C 1
ATOM 5611 O O . THR B 1 128 ? -6.699 34.781 23.266 1 96.75 128 THR B O 1
ATOM 5614 N N . GLY B 1 129 ? -4.922 33.438 23.672 1 96.19 129 GLY B N 1
ATOM 5615 C CA . GLY B 1 129 ? -5.668 32.781 24.75 1 96.19 129 GLY B CA 1
ATOM 5616 C C . GLY B 1 129 ? -4.797 31.938 25.656 1 96.19 129 GLY B C 1
ATOM 5617 O O . GLY B 1 129 ? -3.588 31.828 25.438 1 96.19 129 GLY B O 1
ATOM 5618 N N . PRO B 1 130 ? -5.449 31.344 26.672 1 96 130 PRO B N 1
ATOM 5619 C CA . PRO B 1 130 ? -4.699 30.625 27.703 1 96 130 PRO B CA 1
ATOM 5620 C C . PRO B 1 130 ? -4.012 29.375 27.156 1 96 130 PRO B C 1
ATOM 5622 O O . PRO B 1 130 ? -2.951 28.984 27.641 1 96 130 PRO B O 1
ATOM 5625 N N . GLY B 1 131 ? -4.617 28.734 26.203 1 96.62 131 GLY B N 1
ATOM 5626 C CA . GLY B 1 131 ? -3.986 27.562 25.625 1 96.62 131 GLY B CA 1
ATOM 5627 C C . GLY B 1 131 ? -2.611 27.844 25.047 1 96.62 131 GLY B C 1
ATOM 5628 O O . GLY B 1 131 ? -1.659 27.094 25.312 1 96.62 131 GLY B O 1
ATOM 5629 N N . LEU B 1 132 ? -2.506 28.891 24.281 1 97.5 132 LEU B N 1
ATOM 5630 C CA . LEU B 1 132 ? -1.226 29.281 23.703 1 97.5 132 LEU B CA 1
ATOM 5631 C C . LEU B 1 132 ? -0.258 29.75 24.781 1 97.5 132 LEU B C 1
ATOM 5633 O O . LEU B 1 132 ? 0.945 29.5 24.703 1 97.5 132 LEU B O 1
ATOM 5637 N N . GLU B 1 133 ? -0.791 30.484 25.766 1 97.88 133 GLU B N 1
ATOM 5638 C CA . GLU B 1 133 ? 0.058 30.922 26.859 1 97.88 133 GLU B CA 1
ATOM 5639 C C . GLU B 1 133 ? 0.73 29.734 27.547 1 97.88 133 GLU B C 1
ATOM 5641 O O . GLU B 1 133 ? 1.944 29.734 27.75 1 97.88 133 GLU B O 1
ATOM 5646 N N . ARG B 1 134 ? -0.032 28.719 27.781 1 96.19 134 ARG B N 1
ATOM 5647 C CA . ARG B 1 134 ? 0.487 27.531 28.438 1 96.19 134 ARG B CA 1
ATOM 5648 C C . ARG B 1 134 ? 1.5 26.812 27.547 1 96.19 134 ARG B C 1
ATOM 5650 O O . ARG B 1 134 ? 2.549 26.375 28.016 1 96.19 134 ARG B O 1
ATOM 5657 N N . LEU B 1 135 ? 1.139 26.703 26.328 1 96.25 135 LEU B N 1
ATOM 5658 C CA . LEU B 1 135 ? 1.989 26.016 25.375 1 96.25 135 LEU B CA 1
ATOM 5659 C C . LEU B 1 135 ? 3.365 26.656 25.297 1 96.25 135 LEU B C 1
ATOM 5661 O O . LEU B 1 135 ? 4.387 25.969 25.328 1 96.25 135 LEU B O 1
ATOM 5665 N N . PHE B 1 136 ? 3.441 28.016 25.266 1 97.56 136 PHE B N 1
ATOM 5666 C CA . PHE B 1 136 ? 4.684 28.719 24.984 1 97.56 136 PHE B CA 1
ATOM 5667 C C . PHE B 1 136 ? 5.461 28.984 26.266 1 97.56 136 PHE B C 1
ATOM 5669 O O . PHE B 1 136 ? 6.629 29.375 26.219 1 97.56 136 PHE B O 1
ATOM 5676 N N . ARG B 1 137 ? 4.871 28.734 27.391 1 96.56 137 ARG B N 1
ATOM 5677 C CA . ARG B 1 137 ? 5.574 28.891 28.656 1 96.56 137 ARG B CA 1
ATOM 5678 C C . ARG B 1 137 ? 6.789 27.969 28.719 1 96.56 137 ARG B C 1
ATOM 5680 O O . ARG B 1 137 ? 7.781 28.297 29.391 1 96.56 137 ARG B O 1
ATOM 5687 N N . SER B 1 138 ? 6.715 26.938 28.031 1 93.25 138 SER B N 1
ATOM 5688 C CA . SER B 1 138 ? 7.824 25.984 28.031 1 93.25 138 SER B CA 1
ATOM 5689 C C . SER B 1 138 ? 8.898 26.391 27.016 1 93.25 138 SER B C 1
ATOM 5691 O O . SER B 1 138 ? 9.984 25.812 27 1 93.25 138 SER B O 1
ATOM 5693 N N . LYS B 1 139 ? 8.648 27.359 26.203 1 95.19 139 LYS B N 1
ATOM 5694 C CA . LYS B 1 139 ? 9.531 27.672 25.094 1 95.19 139 LYS B CA 1
ATOM 5695 C C . LYS B 1 139 ? 10.312 28.969 25.359 1 95.19 139 LYS B C 1
ATOM 5697 O O . LYS B 1 139 ? 11.297 29.25 24.672 1 95.19 139 LYS B O 1
ATOM 5702 N N . THR B 1 140 ? 9.914 29.75 26.297 1 97.12 140 THR B N 1
ATOM 5703 C CA . THR B 1 140 ? 10.57 31.031 26.562 1 97.12 140 THR B CA 1
ATOM 5704 C C . THR B 1 140 ? 10.438 31.422 28.016 1 97.12 140 THR B C 1
ATOM 5706 O O . THR B 1 140 ? 9.531 30.953 28.719 1 97.12 140 THR B O 1
ATOM 5709 N N . THR B 1 141 ? 11.352 32.281 28.484 1 97.06 141 THR B N 1
ATOM 5710 C CA . THR B 1 141 ? 11.281 32.844 29.828 1 97.06 141 THR B CA 1
ATOM 5711 C C . THR B 1 141 ? 10.719 34.25 29.781 1 97.06 141 THR B C 1
ATOM 5713 O O . THR B 1 141 ? 10.547 34.875 30.828 1 97.06 141 THR B O 1
ATOM 5716 N N . LYS B 1 142 ? 10.445 34.719 28.625 1 97.62 142 LYS B N 1
ATOM 5717 C CA . LYS B 1 142 ? 9.93 36.062 28.453 1 97.62 142 LYS B CA 1
ATOM 5718 C C . LYS B 1 142 ? 8.477 36.156 28.906 1 97.62 142 LYS B C 1
ATOM 5720 O O . LYS B 1 142 ? 7.77 35.156 28.969 1 97.62 142 LYS B O 1
ATOM 5725 N N . PRO B 1 143 ? 8.031 37.406 29.266 1 98.06 143 PRO B N 1
ATOM 5726 C CA . PRO B 1 143 ? 6.613 37.562 29.594 1 98.06 143 PRO B CA 1
ATOM 5727 C C . PRO B 1 143 ? 5.688 37.25 28.438 1 98.06 143 PRO B C 1
ATOM 5729 O O . PRO B 1 143 ? 5.992 37.562 27.281 1 98.06 143 PRO B O 1
ATOM 5732 N N . ILE B 1 144 ? 4.629 36.562 28.781 1 98.5 144 ILE B N 1
ATOM 5733 C CA . ILE B 1 144 ? 3.598 36.25 27.797 1 98.5 144 ILE B CA 1
ATOM 5734 C C . ILE B 1 144 ? 2.303 36.969 28.156 1 98.5 144 ILE B C 1
ATOM 5736 O O . ILE B 1 144 ? 1.824 36.875 29.281 1 98.5 144 ILE B O 1
ATOM 5740 N N . HIS B 1 145 ? 1.725 37.75 27.219 1 98.38 145 HIS B N 1
ATOM 5741 C CA . HIS B 1 145 ? 0.504 38.5 27.422 1 98.38 145 HIS B CA 1
ATOM 5742 C C . HIS B 1 145 ? -0.633 37.969 26.547 1 98.38 145 HIS B C 1
ATOM 5744 O O . HIS B 1 145 ? -0.441 37.719 25.359 1 98.38 145 HIS B O 1
ATOM 5750 N N . ILE B 1 146 ? -1.772 37.812 27.156 1 97.5 146 ILE B N 1
ATOM 5751 C CA . ILE B 1 146 ? -2.961 37.438 26.406 1 97.5 146 ILE B CA 1
ATOM 5752 C C . ILE B 1 146 ? -3.672 38.688 25.891 1 97.5 146 ILE B C 1
ATOM 5754 O O . ILE B 1 146 ? -4.086 39.531 26.688 1 97.5 146 ILE B O 1
ATOM 5758 N N . LEU B 1 147 ? -3.711 38.875 24.641 1 97.12 147 LEU B N 1
ATOM 5759 C CA . LEU B 1 147 ? -4.527 39.875 23.984 1 97.12 147 LEU B CA 1
ATOM 5760 C C . LEU B 1 147 ? -5.707 39.25 23.266 1 97.12 147 LEU B C 1
ATOM 5762 O O . LEU B 1 147 ? -5.559 38.719 22.156 1 97.12 147 LEU B O 1
ATOM 5766 N N . LYS B 1 148 ? -6.879 39.312 23.797 1 95.75 148 LYS B N 1
ATOM 5767 C CA . LYS B 1 148 ? -8.07 38.656 23.266 1 95.75 148 LYS B CA 1
ATOM 5768 C C . LYS B 1 148 ? -8.547 39.344 21.984 1 95.75 148 LYS B C 1
ATOM 5770 O O . LYS B 1 148 ? -8.234 40.5 21.75 1 95.75 148 LYS B O 1
ATOM 5775 N N . ASN B 1 149 ? -9.289 38.594 21.188 1 95.38 149 ASN B N 1
ATOM 5776 C CA . ASN B 1 149 ? -10 39.188 20.047 1 95.38 149 ASN B CA 1
ATOM 5777 C C . ASN B 1 149 ? -11.305 39.844 20.484 1 95.38 149 ASN B C 1
ATOM 5779 O O . ASN B 1 149 ? -12.016 39.312 21.359 1 95.38 149 ASN B O 1
ATOM 5783 N N . HIS B 1 150 ? -11.547 41 19.938 1 96.31 150 HIS B N 1
ATOM 5784 C CA . HIS B 1 150 ? -12.781 41.75 20.188 1 96.31 150 HIS B CA 1
ATOM 5785 C C . HIS B 1 150 ? -13.516 42.062 18.891 1 96.31 150 HIS B C 1
ATOM 5787 O O . HIS B 1 150 ? -12.898 42.094 17.828 1 96.31 150 HIS B O 1
ATOM 5793 N N . PHE B 1 151 ? -14.82 42.219 19 1 96.81 151 PHE B N 1
ATOM 5794 C CA . PHE B 1 151 ? -15.594 42.562 17.812 1 96.81 151 PHE B CA 1
ATOM 5795 C C . PHE B 1 151 ? -15.25 44 17.344 1 96.81 151 PHE B C 1
ATOM 5797 O O . PHE B 1 151 ? -15.188 44.906 18.156 1 96.81 151 PHE B O 1
ATOM 5804 N N . PRO B 1 152 ? -15.055 44.219 16.078 1 93.88 152 PRO B N 1
ATOM 5805 C CA . PRO B 1 152 ? -14.398 45.438 15.594 1 93.88 152 PRO B CA 1
ATOM 5806 C C . PRO B 1 152 ? -15.359 46.625 15.5 1 93.88 152 PRO B C 1
ATOM 5808 O O . PRO B 1 152 ? -14.922 47.781 15.492 1 93.88 152 PRO B O 1
ATOM 5811 N N . GLU B 1 153 ? -16.656 46.375 15.375 1 91.62 153 GLU B N 1
ATOM 5812 C CA . GLU B 1 153 ? -17.594 47.469 15.172 1 91.62 153 GLU B CA 1
ATOM 5813 C C . GLU B 1 153 ? -18.75 47.406 16.172 1 91.62 153 GLU B C 1
ATOM 5815 O O . GLU B 1 153 ? -18.938 46.375 16.828 1 91.62 153 GLU B O 1
ATOM 5820 N N . ASP B 1 154 ? -19.359 48.531 16.312 1 91.44 154 ASP B N 1
ATOM 5821 C CA . ASP B 1 154 ? -20.578 48.531 17.125 1 91.44 154 ASP B CA 1
ATOM 5822 C C . ASP B 1 154 ? -21.703 47.75 16.438 1 91.44 154 ASP B C 1
ATOM 5824 O O . ASP B 1 154 ? -22.141 48.156 15.344 1 91.44 154 ASP B O 1
ATOM 5828 N N . PRO B 1 155 ? -22.141 46.75 17.062 1 91.31 155 PRO B N 1
ATOM 5829 C CA . PRO B 1 155 ? -23.188 46 16.391 1 91.31 155 PRO B CA 1
ATOM 5830 C C . PRO B 1 155 ? -24.531 46.719 16.375 1 91.31 155 PRO B C 1
ATOM 5832 O O . PRO B 1 155 ? -24.75 47.656 17.172 1 91.31 155 PRO B O 1
ATOM 5835 N N . LEU B 1 156 ? -25.359 46.312 15.5 1 94.12 156 LEU B N 1
ATOM 5836 C CA . LEU B 1 156 ? -26.734 46.812 15.477 1 94.12 156 LEU B CA 1
ATOM 5837 C C . LEU B 1 156 ? -27.469 46.406 16.75 1 94.12 156 LEU B C 1
ATOM 5839 O O . LEU B 1 156 ? -27.094 45.438 17.422 1 94.12 156 LEU B O 1
ATOM 5843 N N . PRO B 1 157 ? -28.516 47.219 17.109 1 95.75 157 PRO B N 1
ATOM 5844 C CA . PRO B 1 157 ? -29.328 46.781 18.25 1 95.75 157 PRO B CA 1
ATOM 5845 C C . PRO B 1 157 ? -29.922 45.406 18.062 1 95.75 157 PRO B C 1
ATOM 5847 O O . PRO B 1 157 ? -30.328 45.031 16.953 1 95.75 157 PRO B O 1
ATOM 5850 N N . PHE B 1 158 ? -30.016 44.719 19.141 1 96.88 158 PHE B N 1
ATOM 5851 C CA . PHE B 1 158 ? -30.469 43.344 19.125 1 96.88 158 PHE B CA 1
ATOM 5852 C C . PHE B 1 158 ? -31.797 43.219 18.422 1 96.88 158 PHE B C 1
ATOM 5854 O O . PHE B 1 158 ? -31.984 42.312 17.594 1 96.88 158 PHE B O 1
ATOM 5861 N N . ALA B 1 159 ? -32.719 44.094 18.703 1 95.44 159 ALA B N 1
ATOM 5862 C CA . ALA B 1 159 ? -34.062 44.031 18.109 1 95.44 159 ALA B CA 1
ATOM 5863 C C . ALA B 1 159 ? -34 44.125 16.594 1 95.44 159 ALA B C 1
ATOM 5865 O O . ALA B 1 159 ? -34.75 43.438 15.891 1 95.44 159 ALA B O 1
ATOM 5866 N N . ALA B 1 160 ? -33.156 44.969 16.125 1 95.56 160 ALA B N 1
ATOM 5867 C CA . ALA B 1 160 ? -33 45.125 14.688 1 95.56 160 ALA B CA 1
ATOM 5868 C C . ALA B 1 160 ? -32.438 43.875 14.031 1 95.56 160 ALA B C 1
ATOM 5870 O O . ALA B 1 160 ? -32.844 43.5 12.938 1 95.56 160 ALA B O 1
ATOM 5871 N N . LEU B 1 161 ? -31.516 43.219 14.68 1 95.94 161 LEU B N 1
ATOM 5872 C CA . LEU B 1 161 ? -30.922 42 14.18 1 95.94 161 LEU B CA 1
ATOM 5873 C C . LEU B 1 161 ? -31.953 40.875 14.109 1 95.94 161 LEU B C 1
ATOM 5875 O O . LEU B 1 161 ? -32 40.125 13.133 1 95.94 161 LEU B O 1
ATOM 5879 N N . GLN B 1 162 ? -32.812 40.781 15.141 1 94.69 162 GLN B N 1
ATOM 5880 C CA . GLN B 1 162 ? -33.812 39.75 15.188 1 94.69 162 GLN B CA 1
ATOM 5881 C C . GLN B 1 162 ? -34.906 39.969 14.141 1 94.69 162 GLN B C 1
ATOM 5883 O O . GLN B 1 162 ? -35.375 39.031 13.508 1 94.69 162 GLN B O 1
ATOM 5888 N N . GLN B 1 163 ? -35.219 41.188 13.93 1 91.94 163 GLN B N 1
ATOM 5889 C CA . GLN B 1 163 ? -36.281 41.531 12.969 1 91.94 163 GLN B CA 1
ATOM 5890 C C . GLN B 1 163 ? -35.844 41.219 11.547 1 91.94 163 GLN B C 1
ATOM 5892 O O . GLN B 1 163 ? -36.688 40.844 10.711 1 91.94 163 GLN B O 1
ATOM 5897 N N . ALA B 1 164 ? -34.656 41.344 11.344 1 91.94 164 ALA B N 1
ATOM 5898 C CA . ALA B 1 164 ? -34.125 41.094 10 1 91.94 164 ALA B CA 1
ATOM 5899 C C . ALA B 1 164 ? -34.094 39.594 9.68 1 91.94 164 ALA B C 1
ATOM 5901 O O . ALA B 1 164 ? -34.031 39.219 8.516 1 91.94 164 ALA B O 1
ATOM 5902 N N . LYS B 1 165 ? -34.312 38.875 10.789 1 91.69 165 LYS B N 1
ATOM 5903 C CA . LYS B 1 165 ? -34.281 37.438 10.594 1 91.69 165 LYS B CA 1
ATOM 5904 C C . LYS B 1 165 ? -35.656 36.906 10.219 1 91.69 165 LYS B C 1
ATOM 5906 O O . LYS B 1 165 ? -36.688 37.5 10.594 1 91.69 165 LYS B O 1
ATOM 5911 N N . GLY B 1 166 ? -35.969 36.219 9.273 1 85.06 166 GLY B N 1
ATOM 5912 C CA . GLY B 1 166 ? -37.219 35.562 8.938 1 85.06 166 GLY B CA 1
ATOM 5913 C C . GLY B 1 166 ? -37.719 34.656 10.031 1 85.06 166 GLY B C 1
ATOM 5914 O O . GLY B 1 166 ? -37.125 34.562 11.109 1 85.06 166 GLY B O 1
ATOM 5915 N N . ASN B 1 167 ? -38.812 33.938 9.898 1 87 167 ASN B N 1
ATOM 5916 C CA . ASN B 1 167 ? -39.5 33.094 10.875 1 87 167 ASN B CA 1
ATOM 5917 C C . ASN B 1 167 ? -38.938 31.672 10.883 1 87 167 ASN B C 1
ATOM 5919 O O . ASN B 1 167 ? -39.125 30.938 11.844 1 87 167 ASN B O 1
ATOM 5923 N N . GLN B 1 168 ? -38.25 31.359 9.875 1 93.06 168 GLN B N 1
ATOM 5924 C CA . GLN B 1 168 ? -37.656 30.031 9.812 1 93.06 168 GLN B CA 1
ATOM 5925 C C . GLN B 1 168 ? -36.344 29.984 10.594 1 93.06 168 GLN B C 1
ATOM 5927 O O . GLN B 1 168 ? -35.406 30.75 10.328 1 93.06 168 GLN B O 1
ATOM 5932 N N . ILE B 1 169 ? -36.219 29.047 11.555 1 96 169 ILE B N 1
ATOM 5933 C CA . ILE B 1 169 ? -35.031 28.922 12.383 1 96 169 ILE B CA 1
ATOM 5934 C C . ILE B 1 169 ? -33.844 28.469 11.523 1 96 169 ILE B C 1
ATOM 5936 O O . ILE B 1 169 ? -33.938 27.453 10.828 1 96 169 ILE B O 1
ATOM 5940 N N . ARG B 1 170 ? -32.781 29.203 11.578 1 97.56 170 ARG B N 1
ATOM 5941 C CA . ARG B 1 170 ? -31.578 28.938 10.82 1 97.56 170 ARG B CA 1
ATOM 5942 C C . ARG B 1 170 ? -30.422 28.547 11.75 1 97.56 170 ARG B C 1
ATOM 5944 O O . ARG B 1 170 ? -30 29.359 12.586 1 97.56 170 ARG B O 1
ATOM 5951 N N . LEU B 1 171 ? -30.031 27.312 11.641 1 98 171 LEU B N 1
ATOM 5952 C CA . LEU B 1 171 ? -28.891 26.734 12.359 1 98 171 LEU B CA 1
ATOM 5953 C C . LEU B 1 171 ? -27.641 26.766 11.508 1 98 171 LEU B C 1
ATOM 5955 O O . LEU B 1 171 ? -27.609 26.203 10.406 1 98 171 LEU B O 1
ATOM 5959 N N . GLY B 1 172 ? -26.578 27.391 12.031 1 97.88 172 GLY B N 1
ATOM 5960 C CA . GLY B 1 172 ? -25.484 27.641 11.109 1 97.88 172 GLY B CA 1
ATOM 5961 C C . GLY B 1 172 ? -24.125 27.234 11.664 1 97.88 172 GLY B C 1
ATOM 5962 O O . GLY B 1 172 ? -23.953 27.109 12.883 1 97.88 172 GLY B O 1
ATOM 5963 N N . TRP B 1 173 ? -23.172 27 10.781 1 97.5 173 TRP B N 1
ATOM 5964 C CA . TRP B 1 173 ? -21.75 26.766 11.016 1 97.5 173 TRP B CA 1
ATOM 5965 C C . TRP B 1 173 ? -20.906 27.359 9.891 1 97.5 173 TRP B C 1
ATOM 5967 O O . TRP B 1 173 ? -21.281 27.266 8.719 1 97.5 173 TRP B O 1
ATOM 5977 N N . ALA B 1 174 ? -19.859 28.047 10.234 1 96.31 174 ALA B N 1
ATOM 5978 C CA . ALA B 1 174 ? -18.891 28.547 9.273 1 96.31 174 ALA B CA 1
ATOM 5979 C C . ALA B 1 174 ? -17.469 28.234 9.719 1 96.31 174 ALA B C 1
ATOM 5981 O O . ALA B 1 174 ? -17.125 28.375 10.891 1 96.31 174 ALA B O 1
ATOM 5982 N N . GLY B 1 175 ? -16.656 27.703 8.797 1 91.38 175 GLY B N 1
ATOM 5983 C CA . GLY B 1 175 ? -15.289 27.391 9.18 1 91.38 175 GLY B CA 1
ATOM 5984 C C . GLY B 1 175 ? -14.43 26.953 8.016 1 91.38 175 GLY B C 1
ATOM 5985 O O . GLY B 1 175 ? -14.945 26.531 6.977 1 91.38 175 GLY B O 1
ATOM 5986 N N . SER B 1 176 ? -13.125 27.094 8.227 1 87.5 176 SER B N 1
ATOM 5987 C CA . SER B 1 176 ? -12.148 26.625 7.25 1 87.5 176 SER B CA 1
ATOM 5988 C C . SER B 1 176 ? -12.055 25.109 7.25 1 87.5 176 SER B C 1
ATOM 5990 O O . SER B 1 176 ? -12.617 24.438 8.117 1 87.5 176 SER B O 1
ATOM 5992 N N . LEU B 1 177 ? -11.266 24.531 6.289 1 85.81 177 LEU B N 1
ATOM 5993 C CA . LEU B 1 177 ? -11.07 23.078 6.152 1 85.81 177 LEU B CA 1
ATOM 5994 C C . LEU B 1 177 ? -10.352 22.516 7.367 1 85.81 177 LEU B C 1
ATOM 5996 O O . LEU B 1 177 ? -10.523 21.344 7.707 1 85.81 177 LEU B O 1
ATOM 6000 N N . GLY B 1 178 ? -9.641 23.406 8.047 1 89.19 178 GLY B N 1
ATOM 6001 C CA . GLY B 1 178 ? -8.953 22.969 9.25 1 89.19 178 GLY B CA 1
ATOM 6002 C C . GLY B 1 178 ? -9.906 22.5 10.336 1 89.19 178 GLY B C 1
ATOM 6003 O O . GLY B 1 178 ? -9.5 21.781 11.258 1 89.19 178 GLY B O 1
ATOM 6004 N N . HIS B 1 179 ? -11.203 22.766 10.234 1 92.25 179 HIS B N 1
ATOM 6005 C CA . HIS B 1 179 ? -12.18 22.422 11.258 1 92.25 179 HIS B CA 1
ATOM 6006 C C . HIS B 1 179 ? -13.172 21.391 10.75 1 92.25 179 HIS B C 1
ATOM 6008 O O . HIS B 1 179 ? -14.25 21.219 11.328 1 92.25 179 HIS B O 1
ATOM 6014 N N . MET B 1 180 ? -12.766 20.703 9.688 1 90.88 180 MET B N 1
ATOM 6015 C CA . MET B 1 180 ? -13.688 19.734 9.086 1 90.88 180 MET B CA 1
ATOM 6016 C C . MET B 1 180 ? -13.977 18.578 10.039 1 90.88 180 MET B C 1
ATOM 6018 O O . MET B 1 180 ? -15.117 18.141 10.148 1 90.88 180 MET B O 1
ATOM 6022 N N . ALA B 1 181 ? -12.969 18.141 10.711 1 91.19 181 ALA B N 1
ATOM 6023 C CA . ALA B 1 181 ? -13.18 17.062 11.664 1 91.19 181 ALA B CA 1
ATOM 6024 C C . ALA B 1 181 ? -14.172 17.453 12.75 1 91.19 181 ALA B C 1
ATOM 6026 O O . ALA B 1 181 ? -14.961 16.625 13.211 1 91.19 181 ALA B O 1
ATOM 6027 N N . ASP B 1 182 ? -14.141 18.672 13.148 1 94.06 182 ASP B N 1
ATOM 6028 C CA . ASP B 1 182 ? -15.07 19.188 14.156 1 94.06 182 ASP B CA 1
ATOM 6029 C C . ASP B 1 182 ? -16.516 19.125 13.656 1 94.06 182 ASP B C 1
ATOM 6031 O O . ASP B 1 182 ? -17.406 18.672 14.367 1 94.06 182 ASP B O 1
ATOM 6035 N N . LEU B 1 183 ? -16.688 19.578 12.414 1 93.94 183 LEU B N 1
ATOM 6036 C CA . LEU B 1 183 ? -18.016 19.562 11.828 1 93.94 183 LEU B CA 1
ATOM 6037 C C . LEU B 1 183 ? -18.516 18.125 11.648 1 93.94 183 LEU B C 1
ATOM 6039 O O . LEU B 1 183 ? -19.625 17.797 12.055 1 93.94 183 LEU B O 1
ATOM 6043 N N . LEU B 1 184 ? -17.609 17.312 11.109 1 90.62 184 LEU B N 1
ATOM 6044 C CA . LEU B 1 184 ? -18 15.938 10.82 1 90.62 184 LEU B CA 1
ATOM 6045 C C . LEU B 1 184 ? -18.344 15.195 12.109 1 90.62 184 LEU B C 1
ATOM 6047 O O . LEU B 1 184 ? -19.219 14.328 12.109 1 90.62 184 LEU B O 1
ATOM 6051 N N . ALA B 1 185 ? -17.766 15.586 13.18 1 91.19 185 ALA B N 1
ATOM 6052 C CA . ALA B 1 185 ? -17.984 14.914 14.461 1 91.19 185 ALA B CA 1
ATOM 6053 C C . ALA B 1 185 ? -19.422 15.117 14.938 1 91.19 185 ALA B C 1
ATOM 6055 O O . ALA B 1 185 ? -20 14.242 15.594 1 91.19 185 ALA B O 1
ATOM 6056 N N . VAL B 1 186 ? -20.062 16.172 14.57 1 93.12 186 VAL B N 1
ATOM 6057 C CA . VAL B 1 186 ? -21.375 16.484 15.133 1 93.12 186 VAL B CA 1
ATOM 6058 C C . VAL B 1 186 ? -22.453 16.219 14.094 1 93.12 186 VAL B C 1
ATOM 6060 O O . VAL B 1 186 ? -23.656 16.312 14.391 1 93.12 186 VAL B O 1
ATOM 6063 N N . MET B 1 187 ? -22.078 15.812 12.93 1 91.31 187 MET B N 1
ATOM 6064 C CA . MET B 1 187 ? -23.016 15.695 11.812 1 91.31 187 MET B CA 1
ATOM 6065 C C . MET B 1 187 ? -24.094 14.656 12.109 1 91.31 187 MET B C 1
ATOM 6067 O O . MET B 1 187 ? -25.266 14.859 11.766 1 91.31 187 MET B O 1
ATOM 6071 N N . PRO B 1 188 ? -23.828 13.562 12.758 1 87.56 188 PRO B N 1
ATOM 6072 C CA . PRO B 1 188 ? -24.922 12.625 13.055 1 87.56 188 PRO B CA 1
ATOM 6073 C C . PRO B 1 188 ? -26.016 13.242 13.914 1 87.56 188 PRO B C 1
ATOM 6075 O O . PRO B 1 188 ? -27.203 12.992 13.688 1 87.56 188 PRO B O 1
ATOM 6078 N N . THR B 1 189 ? -25.625 14.039 14.844 1 91.44 189 THR B N 1
ATOM 6079 C CA . THR B 1 189 ? -26.578 14.719 15.711 1 91.44 189 THR B CA 1
ATOM 6080 C C . THR B 1 189 ? -27.391 15.742 14.914 1 91.44 189 THR B C 1
ATOM 6082 O O . THR B 1 189 ? -28.609 15.836 15.086 1 91.44 189 THR B O 1
ATOM 6085 N N . LEU B 1 190 ? -26.781 16.453 14.023 1 95.25 190 LEU B N 1
ATOM 6086 C CA . LEU B 1 190 ? -27.469 17.453 13.195 1 95.25 190 LEU B CA 1
ATOM 6087 C C . LEU B 1 190 ? -28.453 16.781 12.242 1 95.25 190 LEU B C 1
ATOM 6089 O O . LEU B 1 190 ? -29.547 17.297 12.016 1 95.25 190 LEU B O 1
ATOM 6093 N N . LYS B 1 191 ? -28.016 15.703 11.719 1 91.81 191 LYS B N 1
ATOM 6094 C CA . LYS B 1 191 ? -28.906 14.977 10.82 1 91.81 191 LYS B CA 1
ATOM 6095 C C . LYS B 1 191 ? -30.141 14.477 11.555 1 91.81 191 LYS B C 1
ATOM 6097 O O . LYS B 1 191 ? -31.266 14.57 11.031 1 91.81 191 LYS B O 1
ATOM 6102 N N . LYS B 1 192 ? -29.984 13.977 12.758 1 92.06 192 LYS B N 1
ATOM 6103 C CA . LYS B 1 192 ? -31.109 13.57 13.594 1 92.06 192 LYS B CA 1
ATOM 6104 C C . LYS B 1 192 ? -32.062 14.734 13.859 1 92.06 192 LYS B C 1
ATOM 6106 O O . LYS B 1 192 ? -33.281 14.578 13.836 1 92.06 192 LYS B O 1
ATOM 6111 N N . LEU B 1 193 ? -31.531 15.852 14.109 1 96 193 LEU B N 1
ATOM 6112 C CA . LEU B 1 193 ? -32.281 17.062 14.359 1 96 193 LEU B CA 1
ATOM 6113 C C . LEU B 1 193 ? -33.094 17.453 13.133 1 96 193 LEU B C 1
ATOM 6115 O O . LEU B 1 193 ? -34.281 17.797 13.25 1 96 193 LEU B O 1
ATOM 6119 N N . LEU B 1 194 ? -32.469 17.406 11.938 1 95.62 194 LEU B N 1
ATOM 6120 C CA . LEU B 1 194 ? -33.125 17.781 10.688 1 95.62 194 LEU B CA 1
ATOM 6121 C C . LEU B 1 194 ? -34.25 16.828 10.352 1 95.62 194 LEU B C 1
ATOM 6123 O O . LEU B 1 194 ? -35.25 17.234 9.773 1 95.62 194 LEU B O 1
ATOM 6127 N N . GLU B 1 195 ? -34.125 15.633 10.719 1 93.75 195 GLU B N 1
ATOM 6128 C CA . GLU B 1 195 ? -35.188 14.648 10.516 1 93.75 195 GLU B CA 1
ATOM 6129 C C . GLU B 1 195 ? -36.375 14.93 11.43 1 93.75 195 GLU B C 1
ATOM 6131 O O . GLU B 1 195 ? -37.531 14.836 11 1 93.75 195 GLU B O 1
ATOM 6136 N N . ARG B 1 196 ? -36.094 15.289 12.625 1 95.31 196 ARG B N 1
ATOM 6137 C CA . ARG B 1 196 ? -37.125 15.523 13.625 1 95.31 196 ARG B CA 1
ATOM 6138 C C . ARG B 1 196 ? -37.844 16.844 13.367 1 95.31 196 ARG B C 1
ATOM 6140 O O . ARG B 1 196 ? -39.031 16.984 13.641 1 95.31 196 ARG B O 1
ATOM 6147 N N . PHE B 1 197 ? -37.094 17.844 12.844 1 96 197 PHE B N 1
ATOM 6148 C CA . PHE B 1 197 ? -37.625 19.172 12.602 1 96 197 PHE B CA 1
ATOM 6149 C C . PHE B 1 197 ? -37.438 19.578 11.141 1 96 197 PHE B C 1
ATOM 6151 O O . PHE B 1 197 ? -36.531 20.375 10.828 1 96 197 PHE B O 1
ATOM 6158 N N . PRO B 1 198 ? -38.312 19.203 10.25 1 94.12 198 PRO B N 1
ATOM 6159 C CA . PRO B 1 198 ? -38.125 19.453 8.812 1 94.12 198 PRO B CA 1
ATOM 6160 C C . PRO B 1 198 ? -38.219 20.938 8.445 1 94.12 198 PRO B C 1
ATOM 6162 O O . PRO B 1 198 ? -37.812 21.328 7.352 1 94.12 198 PRO B O 1
ATOM 6165 N N . GLU B 1 199 ? -38.625 21.688 9.391 1 93.81 199 GLU B N 1
ATOM 6166 C CA . GLU B 1 199 ? -38.875 23.094 9.094 1 93.81 199 GLU B CA 1
ATOM 6167 C C . GLU B 1 199 ? -37.594 23.922 9.297 1 93.81 199 GLU B C 1
ATOM 6169 O O . GLU B 1 199 ? -37.531 25.062 8.859 1 93.81 199 GLU B O 1
ATOM 6174 N N . ILE B 1 200 ? -36.562 23.375 9.945 1 95.06 200 ILE B N 1
ATOM 6175 C CA . ILE B 1 200 ? -35.375 24.172 10.195 1 95.06 200 ILE B CA 1
ATOM 6176 C C . ILE B 1 200 ? -34.438 24.062 9.008 1 95.06 200 ILE B C 1
ATOM 6178 O O . ILE B 1 200 ? -34.531 23.125 8.211 1 95.06 200 ILE B O 1
ATOM 6182 N N . LYS B 1 201 ? -33.531 25.016 8.836 1 96.25 201 LYS B N 1
ATOM 6183 C CA . LYS B 1 201 ? -32.5 25.062 7.781 1 96.25 201 LYS B CA 1
ATOM 6184 C C . LYS B 1 201 ? -31.109 24.984 8.367 1 96.25 201 LYS B C 1
ATOM 6186 O O . LYS B 1 201 ? -30.781 25.672 9.328 1 96.25 201 LYS B O 1
ATOM 6191 N N . LEU B 1 202 ? -30.328 24.094 7.84 1 97.75 202 LEU B N 1
ATOM 6192 C CA . LEU B 1 202 ? -28.891 24.078 8.141 1 97.75 202 LEU B CA 1
ATOM 6193 C C . LEU B 1 202 ? -28.125 24.969 7.188 1 97.75 202 LEU B C 1
ATOM 6195 O O . LEU B 1 202 ? -28.156 24.781 5.973 1 97.75 202 LEU B O 1
ATOM 6199 N N . CYS B 1 203 ? -27.5 25.969 7.719 1 97.81 203 CYS B N 1
ATOM 6200 C CA . CYS B 1 203 ? -26.766 26.953 6.934 1 97.81 203 CYS B CA 1
ATOM 6201 C C . CYS B 1 203 ? -25.266 26.828 7.156 1 97.81 203 CYS B C 1
ATOM 6203 O O . CYS B 1 203 ? -24.781 27.031 8.273 1 97.81 203 CYS B O 1
ATOM 6205 N N . LEU B 1 204 ? -24.547 26.547 6.055 1 97.12 204 LEU B N 1
ATOM 6206 C CA . LEU B 1 204 ? -23.109 26.344 6.16 1 97.12 204 LEU B CA 1
ATOM 6207 C C . LEU B 1 204 ? -22.344 27.328 5.266 1 97.12 204 LEU B C 1
ATOM 6209 O O . LEU B 1 204 ? -22.797 27.641 4.16 1 97.12 204 LEU B O 1
ATOM 6213 N N . MET B 1 205 ? -21.234 27.781 5.738 1 96.88 205 MET B N 1
ATOM 6214 C CA . MET B 1 205 ? -20.312 28.562 4.93 1 96.88 205 MET B CA 1
ATOM 6215 C C . MET B 1 205 ? -18.891 28 5.027 1 96.88 205 MET B C 1
ATOM 6217 O O . MET B 1 205 ? -18.406 27.734 6.125 1 96.88 205 MET B O 1
ATOM 6221 N N . GLY B 1 206 ? -18.234 27.734 3.945 1 93.62 206 GLY B N 1
ATOM 6222 C CA . GLY B 1 206 ? -16.891 27.203 3.939 1 93.62 206 GLY B CA 1
ATOM 6223 C C . GLY B 1 206 ? -16.422 26.75 2.564 1 93.62 206 GLY B C 1
ATOM 6224 O O . GLY B 1 206 ? -16.797 27.359 1.554 1 93.62 206 GLY B O 1
ATOM 6225 N N . ASN B 1 207 ? -15.594 25.797 2.596 1 89.88 207 ASN B N 1
ATOM 6226 C CA . ASN B 1 207 ? -15.047 25.234 1.36 1 89.88 207 ASN B CA 1
ATOM 6227 C C . ASN B 1 207 ? -16.125 24.5 0.556 1 89.88 207 ASN B C 1
ATOM 6229 O O . ASN B 1 207 ? -16.984 23.844 1.128 1 89.88 207 ASN B O 1
ATOM 6233 N N . GLU B 1 208 ? -15.938 24.484 -0.73 1 89.25 208 GLU B N 1
ATOM 6234 C CA . GLU B 1 208 ? -16.938 23.938 -1.641 1 89.25 208 GLU B CA 1
ATOM 6235 C C . GLU B 1 208 ? -17.047 22.422 -1.493 1 89.25 208 GLU B C 1
ATOM 6237 O O . GLU B 1 208 ? -18.016 21.812 -1.943 1 89.25 208 GLU B O 1
ATOM 6242 N N . ALA B 1 209 ? -16.125 21.812 -0.836 1 82.31 209 ALA B N 1
ATOM 6243 C CA . ALA B 1 209 ? -16.141 20.359 -0.662 1 82.31 209 ALA B CA 1
ATOM 6244 C C . ALA B 1 209 ? -17.109 19.938 0.435 1 82.31 209 ALA B C 1
ATOM 6246 O O . ALA B 1 209 ? -17.531 18.781 0.497 1 82.31 209 ALA B O 1
ATOM 6247 N N . ILE B 1 210 ? -17.625 20.828 1.204 1 88.44 210 ILE B N 1
ATOM 6248 C CA . ILE B 1 210 ? -18.359 20.531 2.438 1 88.44 210 ILE B CA 1
ATOM 6249 C C . ILE B 1 210 ? -19.672 19.844 2.111 1 88.44 210 ILE B C 1
ATOM 6251 O O . ILE B 1 210 ? -20 18.797 2.68 1 88.44 210 ILE B O 1
ATOM 6255 N N . PRO B 1 211 ? -20.406 20.281 1.111 1 87.56 211 PRO B N 1
ATOM 6256 C CA . PRO B 1 211 ? -21.688 19.641 0.851 1 87.56 211 PRO B CA 1
ATOM 6257 C C . PRO B 1 211 ? -21.562 18.172 0.479 1 87.56 211 PRO B C 1
ATOM 6259 O O . PRO B 1 211 ? -22.359 17.344 0.918 1 87.56 211 PRO B O 1
ATOM 6262 N N . SER B 1 212 ? -20.516 17.891 -0.195 1 82.69 212 SER B N 1
ATOM 6263 C CA . SER B 1 212 ? -20.328 16.516 -0.635 1 82.69 212 SER B CA 1
ATOM 6264 C C . SER B 1 212 ? -19.875 15.625 0.52 1 82.69 212 SER B C 1
ATOM 6266 O O . SER B 1 212 ? -20.094 14.406 0.487 1 82.69 212 SER B O 1
ATOM 6268 N N . LEU B 1 213 ? -19.359 16.156 1.505 1 81.62 213 LEU B N 1
ATOM 6269 C CA . LEU B 1 213 ? -18.828 15.383 2.627 1 81.62 213 LEU B CA 1
ATOM 6270 C C . LEU B 1 213 ? -19.922 15.102 3.652 1 81.62 213 LEU B C 1
ATOM 6272 O O . LEU B 1 213 ? -19.922 14.047 4.293 1 81.62 213 LEU B O 1
ATOM 6276 N N . ILE B 1 214 ? -20.844 16.016 3.82 1 85.88 214 ILE B N 1
ATOM 6277 C CA . ILE B 1 214 ? -21.812 15.875 4.906 1 85.88 214 ILE B CA 1
ATOM 6278 C C . ILE B 1 214 ? -23.062 15.156 4.398 1 85.88 214 ILE B C 1
ATOM 6280 O O . ILE B 1 214 ? -23.812 14.562 5.184 1 85.88 214 ILE B O 1
ATOM 6284 N N . ARG B 1 215 ? -23.547 15.094 3.314 1 77.25 215 ARG B N 1
ATOM 6285 C CA . ARG B 1 215 ? -24.641 14.398 2.66 1 77.25 215 ARG B CA 1
ATOM 6286 C C . ARG B 1 215 ? -25.969 14.703 3.342 1 77.25 215 ARG B C 1
ATOM 6288 O O . ARG B 1 215 ? -26.672 13.797 3.789 1 77.25 215 ARG B O 1
ATOM 6295 N N . VAL B 1 216 ? -26.312 16.016 3.414 1 89.19 216 VAL B N 1
ATOM 6296 C CA . VAL B 1 216 ? -27.594 16.531 3.918 1 89.19 216 VAL B CA 1
ATOM 6297 C C . VAL B 1 216 ? -28.516 16.844 2.75 1 89.19 216 VAL B C 1
ATOM 6299 O O . VAL B 1 216 ? -28.062 17.297 1.696 1 89.19 216 VAL B O 1
ATOM 6302 N N . PRO B 1 217 ? -29.844 16.516 2.916 1 88 217 PRO B N 1
ATOM 6303 C CA . PRO B 1 217 ? -30.781 16.828 1.835 1 88 217 PRO B CA 1
ATOM 6304 C C . PRO B 1 217 ? -30.719 18.297 1.406 1 88 217 PRO B C 1
ATOM 6306 O O . PRO B 1 217 ? -30.656 19.188 2.256 1 88 217 PRO B O 1
ATOM 6309 N N . GLU B 1 218 ? -30.828 18.516 0.159 1 89.38 218 GLU B N 1
ATOM 6310 C CA . GLU B 1 218 ? -30.688 19.844 -0.433 1 89.38 218 GLU B CA 1
ATOM 6311 C C . GLU B 1 218 ? -31.766 20.781 0.06 1 89.38 218 GLU B C 1
ATOM 6313 O O . GLU B 1 218 ? -31.531 21.984 0.244 1 89.38 218 GLU B O 1
ATOM 6318 N N . ALA B 1 219 ? -32.906 20.219 0.368 1 91.75 219 ALA B N 1
ATOM 6319 C CA . ALA B 1 219 ? -34.031 21.047 0.761 1 91.75 219 ALA B CA 1
ATOM 6320 C C . ALA B 1 219 ? -33.812 21.688 2.125 1 91.75 219 ALA B C 1
ATOM 6322 O O . ALA B 1 219 ? -34.375 22.734 2.424 1 91.75 219 ALA B O 1
ATOM 6323 N N . GLN B 1 220 ? -32.938 21.219 2.957 1 95.06 220 GLN B N 1
ATOM 6324 C CA . GLN B 1 220 ? -32.719 21.734 4.305 1 95.06 220 GLN B CA 1
ATOM 6325 C C . GLN B 1 220 ? -31.312 22.344 4.422 1 95.06 220 GLN B C 1
ATOM 6327 O O . GLN B 1 220 ? -30.906 22.75 5.512 1 95.06 220 GLN B O 1
ATOM 6332 N N . LEU B 1 221 ? -30.625 22.391 3.246 1 95.75 221 LEU B N 1
ATOM 6333 C CA . LEU B 1 221 ? -29.25 22.875 3.283 1 95.75 221 LEU B CA 1
ATOM 6334 C C . LEU B 1 221 ? -29.109 24.188 2.52 1 95.75 221 LEU B C 1
ATOM 6336 O O . LEU B 1 221 ? -29.609 24.312 1.397 1 95.75 221 LEU B O 1
ATOM 6340 N N . GLU B 1 222 ? -28.562 25.141 3.174 1 96.31 222 GLU B N 1
ATOM 6341 C CA . GLU B 1 222 ? -28.047 26.344 2.504 1 96.31 222 GLU B CA 1
ATOM 6342 C C . GLU B 1 222 ? -26.531 26.453 2.635 1 96.31 222 GLU B C 1
ATOM 6344 O O . GLU B 1 222 ? -26 26.5 3.746 1 96.31 222 GLU B O 1
ATOM 6349 N N . PHE B 1 223 ? -25.891 26.469 1.513 1 96.06 223 PHE B N 1
ATOM 6350 C CA . PHE B 1 223 ? -24.438 26.516 1.52 1 96.06 223 PHE B CA 1
ATOM 6351 C C . PHE B 1 223 ? -23.938 27.797 0.835 1 96.06 223 PHE B C 1
ATOM 6353 O O . PHE B 1 223 ? -24.469 28.203 -0.199 1 96.06 223 PHE B O 1
ATOM 6360 N N . ARG B 1 224 ? -22.984 28.406 1.493 1 95.69 224 ARG B N 1
ATOM 6361 C CA . ARG B 1 224 ? -22.281 29.547 0.92 1 95.69 224 ARG B CA 1
ATOM 6362 C C . ARG B 1 224 ? -20.781 29.328 0.908 1 95.69 224 ARG B C 1
ATOM 6364 O O . ARG B 1 224 ? -20.203 28.859 1.897 1 95.69 224 ARG B O 1
ATOM 6371 N N . LYS B 1 225 ? -20.203 29.688 -0.239 1 93.62 225 LYS B N 1
ATOM 6372 C CA . LYS B 1 225 ? -18.75 29.625 -0.324 1 93.62 225 LYS B CA 1
ATOM 6373 C C . LYS B 1 225 ? -18.109 30.75 0.494 1 93.62 225 LYS B C 1
ATOM 6375 O O . LYS B 1 225 ? -18.703 31.812 0.67 1 93.62 225 LYS B O 1
ATOM 6380 N N . TRP B 1 226 ? -16.906 30.5 0.895 1 88.81 226 TRP B N 1
ATOM 6381 C CA . TRP B 1 226 ? -16.156 31.547 1.604 1 88.81 226 TRP B CA 1
ATOM 6382 C C . TRP B 1 226 ? -16.062 32.812 0.768 1 88.81 226 TRP B C 1
ATOM 6384 O O . TRP B 1 226 ? -15.859 32.75 -0.446 1 88.81 226 TRP B O 1
ATOM 6394 N N . GLY B 1 227 ? -16.234 33.938 1.446 1 86.75 227 GLY B N 1
ATOM 6395 C CA . GLY B 1 227 ? -16.094 35.25 0.826 1 86.75 227 GLY B CA 1
ATOM 6396 C C . GLY B 1 227 ? -15.289 36.219 1.676 1 86.75 227 GLY B C 1
ATOM 6397 O O . GLY B 1 227 ? -14.367 35.844 2.389 1 86.75 227 GLY B O 1
ATOM 6398 N N . THR B 1 228 ? -15.586 37.438 1.532 1 90.12 228 THR B N 1
ATOM 6399 C CA . THR B 1 228 ? -14.938 38.5 2.33 1 90.12 228 THR B CA 1
ATOM 6400 C C . THR B 1 228 ? -15.438 38.438 3.771 1 90.12 228 THR B C 1
ATOM 6402 O O . THR B 1 228 ? -16.391 37.75 4.082 1 90.12 228 THR B O 1
ATOM 6405 N N . ILE B 1 229 ? -14.766 39.156 4.598 1 91.31 229 ILE B N 1
ATOM 6406 C CA . ILE B 1 229 ? -15.188 39.219 5.992 1 91.31 229 ILE B CA 1
ATOM 6407 C C . ILE B 1 229 ? -16.594 39.812 6.07 1 91.31 229 ILE B C 1
ATOM 6409 O O . ILE B 1 229 ? -17.375 39.438 6.949 1 91.31 229 ILE B O 1
ATOM 6413 N N . HIS B 1 230 ? -16.938 40.656 5.148 1 90.94 230 HIS B N 1
ATOM 6414 C CA . HIS B 1 230 ? -18.266 41.25 5.113 1 90.94 230 HIS B CA 1
ATOM 6415 C C . HIS B 1 230 ? -19.312 40.219 4.699 1 90.94 230 HIS B C 1
ATOM 6417 O O . HIS B 1 230 ? -20.422 40.188 5.23 1 90.94 230 HIS B O 1
ATOM 6423 N N . ASP B 1 231 ? -18.922 39.406 3.746 1 94.62 231 ASP B N 1
ATOM 6424 C CA . ASP B 1 231 ? -19.797 38.312 3.354 1 94.62 231 ASP B CA 1
ATOM 6425 C C . ASP B 1 231 ? -20.047 37.375 4.523 1 94.62 231 ASP B C 1
ATOM 6427 O O . ASP B 1 231 ? -21.156 36.875 4.707 1 94.62 231 ASP B O 1
ATOM 6431 N N . TYR B 1 232 ? -19.031 37.188 5.215 1 95.56 232 TYR B N 1
ATOM 6432 C CA . TYR B 1 232 ? -19.125 36.312 6.371 1 95.56 232 TYR B CA 1
ATOM 6433 C C . TYR B 1 232 ? -20.062 36.875 7.43 1 95.56 232 TYR B C 1
ATOM 6435 O O . TYR B 1 232 ? -20.938 36.188 7.938 1 95.56 232 TYR B O 1
ATOM 6443 N N . TYR B 1 233 ? -19.938 38.094 7.781 1 95.56 233 TYR B N 1
ATOM 6444 C CA . TYR B 1 233 ? -20.797 38.75 8.773 1 95.56 233 TYR B CA 1
ATOM 6445 C C . TYR B 1 233 ? -22.25 38.75 8.289 1 95.56 233 TYR B C 1
ATOM 6447 O O . TYR B 1 233 ? -23.172 38.562 9.086 1 95.56 233 TYR B O 1
ATOM 6455 N N . ALA B 1 234 ? -22.422 38.969 6.977 1 95.75 234 ALA B N 1
ATOM 6456 C CA . ALA B 1 234 ? -23.766 38.938 6.41 1 95.75 234 ALA B CA 1
ATOM 6457 C C . ALA B 1 234 ? -24.406 37.562 6.582 1 95.75 234 ALA B C 1
ATOM 6459 O O . ALA B 1 234 ? -25.594 37.469 6.859 1 95.75 234 ALA B O 1
ATOM 6460 N N . PHE B 1 235 ? -23.625 36.625 6.41 1 97.19 235 PHE B N 1
ATOM 6461 C CA . PHE B 1 235 ? -24.078 35.25 6.609 1 97.19 235 PHE B CA 1
ATOM 6462 C C . PHE B 1 235 ? -24.469 35 8.062 1 97.19 235 PHE B C 1
ATOM 6464 O O . PHE B 1 235 ? -25.562 34.5 8.344 1 97.19 235 PHE B O 1
ATOM 6471 N N . VAL B 1 236 ? -23.625 35.375 9.023 1 97.56 236 VAL B N 1
ATOM 6472 C CA . VAL B 1 236 ? -23.844 35.125 10.445 1 97.56 236 VAL B CA 1
ATOM 6473 C C . VAL B 1 236 ? -25.094 35.875 10.914 1 97.56 236 VAL B C 1
ATOM 6475 O O . VAL B 1 236 ? -25.859 35.375 11.742 1 97.56 236 VAL B O 1
ATOM 6478 N N . LYS B 1 237 ? -25.375 37.031 10.312 1 96.56 237 LYS B N 1
ATOM 6479 C CA . LYS B 1 237 ? -26.531 37.844 10.68 1 96.56 237 LYS B CA 1
ATOM 6480 C C . LYS B 1 237 ? -27.844 37.125 10.391 1 96.56 237 LYS B C 1
ATOM 6482 O O . LYS B 1 237 ? -28.875 37.438 10.984 1 96.56 237 LYS B O 1
ATOM 6487 N N . THR B 1 238 ? -27.719 36.219 9.484 1 97 238 THR B N 1
ATOM 6488 C CA . THR B 1 238 ? -28.938 35.5 9.109 1 97 238 THR B CA 1
ATOM 6489 C C . THR B 1 238 ? -29.234 34.375 10.102 1 97 238 THR B C 1
ATOM 6491 O O . THR B 1 238 ? -30.344 33.812 10.094 1 97 238 THR B O 1
ATOM 6494 N N . LEU B 1 239 ? -28.375 34.062 10.977 1 98.12 239 LEU B N 1
ATOM 6495 C CA . LEU B 1 239 ? -28.484 32.844 11.812 1 98.12 239 LEU B CA 1
ATOM 6496 C C . LEU B 1 239 ? -29.25 33.156 13.094 1 98.12 239 LEU B C 1
ATOM 6498 O O . LEU B 1 239 ? -29.109 34.25 13.664 1 98.12 239 LEU B O 1
ATOM 6502 N N . HIS B 1 240 ? -30.062 32.188 13.492 1 98.25 240 HIS B N 1
ATOM 6503 C CA . HIS B 1 240 ? -30.656 32.219 14.828 1 98.25 240 HIS B CA 1
ATOM 6504 C C . HIS B 1 240 ? -29.75 31.531 15.844 1 98.25 240 HIS B C 1
ATOM 6506 O O . HIS B 1 240 ? -29.594 32 16.969 1 98.25 240 HIS B O 1
ATOM 6512 N N . ILE B 1 241 ? -29.219 30.422 15.406 1 98.44 241 ILE B N 1
ATOM 6513 C CA . ILE B 1 241 ? -28.328 29.594 16.219 1 98.44 241 ILE B CA 1
ATOM 6514 C C . ILE B 1 241 ? -27.016 29.359 15.477 1 98.44 241 ILE B C 1
ATOM 6516 O O . ILE B 1 241 ? -27.016 29.016 14.289 1 98.44 241 ILE B O 1
ATOM 6520 N N . GLY B 1 242 ? -25.922 29.641 16.078 1 98.62 242 GLY B N 1
ATOM 6521 C CA . GLY B 1 242 ? -24.609 29.266 15.562 1 98.62 242 GLY B CA 1
ATOM 6522 C C . GLY B 1 242 ? -23.922 28.219 16.406 1 98.62 242 GLY B C 1
ATOM 6523 O O . GLY B 1 242 ? -23.797 28.375 17.625 1 98.62 242 GLY B O 1
ATOM 6524 N N . ILE B 1 243 ? -23.484 27.109 15.789 1 98.06 243 ILE B N 1
ATOM 6525 C CA . ILE B 1 243 ? -22.797 26.062 16.547 1 98.06 243 ILE B CA 1
ATOM 6526 C C . ILE B 1 243 ? -21.281 26.188 16.328 1 98.06 243 ILE B C 1
ATOM 6528 O O . ILE B 1 243 ? -20.828 26.547 15.242 1 98.06 243 ILE B O 1
ATOM 6532 N N . ALA B 1 244 ? -20.516 25.938 17.344 1 97.31 244 ALA B N 1
ATOM 6533 C CA . ALA B 1 244 ? -19.062 25.984 17.297 1 97.31 244 ALA B CA 1
ATOM 6534 C C . ALA B 1 244 ? -18.453 24.781 17.984 1 97.31 244 ALA B C 1
ATOM 6536 O O . ALA B 1 244 ? -17.859 24.891 19.062 1 97.31 244 ALA B O 1
ATOM 6537 N N . PRO B 1 245 ? -18.516 23.688 17.297 1 95.19 245 PRO B N 1
ATOM 6538 C CA . PRO B 1 245 ? -17.875 22.5 17.875 1 95.19 245 PRO B CA 1
ATOM 6539 C C . PRO B 1 245 ? -16.359 22.562 17.812 1 95.19 245 PRO B C 1
ATOM 6541 O O . PRO B 1 245 ? -15.789 23.094 16.844 1 95.19 245 PRO B O 1
ATOM 6544 N N . LEU B 1 246 ? -15.672 22.141 18.859 1 94 246 LEU B N 1
ATOM 6545 C CA . LEU B 1 246 ? -14.219 22.062 18.953 1 94 246 LEU B CA 1
ATOM 6546 C C . LEU B 1 246 ? -13.781 20.766 19.625 1 94 246 LEU B C 1
ATOM 6548 O O . LEU B 1 246 ? -13.805 20.656 20.844 1 94 246 LEU B O 1
ATOM 6552 N N . GLN B 1 247 ? -13.328 19.844 18.812 1 90.81 247 GLN B N 1
ATOM 6553 C CA . GLN B 1 247 ? -12.797 18.625 19.406 1 90.81 247 GLN B CA 1
ATOM 6554 C C . GLN B 1 247 ? -11.609 18.922 20.312 1 90.81 247 GLN B C 1
ATOM 6556 O O . GLN B 1 247 ? -10.953 19.953 20.156 1 90.81 247 GLN B O 1
ATOM 6561 N N . ASP B 1 248 ? -11.32 18.078 21.219 1 89.94 248 ASP B N 1
ATOM 6562 C CA . ASP B 1 248 ? -10.227 18.312 22.156 1 89.94 248 ASP B CA 1
ATOM 6563 C C . ASP B 1 248 ? -8.891 17.906 21.547 1 89.94 248 ASP B C 1
ATOM 6565 O O . ASP B 1 248 ? -8.383 16.812 21.828 1 89.94 248 ASP B O 1
ATOM 6569 N N . THR B 1 249 ? -8.32 18.734 20.797 1 90 249 THR B N 1
ATOM 6570 C CA . THR B 1 249 ? -6.988 18.562 20.219 1 90 249 THR B CA 1
ATOM 6571 C C . THR B 1 249 ? -6.043 19.656 20.703 1 90 249 THR B C 1
ATOM 6573 O O . THR B 1 249 ? -6.488 20.688 21.219 1 90 249 THR B O 1
ATOM 6576 N N . GLY B 1 250 ? -4.758 19.422 20.578 1 91.5 250 GLY B N 1
ATOM 6577 C CA . GLY B 1 250 ? -3.787 20.438 20.906 1 91.5 250 GLY B CA 1
ATOM 6578 C C . GLY B 1 250 ? -3.998 21.734 20.141 1 91.5 250 GLY B C 1
ATOM 6579 O O . GLY B 1 250 ? -3.857 22.828 20.703 1 91.5 250 GLY B O 1
ATOM 6580 N N . TYR B 1 251 ? -4.398 21.609 18.938 1 94.12 251 TYR B N 1
ATOM 6581 C CA . TYR B 1 251 ? -4.664 22.781 18.094 1 94.12 251 TYR B CA 1
ATOM 6582 C C . TYR B 1 251 ? -5.879 23.547 18.594 1 94.12 251 TYR B C 1
ATOM 6584 O O . TYR B 1 251 ? -5.816 24.766 18.781 1 94.12 251 TYR B O 1
ATOM 6592 N N . ASN B 1 252 ? -6.98 22.875 18.891 1 94.62 252 ASN B N 1
ATOM 6593 C CA . ASN B 1 252 ? -8.242 23.516 19.266 1 94.62 252 ASN B CA 1
ATOM 6594 C C . ASN B 1 252 ? -8.164 24.141 20.656 1 94.62 252 ASN B C 1
ATOM 6596 O O . ASN B 1 252 ? -8.797 25.156 20.922 1 94.62 252 ASN B O 1
ATOM 6600 N N . ARG B 1 253 ? -7.312 23.609 21.516 1 94.94 253 ARG B N 1
ATOM 6601 C CA . ARG B 1 253 ? -7.133 24.172 22.844 1 94.94 253 ARG B CA 1
ATOM 6602 C C . ARG B 1 253 ? -6.492 25.562 22.766 1 94.94 253 ARG B C 1
ATOM 6604 O O . ARG B 1 253 ? -6.605 26.359 23.703 1 94.94 253 ARG B O 1
ATOM 6611 N N . CYS B 1 254 ? -5.875 25.781 21.656 1 96.25 254 CYS B N 1
ATOM 6612 C CA . CYS B 1 254 ? -5.109 27.016 21.516 1 96.25 254 CYS B CA 1
ATOM 6613 C C . CYS B 1 254 ? -5.855 28.031 20.672 1 96.25 254 CYS B C 1
ATOM 6615 O O . CYS B 1 254 ? -5.34 29.109 20.391 1 96.25 254 CYS B O 1
ATOM 6617 N N . ARG B 1 255 ? -7.074 27.703 20.297 1 95.44 255 ARG B N 1
ATOM 6618 C CA . ARG B 1 255 ? -7.871 28.656 19.516 1 95.44 255 ARG B CA 1
ATOM 6619 C C . ARG B 1 255 ? -8.438 29.75 20.406 1 95.44 255 ARG B C 1
ATOM 6621 O O . ARG B 1 255 ? -8.422 29.625 21.641 1 95.44 255 ARG B O 1
ATOM 6628 N N . SER B 1 256 ? -8.859 30.875 19.781 1 96.31 256 SER B N 1
ATOM 6629 C CA . SER B 1 256 ? -9.523 31.953 20.516 1 96.31 256 SER B CA 1
ATOM 6630 C C . SER B 1 256 ? -11.039 31.75 20.547 1 96.31 256 SER B C 1
ATOM 6632 O O . SER B 1 256 ? -11.547 30.781 19.969 1 96.31 256 SER B O 1
ATOM 6634 N N . ASP B 1 257 ? -11.719 32.562 21.266 1 97.25 257 ASP B N 1
ATOM 6635 C CA . ASP B 1 257 ? -13.172 32.438 21.375 1 97.25 257 ASP B CA 1
ATOM 6636 C C . ASP B 1 257 ? -13.875 33.375 20.375 1 97.25 257 ASP B C 1
ATOM 6638 O O . ASP B 1 257 ? -15.047 33.719 20.562 1 97.25 257 ASP B O 1
ATOM 6642 N N . VAL B 1 258 ? -13.164 33.75 19.297 1 96.44 258 VAL B N 1
ATOM 6643 C CA . VAL B 1 258 ? -13.648 34.781 18.406 1 96.44 258 VAL B CA 1
ATOM 6644 C C . VAL B 1 258 ? -14.969 34.375 17.766 1 96.44 258 VAL B C 1
ATOM 6646 O O . VAL B 1 258 ? -15.844 35.188 17.516 1 96.44 258 VAL B O 1
ATOM 6649 N N . LYS B 1 259 ? -15.188 33.094 17.562 1 96.94 259 LYS B N 1
ATOM 6650 C CA . LYS B 1 259 ? -16.438 32.594 16.969 1 96.94 259 LYS B CA 1
ATOM 6651 C C . LYS B 1 259 ? -17.625 32.906 17.891 1 96.94 259 LYS B C 1
ATOM 6653 O O . LYS B 1 259 ? -18.688 33.281 17.406 1 96.94 259 LYS B O 1
ATOM 6658 N N . ALA B 1 260 ? -17.438 32.719 19.141 1 98.25 260 ALA B N 1
ATOM 6659 C CA . ALA B 1 260 ? -18.484 33.031 20.125 1 98.25 260 ALA B CA 1
ATOM 6660 C C . ALA B 1 260 ? -18.812 34.5 20.094 1 98.25 260 ALA B C 1
ATOM 6662 O O . ALA B 1 260 ? -19.984 34.906 20.109 1 98.25 260 ALA B O 1
ATOM 6663 N N . VAL B 1 261 ? -17.797 35.281 20 1 98.12 261 VAL B N 1
ATOM 6664 C CA . VAL B 1 261 ? -17.938 36.75 20.016 1 98.12 261 VAL B CA 1
ATOM 6665 C C . VAL B 1 261 ? -18.672 37.219 18.766 1 98.12 261 VAL B C 1
ATOM 6667 O O . VAL B 1 261 ? -19.594 38.031 18.844 1 98.12 261 VAL B O 1
ATOM 6670 N N . GLU B 1 262 ? -18.344 36.656 17.641 1 97.88 262 GLU B N 1
ATOM 6671 C CA . GLU B 1 262 ? -18.953 37.031 16.359 1 97.88 262 GLU B CA 1
ATOM 6672 C C . GLU B 1 262 ? -20.422 36.625 16.328 1 97.88 262 GLU B C 1
ATOM 6674 O O . GLU B 1 262 ? -21.281 37.438 15.953 1 97.88 262 GLU B O 1
ATOM 6679 N N . LEU B 1 263 ? -20.719 35.406 16.719 1 98.38 263 LEU B N 1
ATOM 6680 C CA . LEU B 1 263 ? -22.109 34.938 16.734 1 98.38 263 LEU B CA 1
ATOM 6681 C C . LEU B 1 263 ? -22.969 35.812 17.641 1 98.38 263 LEU B C 1
ATOM 6683 O O . LEU B 1 263 ? -24.047 36.25 17.234 1 98.38 263 LEU B O 1
ATOM 6687 N N . ALA B 1 264 ? -22.422 36.125 18.812 1 98.5 264 ALA B N 1
ATOM 6688 C CA . ALA B 1 264 ? -23.156 36.938 19.797 1 98.5 264 ALA B CA 1
ATOM 6689 C C . ALA B 1 264 ? -23.359 38.344 19.312 1 98.5 264 ALA B C 1
ATOM 6691 O O . ALA B 1 264 ? -24.469 38.906 19.375 1 98.5 264 ALA B O 1
ATOM 6692 N N . ALA B 1 265 ? -22.312 38.969 18.781 1 98.12 265 ALA B N 1
ATOM 6693 C CA . ALA B 1 265 ? -22.359 40.344 18.312 1 98.12 265 ALA B CA 1
ATOM 6694 C C . ALA B 1 265 ? -23.391 40.531 17.203 1 98.12 265 ALA B C 1
ATOM 6696 O O . ALA B 1 265 ? -24 41.594 17.094 1 98.12 265 ALA B O 1
ATOM 6697 N N . LEU B 1 266 ? -23.641 39.438 16.438 1 98.06 266 LEU B N 1
ATOM 6698 C CA . LEU B 1 266 ? -24.484 39.562 15.258 1 98.06 266 LEU B CA 1
ATOM 6699 C C . LEU B 1 266 ? -25.859 38.938 15.508 1 98.06 266 LEU B C 1
ATOM 6701 O O . LEU B 1 266 ? -26.609 38.688 14.562 1 98.06 266 LEU B O 1
ATOM 6705 N N . GLY B 1 267 ? -26.141 38.625 16.703 1 97.69 267 GLY B N 1
ATOM 6706 C CA . GLY B 1 267 ? -27.5 38.344 17.141 1 97.69 267 GLY B CA 1
ATOM 6707 C C . GLY B 1 267 ? -27.828 36.875 17.172 1 97.69 267 GLY B C 1
ATOM 6708 O O . GLY B 1 267 ? -28.984 36.5 17.391 1 97.69 267 GLY B O 1
ATOM 6709 N N . ALA B 1 268 ? -26.953 36 16.938 1 98.25 268 ALA B N 1
ATOM 6710 C CA . ALA B 1 268 ? -27.188 34.562 17.031 1 98.25 268 ALA B CA 1
ATOM 6711 C C . ALA B 1 268 ? -26.828 34.031 18.406 1 98.25 268 ALA B C 1
ATOM 6713 O O . ALA B 1 268 ? -25.938 34.562 19.078 1 98.25 268 ALA B O 1
ATOM 6714 N N . VAL B 1 269 ? -27.516 33.031 18.906 1 98.12 269 VAL B N 1
ATOM 6715 C CA . VAL B 1 269 ? -27.078 32.375 20.125 1 98.12 269 VAL B CA 1
ATOM 6716 C C . VAL B 1 269 ? -25.906 31.422 19.828 1 98.12 269 VAL B C 1
ATOM 6718 O O . VAL B 1 269 ? -26.016 30.562 18.953 1 98.12 269 VAL B O 1
ATOM 6721 N N . PRO B 1 270 ? -24.75 31.594 20.422 1 98.62 270 PRO B N 1
ATOM 6722 C CA . PRO B 1 270 ? -23.641 30.656 20.25 1 98.62 270 PRO B CA 1
ATOM 6723 C C . PRO B 1 270 ? -23.859 29.344 21.016 1 98.62 270 PRO B C 1
ATOM 6725 O O . PRO B 1 270 ? -24.016 29.375 22.25 1 98.62 270 PRO B O 1
ATOM 6728 N N . VAL B 1 271 ? -23.922 28.281 20.344 1 98.38 271 VAL B N 1
ATOM 6729 C CA . VAL B 1 271 ? -23.922 26.953 20.969 1 98.38 271 VAL B CA 1
ATOM 6730 C C . VAL B 1 271 ? -22.516 26.375 20.922 1 98.38 271 VAL B C 1
ATOM 6732 O O . VAL B 1 271 ? -22.078 25.875 19.891 1 98.38 271 VAL B O 1
ATOM 6735 N N . LEU B 1 272 ? -21.859 26.5 22.062 1 97.69 272 LEU B N 1
ATOM 6736 C CA . LEU B 1 272 ? -20.422 26.266 22.141 1 97.69 272 LEU B CA 1
ATOM 6737 C C . LEU B 1 272 ? -20.109 24.953 22.828 1 97.69 272 LEU B C 1
ATOM 6739 O O . LEU B 1 272 ? -20.766 24.594 23.812 1 97.69 272 LEU B O 1
ATOM 6743 N N . GLN B 1 273 ? -19.156 24.297 22.312 1 94.19 273 GLN B N 1
ATOM 6744 C CA . GLN B 1 273 ? -18.625 23.156 23.047 1 94.19 273 GLN B CA 1
ATOM 6745 C C . GLN B 1 273 ? -17.906 23.609 24.312 1 94.19 273 GLN B C 1
ATOM 6747 O O . GLN B 1 273 ? -17.281 24.656 24.344 1 94.19 273 GLN B O 1
ATOM 6752 N N . ASN B 1 274 ? -18.047 22.812 25.344 1 93.25 274 ASN B N 1
ATOM 6753 C CA . ASN B 1 274 ? -17.312 23.078 26.578 1 93.25 274 ASN B CA 1
ATOM 6754 C C . ASN B 1 274 ? -15.812 22.812 26.406 1 93.25 274 ASN B C 1
ATOM 6756 O O . ASN B 1 274 ? -15.312 21.766 26.812 1 93.25 274 ASN B O 1
ATOM 6760 N N . ALA B 1 275 ? -15.148 23.766 25.797 1 93.12 275 ALA B N 1
ATOM 6761 C CA . ALA B 1 275 ? -13.719 23.703 25.484 1 93.12 275 ALA B CA 1
ATOM 6762 C C . ALA B 1 275 ? -12.977 24.906 26.062 1 93.12 275 ALA B C 1
ATOM 6764 O O . ALA B 1 275 ? -13.586 25.938 26.328 1 93.12 275 ALA B O 1
ATOM 6765 N N . LEU B 1 276 ? -11.727 24.75 26.188 1 94.38 276 LEU B N 1
ATOM 6766 C CA . LEU B 1 276 ? -10.898 25.75 26.859 1 94.38 276 LEU B CA 1
ATOM 6767 C C . LEU B 1 276 ? -11.078 27.125 26.219 1 94.38 276 LEU B C 1
ATOM 6769 O O . LEU B 1 276 ? -11.266 28.109 26.922 1 94.38 276 LEU B O 1
ATOM 6773 N N . PRO B 1 277 ? -11.141 27.25 24.953 1 96.12 277 PRO B N 1
ATOM 6774 C CA . PRO B 1 277 ? -11.258 28.578 24.359 1 96.12 277 PRO B CA 1
ATOM 6775 C C . PRO B 1 277 ? -12.555 29.281 24.719 1 96.12 277 PRO B C 1
ATOM 6777 O O . PRO B 1 277 ? -12.617 30.516 24.75 1 96.12 277 PRO B O 1
ATOM 6780 N N . TYR B 1 278 ? -13.594 28.531 25.047 1 97 278 TYR B N 1
ATOM 6781 C CA . TYR B 1 278 ? -14.914 29.109 25.234 1 97 278 TYR B CA 1
ATOM 6782 C C . TYR B 1 278 ? -15.266 29.219 26.703 1 97 278 TYR B C 1
ATOM 6784 O O . TYR B 1 278 ? -16.328 29.734 27.062 1 97 278 TYR B O 1
ATOM 6792 N N . ARG B 1 279 ? -14.422 28.812 27.578 1 95.31 279 ARG B N 1
ATOM 6793 C CA . ARG B 1 279 ? -14.742 28.688 29 1 95.31 279 ARG B CA 1
ATOM 6794 C C . ARG B 1 279 ? -15.078 30.047 29.609 1 95.31 279 ARG B C 1
ATOM 6796 O O . ARG B 1 279 ? -16.078 30.172 30.328 1 95.31 279 ARG B O 1
ATOM 6803 N N . ASP B 1 280 ? -14.25 31.031 29.406 1 95.69 280 ASP B N 1
ATOM 6804 C CA . ASP B 1 280 ? -14.492 32.375 29.953 1 95.69 280 ASP B CA 1
ATOM 6805 C C . ASP B 1 280 ? -15.797 32.938 29.406 1 95.69 280 ASP B C 1
ATOM 6807 O O . ASP B 1 280 ? -16.578 33.531 30.156 1 95.69 280 ASP B O 1
ATOM 6811 N N . PHE B 1 281 ? -16.016 32.781 28.109 1 97.38 281 PHE B N 1
ATOM 6812 C CA . PHE B 1 281 ? -17.219 33.312 27.484 1 97.38 281 PHE B CA 1
ATOM 6813 C C . PHE B 1 281 ? -18.469 32.688 28.094 1 97.38 281 PHE B C 1
ATOM 6815 O O . PHE B 1 281 ? -19.438 33.375 28.406 1 97.38 281 PHE B O 1
ATOM 6822 N N . LEU B 1 282 ? -18.438 31.375 28.25 1 97.44 282 LEU B N 1
ATOM 6823 C CA . LEU B 1 282 ? -19.547 30.641 28.828 1 97.44 282 LEU B CA 1
ATOM 6824 C C . LEU B 1 282 ? -19.781 31.078 30.281 1 97.44 282 LEU B C 1
ATOM 6826 O O . LEU B 1 282 ? -20.922 31.344 30.672 1 97.44 282 LEU B O 1
ATOM 6830 N N . SER B 1 283 ? -18.719 31.219 31.016 1 96.81 283 SER B N 1
ATOM 6831 C CA . SER B 1 283 ? -18.828 31.594 32.438 1 96.81 283 SER B CA 1
ATOM 6832 C C . SER B 1 283 ? -19.375 33 32.562 1 96.81 283 SER B C 1
ATOM 6834 O O . SER B 1 283 ? -20.234 33.25 33.406 1 96.81 283 SER B O 1
ATOM 6836 N N . GLU B 1 284 ? -18.938 33.906 31.766 1 96.62 284 GLU B N 1
ATOM 6837 C CA . GLU B 1 284 ? -19.266 35.312 31.891 1 96.62 284 GLU B CA 1
ATOM 6838 C C . GLU B 1 284 ? -20.672 35.594 31.359 1 96.62 284 GLU B C 1
ATOM 6840 O O . GLU B 1 284 ? -21.344 36.531 31.828 1 96.62 284 GLU B O 1
ATOM 6845 N N . THR B 1 285 ? -21.141 34.844 30.406 1 97.25 285 THR B N 1
ATOM 6846 C CA . THR B 1 285 ? -22.469 35.062 29.828 1 97.25 285 THR B CA 1
ATOM 6847 C C . THR B 1 285 ? -23.516 34.219 30.562 1 97.25 285 THR B C 1
ATOM 6849 O O . THR B 1 285 ? -24.719 34.5 30.453 1 97.25 285 THR B O 1
ATOM 6852 N N . GLY B 1 286 ? -23.109 33.125 31.172 1 96 286 GLY B N 1
ATOM 6853 C CA . GLY B 1 286 ? -24.031 32.219 31.828 1 96 286 GLY B CA 1
ATOM 6854 C C . GLY B 1 286 ? -24.625 31.188 30.859 1 96 286 GLY B C 1
ATOM 6855 O O . GLY B 1 286 ? -25.422 30.344 31.266 1 96 286 GLY B O 1
ATOM 6856 N N . LEU B 1 287 ? -24.234 31.234 29.594 1 96.81 287 LEU B N 1
ATOM 6857 C CA . LEU B 1 287 ? -24.672 30.219 28.641 1 96.81 287 LEU B CA 1
ATOM 6858 C C . LEU B 1 287 ? -24.125 28.844 29.016 1 96.81 287 LEU B C 1
ATOM 6860 O O . LEU B 1 287 ? -23.062 28.75 29.641 1 96.81 287 LEU B O 1
ATOM 6864 N N . VAL B 1 288 ? -24.844 27.797 28.641 1 94.94 288 VAL B N 1
ATOM 6865 C CA . VAL B 1 288 ? -24.422 26.438 28.938 1 94.94 288 VAL B CA 1
ATOM 6866 C C . VAL B 1 288 ? -23.844 25.781 27.672 1 94.94 288 VAL B C 1
ATOM 6868 O O . VAL B 1 288 ? -24.516 25.719 26.641 1 94.94 288 VAL B O 1
ATOM 6871 N N . GLY B 1 289 ? -22.641 25.406 27.828 1 94.75 289 GLY B N 1
ATOM 6872 C CA . GLY B 1 289 ? -22.016 24.688 26.734 1 94.75 289 GLY B CA 1
ATOM 6873 C C . GLY B 1 289 ? -22.406 23.219 26.688 1 94.75 289 GLY B C 1
ATOM 6874 O O . GLY B 1 289 ? -23 22.688 27.625 1 94.75 289 GLY B O 1
ATOM 6875 N N . PHE B 1 290 ? -22.125 22.516 25.5 1 93.44 290 PHE B N 1
ATOM 6876 C CA . PHE B 1 290 ? -22.391 21.094 25.422 1 93.44 290 PHE B CA 1
ATOM 6877 C C . PHE B 1 290 ? -21.094 20.297 25.594 1 93.44 290 PHE B C 1
ATOM 6879 O O . PHE B 1 290 ? -20.031 20.75 25.188 1 93.44 290 PHE B O 1
ATOM 6886 N N . SER B 1 291 ? -21.219 19.109 26.203 1 89.81 291 SER B N 1
ATOM 6887 C CA . SER B 1 291 ? -20.062 18.266 26.5 1 89.81 291 SER B CA 1
ATOM 6888 C C . SER B 1 291 ? -20.188 16.906 25.828 1 89.81 291 SER B C 1
ATOM 6890 O O . SER B 1 291 ? -19.344 16.031 26.031 1 89.81 291 SER B O 1
ATOM 6892 N N . SER B 1 292 ? -21.312 16.703 25.156 1 87.62 292 SER B N 1
ATOM 6893 C CA . SER B 1 292 ? -21.562 15.453 24.438 1 87.62 292 SER B CA 1
ATOM 6894 C C . SER B 1 292 ? -22.516 15.68 23.266 1 87.62 292 SER B C 1
ATOM 6896 O O . SER B 1 292 ? -23.156 16.734 23.172 1 87.62 292 SER B O 1
ATOM 6898 N N . LEU B 1 293 ? -22.578 14.742 22.453 1 89 293 LEU B N 1
ATOM 6899 C CA . LEU B 1 293 ? -23.5 14.82 21.328 1 89 293 LEU B CA 1
ATOM 6900 C C . LEU B 1 293 ? -24.953 14.852 21.797 1 89 293 LEU B C 1
ATOM 6902 O O . LEU B 1 293 ? -25.781 15.562 21.234 1 89 293 LEU B O 1
ATOM 6906 N N . ASP B 1 294 ? -25.188 14.125 22.844 1 89.69 294 ASP B N 1
ATOM 6907 C CA . ASP B 1 294 ? -26.531 14.156 23.422 1 89.69 294 ASP B CA 1
ATOM 6908 C C . ASP B 1 294 ? -26.844 15.523 24.016 1 89.69 294 ASP B C 1
ATOM 6910 O O . ASP B 1 294 ? -27.953 16.031 23.875 1 89.69 294 ASP B O 1
ATOM 6914 N N . GLY B 1 295 ? -25.812 16.047 24.672 1 92.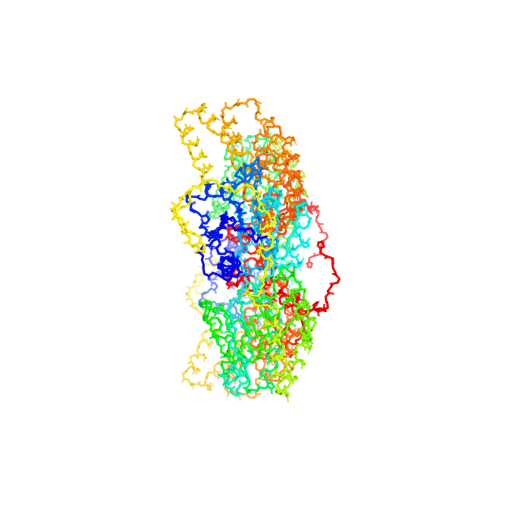44 295 GLY B N 1
ATOM 6915 C CA . GLY B 1 295 ? -25.984 17.391 25.203 1 92.44 295 GLY B CA 1
ATOM 6916 C C . GLY B 1 295 ? -26.25 18.422 24.125 1 92.44 295 GLY B C 1
ATOM 6917 O O . GLY B 1 295 ? -27.062 19.328 24.328 1 92.44 295 GLY B O 1
ATOM 6918 N N . LEU B 1 296 ? -25.562 18.266 23.016 1 95.19 296 LEU B N 1
ATOM 6919 C CA . LEU B 1 296 ? -25.797 19.156 21.891 1 95.19 296 LEU B CA 1
ATOM 6920 C C . LEU B 1 296 ? -27.219 19 21.359 1 95.19 296 LEU B C 1
ATOM 6922 O O . LEU B 1 296 ? -27.906 20 21.141 1 95.19 296 LEU B O 1
ATOM 6926 N N . PHE B 1 297 ? -27.625 17.766 21.234 1 95.31 297 PHE B N 1
ATOM 6927 C CA . PHE B 1 297 ? -28.969 17.484 20.734 1 95.31 297 PHE B CA 1
ATOM 6928 C C . PHE B 1 297 ? -30.016 18.078 21.656 1 95.31 297 PHE B C 1
ATOM 6930 O O . PHE B 1 297 ? -30.938 18.766 21.203 1 95.31 297 PHE B O 1
ATOM 6937 N N . GLU B 1 298 ? -29.844 17.906 22.922 1 95.81 298 GLU B N 1
ATOM 6938 C CA . GLU B 1 298 ? -30.812 18.391 23.906 1 95.81 298 GLU B CA 1
ATOM 6939 C C . GLU B 1 298 ? -30.875 19.906 23.906 1 95.81 298 GLU B C 1
ATOM 6941 O O . GLU B 1 298 ? -31.969 20.484 23.984 1 95.81 298 GLU B O 1
ATOM 6946 N N . ARG B 1 299 ? -29.781 20.531 23.812 1 96.19 299 ARG B N 1
ATOM 6947 C CA . ARG B 1 299 ? -29.719 21.984 23.797 1 96.19 299 ARG B CA 1
ATOM 6948 C C . ARG B 1 299 ? -30.422 22.547 22.578 1 96.19 299 ARG B C 1
ATOM 6950 O O . ARG B 1 299 ? -31.203 23.5 22.688 1 96.19 299 ARG B O 1
ATOM 6957 N N . LEU B 1 300 ? -30.188 21.969 21.453 1 97.94 300 LEU B N 1
ATOM 6958 C CA . LEU B 1 300 ? -30.797 22.453 20.203 1 97.94 300 LEU B CA 1
ATOM 6959 C C . LEU B 1 300 ? -32.312 22.203 20.203 1 97.94 300 LEU B C 1
ATOM 6961 O O . LEU B 1 300 ? -33.062 23.078 19.812 1 97.94 300 LEU B O 1
ATOM 6965 N N . VAL B 1 301 ? -32.688 21.031 20.672 1 97.81 301 VAL B N 1
ATOM 6966 C CA . VAL B 1 301 ? -34.094 20.719 20.766 1 97.81 301 VAL B CA 1
ATOM 6967 C C . VAL B 1 301 ? -34.781 21.703 21.719 1 97.81 301 VAL B C 1
ATOM 6969 O O . VAL B 1 301 ? -35.875 22.172 21.453 1 97.81 301 VAL B O 1
ATOM 6972 N N . GLY B 1 302 ? -34.156 21.953 22.844 1 97.12 302 GLY B N 1
ATOM 6973 C CA . GLY B 1 302 ? -34.656 22.922 23.797 1 97.12 302 GLY B CA 1
ATOM 6974 C C . GLY B 1 302 ? -34.938 24.281 23.188 1 97.12 302 GLY B C 1
ATOM 6975 O O . GLY B 1 302 ? -36 24.891 23.438 1 97.12 302 GLY B O 1
ATOM 6976 N N . TYR B 1 303 ? -34.062 24.781 22.359 1 97.25 303 TYR B N 1
ATOM 6977 C CA . TYR B 1 303 ? -34.219 26.062 21.703 1 97.25 303 TYR B CA 1
ATOM 6978 C C . TYR B 1 303 ? -35.344 26.016 20.672 1 97.25 303 TYR B C 1
ATOM 6980 O O . TYR B 1 303 ? -36.094 26.969 20.5 1 97.25 303 TYR B O 1
ATOM 6988 N N . LEU B 1 304 ? -35.469 24.906 19.938 1 96.56 304 LEU B N 1
ATOM 6989 C CA . LEU B 1 304 ? -36.438 24.781 18.875 1 96.56 304 LEU B CA 1
ATOM 6990 C C . LEU B 1 304 ? -37.844 24.672 19.453 1 96.56 304 LEU B C 1
ATOM 6992 O O . LEU B 1 304 ? -38.812 25.172 18.859 1 96.56 304 LEU B O 1
ATOM 6996 N N . LEU B 1 305 ? -37.938 24.109 20.609 1 96.38 305 LEU B N 1
ATOM 6997 C CA . LEU B 1 305 ? -39.25 23.938 21.25 1 96.38 305 LEU B CA 1
ATOM 6998 C C . LEU B 1 305 ? -39.594 25.172 22.078 1 96.38 305 LEU B C 1
ATOM 7000 O O . LEU B 1 305 ? -40.781 25.391 22.375 1 96.38 305 LEU B O 1
ATOM 7004 N N . HIS B 1 306 ? -38.594 26 22.438 1 95.44 306 HIS B N 1
ATOM 7005 C CA . HIS B 1 306 ? -38.812 27.172 23.281 1 95.44 306 HIS B CA 1
ATOM 7006 C C . HIS B 1 306 ? -38.156 28.406 22.688 1 95.44 306 HIS B C 1
ATOM 7008 O O . HIS B 1 306 ? -37.156 28.906 23.234 1 95.44 306 HIS B O 1
ATOM 7014 N N . PRO B 1 307 ? -38.75 29 21.703 1 93.19 307 PRO B N 1
ATOM 7015 C CA . PRO B 1 307 ? -38.156 30.141 21 1 93.19 307 PRO B CA 1
ATOM 7016 C C . PRO B 1 307 ? -37.875 31.328 21.906 1 93.19 307 PRO B C 1
ATOM 7018 O O . PRO B 1 307 ? -36.969 32.125 21.672 1 93.19 307 PRO B O 1
ATOM 7021 N N . ALA B 1 308 ? -38.688 31.453 22.984 1 94.88 308 ALA B N 1
ATOM 7022 C CA . ALA B 1 308 ? -38.469 32.531 23.922 1 94.88 308 ALA B CA 1
ATOM 7023 C C . ALA B 1 308 ? -37.125 32.406 24.625 1 94.88 308 ALA B C 1
ATOM 7025 O O . ALA B 1 308 ? -36.406 33.375 24.859 1 94.88 308 ALA B O 1
ATOM 7026 N N . GLY B 1 309 ? -36.812 31.203 25.016 1 95.94 309 GLY B N 1
ATOM 7027 C CA . GLY B 1 309 ? -35.531 30.938 25.609 1 95.94 309 GLY B CA 1
ATOM 7028 C C . GLY B 1 309 ? -34.375 31.188 24.672 1 95.94 309 GLY B C 1
ATOM 7029 O O . GLY B 1 309 ? -33.312 31.688 25.094 1 95.94 309 GLY B O 1
ATOM 7030 N N . LEU B 1 310 ? -34.594 30.844 23.422 1 97.25 310 LEU B N 1
ATOM 7031 C CA . LEU B 1 310 ? -33.594 31.109 22.391 1 97.25 310 LEU B CA 1
ATOM 7032 C C . LEU B 1 310 ? -33.312 32.594 22.297 1 97.25 310 LEU B C 1
ATOM 7034 O O . LEU B 1 310 ? -32.156 33.031 22.312 1 97.25 310 LEU B O 1
ATOM 7038 N N . GLU B 1 311 ? -34.281 33.375 22.219 1 96.31 311 GLU B N 1
ATOM 7039 C CA . GLU B 1 311 ? -34.125 34.812 22.094 1 96.31 311 GLU B CA 1
ATOM 7040 C C . GLU B 1 311 ? -33.5 35.406 23.344 1 96.31 311 GLU B C 1
ATOM 7042 O O . GLU B 1 311 ? -32.656 36.312 23.25 1 96.31 311 GLU B O 1
ATOM 7047 N N . ALA B 1 312 ? -33.875 34.906 24.531 1 97.44 312 ALA B N 1
ATOM 7048 C CA . ALA B 1 312 ? -33.312 35.406 25.797 1 97.44 312 ALA B CA 1
ATOM 7049 C C . ALA B 1 312 ? -31.812 35.188 25.859 1 97.44 312 ALA B C 1
ATOM 7051 O O . ALA B 1 312 ? -31.062 36.062 26.25 1 97.44 312 ALA B O 1
ATOM 7052 N N . ASP B 1 313 ? -31.406 34 25.484 1 98.12 313 ASP B N 1
ATOM 7053 C CA . ASP B 1 313 ? -29.984 33.688 25.5 1 98.12 313 ASP B CA 1
ATOM 7054 C C . ASP B 1 313 ? -29.219 34.5 24.469 1 98.12 313 ASP B C 1
ATOM 7056 O O . ASP B 1 313 ? -28.109 34.938 24.719 1 98.12 313 ASP B O 1
ATOM 7060 N N . ALA B 1 314 ? -29.812 34.688 23.297 1 98.31 314 ALA B N 1
ATOM 7061 C CA . ALA B 1 314 ? -29.188 35.5 22.266 1 98.31 314 ALA B CA 1
ATOM 7062 C C . ALA B 1 314 ? -29.016 36.938 22.75 1 98.31 314 ALA B C 1
ATOM 7064 O O . ALA B 1 314 ? -27.969 37.562 22.531 1 98.31 314 ALA B O 1
ATOM 7065 N N . ARG B 1 315 ? -30.016 37.438 23.359 1 98 315 ARG B N 1
ATOM 7066 C CA . ARG B 1 315 ? -29.984 38.781 23.891 1 98 315 ARG B CA 1
ATOM 7067 C C . ARG B 1 315 ? -28.906 38.938 24.969 1 98 315 ARG B C 1
ATOM 7069 O O . ARG B 1 315 ? -28.172 39.938 25 1 98 315 ARG B O 1
ATOM 7076 N N . CYS B 1 316 ? -28.859 37.938 25.781 1 97.75 316 CYS B N 1
ATOM 7077 C CA . CYS B 1 316 ? -27.875 37.969 26.859 1 97.75 316 CYS B CA 1
ATOM 7078 C C . CYS B 1 316 ? -26.453 37.969 26.281 1 97.75 316 CYS B C 1
ATOM 7080 O O . CYS B 1 316 ? -25.609 38.75 26.719 1 97.75 316 CYS B O 1
ATOM 7082 N N . ALA B 1 317 ? -26.219 37.125 25.328 1 98.44 317 ALA B N 1
ATOM 7083 C CA . ALA B 1 317 ? -24.906 37.062 24.703 1 98.44 317 ALA B CA 1
ATOM 7084 C C . ALA B 1 317 ? -24.562 38.375 23.969 1 98.44 317 ALA B C 1
ATOM 7086 O O . ALA B 1 317 ? -23.438 38.844 24.031 1 98.44 317 ALA B O 1
ATOM 7087 N N . HIS B 1 318 ? -25.531 38.875 23.281 1 98.44 318 HIS B N 1
ATOM 7088 C CA . HIS B 1 318 ? -25.359 40.156 22.578 1 98.44 318 HIS B CA 1
ATOM 7089 C C . HIS B 1 318 ? -25.016 41.281 23.547 1 98.44 318 HIS B C 1
ATOM 7091 O O . HIS B 1 318 ? -24.109 42.062 23.281 1 98.44 318 HIS B O 1
ATOM 7097 N N . ARG B 1 319 ? -25.656 41.344 24.672 1 97.56 319 ARG B N 1
ATOM 7098 C CA . ARG B 1 319 ? -25.406 42.344 25.688 1 97.56 319 ARG B CA 1
ATOM 7099 C C . ARG B 1 319 ? -24 42.219 26.266 1 97.56 319 ARG B C 1
ATOM 7101 O O . ARG B 1 319 ? -23.328 43.219 26.516 1 97.56 319 ARG B O 1
ATOM 7108 N N . TYR B 1 320 ? -23.609 41.031 26.453 1 97.69 320 TYR B N 1
ATOM 7109 C CA . TYR B 1 320 ? -22.266 40.781 26.969 1 97.69 320 TYR B CA 1
ATOM 7110 C C . TYR B 1 320 ? -21.219 41.344 26.016 1 97.69 320 TYR B C 1
ATOM 7112 O O . TYR B 1 320 ? -20.266 42 26.453 1 97.69 320 TYR B O 1
ATOM 7120 N N . VAL B 1 321 ? -21.344 41.094 24.719 1 98 321 VAL B N 1
ATOM 7121 C CA . VAL B 1 321 ? -20.359 41.562 23.734 1 98 321 VAL B CA 1
ATOM 7122 C C . VAL B 1 321 ? -20.375 43.094 23.672 1 98 321 VAL B C 1
ATOM 7124 O O . VAL B 1 321 ? -19.328 43.719 23.625 1 98 321 VAL B O 1
ATOM 7127 N N . GLN B 1 322 ? -21.5 43.625 23.781 1 96.44 322 GLN B N 1
ATOM 7128 C CA . GLN B 1 322 ? -21.625 45.094 23.781 1 96.44 322 GLN B CA 1
ATOM 7129 C C . GLN B 1 322 ? -20.906 45.688 24.984 1 96.44 322 GLN B C 1
ATOM 7131 O O . GLN B 1 322 ? -20.297 46.75 24.875 1 96.44 322 GLN B O 1
ATOM 7136 N N . ALA B 1 323 ? -20.953 44.969 26.016 1 95.88 323 ALA B N 1
ATOM 7137 C CA . ALA B 1 323 ? -20.438 45.531 27.266 1 95.88 323 ALA B CA 1
ATOM 7138 C C . ALA B 1 323 ? -18.938 45.25 27.406 1 95.88 323 ALA B C 1
ATOM 7140 O O . ALA B 1 323 ? -18.188 46.062 27.953 1 95.88 323 ALA B O 1
ATOM 7141 N N . GLN B 1 324 ? -18.531 44.094 26.906 1 95.94 324 GLN B N 1
ATOM 7142 C CA . GLN B 1 324 ? -17.219 43.625 27.391 1 95.94 324 GLN B CA 1
ATOM 7143 C C . GLN B 1 324 ? -16.297 43.281 26.234 1 95.94 324 GLN B C 1
ATOM 7145 O O . GLN B 1 324 ? -15.102 43.062 26.422 1 95.94 324 GLN B O 1
ATOM 7150 N N . ARG B 1 325 ? -16.828 43.219 24.984 1 96.81 325 ARG B N 1
ATOM 7151 C CA . ARG B 1 325 ? -16.016 42.625 23.938 1 96.81 325 ARG B CA 1
ATOM 7152 C C . ARG B 1 325 ? -16.031 43.469 22.672 1 96.81 325 ARG B C 1
ATOM 7154 O O . ARG B 1 325 ? -15.891 42.938 21.562 1 96.81 325 ARG B O 1
ATOM 7161 N N . LEU B 1 326 ? -16.25 44.719 22.766 1 95.81 326 LEU B N 1
ATOM 7162 C CA . LEU B 1 326 ? -16.125 45.656 21.656 1 95.81 326 LEU B CA 1
ATOM 7163 C C . LEU B 1 326 ? -14.734 46.281 21.641 1 95.81 326 LEU B C 1
ATOM 7165 O O . LEU B 1 326 ? -14.281 46.812 22.656 1 95.81 326 LEU B O 1
ATOM 7169 N N . ALA B 1 327 ? -14.148 46.219 20.5 1 93.38 327 ALA B N 1
ATOM 7170 C CA . ALA B 1 327 ? -12.773 46.688 20.359 1 93.38 327 ALA B CA 1
ATOM 7171 C C . ALA B 1 327 ? -12.648 48.156 20.766 1 93.38 327 ALA B C 1
ATOM 7173 O O . ALA B 1 327 ? -11.656 48.531 21.391 1 93.38 327 ALA B O 1
ATOM 7174 N N . SER B 1 328 ? -13.555 48.969 20.484 1 89.5 328 SER B N 1
ATOM 7175 C CA . SER B 1 328 ? -13.539 50.406 20.75 1 89.5 328 SER B CA 1
ATOM 7176 C C . SER B 1 328 ? -13.508 50.688 22.25 1 89.5 328 SER B C 1
ATOM 7178 O O . SER B 1 328 ? -13.102 51.781 22.656 1 89.5 328 SER B O 1
ATOM 7180 N N . GLN B 1 329 ? -13.867 49.656 22.984 1 91.06 329 GLN B N 1
ATOM 7181 C CA . GLN B 1 329 ? -13.977 49.906 24.422 1 91.06 329 GLN B CA 1
ATOM 7182 C C . GLN B 1 329 ? -12.867 49.188 25.188 1 91.06 329 GLN B C 1
ATOM 7184 O O . GLN B 1 329 ? -12.852 49.188 26.422 1 91.06 329 GLN B O 1
ATOM 7189 N N . ARG B 1 330 ? -12.031 48.562 24.516 1 92.44 330 ARG B N 1
ATOM 7190 C CA . ARG B 1 330 ? -10.961 47.812 25.156 1 92.44 330 ARG B CA 1
ATOM 7191 C C . ARG B 1 330 ? -9.609 48.5 24.984 1 92.44 330 ARG B C 1
ATOM 7193 O O . ARG B 1 330 ? -9.305 49 23.891 1 92.44 330 ARG B O 1
ATOM 7200 N N . ARG B 1 331 ? -8.742 48.469 26.062 1 94.75 331 ARG B N 1
ATOM 7201 C CA . ARG B 1 331 ? -7.5 49.219 26.016 1 94.75 331 ARG B CA 1
ATOM 7202 C C . ARG B 1 331 ? -6.301 48.344 26.312 1 94.75 331 ARG B C 1
ATOM 7204 O O . ARG B 1 331 ? -5.195 48.812 26.547 1 94.75 331 ARG B O 1
ATOM 7211 N N . GLU B 1 332 ? -6.527 47.062 26.328 1 95.19 332 GLU B N 1
ATOM 7212 C CA . GLU B 1 332 ? -5.473 46.125 26.734 1 95.19 332 GLU B CA 1
ATOM 7213 C C . GLU B 1 332 ? -4.227 46.312 25.875 1 95.19 332 GLU B C 1
ATOM 7215 O O . GLU B 1 332 ? -3.107 46.344 26.375 1 95.19 332 GLU B O 1
ATOM 7220 N N . ARG B 1 333 ? -4.395 46.406 24.609 1 96.25 333 ARG B N 1
ATOM 7221 C CA . ARG B 1 333 ? -3.264 46.531 23.688 1 96.25 333 ARG B CA 1
ATOM 7222 C C . ARG B 1 333 ? -2.547 47.875 23.891 1 96.25 333 ARG B C 1
ATOM 7224 O O . ARG B 1 333 ? -1.315 47.938 23.922 1 96.25 333 ARG B O 1
ATOM 7231 N N . TYR B 1 334 ? -3.301 48.906 24.016 1 96 334 TYR B N 1
ATOM 7232 C CA . TYR B 1 334 ? -2.734 50.219 24.266 1 96 334 TYR B CA 1
ATOM 7233 C C . TYR B 1 334 ? -1.9 50.188 25.547 1 96 334 TYR B C 1
ATOM 7235 O O . TYR B 1 334 ? -0.77 50.688 25.562 1 96 334 TYR B O 1
ATOM 7243 N N . GLU B 1 335 ? -2.461 49.656 26.562 1 96.5 335 GLU B N 1
ATOM 7244 C CA . GLU B 1 335 ? -1.781 49.625 27.859 1 96.5 335 GLU B CA 1
ATOM 7245 C C . GLU B 1 335 ? -0.493 48.812 27.781 1 96.5 335 GLU B C 1
ATOM 7247 O O . GLU B 1 335 ? 0.543 49.219 28.312 1 96.5 335 GLU B O 1
ATOM 7252 N N . LEU B 1 336 ? -0.562 47.719 27.141 1 97.56 336 LEU B N 1
ATOM 7253 C CA . LEU B 1 336 ? 0.635 46.906 27 1 97.56 336 LEU B CA 1
ATOM 7254 C C . LEU B 1 336 ? 1.709 47.625 26.203 1 97.56 336 LEU B C 1
ATOM 7256 O O . LEU B 1 336 ? 2.865 47.688 26.641 1 97.56 336 LEU B O 1
ATOM 7260 N N . TYR B 1 337 ? 1.322 48.156 25.062 1 97.81 337 TYR B N 1
ATOM 7261 C CA . TYR B 1 337 ? 2.291 48.875 24.219 1 97.81 337 TYR B CA 1
ATOM 7262 C C . TYR B 1 337 ? 2.9 50.062 24.969 1 97.81 337 TYR B C 1
ATOM 7264 O O . TYR B 1 337 ? 4.109 50.281 24.891 1 97.81 337 TYR B O 1
ATOM 7272 N N . ALA B 1 338 ? 2.121 50.75 25.719 1 96.12 338 ALA B N 1
ATOM 7273 C CA . ALA B 1 338 ? 2.594 51.906 26.469 1 96.12 338 ALA B CA 1
ATOM 7274 C C . ALA B 1 338 ? 3.662 51.5 27.484 1 96.12 338 ALA B C 1
ATOM 7276 O O . ALA B 1 338 ? 4.637 52.219 27.688 1 96.12 338 ALA B O 1
ATOM 7277 N N . THR B 1 339 ? 3.459 50.406 28.047 1 96.19 339 THR B N 1
ATOM 7278 C CA . THR B 1 339 ? 4.418 49.938 29.047 1 96.19 339 THR B CA 1
ATOM 7279 C C . THR B 1 339 ? 5.719 49.5 28.391 1 96.19 339 THR B C 1
ATOM 7281 O O . THR B 1 339 ? 6.766 49.438 29.031 1 96.19 339 THR B O 1
ATOM 7284 N N . MET B 1 340 ? 5.684 49.156 27.109 1 97.44 340 MET B N 1
ATOM 7285 C CA . MET B 1 340 ? 6.844 48.625 26.422 1 97.44 340 MET B CA 1
ATOM 7286 C C . MET B 1 340 ? 7.648 49.719 25.734 1 97.44 340 MET B C 1
ATOM 7288 O O . MET B 1 340 ? 8.727 49.438 25.203 1 97.44 340 MET B O 1
ATOM 7292 N N . LEU B 1 341 ? 7.109 50.875 25.75 1 96.56 341 LEU B N 1
ATOM 7293 C CA . LEU B 1 341 ? 7.793 52 25.109 1 96.56 341 LEU B CA 1
ATOM 7294 C C . LEU B 1 341 ? 8.922 52.531 25.984 1 96.56 341 LEU B C 1
ATOM 7296 O O . LEU B 1 341 ? 8.766 52.625 27.203 1 96.56 341 LEU B O 1
ATOM 7300 N N . ALA B 1 342 ? 10.023 52.812 25.312 1 93.88 342 ALA B N 1
ATOM 7301 C CA . ALA B 1 342 ? 11.133 53.469 26.016 1 93.88 342 ALA B CA 1
ATOM 7302 C C . ALA B 1 342 ? 10.789 54.875 26.422 1 93.88 342 ALA B C 1
ATOM 7304 O O . ALA B 1 342 ? 9.867 55.5 25.859 1 93.88 342 ALA B O 1
ATOM 7305 N N . ALA B 1 343 ? 11.594 55.375 27.344 1 88.75 343 ALA B N 1
ATOM 7306 C CA . ALA B 1 343 ? 11.359 56.719 27.828 1 88.75 343 ALA B CA 1
ATOM 7307 C C . ALA B 1 343 ? 11.594 57.75 26.734 1 88.75 343 ALA B C 1
ATOM 7309 O O . ALA B 1 343 ? 10.828 58.719 26.578 1 88.75 343 ALA B O 1
ATOM 7310 N N . THR B 1 344 ? 12.68 57.5 25.969 1 90.38 344 THR B N 1
ATOM 7311 C CA . THR B 1 344 ? 13.016 58.438 24.906 1 90.38 344 THR B CA 1
ATOM 7312 C C . THR B 1 344 ? 12.531 57.938 23.547 1 90.38 344 THR B C 1
ATOM 7314 O O . THR B 1 344 ? 12.852 56.812 23.156 1 90.38 344 THR B O 1
ATOM 7317 N N . PRO B 1 345 ? 11.766 58.781 22.828 1 92.44 345 PRO B N 1
ATOM 7318 C CA . PRO B 1 345 ? 11.289 58.375 21.5 1 92.44 345 PRO B CA 1
ATOM 7319 C C . PRO B 1 345 ? 12.406 58.344 20.469 1 92.44 345 PRO B C 1
ATOM 7321 O O . PRO B 1 345 ? 13.43 59 20.625 1 92.44 345 PRO B O 1
ATOM 7324 N N . SER B 1 346 ? 12.109 57.562 19.469 1 92.81 346 SER B N 1
ATOM 7325 C CA . SER B 1 346 ? 13.008 57.531 18.328 1 92.81 346 SER B CA 1
ATOM 7326 C C . SER B 1 346 ? 13.062 58.875 17.625 1 92.81 346 SER B C 1
ATOM 7328 O O . SER B 1 346 ? 12.055 59.562 17.547 1 92.81 346 SER B O 1
ATOM 7330 N N . LYS B 1 347 ? 14.266 59.219 17.062 1 91.81 347 LYS B N 1
ATOM 7331 C CA . LYS B 1 347 ? 14.453 60.5 16.375 1 91.81 347 LYS B CA 1
ATOM 7332 C C . LYS B 1 347 ? 14.305 60.344 14.859 1 91.81 347 LYS B C 1
ATOM 7334 O O . LYS B 1 347 ? 14.484 61.312 14.109 1 91.81 347 LYS B O 1
ATOM 7339 N N . TYR B 1 348 ? 13.93 59.188 14.547 1 93.94 348 TYR B N 1
ATOM 7340 C CA . TYR B 1 348 ? 13.781 58.906 13.117 1 93.94 348 TYR B CA 1
ATOM 7341 C C . TYR B 1 348 ? 12.648 59.719 12.516 1 93.94 348 TYR B C 1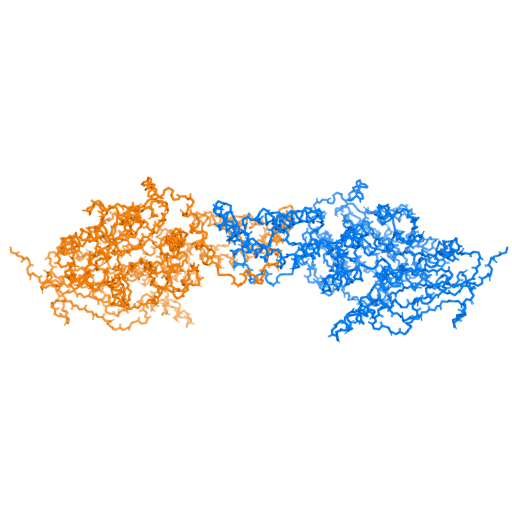
ATOM 7343 O O . TYR B 1 348 ? 11.586 59.875 13.125 1 93.94 348 TYR B O 1
ATOM 7351 N N . PHE B 1 349 ? 12.867 60.281 11.305 1 93.06 349 PHE B N 1
ATOM 7352 C CA . PHE B 1 349 ? 11.828 61 10.594 1 93.06 349 PHE B CA 1
ATOM 7353 C C . PHE B 1 349 ? 10.961 60.062 9.773 1 93.06 349 PHE B C 1
ATOM 7355 O O . PHE B 1 349 ? 11.438 59.438 8.82 1 93.06 349 PHE B O 1
ATOM 7362 N N . TRP B 1 350 ? 9.727 60.031 10.141 1 95.5 350 TRP B N 1
ATOM 7363 C CA . TRP B 1 350 ? 8.781 59.156 9.453 1 95.5 350 TRP B CA 1
ATOM 7364 C C . TRP B 1 350 ? 7.996 59.938 8.398 1 95.5 350 TRP B C 1
ATOM 7366 O O . TRP B 1 350 ? 7.566 61.062 8.633 1 95.5 350 TRP B O 1
ATOM 7376 N N . PRO B 1 351 ? 7.816 59.344 7.199 1 92.38 351 PRO B N 1
ATOM 7377 C CA . PRO B 1 351 ? 6.98 60 6.188 1 92.38 351 PRO B CA 1
ATOM 7378 C C . PRO B 1 351 ? 5.5 60.031 6.566 1 92.38 351 PRO B C 1
ATOM 7380 O O . PRO B 1 351 ? 4.738 60.844 6.059 1 92.38 351 PRO B O 1
ATOM 7383 N N . GLN B 1 352 ? 5.047 59.188 7.398 1 94.5 352 GLN B N 1
ATOM 7384 C CA . GLN B 1 352 ? 3.654 59.062 7.816 1 94.5 352 GLN B CA 1
ATOM 7385 C C . GLN B 1 352 ? 3.354 60 8.984 1 94.5 352 GLN B C 1
ATOM 7387 O O . GLN B 1 352 ? 4.203 60.219 9.852 1 94.5 352 GLN B O 1
ATOM 7392 N N . SER B 1 353 ? 2.178 60.531 9.055 1 95.5 353 SER B N 1
ATOM 7393 C CA . SER B 1 353 ? 1.688 61.312 10.195 1 95.5 353 SER B CA 1
ATOM 7394 C C . SER B 1 353 ? 1.149 60.406 11.289 1 95.5 353 SER B C 1
ATOM 7396 O O . SER B 1 353 ? 1.158 59.188 11.141 1 95.5 353 SER B O 1
ATOM 7398 N N . ALA B 1 354 ? 0.814 61 12.422 1 95.94 354 ALA B N 1
ATOM 7399 C CA . ALA B 1 354 ? 0.121 60.219 13.453 1 95.94 354 ALA B CA 1
ATOM 7400 C C . ALA B 1 354 ? -1.141 59.562 12.891 1 95.94 354 ALA B C 1
ATOM 7402 O O . ALA B 1 354 ? -1.756 60.094 11.961 1 95.94 354 ALA B O 1
ATOM 7403 N N . GLY B 1 355 ? -1.5 58.406 13.445 1 97.06 355 GLY B N 1
ATOM 7404 C CA . GLY B 1 355 ? -2.646 57.656 12.961 1 97.06 355 GLY B CA 1
ATOM 7405 C C . GLY B 1 355 ? -2.277 56.312 12.43 1 97.06 355 GLY B C 1
ATOM 7406 O O . GLY B 1 355 ? -1.146 55.844 12.602 1 97.06 355 GLY B O 1
ATOM 7407 N N . TYR B 1 356 ? -3.266 55.656 11.859 1 97.38 356 TYR B N 1
ATOM 7408 C CA . TYR B 1 356 ? -3.072 54.312 11.312 1 97.38 356 TYR B CA 1
ATOM 7409 C C . TYR B 1 356 ? -2.635 54.375 9.859 1 97.38 356 TYR B C 1
ATOM 7411 O O . TYR B 1 356 ? -3.18 55.156 9.07 1 97.38 356 TYR B O 1
ATOM 7419 N N . HIS B 1 357 ? -1.674 53.562 9.469 1 97.75 357 HIS B N 1
ATOM 7420 C CA . HIS B 1 357 ? -1.188 53.469 8.094 1 97.75 357 HIS B CA 1
ATOM 7421 C C . HIS B 1 357 ? -0.938 52.031 7.688 1 97.75 357 HIS B C 1
ATOM 7423 O O . HIS B 1 357 ? -0.311 51.25 8.43 1 97.75 357 HIS B O 1
ATOM 7429 N N . GLU B 1 358 ? -1.483 51.625 6.562 1 96.06 358 GLU B N 1
ATOM 7430 C CA . GLU B 1 358 ? -1.119 50.375 5.898 1 96.06 358 GLU B CA 1
ATOM 7431 C C . GLU B 1 358 ? -0.157 50.625 4.742 1 96.06 358 GLU B C 1
ATOM 7433 O O . GLU B 1 358 ? -0.473 51.375 3.814 1 96.06 358 GLU B O 1
ATOM 7438 N N . VAL B 1 359 ? 0.983 49.969 4.867 1 96.5 359 VAL B N 1
ATOM 7439 C CA . VAL B 1 359 ? 2.025 50.25 3.889 1 96.5 359 VAL B CA 1
ATOM 7440 C C . VAL B 1 359 ? 2.523 48.969 3.252 1 96.5 359 VAL B C 1
ATOM 7442 O O . VAL B 1 359 ? 3.072 48.094 3.939 1 96.5 359 VAL B O 1
ATOM 7445 N N . SER B 1 360 ? 2.361 48.781 1.981 1 94.81 360 SER B N 1
ATOM 7446 C CA . SER B 1 360 ? 2.895 47.625 1.265 1 94.81 360 SER B CA 1
ATOM 7447 C C . SER B 1 360 ? 4.41 47.719 1.121 1 94.81 360 SER B C 1
ATOM 7449 O O . SER B 1 360 ? 5.105 46.719 1.182 1 94.81 360 SER B O 1
ATOM 7451 N N . GLY B 1 361 ? 4.852 48.969 1.076 1 93.31 361 GLY B N 1
ATOM 7452 C CA . GLY B 1 361 ? 6.273 49.219 0.911 1 93.31 361 GLY B CA 1
ATOM 7453 C C . GLY B 1 361 ? 6.809 48.75 -0.436 1 93.31 361 GLY B C 1
ATOM 7454 O O . GLY B 1 361 ? 6.035 48.531 -1.372 1 93.31 361 GLY B O 1
ATOM 7455 N N . THR B 1 362 ? 8.117 48.812 -0.55 1 92.88 362 THR B N 1
ATOM 7456 C CA . THR B 1 362 ? 8.797 48.375 -1.765 1 92.88 362 THR B CA 1
ATOM 7457 C C . THR B 1 362 ? 9.055 46.875 -1.733 1 92.88 362 THR B C 1
ATOM 7459 O O . THR B 1 362 ? 9.703 46.375 -0.812 1 92.88 362 THR B O 1
ATOM 7462 N N . PRO B 1 363 ? 8.5 46.25 -2.777 1 88.12 363 PRO B N 1
ATOM 7463 C CA . PRO B 1 363 ? 8.742 44.781 -2.797 1 88.12 363 PRO B CA 1
ATOM 7464 C C . PRO B 1 363 ? 10.227 44.438 -2.875 1 88.12 363 PRO B C 1
ATOM 7466 O O . PRO B 1 363 ? 10.984 45.094 -3.596 1 88.12 363 PRO B O 1
ATOM 7469 N N . GLU B 1 364 ? 10.656 43.5 -2.031 1 79.75 364 GLU B N 1
ATOM 7470 C CA . GLU B 1 364 ? 12.047 43.062 -2.008 1 79.75 364 GLU B CA 1
ATOM 7471 C C . GLU B 1 364 ? 12.172 41.562 -2.24 1 79.75 364 GLU B C 1
ATOM 7473 O O . GLU B 1 364 ? 11.773 40.75 -1.389 1 79.75 364 GLU B O 1
ATOM 7478 N N . PRO B 1 365 ? 12.68 41.156 -3.414 1 69.69 365 PRO B N 1
ATOM 7479 C CA . PRO B 1 365 ? 12.711 39.75 -3.814 1 69.69 365 PRO B CA 1
ATOM 7480 C C . PRO B 1 365 ? 13.531 38.906 -2.857 1 69.69 365 PRO B C 1
ATOM 7482 O O . PRO B 1 365 ? 13.281 37.688 -2.736 1 69.69 365 PRO B O 1
ATOM 7485 N N . GLY B 1 366 ? 14.406 39.469 -1.958 1 83.19 366 GLY B N 1
ATOM 7486 C CA . GLY B 1 366 ? 15.242 38.656 -1.102 1 83.19 366 GLY B CA 1
ATOM 7487 C C . GLY B 1 366 ? 15.727 39.375 0.138 1 83.19 366 GLY B C 1
ATOM 7488 O O . GLY B 1 366 ? 15.742 40.625 0.174 1 83.19 366 GLY B O 1
ATOM 7489 N N . THR B 1 367 ? 16.047 38.594 1.156 1 91.81 367 THR B N 1
ATOM 7490 C CA . THR B 1 367 ? 16.562 39.125 2.398 1 91.81 367 THR B CA 1
ATOM 7491 C C . THR B 1 367 ? 18.062 39.469 2.266 1 91.81 367 THR B C 1
ATOM 7493 O O . THR B 1 367 ? 18.719 38.969 1.346 1 91.81 367 THR B O 1
ATOM 7496 N N . PRO B 1 368 ? 18.531 40.312 3.107 1 92.31 368 PRO B N 1
ATOM 7497 C CA . PRO B 1 368 ? 19.969 40.594 3.072 1 92.31 368 PRO B CA 1
ATOM 7498 C C . PRO B 1 368 ? 20.828 39.344 3.15 1 92.31 368 PRO B C 1
ATOM 7500 O O . PRO B 1 368 ? 21.781 39.219 2.381 1 92.31 368 PRO B O 1
ATOM 7503 N N . SER B 1 369 ? 20.531 38.469 3.969 1 94.75 369 SER B N 1
ATOM 7504 C CA . SER B 1 369 ? 21.312 37.219 4.105 1 94.75 369 SER B CA 1
ATOM 7505 C C . SER B 1 369 ? 21.234 36.375 2.836 1 94.75 369 SER B C 1
ATOM 7507 O O . SER B 1 369 ? 22.219 35.75 2.439 1 94.75 369 SER B O 1
ATOM 7509 N N . GLN B 1 370 ? 20.047 36.312 2.186 1 93.81 370 GLN B N 1
ATOM 7510 C CA . GLN B 1 370 ? 19.891 35.562 0.947 1 93.81 370 GLN B CA 1
ATOM 7511 C C . GLN B 1 370 ? 20.781 36.125 -0.161 1 93.81 370 GLN B C 1
ATOM 7513 O O . GLN B 1 370 ? 21.359 35.375 -0.947 1 93.81 370 GLN B O 1
ATOM 7518 N N . LYS B 1 371 ? 20.812 37.438 -0.183 1 93.94 371 LYS B N 1
ATOM 7519 C CA . LYS B 1 371 ? 21.672 38.094 -1.17 1 93.94 371 LYS B CA 1
ATOM 7520 C C . LYS B 1 371 ? 23.141 37.781 -0.921 1 93.94 371 LYS B C 1
ATOM 7522 O O . LYS B 1 371 ? 23.891 37.562 -1.863 1 93.94 371 LYS B O 1
ATOM 7527 N N . LEU B 1 372 ? 23.547 37.844 0.328 1 95.62 372 LEU B N 1
ATOM 7528 C CA . LEU B 1 372 ? 24.938 37.531 0.68 1 95.62 372 LEU B CA 1
ATOM 7529 C C . LEU B 1 372 ? 25.25 36.062 0.376 1 95.62 372 LEU B C 1
ATOM 7531 O O . LEU B 1 372 ? 26.359 35.75 -0.083 1 95.62 372 LEU B O 1
ATOM 7535 N N . LEU B 1 373 ? 24.328 35.188 0.658 1 95.75 373 LEU B N 1
ATOM 7536 C CA . LEU B 1 373 ? 24.5 33.781 0.332 1 95.75 373 LEU B CA 1
ATOM 7537 C C . LEU B 1 373 ? 24.703 33.594 -1.166 1 95.75 373 LEU B C 1
ATOM 7539 O O . LEU B 1 373 ? 25.625 32.875 -1.581 1 95.75 373 LEU B O 1
ATOM 7543 N N . GLN B 1 374 ? 23.875 34.25 -1.938 1 95.5 374 GLN B N 1
ATOM 7544 C CA . GLN B 1 374 ? 23.984 34.125 -3.389 1 95.5 374 GLN B CA 1
ATOM 7545 C C . GLN B 1 374 ? 25.297 34.719 -3.887 1 95.5 374 GLN B C 1
ATOM 7547 O O . GLN B 1 374 ? 25.938 34.156 -4.77 1 95.5 374 GLN B O 1
ATOM 7552 N N . HIS B 1 375 ? 25.672 35.812 -3.338 1 96.44 375 HIS B N 1
ATOM 7553 C CA . HIS B 1 375 ? 26.938 36.469 -3.695 1 96.44 375 HIS B CA 1
ATOM 7554 C C . HIS B 1 375 ? 28.125 35.562 -3.383 1 96.44 375 HIS B C 1
ATOM 7556 O O . HIS B 1 375 ? 29.031 35.406 -4.207 1 96.44 375 HIS B O 1
ATOM 7562 N N . GLY B 1 376 ? 28.094 35.031 -2.199 1 96.44 376 GLY B N 1
ATOM 7563 C CA . GLY B 1 376 ? 29.141 34.094 -1.846 1 96.44 376 GLY B CA 1
ATOM 7564 C C . GLY B 1 376 ? 29.234 32.906 -2.805 1 96.44 376 GLY B C 1
ATOM 7565 O O . GLY B 1 376 ? 30.328 32.5 -3.205 1 96.44 376 GLY B O 1
ATOM 7566 N N . ARG B 1 377 ? 28.109 32.375 -3.213 1 96.25 377 ARG B N 1
ATOM 7567 C CA . ARG B 1 377 ? 28.062 31.266 -4.156 1 96.25 377 ARG B CA 1
ATOM 7568 C C . ARG B 1 377 ? 28.625 31.672 -5.512 1 96.25 377 ARG B C 1
ATOM 7570 O O . ARG B 1 377 ? 29.375 30.906 -6.133 1 96.25 377 ARG B O 1
ATOM 7577 N N . ASN B 1 378 ? 28.188 32.844 -5.934 1 97 378 ASN B N 1
ATOM 7578 C CA . ASN B 1 378 ? 28.672 33.375 -7.211 1 97 378 ASN B CA 1
ATOM 7579 C C . ASN B 1 378 ? 30.203 33.531 -7.203 1 97 378 ASN B C 1
ATOM 7581 O O . ASN B 1 378 ? 30.875 33.156 -8.172 1 97 378 ASN B O 1
ATOM 7585 N N . LEU B 1 379 ? 30.734 34.094 -6.223 1 97.62 379 LEU B N 1
ATOM 7586 C CA . LEU B 1 379 ? 32.188 34.281 -6.094 1 97.62 379 LEU B CA 1
ATOM 7587 C C . LEU B 1 379 ? 32.875 32.906 -6.141 1 97.62 379 LEU B C 1
ATOM 7589 O O . LEU B 1 379 ? 33.906 32.781 -6.82 1 97.62 379 LEU B O 1
ATOM 7593 N N . TRP B 1 380 ? 32.344 31.969 -5.484 1 96.69 380 TRP B N 1
ATOM 7594 C CA . TRP B 1 380 ? 32.969 30.641 -5.465 1 96.69 380 TRP B CA 1
ATOM 7595 C C . TRP B 1 380 ? 32.969 30.016 -6.855 1 96.69 380 TRP B C 1
ATOM 7597 O O . TRP B 1 380 ? 33.969 29.438 -7.289 1 96.69 380 TRP B O 1
ATOM 7607 N N . GLN B 1 381 ? 31.828 30.156 -7.5 1 96.19 381 GLN B N 1
ATOM 7608 C CA . GLN B 1 381 ? 31.672 29.578 -8.836 1 96.19 381 GLN B CA 1
ATOM 7609 C C . GLN B 1 381 ? 32.656 30.219 -9.82 1 96.19 381 GLN B C 1
ATOM 7611 O O . GLN B 1 381 ? 33.094 29.562 -10.766 1 96.19 381 GLN B O 1
ATOM 7616 N N . HIS B 1 382 ? 33.062 31.406 -9.562 1 96.75 382 HIS B N 1
ATOM 7617 C CA . HIS B 1 382 ? 33.969 32.125 -10.445 1 96.75 382 HIS B CA 1
ATOM 7618 C C . HIS B 1 382 ? 35.406 31.969 -10.008 1 96.75 382 HIS B C 1
ATOM 7620 O O . HIS B 1 382 ? 36.312 32.625 -10.523 1 96.75 382 HIS B O 1
ATOM 7626 N N . GLY B 1 383 ? 35.625 31.203 -9.008 1 95.88 383 GLY B N 1
ATOM 7627 C CA . GLY B 1 383 ? 36.969 30.844 -8.602 1 95.88 383 GLY B CA 1
ATOM 7628 C C . GLY B 1 383 ? 37.531 31.797 -7.562 1 95.88 383 GLY B C 1
ATOM 7629 O O . GLY B 1 383 ? 38.688 31.609 -7.109 1 95.88 383 GLY B O 1
ATOM 7630 N N . ALA B 1 384 ? 36.781 32.812 -7.164 1 97.19 384 ALA B N 1
ATOM 7631 C CA . ALA B 1 384 ? 37.219 33.781 -6.145 1 97.19 384 ALA B CA 1
ATOM 7632 C C . ALA B 1 384 ? 36.969 33.219 -4.742 1 97.19 384 ALA B C 1
ATOM 7634 O O . ALA B 1 384 ? 36.281 33.844 -3.939 1 97.19 384 ALA B O 1
ATOM 7635 N N . HIS B 1 385 ? 37.656 32.219 -4.367 1 96.62 385 HIS B N 1
ATOM 7636 C CA . HIS B 1 385 ? 37.375 31.438 -3.174 1 96.62 385 HIS B CA 1
ATOM 7637 C C . HIS B 1 385 ? 37.688 32.219 -1.904 1 96.62 385 HIS B C 1
ATOM 7639 O O . HIS B 1 385 ? 36.844 32.281 -0.984 1 96.62 385 HIS B O 1
ATOM 7645 N N . PRO B 1 386 ? 38.781 32.969 -1.774 1 96.25 386 PRO B N 1
ATOM 7646 C CA . PRO B 1 386 ? 39.031 33.75 -0.557 1 96.25 386 PRO B CA 1
ATOM 7647 C C . PRO B 1 386 ? 38 34.844 -0.31 1 96.25 386 PRO B C 1
ATOM 7649 O O . PRO B 1 386 ? 37.562 35.062 0.833 1 96.25 386 PRO B O 1
ATOM 7652 N N . ALA B 1 387 ? 37.562 35.375 -1.387 1 97.44 387 ALA B N 1
ATOM 7653 C CA . ALA B 1 387 ? 36.531 36.406 -1.271 1 97.44 387 ALA B CA 1
ATOM 7654 C C . ALA B 1 387 ? 35.219 35.812 -0.826 1 97.44 387 ALA B C 1
ATOM 7656 O O . ALA B 1 387 ? 34.469 36.406 -0.044 1 97.44 387 ALA B O 1
ATOM 7657 N N . ALA B 1 388 ? 34.906 34.688 -1.429 1 97.81 388 ALA B N 1
ATOM 7658 C CA . ALA B 1 388 ? 33.688 34 -1.045 1 97.81 388 ALA B CA 1
ATOM 7659 C C . ALA B 1 388 ? 33.656 33.688 0.451 1 97.81 388 ALA B C 1
ATOM 7661 O O . ALA B 1 388 ? 32.656 33.938 1.128 1 97.81 388 ALA B O 1
ATOM 7662 N N . LEU B 1 389 ? 34.781 33.25 0.993 1 97.69 389 LEU B N 1
ATOM 7663 C CA . LEU B 1 389 ? 34.906 32.906 2.408 1 97.69 389 LEU B CA 1
ATOM 7664 C C . LEU B 1 389 ? 34.812 34.156 3.273 1 97.69 389 LEU B C 1
ATOM 7666 O O . LEU B 1 389 ? 34.219 34.125 4.359 1 97.69 389 LEU B O 1
ATOM 7670 N N . GLN B 1 390 ? 35.344 35.188 2.795 1 97.38 390 GLN B N 1
ATOM 7671 C CA . GLN B 1 390 ? 35.281 36.469 3.521 1 97.38 390 GLN B CA 1
ATOM 7672 C C . GLN B 1 390 ? 33.844 36.969 3.594 1 97.38 390 GLN B C 1
ATOM 7674 O O . GLN B 1 390 ? 33.375 37.406 4.652 1 97.38 390 GLN B O 1
ATOM 7679 N N . VAL B 1 391 ? 33.188 36.906 2.494 1 97.75 391 VAL B N 1
ATOM 7680 C CA . VAL B 1 391 ? 31.797 37.406 2.422 1 97.75 391 VAL B CA 1
ATOM 7681 C C . VAL B 1 391 ? 30.922 36.562 3.348 1 97.75 391 VAL B C 1
ATOM 7683 O O . VAL B 1 391 ? 30.141 37.125 4.137 1 97.75 391 VAL B O 1
ATOM 7686 N N . LEU B 1 392 ? 31.031 35.312 3.281 1 97.38 392 LEU B N 1
ATOM 7687 C CA . LEU B 1 392 ? 30.188 34.438 4.07 1 97.38 392 LEU B CA 1
ATOM 7688 C C . LEU B 1 392 ? 30.547 34.5 5.547 1 97.38 392 LEU B C 1
ATOM 7690 O O . LEU B 1 392 ? 29.672 34.5 6.414 1 97.38 392 LEU B O 1
ATOM 7694 N N . GLY B 1 393 ? 31.828 34.531 5.844 1 97 393 GLY B N 1
ATOM 7695 C CA . GLY B 1 393 ? 32.25 34.719 7.219 1 97 393 GLY B CA 1
ATOM 7696 C C . GLY B 1 393 ? 31.734 36 7.82 1 97 393 GLY B C 1
ATOM 7697 O O . GLY B 1 393 ? 31.281 36.031 8.969 1 97 393 GLY B O 1
ATOM 7698 N N . GLY B 1 394 ? 31.812 37.094 7.051 1 97.25 394 GLY B N 1
ATOM 7699 C CA . GLY B 1 394 ? 31.266 38.375 7.473 1 97.25 394 GLY B CA 1
ATOM 7700 C C . GLY B 1 394 ? 29.766 38.312 7.695 1 97.25 394 GLY B C 1
ATOM 7701 O O . GLY B 1 394 ? 29.25 38.938 8.625 1 97.25 394 GLY B O 1
ATOM 7702 N N . ALA B 1 395 ? 29.141 37.625 6.809 1 97.44 395 ALA B N 1
ATOM 7703 C CA . ALA B 1 395 ? 27.688 37.5 6.922 1 97.44 395 ALA B CA 1
ATOM 7704 C C . ALA B 1 395 ? 27.297 36.781 8.219 1 97.44 395 ALA B C 1
ATOM 7706 O O . ALA B 1 395 ? 26.344 37.188 8.891 1 97.44 395 ALA B O 1
ATOM 7707 N N . VAL B 1 396 ? 28.016 35.719 8.586 1 97.69 396 VAL B N 1
ATOM 7708 C CA . VAL B 1 396 ? 27.734 34.969 9.812 1 97.69 396 VAL B CA 1
ATOM 7709 C C . VAL B 1 396 ? 28.016 35.844 11.031 1 97.69 396 VAL B C 1
ATOM 7711 O O . VAL B 1 396 ? 27.266 35.781 12.016 1 97.69 396 VAL B O 1
ATOM 7714 N N . GLN B 1 397 ? 29 36.562 11.008 1 96.38 397 GLN B N 1
ATOM 7715 C CA . GLN B 1 397 ? 29.312 37.469 12.109 1 96.38 397 GLN B CA 1
ATOM 7716 C C . GLN B 1 397 ? 28.234 38.531 12.281 1 96.38 397 GLN B C 1
ATOM 7718 O O . GLN B 1 397 ? 27.875 38.906 13.406 1 96.38 397 GLN B O 1
ATOM 7723 N N . ALA B 1 398 ? 27.766 39.031 11.164 1 95.69 398 ALA B N 1
ATOM 7724 C CA . ALA B 1 398 ? 26.734 40.062 11.188 1 95.69 398 ALA B CA 1
ATOM 7725 C C . ALA B 1 398 ? 25.406 39.469 11.664 1 95.69 398 ALA B C 1
ATOM 7727 O O . ALA B 1 398 ? 24.594 40.188 12.273 1 95.69 398 ALA B O 1
ATOM 7728 N N . ASN B 1 399 ? 25.156 38.25 11.367 1 97.31 399 ASN B N 1
ATOM 7729 C CA . ASN B 1 399 ? 23.938 37.562 11.789 1 97.31 399 ASN B CA 1
ATOM 7730 C C . ASN B 1 399 ? 24.234 36.156 12.297 1 97.31 399 ASN B C 1
ATOM 7732 O O . ASN B 1 399 ? 23.969 35.188 11.602 1 97.31 399 ASN B O 1
ATOM 7736 N N . PRO B 1 400 ? 24.641 36.062 13.523 1 95.62 400 PRO B N 1
ATOM 7737 C CA . PRO B 1 400 ? 25.016 34.781 14.078 1 95.62 400 PRO B CA 1
ATOM 7738 C C . PRO B 1 400 ? 23.812 33.875 14.336 1 95.62 400 PRO B C 1
ATOM 7740 O O . PRO B 1 400 ? 23.969 32.719 14.711 1 95.62 400 PRO B O 1
ATOM 7743 N N . PHE B 1 401 ? 22.547 34.312 14.094 1 95.62 401 PHE B N 1
ATOM 7744 C CA . PHE B 1 401 ? 21.328 33.562 14.398 1 95.62 401 PHE B CA 1
ATOM 7745 C C . PHE B 1 401 ? 20.844 32.812 13.172 1 95.62 401 PHE B C 1
ATOM 7747 O O . PHE B 1 401 ? 19.812 32.125 13.227 1 95.62 401 PHE B O 1
ATOM 7754 N N . HIS B 1 402 ? 21.5 32.844 12.031 1 96.94 402 HIS B N 1
ATOM 7755 C CA . HIS B 1 402 ? 21.047 32.344 10.75 1 96.94 402 HIS B CA 1
ATOM 7756 C C . HIS B 1 402 ? 21.719 31 10.43 1 96.94 402 HIS B C 1
ATOM 7758 O O . HIS B 1 402 ? 22.828 30.969 9.891 1 96.94 402 HIS B O 1
ATOM 7764 N N . PRO B 1 403 ? 20.953 29.906 10.539 1 97.06 403 PRO B N 1
ATOM 7765 C CA . PRO B 1 403 ? 21.609 28.594 10.344 1 97.06 403 PRO B CA 1
ATOM 7766 C C . PRO B 1 403 ? 22.031 28.359 8.898 1 97.06 403 PRO B C 1
ATOM 7768 O O . PRO B 1 403 ? 23.047 27.703 8.648 1 97.06 403 PRO B O 1
ATOM 7771 N N . ASP B 1 404 ? 21.312 28.859 7.922 1 96.81 404 ASP B N 1
ATOM 7772 C CA . ASP B 1 404 ? 21.672 28.656 6.52 1 96.81 404 ASP B CA 1
ATOM 7773 C C . ASP B 1 404 ? 23 29.328 6.191 1 96.81 404 ASP B C 1
ATOM 7775 O O . ASP B 1 404 ? 23.766 28.812 5.379 1 96.81 404 ASP B O 1
ATOM 7779 N N . LEU B 1 405 ? 23.234 30.516 6.77 1 97.25 405 LEU B N 1
ATOM 7780 C CA . LEU B 1 405 ? 24.531 31.172 6.594 1 97.25 405 LEU B CA 1
ATOM 7781 C C . LEU B 1 405 ? 25.656 30.328 7.184 1 97.25 405 LEU B C 1
ATOM 7783 O O . LEU B 1 405 ? 26.703 30.172 6.555 1 97.25 405 LEU B O 1
ATOM 7787 N N . ALA B 1 406 ? 25.406 29.844 8.375 1 97.81 406 ALA B N 1
ATOM 7788 C CA . ALA B 1 406 ? 26.406 29 9.047 1 97.81 406 ALA B CA 1
ATOM 7789 C C . ALA B 1 406 ? 26.734 27.766 8.219 1 97.81 406 ALA B C 1
ATOM 7791 O O . ALA B 1 406 ? 27.891 27.406 8.039 1 97.81 406 ALA B O 1
ATOM 7792 N N . LEU B 1 407 ? 25.719 27.109 7.699 1 97.75 407 LEU B N 1
ATOM 7793 C CA . LEU B 1 407 ? 25.906 25.922 6.883 1 97.75 407 LEU B CA 1
ATOM 7794 C C . LEU B 1 407 ? 26.656 26.25 5.598 1 97.75 407 LEU B C 1
ATOM 7796 O O . LEU B 1 407 ? 27.516 25.484 5.164 1 97.75 407 LEU B O 1
ATOM 7800 N N . ALA B 1 408 ? 26.297 27.359 4.965 1 97.31 408 ALA B N 1
ATOM 7801 C CA . ALA B 1 408 ? 27 27.781 3.75 1 97.31 408 ALA B CA 1
ATOM 7802 C C . ALA B 1 408 ? 28.469 28.031 4.023 1 97.31 408 ALA B C 1
ATOM 7804 O O . ALA B 1 408 ? 29.328 27.625 3.244 1 97.31 408 ALA B O 1
ATOM 7805 N N . GLU B 1 409 ? 28.766 28.734 5.094 1 97.38 409 GLU B N 1
ATOM 7806 C CA . GLU B 1 409 ? 30.172 28.969 5.457 1 97.38 409 GLU B CA 1
ATOM 7807 C C . GLU B 1 409 ? 30.922 27.641 5.633 1 97.38 409 GLU B C 1
ATOM 7809 O O . GLU B 1 409 ? 32 27.469 5.078 1 97.38 409 GLU B O 1
ATOM 7814 N N . LEU B 1 410 ? 30.312 26.734 6.387 1 97.56 410 LEU B N 1
ATOM 7815 C CA . LEU B 1 410 ? 30.938 25.438 6.617 1 97.56 410 LEU B CA 1
ATOM 7816 C C . LEU B 1 410 ? 31.219 24.734 5.297 1 97.56 410 LEU B C 1
ATOM 7818 O O . LEU B 1 410 ? 32.312 24.172 5.113 1 97.56 410 LEU B O 1
ATOM 7822 N N . ARG B 1 411 ? 30.25 24.734 4.391 1 97 411 ARG B N 1
ATOM 7823 C CA . ARG B 1 411 ? 30.375 24.062 3.105 1 97 411 ARG B CA 1
ATOM 7824 C C . ARG B 1 411 ? 31.578 24.594 2.324 1 97 411 ARG B C 1
ATOM 7826 O O . ARG B 1 411 ? 32.406 23.812 1.823 1 97 411 ARG B O 1
ATOM 7833 N N . PHE B 1 412 ? 31.734 25.859 2.25 1 96.88 412 PHE B N 1
ATOM 7834 C CA . PHE B 1 412 ? 32.781 26.438 1.445 1 96.88 412 PHE B CA 1
ATOM 7835 C C . PHE B 1 412 ? 34.125 26.328 2.154 1 96.88 412 PHE B C 1
ATOM 7837 O O . PHE B 1 412 ? 35.188 26.172 1.507 1 96.88 412 PHE B O 1
ATOM 7844 N N . MET B 1 413 ? 34.156 26.422 3.484 1 97.44 413 MET B N 1
ATOM 7845 C CA . MET B 1 413 ? 35.375 26.141 4.23 1 97.44 413 MET B CA 1
ATOM 7846 C C . MET B 1 413 ? 35.875 24.719 3.932 1 97.44 413 MET B C 1
ATOM 7848 O O . MET B 1 413 ? 37.062 24.516 3.715 1 97.44 413 MET B O 1
ATOM 7852 N N . HIS B 1 414 ? 34.969 23.797 3.881 1 97.19 414 HIS B N 1
ATOM 7853 C CA . HIS B 1 414 ? 35.312 22.406 3.607 1 97.19 414 HIS B CA 1
ATOM 7854 C C . HIS B 1 414 ? 35.844 22.234 2.186 1 97.19 414 HIS B C 1
ATOM 7856 O O . HIS B 1 414 ? 36.844 21.562 1.966 1 97.19 414 HIS B O 1
ATOM 7862 N N . LEU B 1 415 ? 35.156 22.844 1.229 1 96.12 415 LEU B N 1
ATOM 7863 C CA . LEU B 1 415 ? 35.562 22.75 -0.165 1 96.12 415 LEU B CA 1
ATOM 7864 C C . LEU B 1 415 ? 36.938 23.359 -0.351 1 96.12 415 LEU B C 1
ATOM 7866 O O . LEU B 1 415 ? 37.719 22.906 -1.204 1 96.12 415 LEU B O 1
ATOM 7870 N N . ALA B 1 416 ? 37.281 24.328 0.453 1 96.12 416 ALA B N 1
ATOM 7871 C CA . ALA B 1 416 ? 38.594 25 0.377 1 96.12 416 ALA B CA 1
ATOM 7872 C C . ALA B 1 416 ? 39.656 24.219 1.135 1 96.12 416 ALA B C 1
ATOM 7874 O O . ALA B 1 416 ? 40.844 24.562 1.103 1 96.12 416 ALA B O 1
ATOM 7875 N N . GLY B 1 417 ? 39.25 23.188 1.892 1 95.31 417 GLY B N 1
ATOM 7876 C CA . GLY B 1 417 ? 40.188 22.344 2.613 1 95.31 417 GLY B CA 1
ATOM 7877 C C . GLY B 1 417 ? 40.719 22.984 3.877 1 95.31 417 GLY B C 1
ATOM 7878 O O . GLY B 1 417 ? 41.875 22.734 4.277 1 95.31 417 GLY B O 1
ATOM 7879 N N . LEU B 1 418 ? 39.938 23.844 4.504 1 95.88 418 LEU B N 1
ATOM 7880 C CA . LEU B 1 418 ? 40.406 24.531 5.699 1 95.88 418 LEU B CA 1
ATOM 7881 C C . LEU B 1 418 ? 40.438 23.594 6.898 1 95.88 418 LEU B C 1
ATOM 7883 O O . LEU B 1 418 ? 39.531 22.797 7.086 1 95.88 418 LEU B O 1
ATOM 7887 N N . ALA B 1 419 ? 41.406 23.719 7.801 1 94.19 419 ALA B N 1
ATOM 7888 C CA . ALA B 1 419 ? 41.656 22.812 8.914 1 94.19 419 ALA B CA 1
ATOM 7889 C C . ALA B 1 419 ? 40.688 23.078 10.062 1 94.19 419 ALA B C 1
ATOM 7891 O O . ALA B 1 419 ? 40.438 22.203 10.898 1 94.19 419 ALA B O 1
ATOM 7892 N N . ASP B 1 420 ? 40.094 24.219 10.133 1 94.88 420 ASP B N 1
ATOM 7893 C CA . ASP B 1 420 ? 39.281 24.625 11.281 1 94.88 420 ASP B CA 1
ATOM 7894 C C . ASP B 1 420 ? 37.844 24.172 11.117 1 94.88 420 ASP B C 1
ATOM 7896 O O . ASP B 1 420 ? 37 24.516 11.938 1 94.88 420 ASP B O 1
ATOM 7900 N N . VAL B 1 421 ? 37.469 23.484 10.094 1 97 421 VAL B N 1
ATOM 7901 C CA . VAL B 1 421 ? 36.125 23.078 9.781 1 97 421 VAL B CA 1
ATOM 7902 C C . VAL B 1 421 ? 35.531 22.281 10.953 1 97 421 VAL B C 1
ATOM 7904 O O . VAL B 1 421 ? 34.438 22.594 11.43 1 97 421 VAL B O 1
ATOM 7907 N N . PRO B 1 422 ? 36.25 21.328 11.578 1 95.94 422 PRO B N 1
ATOM 7908 C CA . PRO B 1 422 ? 35.656 20.562 12.688 1 95.94 422 PRO B CA 1
ATOM 7909 C C . PRO B 1 422 ? 35.344 21.438 13.891 1 95.94 422 PRO B C 1
ATOM 7911 O O . PRO B 1 422 ? 34.281 21.281 14.492 1 95.94 422 PRO B O 1
ATOM 7914 N N . ALA B 1 423 ? 36.219 22.281 14.203 1 96.81 423 ALA B N 1
ATOM 7915 C CA . ALA B 1 423 ? 35.969 23.188 15.336 1 96.81 423 ALA B CA 1
ATOM 7916 C C . ALA B 1 423 ? 34.781 24.094 15.07 1 96.81 423 ALA B C 1
ATOM 7918 O O . ALA B 1 423 ? 33.938 24.312 15.953 1 96.81 423 ALA B O 1
ATOM 7919 N N . ARG B 1 424 ? 34.688 24.688 13.883 1 97.38 424 ARG B N 1
ATOM 7920 C CA . ARG B 1 424 ? 33.594 25.547 13.492 1 97.38 424 ARG B CA 1
ATOM 7921 C C . ARG B 1 424 ? 32.281 24.781 13.508 1 97.38 424 ARG B C 1
ATOM 7923 O O . ARG B 1 424 ? 31.25 25.297 13.953 1 97.38 424 ARG B O 1
ATOM 7930 N N . LEU B 1 425 ? 32.312 23.594 12.961 1 98 425 LEU B N 1
ATOM 7931 C CA . LEU B 1 425 ? 31.141 22.734 12.953 1 98 425 LEU B CA 1
ATOM 7932 C C . LEU B 1 425 ? 30.656 22.453 14.367 1 98 425 LEU B C 1
ATOM 7934 O O . LEU B 1 425 ? 29.453 22.516 14.641 1 98 425 LEU B O 1
ATOM 7938 N N . SER B 1 426 ? 31.531 22.172 15.258 1 97.69 426 SER B N 1
ATOM 7939 C CA . SER B 1 426 ? 31.172 21.922 16.656 1 97.69 426 SER B CA 1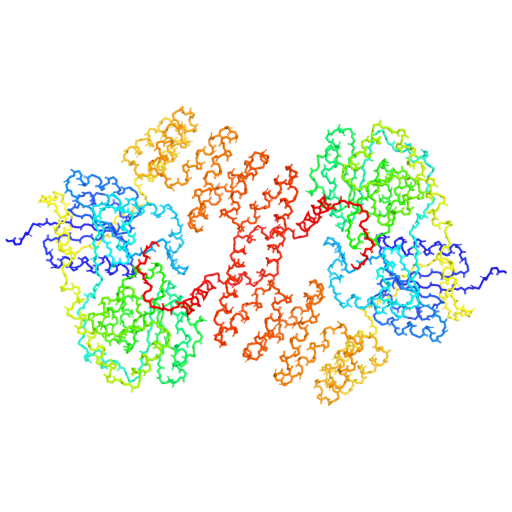
ATOM 7940 C C . SER B 1 426 ? 30.516 23.141 17.281 1 97.69 426 SER B C 1
ATOM 7942 O O . SER B 1 426 ? 29.516 23 17.984 1 97.69 426 SER B O 1
ATOM 7944 N N . ALA B 1 427 ? 31.031 24.25 17.078 1 97.38 427 ALA B N 1
ATOM 7945 C CA . ALA B 1 427 ? 30.469 25.5 17.609 1 97.38 427 ALA B CA 1
ATOM 7946 C C . ALA B 1 427 ? 29.062 25.734 17.062 1 97.38 427 ALA B C 1
ATOM 7948 O O . ALA B 1 427 ? 28.141 26.094 17.828 1 97.38 427 ALA B O 1
ATOM 7949 N N . TYR B 1 428 ? 28.875 25.547 15.758 1 97.94 428 TYR B N 1
ATOM 7950 C CA . TYR B 1 428 ? 27.578 25.766 15.133 1 97.94 428 TYR B CA 1
ATOM 7951 C C . TYR B 1 428 ? 26.562 24.719 15.578 1 97.94 428 TYR B C 1
ATOM 7953 O O . TYR B 1 428 ? 25.391 25.016 15.773 1 97.94 428 TYR B O 1
ATOM 7961 N N . ALA B 1 429 ? 27.016 23.484 15.719 1 96.94 429 ALA B N 1
ATOM 7962 C CA . ALA B 1 429 ? 26.141 22.406 16.172 1 96.94 429 ALA B CA 1
ATOM 7963 C C . ALA B 1 429 ? 25.625 22.688 17.578 1 96.94 429 ALA B C 1
ATOM 7965 O O . ALA B 1 429 ? 24.5 22.328 17.922 1 96.94 429 ALA B O 1
ATOM 7966 N N . GLN B 1 430 ? 26.453 23.312 18.391 1 96.38 430 GLN B N 1
ATOM 7967 C CA . GLN B 1 430 ? 26.031 23.719 19.734 1 96.38 430 GLN B CA 1
ATOM 7968 C C . GLN B 1 430 ? 25.031 24.875 19.672 1 96.38 430 GLN B C 1
ATOM 7970 O O . GLN B 1 430 ? 24.031 24.875 20.406 1 96.38 430 GLN B O 1
ATOM 7975 N N . ARG B 1 431 ? 25.25 25.797 18.828 1 95.38 431 ARG B N 1
ATOM 7976 C CA . ARG B 1 431 ? 24.391 26.984 18.688 1 95.38 431 ARG B CA 1
ATOM 7977 C C . ARG B 1 431 ? 23.031 26.609 18.109 1 95.38 431 ARG B C 1
ATOM 7979 O O . ARG B 1 431 ? 22.016 27.156 18.516 1 95.38 431 ARG B O 1
ATOM 7986 N N . PHE B 1 432 ? 23.078 25.734 17.109 1 96.94 432 PHE B N 1
ATOM 7987 C CA . PHE B 1 432 ? 21.875 25.266 16.438 1 96.94 432 PHE B CA 1
ATOM 7988 C C . PHE B 1 432 ? 21.625 23.797 16.734 1 96.94 432 PHE B C 1
ATOM 7990 O O . PHE B 1 432 ? 21.5 22.984 15.805 1 96.94 432 PHE B O 1
ATOM 7997 N N . ALA B 1 433 ? 21.422 23.484 18 1 93.69 433 ALA B N 1
ATOM 7998 C CA . ALA B 1 433 ? 21.453 22.125 18.516 1 93.69 433 ALA B CA 1
ATOM 7999 C C . ALA B 1 433 ? 20.297 21.297 17.953 1 93.69 433 ALA B C 1
ATOM 8001 O O . ALA B 1 433 ? 20.422 20.078 17.781 1 93.69 433 ALA B O 1
ATOM 8002 N N . GLU B 1 434 ? 19.172 21.906 17.547 1 93.31 434 GLU B N 1
ATOM 8003 C CA . GLU B 1 434 ? 18 21.156 17.125 1 93.31 434 GLU B CA 1
ATOM 8004 C C . GLU B 1 434 ? 17.969 20.984 15.609 1 93.31 434 GLU B C 1
ATOM 8006 O O . GLU B 1 434 ? 17.141 20.25 15.07 1 93.31 434 GLU B O 1
ATOM 8011 N N . ASP B 1 435 ? 18.812 21.641 14.859 1 96.31 435 ASP B N 1
ATOM 8012 C CA . ASP B 1 435 ? 18.891 21.562 13.406 1 96.31 435 ASP B CA 1
ATOM 8013 C C . ASP B 1 435 ? 19.703 20.344 12.961 1 96.31 435 ASP B C 1
ATOM 8015 O O . ASP B 1 435 ? 20.938 20.375 13 1 96.31 435 ASP B O 1
ATOM 8019 N N . ALA B 1 436 ? 19.016 19.328 12.383 1 96.31 436 ALA B N 1
ATOM 8020 C CA . ALA B 1 436 ? 19.656 18.062 12.047 1 96.31 436 ALA B CA 1
ATOM 8021 C C . ALA B 1 436 ? 20.578 18.203 10.844 1 96.31 436 ALA B C 1
ATOM 8023 O O . ALA B 1 436 ? 21.406 17.344 10.578 1 96.31 436 ALA B O 1
ATOM 8024 N N . ARG B 1 437 ? 20.562 19.344 10.203 1 96.88 437 ARG B N 1
ATOM 8025 C CA . ARG B 1 437 ? 21.406 19.562 9.031 1 96.88 437 ARG B CA 1
ATOM 8026 C C . ARG B 1 437 ? 22.875 19.656 9.43 1 96.88 437 ARG B C 1
ATOM 8028 O O . ARG B 1 437 ? 23.75 19.312 8.641 1 96.88 437 ARG B O 1
ATOM 8035 N N . PHE B 1 438 ? 23.156 20.078 10.57 1 98.06 438 PHE B N 1
ATOM 8036 C CA . PHE B 1 438 ? 24.547 20.156 11.031 1 98.06 438 PHE B CA 1
ATOM 8037 C C . PHE B 1 438 ? 25.094 18.75 11.328 1 98.06 438 PHE B C 1
ATOM 8039 O O . PHE B 1 438 ? 26.25 18.469 11.07 1 98.06 438 PHE B O 1
ATOM 8046 N N . ALA B 1 439 ? 24.219 17.922 11.938 1 97.12 439 ALA B N 1
ATOM 8047 C CA . ALA B 1 439 ? 24.609 16.531 12.109 1 97.12 439 ALA B CA 1
ATOM 8048 C C . ALA B 1 439 ? 24.844 15.859 10.758 1 97.12 439 ALA B C 1
ATOM 8050 O O . ALA B 1 439 ? 25.781 15.062 10.609 1 97.12 439 ALA B O 1
ATOM 8051 N N . LEU B 1 440 ? 24.016 16.125 9.773 1 97.5 440 LEU B N 1
ATOM 8052 C CA . LEU B 1 440 ? 24.156 15.57 8.43 1 97.5 440 LEU B CA 1
ATOM 8053 C C . LEU B 1 440 ? 25.453 16.047 7.785 1 97.5 440 LEU B C 1
ATOM 8055 O O . LEU B 1 440 ? 26.125 15.289 7.078 1 97.5 440 LEU B O 1
ATOM 8059 N N . PHE B 1 441 ? 25.812 17.328 8.008 1 97.88 441 PHE B N 1
ATOM 8060 C CA . PHE B 1 441 ? 27.078 17.844 7.516 1 97.88 441 PHE B CA 1
ATOM 8061 C C . PHE B 1 441 ? 28.25 17.078 8.141 1 97.88 441 PHE B C 1
ATOM 8063 O O . PHE B 1 441 ? 29.203 16.719 7.441 1 97.88 441 PHE B O 1
ATOM 8070 N N . ALA B 1 442 ? 28.203 16.891 9.438 1 97.38 442 ALA B N 1
ATOM 8071 C CA . ALA B 1 442 ? 29.234 16.125 10.133 1 97.38 442 ALA B CA 1
ATOM 8072 C C . ALA B 1 442 ? 29.391 14.742 9.531 1 97.38 442 ALA B C 1
ATOM 8074 O O . ALA B 1 442 ? 30.516 14.266 9.328 1 97.38 442 ALA B O 1
ATOM 8075 N N . LEU B 1 443 ? 28.312 14.086 9.195 1 97.38 443 LEU B N 1
ATOM 8076 C CA . LEU B 1 443 ? 28.312 12.758 8.594 1 97.38 443 LEU B CA 1
ATOM 8077 C C . LEU B 1 443 ? 28.922 12.789 7.199 1 97.38 443 LEU B C 1
ATOM 8079 O O . LEU B 1 443 ? 29.688 11.883 6.832 1 97.38 443 LEU B O 1
ATOM 8083 N N . ALA B 1 444 ? 28.641 13.805 6.469 1 96.25 444 ALA B N 1
ATOM 8084 C CA . ALA B 1 444 ? 29.109 13.906 5.09 1 96.25 444 ALA B CA 1
ATOM 8085 C C . ALA B 1 444 ? 30.625 14.039 5.031 1 96.25 444 ALA B C 1
ATOM 8087 O O . ALA B 1 444 ? 31.25 13.586 4.074 1 96.25 444 ALA B O 1
ATOM 8088 N N . ILE B 1 445 ? 31.266 14.625 6.086 1 95.69 445 ILE B N 1
ATOM 8089 C CA . ILE B 1 445 ? 32.688 14.906 5.977 1 95.69 445 ILE B CA 1
ATOM 8090 C C . ILE B 1 445 ? 33.469 13.898 6.812 1 95.69 445 ILE B C 1
ATOM 8092 O O . ILE B 1 445 ? 34.719 13.914 6.812 1 95.69 445 ILE B O 1
ATOM 8096 N N . GLU B 1 446 ? 32.812 13.055 7.543 1 95.88 446 GLU B N 1
ATOM 8097 C CA . GLU B 1 446 ? 33.469 12.062 8.375 1 95.88 446 GLU B CA 1
ATOM 8098 C C . GLU B 1 446 ? 34.094 10.953 7.531 1 95.88 446 GLU B C 1
ATOM 8100 O O . GLU B 1 446 ? 33.406 10.273 6.777 1 95.88 446 GLU B O 1
ATOM 8105 N N . LYS B 1 447 ? 35.406 10.625 7.691 1 93.31 447 LYS B N 1
ATOM 8106 C CA . LYS B 1 447 ? 36.125 9.664 6.863 1 93.31 447 LYS B CA 1
ATOM 8107 C C . LYS B 1 447 ? 36.25 8.305 7.559 1 93.31 447 LYS B C 1
ATOM 8109 O O . LYS B 1 447 ? 36.344 7.27 6.898 1 93.31 447 LYS B O 1
ATOM 8114 N N . ASN B 1 448 ? 36.312 8.383 8.906 1 95.69 448 ASN B N 1
ATOM 8115 C CA . ASN B 1 448 ? 36.375 7.129 9.648 1 95.69 448 ASN B CA 1
ATOM 8116 C C . ASN B 1 448 ? 35.062 6.367 9.586 1 95.69 448 ASN B C 1
ATOM 8118 O O . ASN B 1 448 ? 34.031 6.848 10.078 1 95.69 448 ASN B O 1
ATOM 8122 N N . LEU B 1 449 ? 35.094 5.219 9.094 1 94.94 449 LEU B N 1
ATOM 8123 C CA . LEU B 1 449 ? 33.906 4.453 8.805 1 94.94 449 LEU B CA 1
ATOM 8124 C C . LEU B 1 449 ? 33.188 4.074 10.094 1 94.94 449 LEU B C 1
ATOM 8126 O O . LEU B 1 449 ? 31.938 4.141 10.156 1 94.94 449 LEU B O 1
ATOM 8130 N N . HIS B 1 450 ? 33.844 3.695 11.094 1 95.69 450 HIS B N 1
ATOM 8131 C CA . HIS B 1 450 ? 33.219 3.266 12.344 1 95.69 450 HIS B CA 1
ATOM 8132 C C . HIS B 1 450 ? 32.625 4.445 13.094 1 95.69 450 HIS B C 1
ATOM 8134 O O . HIS B 1 450 ? 31.531 4.34 13.656 1 95.69 450 HIS B O 1
ATOM 8140 N N . LYS B 1 451 ? 33.344 5.527 13.148 1 96.19 451 LYS B N 1
ATOM 8141 C CA . LYS B 1 451 ? 32.812 6.734 13.758 1 96.19 451 LYS B CA 1
ATOM 8142 C C . LYS B 1 451 ? 31.562 7.207 13.023 1 96.19 451 LYS B C 1
ATOM 8144 O O . LYS B 1 451 ? 30.578 7.609 13.648 1 96.19 451 LYS B O 1
ATOM 8149 N N . ARG B 1 452 ? 31.609 7.141 11.719 1 97.25 452 ARG B N 1
ATOM 8150 C CA . ARG B 1 452 ? 30.484 7.527 10.867 1 97.25 452 ARG B CA 1
ATOM 8151 C C . ARG B 1 452 ? 29.266 6.656 11.148 1 97.25 452 ARG B C 1
ATOM 8153 O O . ARG B 1 452 ? 28.141 7.164 11.234 1 97.25 452 ARG B O 1
ATOM 8160 N N . ALA B 1 453 ? 29.469 5.398 11.328 1 97.75 453 ALA B N 1
ATOM 8161 C CA . ALA B 1 453 ? 28.375 4.5 11.672 1 97.75 453 ALA B CA 1
ATOM 8162 C C . ALA B 1 453 ? 27.734 4.891 13 1 97.75 453 ALA B C 1
ATOM 8164 O O . ALA B 1 453 ? 26.5 4.887 13.125 1 97.75 453 ALA B O 1
ATOM 8165 N N . GLY B 1 454 ? 28.547 5.207 13.93 1 97.5 454 GLY B N 1
ATOM 8166 C CA . GLY B 1 454 ? 28.031 5.676 15.211 1 97.5 454 GLY B CA 1
ATOM 8167 C C . GLY B 1 454 ? 27.219 6.949 15.102 1 97.5 454 GLY B C 1
ATOM 8168 O O . GLY B 1 454 ? 26.156 7.07 15.727 1 97.5 454 GLY B O 1
ATOM 8169 N N . LEU B 1 455 ? 27.672 7.883 14.305 1 97.5 455 LEU B N 1
ATOM 8170 C CA . LEU B 1 455 ? 26.969 9.148 14.102 1 97.5 455 LEU B CA 1
ATOM 8171 C C . LEU B 1 455 ? 25.609 8.914 13.461 1 97.5 455 LEU B C 1
ATOM 8173 O O . LEU B 1 455 ? 24.641 9.609 13.781 1 97.5 455 LEU B O 1
ATOM 8177 N N . TRP B 1 456 ? 25.531 7.922 12.531 1 98.25 456 TRP B N 1
ATOM 8178 C CA . TRP B 1 456 ? 24.25 7.574 11.922 1 98.25 456 TRP B CA 1
ATOM 8179 C C . TRP B 1 456 ? 23.266 7.09 12.977 1 98.25 456 TRP B C 1
ATOM 8181 O O . TRP B 1 456 ? 22.109 7.527 13 1 98.25 456 TRP B O 1
ATOM 8191 N N . SER B 1 457 ? 23.688 6.25 13.875 1 97.69 457 SER B N 1
ATOM 8192 C CA . SER B 1 457 ? 22.828 5.711 14.922 1 97.69 457 SER B CA 1
ATOM 8193 C C . SER B 1 457 ? 22.391 6.801 15.891 1 97.69 457 SER B C 1
ATOM 8195 O O . SER B 1 457 ? 21.219 6.844 16.297 1 97.69 457 SER B O 1
ATOM 8197 N N . ASP B 1 458 ? 23.297 7.656 16.219 1 97 458 ASP B N 1
ATOM 8198 C CA . ASP B 1 458 ? 22.969 8.758 17.109 1 97 458 ASP B CA 1
ATOM 8199 C C . ASP B 1 458 ? 21.906 9.664 16.516 1 97 458 ASP B C 1
ATOM 8201 O O . ASP B 1 458 ? 20.969 10.07 17.203 1 97 458 ASP B O 1
ATOM 8205 N N . LEU B 1 459 ? 22.094 10.008 15.25 1 97.56 459 LEU B N 1
ATOM 8206 C CA . LEU B 1 459 ? 21.125 10.875 14.578 1 97.56 459 LEU B CA 1
ATOM 8207 C C . LEU B 1 459 ? 19.75 10.211 14.5 1 97.56 459 LEU B C 1
ATOM 8209 O O . LEU B 1 459 ? 18.734 10.867 14.695 1 97.56 459 LEU B O 1
ATOM 8213 N N . ALA B 1 460 ? 19.719 8.922 14.203 1 97.75 460 ALA B N 1
ATOM 8214 C CA . ALA B 1 460 ? 18.453 8.18 14.164 1 97.75 460 ALA B CA 1
ATOM 8215 C C . ALA B 1 460 ? 17.734 8.242 15.508 1 97.75 460 ALA B C 1
ATOM 8217 O O . ALA B 1 460 ? 16.531 8.453 15.562 1 97.75 460 ALA B O 1
ATOM 8218 N N . GLU B 1 461 ? 18.469 8.07 16.547 1 96.12 461 GLU B N 1
ATOM 8219 C CA . GLU B 1 461 ? 17.891 8.133 17.875 1 96.12 461 GLU B CA 1
ATOM 8220 C C . GLU B 1 461 ? 17.297 9.516 18.172 1 96.12 461 GLU B C 1
ATOM 8222 O O . GLU B 1 461 ? 16.219 9.633 18.75 1 96.12 461 GLU B O 1
ATOM 8227 N N . ARG B 1 462 ? 17.984 10.484 17.781 1 94.75 462 ARG B N 1
ATOM 8228 C CA . ARG B 1 462 ? 17.531 11.852 17.969 1 94.75 462 ARG B CA 1
ATOM 8229 C C . ARG B 1 462 ? 16.234 12.109 17.203 1 94.75 462 ARG B C 1
ATOM 8231 O O . ARG B 1 462 ? 15.305 12.719 17.734 1 94.75 462 ARG B O 1
ATOM 8238 N N . LEU B 1 463 ? 16.141 11.633 15.992 1 95.5 463 LEU B N 1
ATOM 8239 C CA . LEU B 1 463 ? 14.977 11.898 15.141 1 95.5 463 LEU B CA 1
ATOM 8240 C C . LEU B 1 463 ? 13.797 11.023 15.547 1 95.5 463 LEU B C 1
ATOM 8242 O O . LEU B 1 463 ? 12.648 11.359 15.25 1 95.5 463 LEU B O 1
ATOM 8246 N N . ALA B 1 464 ? 14.078 9.867 16.156 1 93.75 464 ALA B N 1
ATOM 8247 C CA . ALA B 1 464 ? 13.016 8.977 16.625 1 93.75 464 ALA B CA 1
ATOM 8248 C C . ALA B 1 464 ? 12.141 9.68 17.656 1 93.75 464 ALA B C 1
ATOM 8250 O O . ALA B 1 464 ? 10.969 9.328 17.828 1 93.75 464 ALA B O 1
ATOM 8251 N N . GLY B 1 465 ? 12.672 10.695 18.281 1 87.44 465 GLY B N 1
ATOM 8252 C CA . GLY B 1 465 ? 11.93 11.43 19.297 1 87.44 465 GLY B CA 1
ATOM 8253 C C . GLY B 1 465 ? 11.078 12.547 18.734 1 87.44 465 GLY B C 1
ATOM 8254 O O . GLY B 1 465 ? 10.25 13.125 19.438 1 87.44 465 GLY B O 1
ATOM 8255 N N . LEU B 1 466 ? 11.133 12.789 17.438 1 87.75 466 LEU B N 1
ATOM 8256 C CA . LEU B 1 466 ? 10.375 13.859 16.797 1 87.75 466 LEU B CA 1
ATOM 8257 C C . LEU B 1 466 ? 9.047 13.336 16.266 1 87.75 466 LEU B C 1
ATOM 8259 O O . LEU B 1 466 ? 8.906 12.133 16.016 1 87.75 466 LEU B O 1
ATOM 8263 N N . PRO B 1 467 ? 8.07 14.258 16.109 1 84.12 467 PRO B N 1
ATOM 8264 C CA . PRO B 1 467 ? 6.859 13.867 15.375 1 84.12 467 PRO B CA 1
ATOM 8265 C C . PRO B 1 467 ? 7.152 13.391 13.961 1 84.12 467 PRO B C 1
ATOM 8267 O O . PRO B 1 467 ? 8.125 13.828 13.344 1 84.12 467 PRO B O 1
ATOM 8270 N N . ARG B 1 468 ? 6.293 12.539 13.453 1 82.25 468 ARG B N 1
ATOM 8271 C CA . ARG B 1 468 ? 6.5 11.883 12.164 1 82.25 468 ARG B CA 1
ATOM 8272 C C . ARG B 1 468 ? 6.707 12.906 11.055 1 82.25 468 ARG B C 1
ATOM 8274 O O . ARG B 1 468 ? 7.613 12.766 10.234 1 82.25 468 ARG B O 1
ATOM 8281 N N . CYS B 1 469 ? 5.898 13.906 11.07 1 83 469 CYS B N 1
ATOM 8282 C CA . CYS B 1 469 ? 5.984 14.906 10.008 1 83 469 CYS B CA 1
ATOM 8283 C C . CYS B 1 469 ? 7.336 15.609 10.031 1 83 469 CYS B C 1
ATOM 8285 O O . CYS B 1 469 ? 7.898 15.922 8.984 1 83 469 CYS B O 1
ATOM 8287 N N . ALA B 1 470 ? 7.879 15.789 11.172 1 88 470 ALA B N 1
ATOM 8288 C CA . ALA B 1 470 ? 9.172 16.453 11.312 1 88 470 ALA B CA 1
ATOM 8289 C C . ALA B 1 470 ? 10.312 15.547 10.859 1 88 470 ALA B C 1
ATOM 8291 O O . ALA B 1 470 ? 11.227 16 10.164 1 88 470 ALA B O 1
ATOM 8292 N N . ALA B 1 471 ? 10.156 14.336 11.273 1 91.94 471 ALA B N 1
ATOM 8293 C CA . ALA B 1 471 ? 11.18 13.383 10.859 1 91.94 471 ALA B CA 1
ATOM 8294 C C . ALA B 1 471 ? 11.18 13.211 9.344 1 91.94 471 ALA B C 1
ATOM 8296 O O . ALA B 1 471 ? 12.25 13.125 8.719 1 91.94 471 ALA B O 1
ATOM 8297 N N . ASP B 1 472 ? 10.055 13.203 8.727 1 92.19 472 ASP B N 1
ATOM 8298 C CA . ASP B 1 472 ? 9.898 12.992 7.289 1 92.19 472 ASP B CA 1
ATOM 8299 C C . ASP B 1 472 ? 10.547 14.117 6.488 1 92.19 472 ASP B C 1
ATOM 8301 O O . ASP B 1 472 ? 10.984 13.914 5.352 1 92.19 472 ASP B O 1
ATOM 8305 N N . PHE B 1 473 ? 10.688 15.234 7.102 1 93.19 473 PHE B N 1
ATOM 8306 C CA . PHE B 1 473 ? 11.289 16.406 6.457 1 93.19 473 PHE B CA 1
ATOM 8307 C C . PHE B 1 473 ? 12.711 16.094 6 1 93.19 473 PHE B C 1
ATOM 8309 O O . PHE B 1 473 ? 13.148 16.562 4.945 1 93.19 473 PHE B O 1
ATOM 8316 N N . TYR B 1 474 ? 13.43 15.258 6.762 1 95.69 474 TYR B N 1
ATOM 8317 C CA . TYR B 1 474 ? 14.852 15.016 6.527 1 95.69 474 TYR B CA 1
ATOM 8318 C C . TYR B 1 474 ? 15.062 13.742 5.719 1 95.69 474 TYR B C 1
ATOM 8320 O O . TYR B 1 474 ? 16.188 13.391 5.379 1 95.69 474 TYR B O 1
ATOM 8328 N N . PHE B 1 475 ? 14.055 12.977 5.387 1 96.31 475 PHE B N 1
ATOM 8329 C CA . PHE B 1 475 ? 14.172 11.617 4.887 1 96.31 475 PHE B CA 1
ATOM 8330 C C . PHE B 1 475 ? 14.977 11.578 3.592 1 96.31 475 PHE B C 1
ATOM 8332 O O . PHE B 1 475 ? 15.867 10.742 3.432 1 96.31 475 PHE B O 1
ATOM 8339 N N . GLU B 1 476 ? 14.695 12.492 2.625 1 95.12 476 GLU B N 1
ATOM 8340 C CA . GLU B 1 476 ? 15.344 12.445 1.318 1 95.12 476 GLU B CA 1
ATOM 8341 C C . GLU B 1 476 ? 16.859 12.609 1.448 1 95.12 476 GLU B C 1
ATOM 8343 O O . GLU B 1 476 ? 17.625 11.859 0.844 1 95.12 476 GLU B O 1
ATOM 8348 N N . GLN B 1 477 ? 17.203 13.562 2.236 1 95.12 477 GLN B N 1
ATOM 8349 C CA . GLN B 1 477 ? 18.625 13.82 2.426 1 95.12 477 GLN B CA 1
ATOM 8350 C C . GLN B 1 477 ? 19.297 12.664 3.152 1 95.12 477 GLN B C 1
ATOM 8352 O O . GLN B 1 477 ? 20.391 12.234 2.771 1 95.12 477 GLN B O 1
ATOM 8357 N N . ILE B 1 478 ? 18.625 12.148 4.156 1 96.94 478 ILE B N 1
ATOM 8358 C CA . ILE B 1 478 ? 19.156 11.039 4.941 1 96.94 478 ILE B CA 1
ATOM 8359 C C . ILE B 1 478 ? 19.297 9.797 4.062 1 96.94 478 ILE B C 1
ATOM 8361 O O . ILE B 1 478 ? 20.344 9.156 4.039 1 96.94 478 ILE B O 1
ATOM 8365 N N . SER B 1 479 ? 18.234 9.492 3.344 1 96.06 479 SER B N 1
ATOM 8366 C CA . SER B 1 479 ? 18.234 8.297 2.506 1 96.06 479 SER B CA 1
ATOM 8367 C C . SER B 1 479 ? 19.359 8.328 1.477 1 96.06 479 SER B C 1
ATOM 8369 O O . SER B 1 479 ? 20.078 7.348 1.306 1 96.06 479 SER B O 1
ATOM 8371 N N . LYS B 1 480 ? 19.578 9.438 0.844 1 95.44 480 LYS B N 1
ATOM 8372 C CA . LYS B 1 480 ? 20.609 9.57 -0.182 1 95.44 480 LYS B CA 1
ATOM 8373 C C . LYS B 1 480 ? 22 9.336 0.4 1 95.44 480 LYS B C 1
ATOM 8375 O O . LYS B 1 480 ? 22.781 8.547 -0.141 1 95.44 480 LYS B O 1
ATOM 8380 N N . LEU B 1 481 ? 22.281 9.969 1.517 1 96.94 481 LEU B N 1
ATOM 8381 C CA . LEU B 1 481 ? 23.609 9.875 2.127 1 96.94 481 LEU B CA 1
ATOM 8382 C C . LEU B 1 481 ? 23.812 8.508 2.76 1 96.94 481 LEU B C 1
ATOM 8384 O O . LEU B 1 481 ? 24.875 7.891 2.576 1 96.94 481 LEU B O 1
ATOM 8388 N N . PHE B 1 482 ? 22.875 7.969 3.434 1 98.12 482 PHE B N 1
ATOM 8389 C CA . PHE B 1 482 ? 23.016 6.734 4.191 1 98.12 482 PHE B CA 1
ATOM 8390 C C . PHE B 1 482 ? 23.109 5.531 3.256 1 98.12 482 PHE B C 1
ATOM 8392 O O . PHE B 1 482 ? 23.875 4.605 3.492 1 98.12 482 PHE B O 1
ATOM 8399 N N . LEU B 1 483 ? 22.266 5.539 2.223 1 97.56 483 LEU B N 1
ATOM 8400 C CA . LEU B 1 483 ? 22.25 4.387 1.328 1 97.56 483 LEU B CA 1
ATOM 8401 C C . LEU B 1 483 ? 23.578 4.23 0.604 1 97.56 483 LEU B C 1
ATOM 8403 O O . LEU B 1 483 ? 24 3.109 0.314 1 97.56 483 LEU B O 1
ATOM 8407 N N . LYS B 1 484 ? 24.203 5.355 0.283 1 96.38 484 LYS B N 1
ATOM 8408 C CA . LYS B 1 484 ? 25.547 5.27 -0.273 1 96.38 484 LYS B CA 1
ATOM 8409 C C . LYS B 1 484 ? 26.484 4.523 0.673 1 96.38 484 LYS B C 1
ATOM 8411 O O . LYS B 1 484 ? 27.234 3.645 0.245 1 96.38 484 LYS B O 1
ATOM 8416 N N . ASP B 1 485 ? 26.391 4.824 1.936 1 97.5 485 ASP B N 1
ATOM 8417 C CA . ASP B 1 485 ? 27.219 4.176 2.947 1 97.5 485 ASP B CA 1
ATOM 8418 C C . ASP B 1 485 ? 26.859 2.701 3.098 1 97.5 485 ASP B C 1
ATOM 8420 O O . ASP B 1 485 ? 27.719 1.831 3.088 1 97.5 485 ASP B O 1
ATOM 8424 N N . LEU B 1 486 ? 25.578 2.41 3.17 1 97.69 486 LEU B N 1
ATOM 8425 C CA . LEU B 1 486 ? 25.094 1.049 3.375 1 97.69 486 LEU B CA 1
ATOM 8426 C C . LEU B 1 486 ? 25.516 0.144 2.219 1 97.69 486 LEU B C 1
ATOM 8428 O O . LEU B 1 486 ? 25.922 -0.997 2.436 1 97.69 486 LEU B O 1
ATOM 8432 N N . ARG B 1 487 ? 25.438 0.65 1.043 1 94.5 487 ARG B N 1
ATOM 8433 C CA . ARG B 1 487 ? 25.812 -0.123 -0.137 1 94.5 487 ARG B CA 1
ATOM 8434 C C . ARG B 1 487 ? 27.312 -0.368 -0.177 1 94.5 487 ARG B C 1
ATOM 8436 O O . ARG B 1 487 ? 27.766 -1.441 -0.585 1 94.5 487 ARG B O 1
ATOM 8443 N N . ALA B 1 488 ? 28.078 0.645 0.237 1 95 488 ALA B N 1
ATOM 8444 C CA . ALA B 1 488 ? 29.531 0.554 0.196 1 95 488 ALA B CA 1
ATOM 8445 C C . ALA B 1 488 ? 30.047 -0.463 1.212 1 95 488 ALA B C 1
ATOM 8447 O O . ALA B 1 488 ? 30.953 -1.25 0.911 1 95 488 ALA B O 1
ATOM 8448 N N . ASP B 1 489 ? 29.484 -0.514 2.434 1 96.38 489 ASP B N 1
ATOM 8449 C CA . ASP B 1 489 ? 29.938 -1.439 3.469 1 96.38 489 ASP B CA 1
ATOM 8450 C C . ASP B 1 489 ? 28.766 -1.875 4.359 1 96.38 489 ASP B C 1
ATOM 8452 O O . ASP B 1 489 ? 28.641 -1.406 5.492 1 96.38 489 ASP B O 1
ATOM 8456 N N . PRO B 1 490 ? 28.031 -2.852 3.908 1 95.75 490 PRO B N 1
ATOM 8457 C CA . PRO B 1 490 ? 26.891 -3.314 4.688 1 95.75 490 PRO B CA 1
ATOM 8458 C C . PRO B 1 490 ? 27.281 -3.844 6.066 1 95.75 490 PRO B C 1
ATOM 8460 O O . PRO B 1 490 ? 26.516 -3.697 7.027 1 95.75 490 PRO B O 1
ATOM 8463 N N . GLY B 1 491 ? 28.391 -4.457 6.191 1 95.31 491 GLY B N 1
ATOM 8464 C CA . GLY B 1 491 ? 28.812 -5.02 7.461 1 95.31 491 GLY B CA 1
ATOM 8465 C C . GLY B 1 491 ? 28.922 -3.986 8.57 1 95.31 491 GLY B C 1
ATOM 8466 O O . GLY B 1 491 ? 28.531 -4.246 9.711 1 95.31 491 GLY B O 1
ATOM 8467 N N . ILE B 1 492 ? 29.328 -2.752 8.234 1 97.25 492 ILE B N 1
ATOM 8468 C CA . ILE B 1 492 ? 29.547 -1.688 9.211 1 97.25 492 ILE B CA 1
ATOM 8469 C C . ILE B 1 492 ? 28.234 -0.954 9.492 1 97.25 492 ILE B C 1
ATOM 8471 O O . ILE B 1 492 ? 27.984 -0.548 10.625 1 97.25 492 ILE B O 1
ATOM 8475 N N . TYR B 1 493 ? 27.328 -0.83 8.477 1 97.94 493 TYR B N 1
ATOM 8476 C CA . TYR B 1 493 ? 26.25 0.147 8.562 1 97.94 493 TYR B CA 1
ATOM 8477 C C . TYR B 1 493 ? 24.906 -0.544 8.734 1 97.94 493 TYR B C 1
ATOM 8479 O O . TYR B 1 493 ? 23.875 0.118 8.867 1 97.94 493 TYR B O 1
ATOM 8487 N N . LEU B 1 494 ? 24.844 -1.852 8.781 1 97.69 494 LEU B N 1
ATOM 8488 C CA . LEU B 1 494 ? 23.578 -2.576 8.867 1 97.69 494 LEU B CA 1
ATOM 8489 C C . LEU B 1 494 ? 22.828 -2.215 10.141 1 97.69 494 LEU B C 1
ATOM 8491 O O . LEU B 1 494 ? 21.609 -2.025 10.117 1 97.69 494 LEU B O 1
ATOM 8495 N N . GLU B 1 495 ? 23.562 -2.131 11.227 1 96.94 495 GLU B N 1
ATOM 8496 C CA . GLU B 1 495 ? 22.922 -1.778 12.492 1 96.94 495 GLU B CA 1
ATOM 8497 C C . GLU B 1 495 ? 22.266 -0.398 12.406 1 96.94 495 GLU B C 1
ATOM 8499 O O . GLU B 1 495 ? 21.156 -0.196 12.906 1 96.94 495 GLU B O 1
ATOM 8504 N N . ALA B 1 496 ? 22.938 0.551 11.836 1 97.94 496 ALA B N 1
ATOM 8505 C CA . ALA B 1 496 ? 22.359 1.872 11.625 1 97.94 496 ALA B CA 1
ATOM 8506 C C . ALA B 1 496 ? 21.125 1.786 10.734 1 97.94 496 ALA B C 1
ATOM 8508 O O . ALA B 1 496 ? 20.156 2.527 10.922 1 97.94 496 ALA B O 1
ATOM 8509 N N . GLY B 1 497 ? 21.188 0.91 9.766 1 98.06 497 GLY B N 1
ATOM 8510 C CA . GLY B 1 497 ? 20.031 0.678 8.922 1 98.06 497 GLY B CA 1
ATOM 8511 C C . GLY B 1 497 ? 18.797 0.26 9.695 1 98.06 497 GLY B C 1
ATOM 8512 O O . GLY B 1 497 ? 17.688 0.75 9.438 1 98.06 497 GLY B O 1
ATOM 8513 N N . GLU B 1 498 ? 18.984 -0.518 10.703 1 97.31 498 GLU B N 1
ATOM 8514 C CA . GLU B 1 498 ? 17.891 -0.967 11.555 1 97.31 498 GLU B CA 1
ATOM 8515 C C . GLU B 1 498 ? 17.328 0.185 12.383 1 97.31 498 GLU B C 1
ATOM 8517 O O . GLU B 1 498 ? 16.109 0.277 12.578 1 97.31 498 GLU B O 1
ATOM 8522 N N . CYS B 1 499 ? 18.219 0.996 12.828 1 97.69 499 CYS B N 1
ATOM 8523 C CA . CYS B 1 499 ? 17.781 2.17 13.578 1 97.69 499 CYS B CA 1
ATOM 8524 C C . CYS B 1 499 ? 16.906 3.068 12.703 1 97.69 499 CYS B C 1
ATOM 8526 O O . CYS B 1 499 ? 15.875 3.568 13.164 1 97.69 499 CYS B O 1
ATOM 8528 N N . TRP B 1 500 ? 17.281 3.23 11.477 1 97.81 500 TRP B N 1
ATOM 8529 C CA . TRP B 1 500 ? 16.531 4.098 10.57 1 97.81 500 TRP B CA 1
ATOM 8530 C C . TRP B 1 500 ? 15.164 3.498 10.242 1 97.81 500 TRP B C 1
ATOM 8532 O O . TRP B 1 500 ? 14.195 4.23 10.039 1 97.81 500 TRP B O 1
ATOM 8542 N N . LEU B 1 501 ? 15.031 2.191 10.188 1 96.75 501 LEU B N 1
ATOM 8543 C CA . LEU B 1 501 ? 13.742 1.551 9.953 1 96.75 501 LEU B CA 1
ATOM 8544 C C . LEU B 1 501 ? 12.797 1.785 11.125 1 96.75 501 LEU B C 1
ATOM 8546 O O . LEU B 1 501 ? 11.57 1.734 10.969 1 96.75 501 LEU B O 1
ATOM 8550 N N . ARG B 1 502 ? 13.359 2.057 12.32 1 95.12 502 ARG B N 1
ATOM 8551 C CA . ARG B 1 502 ? 12.531 2.416 13.461 1 95.12 502 ARG B CA 1
ATOM 8552 C C . ARG B 1 502 ? 12.008 3.842 13.328 1 95.12 502 ARG B C 1
ATOM 8554 O O . ARG B 1 502 ? 10.875 4.133 13.727 1 95.12 502 ARG B O 1
ATOM 8561 N N . VAL B 1 503 ? 12.82 4.738 12.742 1 96.56 503 VAL B N 1
ATOM 8562 C CA . VAL B 1 503 ? 12.422 6.125 12.516 1 96.56 503 VAL B CA 1
ATOM 8563 C C . VAL B 1 503 ? 11.406 6.191 11.375 1 96.56 503 VAL B C 1
ATOM 8565 O O . VAL B 1 503 ? 10.438 6.945 11.445 1 96.56 503 VAL B O 1
ATOM 8568 N N . TYR B 1 504 ? 11.664 5.359 10.32 1 95.81 504 TYR B N 1
ATOM 8569 C CA . TYR B 1 504 ? 10.836 5.328 9.117 1 95.81 504 TYR B CA 1
ATOM 8570 C C . TYR B 1 504 ? 10.297 3.928 8.859 1 95.81 504 TYR B C 1
ATOM 8572 O O . TYR B 1 504 ? 10.625 3.305 7.848 1 95.81 504 TYR B O 1
ATOM 8580 N N . PRO B 1 505 ? 9.398 3.469 9.672 1 93.94 505 PRO B N 1
ATOM 8581 C CA . PRO B 1 505 ? 8.969 2.072 9.586 1 93.94 505 PRO B CA 1
ATOM 8582 C C . PRO B 1 505 ? 8.211 1.766 8.297 1 93.94 505 PRO B C 1
ATOM 8584 O O . PRO B 1 505 ? 8.125 0.605 7.891 1 93.94 505 PRO B O 1
ATOM 8587 N N . GLY B 1 506 ? 7.703 2.697 7.617 1 94 506 GLY B N 1
ATOM 8588 C CA . GLY B 1 506 ? 6.863 2.451 6.453 1 94 506 GLY B CA 1
ATOM 8589 C C . GLY B 1 506 ? 7.602 2.639 5.137 1 94 506 GLY B C 1
ATOM 8590 O O . GLY B 1 506 ? 7.004 2.523 4.066 1 94 506 GLY B O 1
ATOM 8591 N N . ARG B 1 507 ? 8.852 3.006 5.109 1 96.12 507 ARG B N 1
ATOM 8592 C CA . ARG B 1 507 ? 9.586 3.305 3.885 1 96.12 507 ARG B CA 1
ATOM 8593 C C . ARG B 1 507 ? 10.117 2.027 3.238 1 96.12 507 ARG B C 1
ATOM 8595 O O . ARG B 1 507 ? 11.164 1.518 3.627 1 96.12 507 ARG B O 1
ATOM 8602 N N . ALA B 1 508 ? 9.391 1.604 2.133 1 96.88 508 ALA B N 1
ATOM 8603 C CA . ALA B 1 508 ? 9.664 0.32 1.49 1 96.88 508 ALA B CA 1
ATOM 8604 C C . ALA B 1 508 ? 11.023 0.328 0.795 1 96.88 508 ALA B C 1
ATOM 8606 O O . ALA B 1 508 ? 11.719 -0.691 0.765 1 96.88 508 ALA B O 1
ATOM 8607 N N . ASP B 1 509 ? 11.406 1.426 0.193 1 95.81 509 ASP B N 1
ATOM 8608 C CA . ASP B 1 509 ? 12.68 1.527 -0.512 1 95.81 509 ASP B CA 1
ATOM 8609 C C . ASP B 1 509 ? 13.852 1.348 0.447 1 95.81 509 ASP B C 1
ATOM 8611 O O . ASP B 1 509 ? 14.789 0.6 0.157 1 95.81 509 ASP B O 1
ATOM 8615 N N . LEU B 1 510 ? 13.758 1.999 1.604 1 97.31 510 LEU B N 1
ATOM 8616 C CA . LEU B 1 510 ? 14.766 1.84 2.639 1 97.31 510 LEU B CA 1
ATOM 8617 C C . LEU B 1 510 ? 14.812 0.399 3.137 1 97.31 510 LEU B C 1
ATOM 8619 O O . LEU B 1 510 ? 15.898 -0.165 3.316 1 97.31 510 LEU B O 1
ATOM 8623 N N . ARG B 1 511 ? 13.719 -0.216 3.346 1 96.69 511 ARG B N 1
ATOM 8624 C CA . ARG B 1 511 ? 13.633 -1.582 3.852 1 96.69 511 ARG B CA 1
ATOM 8625 C C . ARG B 1 511 ? 14.25 -2.57 2.867 1 96.69 511 ARG B C 1
ATOM 8627 O O . ARG B 1 511 ? 14.898 -3.535 3.275 1 96.69 511 ARG B O 1
ATOM 8634 N N . LEU B 1 512 ? 13.984 -2.354 1.562 1 95.62 512 LEU B N 1
ATOM 8635 C CA . LEU B 1 512 ? 14.602 -3.213 0.556 1 95.62 512 LEU B CA 1
ATOM 8636 C C . LEU B 1 512 ? 16.125 -3.172 0.657 1 95.62 512 LEU B C 1
ATOM 8638 O O . LEU B 1 512 ? 16.781 -4.215 0.629 1 95.62 512 LEU B O 1
ATOM 8642 N N . GLU B 1 513 ? 16.672 -1.982 0.791 1 96.19 513 GLU B N 1
ATOM 8643 C CA . GLU B 1 513 ? 18.125 -1.808 0.877 1 96.19 513 GLU B CA 1
ATOM 8644 C C . GLU B 1 513 ? 18.688 -2.479 2.127 1 96.19 513 GLU B C 1
ATOM 8646 O O . GLU B 1 513 ? 19.719 -3.131 2.072 1 96.19 513 GLU B O 1
ATOM 8651 N N . VAL B 1 514 ? 17.969 -2.355 3.203 1 97.56 514 VAL B N 1
ATOM 8652 C CA . VAL B 1 514 ? 18.406 -2.963 4.457 1 97.56 514 VAL B CA 1
ATOM 8653 C C . VAL B 1 514 ? 18.312 -4.484 4.355 1 97.56 514 VAL B C 1
ATOM 8655 O O . VAL B 1 514 ? 19.188 -5.199 4.84 1 97.56 514 VAL B O 1
ATOM 8658 N N . ALA B 1 515 ? 17.281 -5.008 3.73 1 95.12 515 ALA B N 1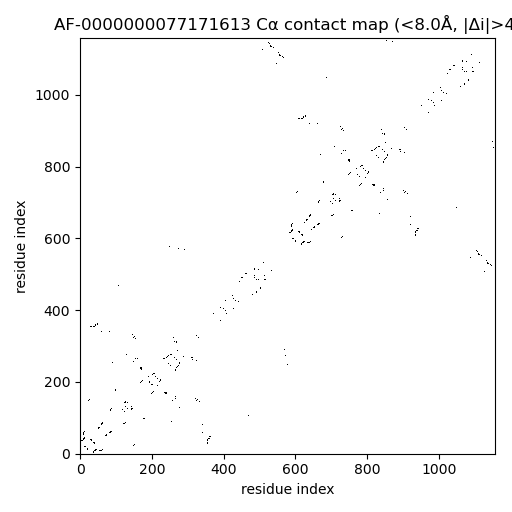
ATOM 8659 C CA . ALA B 1 515 ? 17.125 -6.445 3.518 1 95.12 515 ALA B CA 1
ATOM 8660 C C . ALA B 1 515 ? 18.281 -7.004 2.697 1 95.12 515 ALA B C 1
ATOM 8662 O O . ALA B 1 515 ? 18.859 -8.031 3.053 1 95.12 515 ALA B O 1
ATOM 8663 N N . GLN B 1 516 ? 18.594 -6.309 1.647 1 91.75 516 GLN B N 1
ATOM 8664 C CA . GLN B 1 516 ? 19.688 -6.73 0.783 1 91.75 516 GLN B CA 1
ATOM 8665 C C . GLN B 1 516 ? 21.031 -6.695 1.527 1 91.75 516 GLN B C 1
ATOM 8667 O O . GLN B 1 516 ? 21.859 -7.59 1.366 1 91.75 516 GLN B O 1
ATOM 8672 N N . ALA B 1 517 ? 21.219 -5.648 2.305 1 95.19 517 ALA B N 1
ATOM 8673 C CA . ALA B 1 517 ? 22.422 -5.547 3.111 1 95.19 517 ALA B CA 1
ATOM 8674 C C . ALA B 1 517 ? 22.516 -6.699 4.105 1 95.19 517 ALA B C 1
ATOM 8676 O O . ALA B 1 517 ? 23.594 -7.289 4.277 1 95.19 517 ALA B O 1
ATOM 8677 N N . ALA B 1 518 ? 21.422 -7.031 4.73 1 95.19 518 ALA B N 1
ATOM 8678 C CA . ALA B 1 518 ? 21.391 -8.141 5.676 1 95.19 518 ALA B CA 1
ATOM 8679 C C . ALA B 1 518 ? 21.734 -9.461 4.984 1 95.19 518 ALA B C 1
ATOM 8681 O O . ALA B 1 518 ? 22.484 -10.273 5.527 1 95.19 518 ALA B O 1
ATOM 8682 N N . GLU B 1 519 ? 21.234 -9.672 3.822 1 90 519 GLU B N 1
ATOM 8683 C CA . GLU B 1 519 ? 21.547 -10.875 3.055 1 90 519 GLU B CA 1
ATOM 8684 C C . GLU B 1 519 ? 23.031 -10.969 2.74 1 90 519 GLU B C 1
ATOM 8686 O O . GLU B 1 519 ? 23.641 -12.023 2.9 1 90 519 GLU B O 1
ATOM 8691 N N . ARG B 1 520 ? 23.625 -9.867 2.361 1 86.94 520 ARG B N 1
ATOM 8692 C CA . ARG B 1 520 ? 25.047 -9.828 2.027 1 86.94 520 ARG B CA 1
ATOM 8693 C C . ARG B 1 520 ? 25.906 -10.117 3.252 1 86.94 520 ARG B C 1
ATOM 8695 O O . ARG B 1 520 ? 27.016 -10.648 3.127 1 86.94 520 ARG B O 1
ATOM 8702 N N . CYS B 1 521 ? 25.344 -9.812 4.406 1 92.38 521 CYS B N 1
ATOM 8703 C CA . CYS B 1 521 ? 26.062 -10.031 5.656 1 92.38 521 CYS B CA 1
ATOM 8704 C C . CYS B 1 521 ? 25.781 -11.422 6.207 1 92.38 521 CYS B C 1
ATOM 8706 O O . CYS B 1 521 ? 26.234 -11.758 7.305 1 92.38 521 CYS B O 1
ATOM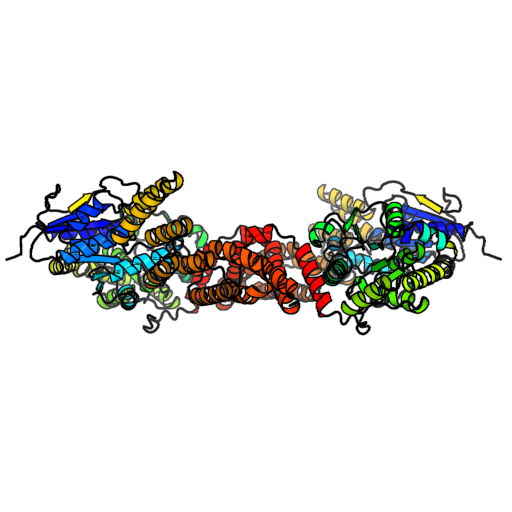 8708 N N . GLY B 1 522 ? 24.969 -12.242 5.484 1 85.88 522 GLY B N 1
ATOM 8709 C CA . GLY B 1 522 ? 24.656 -13.594 5.906 1 85.88 522 GLY B CA 1
ATOM 8710 C C . GLY B 1 522 ? 23.578 -13.656 6.973 1 85.88 522 GLY B C 1
ATOM 8711 O O . GLY B 1 522 ? 23.359 -14.711 7.578 1 85.88 522 GLY B O 1
ATOM 8712 N N . ARG B 1 523 ? 22.953 -12.516 7.27 1 92.12 523 ARG B N 1
ATOM 8713 C CA . ARG B 1 523 ? 21.859 -12.484 8.234 1 92.12 523 ARG B CA 1
ATOM 8714 C C . ARG B 1 523 ? 20.531 -12.797 7.562 1 92.12 523 ARG B C 1
ATOM 8716 O O . ARG B 1 523 ? 19.641 -11.938 7.484 1 92.12 523 ARG B O 1
ATOM 8723 N N . PHE B 1 524 ? 20.312 -14.016 7.234 1 88.25 524 PHE B N 1
ATOM 8724 C CA . PHE B 1 524 ? 19.234 -14.445 6.344 1 88.25 524 PHE B CA 1
ATOM 8725 C C . PHE B 1 524 ? 17.875 -14.352 7.043 1 88.25 524 PHE B C 1
ATOM 8727 O O . PHE B 1 524 ? 16.875 -13.984 6.418 1 88.25 524 PHE B O 1
ATOM 8734 N N . ALA B 1 525 ? 17.844 -14.688 8.305 1 91.06 525 ALA B N 1
ATOM 8735 C CA . ALA B 1 525 ? 16.578 -14.594 9.039 1 91.06 525 ALA B CA 1
ATOM 8736 C C . ALA B 1 525 ? 16.062 -13.156 9.078 1 91.06 525 ALA B C 1
ATOM 8738 O O . ALA B 1 525 ? 14.883 -12.898 8.844 1 91.06 525 ALA B O 1
ATOM 8739 N N . GLN B 1 526 ? 17.016 -12.297 9.359 1 94.38 526 GLN B N 1
ATOM 8740 C CA . GLN B 1 526 ? 16.688 -10.875 9.383 1 94.38 526 GLN B CA 1
ATOM 8741 C C . GLN B 1 526 ? 16.234 -10.391 8.008 1 94.38 526 GLN B C 1
ATOM 8743 O O . GLN B 1 526 ? 15.234 -9.68 7.895 1 94.38 526 GLN B O 1
ATOM 8748 N N . ALA B 1 527 ? 16.938 -10.734 6.988 1 94.12 527 ALA B N 1
ATOM 8749 C CA . ALA B 1 527 ? 16.578 -10.383 5.617 1 94.12 527 ALA B CA 1
ATOM 8750 C C . ALA B 1 527 ? 15.188 -10.922 5.277 1 94.12 527 ALA B C 1
ATOM 8752 O O . ALA B 1 527 ? 14.375 -10.211 4.672 1 94.12 527 ALA B O 1
ATOM 8753 N N . GLN B 1 528 ? 14.883 -12.141 5.699 1 92.69 528 GLN B N 1
ATOM 8754 C CA . GLN B 1 528 ? 13.602 -12.766 5.422 1 92.69 528 GLN B CA 1
ATOM 8755 C C . GLN B 1 528 ? 12.453 -11.961 6.027 1 92.69 528 GLN B C 1
ATOM 8757 O O . GLN B 1 528 ? 11.406 -11.781 5.391 1 92.69 528 GLN B O 1
ATOM 8762 N N . ASP B 1 529 ? 12.68 -11.539 7.207 1 94.69 529 ASP B N 1
ATOM 8763 C CA . ASP B 1 529 ? 11.656 -10.727 7.863 1 94.69 529 ASP B CA 1
ATOM 8764 C C . ASP B 1 529 ? 11.344 -9.477 7.055 1 94.69 529 ASP B C 1
ATOM 8766 O O . ASP B 1 529 ? 10.18 -9.117 6.875 1 94.69 529 ASP B O 1
ATOM 8770 N N . HIS B 1 530 ? 12.344 -8.789 6.543 1 96 530 HIS B N 1
ATOM 8771 C CA . HIS B 1 530 ? 12.164 -7.574 5.754 1 96 530 HIS B CA 1
ATOM 8772 C C . HIS B 1 530 ? 11.484 -7.875 4.426 1 96 530 HIS B C 1
ATOM 8774 O O . HIS B 1 530 ? 10.602 -7.129 3.992 1 96 530 HIS B O 1
ATOM 8780 N N . TYR B 1 531 ? 11.875 -8.93 3.814 1 93.88 531 TYR B N 1
ATOM 8781 C CA . TYR B 1 531 ? 11.258 -9.289 2.545 1 93.88 531 TYR B CA 1
ATOM 8782 C C . TYR B 1 531 ? 9.797 -9.68 2.744 1 93.88 531 TYR B C 1
ATOM 8784 O O . TYR B 1 531 ? 8.953 -9.406 1.891 1 93.88 531 TYR B O 1
ATOM 8792 N N . ARG B 1 532 ? 9.531 -10.352 3.863 1 92.88 532 ARG B N 1
ATOM 8793 C CA . ARG B 1 532 ? 8.141 -10.672 4.172 1 92.88 532 ARG B CA 1
ATOM 8794 C C . ARG B 1 532 ? 7.305 -9.406 4.301 1 92.88 532 ARG B C 1
ATOM 8796 O O . ARG B 1 532 ? 6.191 -9.328 3.775 1 92.88 532 ARG B O 1
ATOM 8803 N N . TRP B 1 533 ? 7.836 -8.469 5.008 1 95.25 533 TRP B N 1
ATOM 8804 C CA . TRP B 1 533 ? 7.148 -7.191 5.121 1 95.25 533 TRP B CA 1
ATOM 8805 C C . TRP B 1 533 ? 6.941 -6.562 3.746 1 95.25 533 TRP B C 1
ATOM 8807 O O . TRP B 1 533 ? 5.852 -6.07 3.441 1 95.25 533 TRP B O 1
ATOM 8817 N N . LEU B 1 534 ? 8 -6.562 2.893 1 95.44 534 LEU B N 1
ATOM 8818 C CA . LEU B 1 534 ? 7.938 -5.984 1.555 1 95.44 534 LEU B CA 1
ATOM 8819 C C . LEU B 1 534 ? 6.883 -6.688 0.708 1 95.44 534 LEU B C 1
ATOM 8821 O O . LEU B 1 534 ? 6.148 -6.039 -0.044 1 95.44 534 LEU B O 1
ATOM 8825 N N . GLN B 1 535 ? 6.793 -7.953 0.867 1 93.12 535 GLN B N 1
ATOM 8826 C CA . GLN B 1 535 ? 5.773 -8.711 0.151 1 93.12 535 GLN B CA 1
ATOM 8827 C C . GLN B 1 535 ? 4.371 -8.273 0.562 1 93.12 535 GLN B C 1
ATOM 8829 O O . GLN B 1 535 ? 3.492 -8.109 -0.287 1 93.12 535 GLN B O 1
ATOM 8834 N N . GLY B 1 536 ? 4.223 -8.125 1.844 1 93.12 536 GLY B N 1
ATOM 8835 C CA . GLY B 1 536 ? 2.947 -7.629 2.338 1 93.12 536 GLY B CA 1
ATOM 8836 C C . GLY B 1 536 ? 2.602 -6.25 1.815 1 93.12 536 GLY B C 1
ATOM 8837 O O . GLY B 1 536 ? 1.464 -6 1.409 1 93.12 536 GLY B O 1
ATOM 8838 N N . ALA B 1 537 ? 3.561 -5.379 1.809 1 94.81 537 ALA B N 1
ATOM 8839 C CA . ALA B 1 537 ? 3.355 -4.02 1.311 1 94.81 537 ALA B CA 1
ATOM 8840 C C . ALA B 1 537 ? 3.018 -4.027 -0.177 1 94.81 537 ALA B C 1
ATOM 8842 O O . ALA B 1 537 ? 2.131 -3.295 -0.622 1 94.81 537 ALA B O 1
ATOM 8843 N N . LEU B 1 538 ? 3.682 -4.828 -0.912 1 93.81 538 LEU B N 1
ATOM 8844 C CA . LEU B 1 538 ? 3.457 -4.934 -2.35 1 93.81 538 LEU B CA 1
ATOM 8845 C C . LEU B 1 538 ? 2.064 -5.477 -2.645 1 93.81 538 LEU B C 1
ATOM 8847 O O . LEU B 1 538 ? 1.377 -4.988 -3.543 1 93.81 538 LEU B O 1
ATOM 8851 N N . ALA B 1 539 ? 1.714 -6.484 -1.889 1 91.5 539 ALA B N 1
ATOM 8852 C CA . ALA B 1 539 ? 0.376 -7.047 -2.057 1 91.5 539 ALA B CA 1
ATOM 8853 C C . ALA B 1 539 ? -0.698 -5.996 -1.788 1 91.5 539 ALA B C 1
ATOM 8855 O O . ALA B 1 539 ? -1.652 -5.867 -2.557 1 91.5 539 ALA B O 1
ATOM 8856 N N . LEU B 1 540 ? -0.519 -5.297 -0.722 1 93.38 540 LEU B N 1
ATOM 8857 C CA . LEU B 1 540 ? -1.46 -4.234 -0.385 1 93.38 540 LEU B CA 1
ATOM 8858 C C . LEU B 1 540 ? -1.522 -3.191 -1.497 1 93.38 540 LEU B C 1
ATOM 8860 O O . LEU B 1 540 ? -2.607 -2.734 -1.865 1 93.38 540 LEU B O 1
ATOM 8864 N N . TYR B 1 541 ? -0.448 -2.795 -2.02 1 94.31 541 TYR B N 1
ATOM 8865 C CA . TYR B 1 541 ? -0.365 -1.815 -3.098 1 94.31 541 TYR B CA 1
ATOM 8866 C C . TYR B 1 541 ? -1.053 -2.332 -4.355 1 94.31 541 TYR B C 1
ATOM 8868 O O . TYR B 1 541 ? -1.923 -1.659 -4.914 1 94.31 541 TYR B O 1
ATOM 8876 N N . THR B 1 542 ? -0.744 -3.529 -4.746 1 91.56 542 THR B N 1
ATOM 8877 C CA . THR B 1 542 ? -1.225 -4.078 -6.008 1 91.56 542 THR B CA 1
ATOM 8878 C C . THR B 1 542 ? -2.732 -4.305 -5.961 1 91.56 542 THR B C 1
ATOM 8880 O O . THR B 1 542 ? -3.445 -3.988 -6.914 1 91.56 542 THR B O 1
ATOM 8883 N N . ASP B 1 543 ? -3.191 -4.734 -4.875 1 91.12 543 ASP B N 1
ATOM 8884 C CA . ASP B 1 543 ? -4.602 -5.086 -4.742 1 91.12 543 ASP B CA 1
ATOM 8885 C C . ASP B 1 543 ? -5.473 -3.834 -4.645 1 91.12 543 ASP B C 1
ATOM 8887 O O . ASP B 1 543 ? -6.68 -3.891 -4.879 1 91.12 543 ASP B O 1
ATOM 8891 N N . ASN B 1 544 ? -4.867 -2.705 -4.246 1 94.06 544 ASN B N 1
ATOM 8892 C CA . ASN B 1 544 ? -5.688 -1.545 -3.908 1 94.06 544 ASN B CA 1
ATOM 8893 C C . ASN B 1 544 ? -5.281 -0.319 -4.723 1 94.06 544 ASN B C 1
ATOM 8895 O O . ASN B 1 544 ? -5.762 0.787 -4.469 1 94.06 544 ASN B O 1
ATOM 8899 N N . GLN B 1 545 ? -4.375 -0.413 -5.676 1 92.25 545 GLN B N 1
ATOM 8900 C CA . GLN B 1 545 ? -3.789 0.722 -6.379 1 92.25 545 GLN B CA 1
ATOM 8901 C C . GLN B 1 545 ? -4.871 1.623 -6.969 1 92.25 545 GLN B C 1
ATOM 8903 O O . GLN B 1 545 ? -4.824 2.846 -6.809 1 92.25 545 GLN B O 1
ATOM 8908 N N . ALA B 1 546 ? -5.902 1.026 -7.516 1 91.69 546 ALA B N 1
ATOM 8909 C CA . ALA B 1 546 ? -6.969 1.805 -8.141 1 91.69 546 ALA B CA 1
ATOM 8910 C C . ALA B 1 546 ? -7.789 2.553 -7.094 1 91.69 546 ALA B C 1
ATOM 8912 O O . ALA B 1 546 ? -8.07 3.742 -7.254 1 91.69 546 ALA B O 1
ATOM 8913 N N . PHE B 1 547 ? -8.07 1.92 -6.059 1 93.69 547 PHE B N 1
ATOM 8914 C CA . PHE B 1 547 ? -8.914 2.498 -5.02 1 93.69 547 PHE B CA 1
ATOM 8915 C C . PHE B 1 547 ? -8.141 3.527 -4.203 1 93.69 547 PHE B C 1
ATOM 8917 O O . PHE B 1 547 ? -8.562 4.684 -4.094 1 93.69 547 PHE B O 1
ATOM 8924 N N . LEU B 1 548 ? -7.012 3.135 -3.68 1 94 548 LEU B N 1
ATOM 8925 C CA . LEU B 1 548 ? -6.258 4.008 -2.787 1 94 548 LEU B CA 1
ATOM 8926 C C . LEU B 1 548 ? -5.73 5.227 -3.537 1 94 548 LEU B C 1
ATOM 8928 O O . LEU B 1 548 ? -5.574 6.301 -2.953 1 94 548 LEU B O 1
ATOM 8932 N N . GLY B 1 549 ? -5.492 5.055 -4.824 1 92.06 549 GLY B N 1
ATOM 8933 C CA . GLY B 1 549 ? -5.051 6.18 -5.633 1 92.06 549 GLY B CA 1
ATOM 8934 C C . GLY B 1 549 ? -6.121 7.242 -5.812 1 92.06 549 GLY B C 1
ATOM 8935 O O . GLY B 1 549 ? -5.809 8.398 -6.098 1 92.06 549 GLY B O 1
ATOM 8936 N N . GLY B 1 550 ? -7.375 6.887 -5.535 1 90.62 550 GLY B N 1
ATOM 8937 C CA . GLY B 1 550 ? -8.469 7.816 -5.754 1 90.62 550 GLY B CA 1
ATOM 8938 C C . GLY B 1 550 ? -9.023 8.398 -4.465 1 90.62 550 GLY B C 1
ATOM 8939 O O . GLY B 1 550 ? -9.906 9.258 -4.496 1 90.62 550 GLY B O 1
ATOM 8940 N N . VAL B 1 551 ? -8.523 7.906 -3.428 1 87.94 551 VAL B N 1
ATOM 8941 C CA . VAL B 1 551 ? -9.055 8.328 -2.135 1 87.94 551 VAL B CA 1
ATOM 8942 C C . VAL B 1 551 ? -8.164 9.422 -1.544 1 87.94 551 VAL B C 1
ATOM 8944 O O . VAL B 1 551 ? -6.938 9.289 -1.525 1 87.94 551 VAL B O 1
ATOM 8947 N N . SER B 1 552 ? -8.797 10.492 -1.106 1 85.75 552 SER B N 1
ATOM 8948 C CA . SER B 1 552 ? -8.047 11.57 -0.482 1 85.75 552 SER B CA 1
ATOM 8949 C C . SER B 1 552 ? -7.582 11.188 0.918 1 85.75 552 SER B C 1
ATOM 8951 O O . SER B 1 552 ? -8.406 10.961 1.81 1 85.75 552 SER B O 1
ATOM 8953 N N . PRO B 1 553 ? -6.293 11.156 1.16 1 85.31 553 PRO B N 1
ATOM 8954 C CA . PRO B 1 553 ? -5.801 10.836 2.502 1 85.31 553 PRO B CA 1
ATOM 8955 C C . PRO B 1 553 ? -6.301 11.812 3.564 1 85.31 553 PRO B C 1
ATOM 8957 O O . PRO B 1 553 ? -6.57 11.414 4.699 1 85.31 553 PRO B O 1
ATOM 8960 N N . LYS B 1 554 ? -6.488 13.039 3.195 1 84.94 554 LYS B N 1
ATOM 8961 C CA . LYS B 1 554 ? -6.945 14.047 4.145 1 84.94 554 LYS B CA 1
ATOM 8962 C C . LYS B 1 554 ? -8.391 13.789 4.566 1 84.94 554 LYS B C 1
ATOM 8964 O O . LYS B 1 554 ? -8.734 13.953 5.738 1 84.94 554 LYS B O 1
ATOM 8969 N N . THR B 1 555 ? -9.164 13.32 3.635 1 85.19 555 THR B N 1
ATOM 8970 C CA . THR B 1 555 ? -10.562 13.039 3.922 1 85.19 555 THR B CA 1
ATOM 8971 C C . THR B 1 555 ? -10.695 11.883 4.906 1 85.19 555 THR B C 1
ATOM 8973 O O . THR B 1 555 ? -11.414 11.984 5.902 1 85.19 555 THR B O 1
ATOM 8976 N N . VAL B 1 556 ? -9.938 10.875 4.629 1 87.19 556 VAL B N 1
ATOM 8977 C CA . VAL B 1 556 ? -10 9.703 5.496 1 87.19 556 VAL B CA 1
ATOM 8978 C C . VAL B 1 556 ? -9.477 10.062 6.883 1 87.19 556 VAL B C 1
ATOM 8980 O O . VAL B 1 556 ? -10.047 9.648 7.895 1 87.19 556 VAL B O 1
ATOM 8983 N N . ALA B 1 557 ? -8.492 10.789 6.926 1 86.38 557 ALA B N 1
ATOM 8984 C CA . ALA B 1 557 ? -7.922 11.195 8.203 1 86.38 557 ALA B CA 1
ATOM 8985 C C . ALA B 1 557 ? -8.898 12.07 8.992 1 86.38 557 ALA B C 1
ATOM 8987 O O . ALA B 1 557 ? -9.047 11.906 10.203 1 86.38 557 ALA B O 1
ATOM 8988 N N . ALA B 1 558 ? -9.523 12.961 8.305 1 86.56 558 ALA B N 1
ATOM 8989 C CA . ALA B 1 558 ? -10.508 13.828 8.953 1 86.56 558 ALA B CA 1
ATOM 8990 C C . ALA B 1 558 ? -11.672 13.016 9.508 1 86.56 558 ALA B C 1
ATOM 8992 O O . ALA B 1 558 ? -12.133 13.25 10.625 1 86.56 558 ALA B O 1
ATOM 8993 N N . TRP B 1 559 ? -12.125 12.094 8.719 1 86 559 TRP B N 1
ATOM 8994 C CA . TRP B 1 559 ? -13.219 11.234 9.164 1 86 559 TRP B CA 1
ATOM 8995 C C . TRP B 1 559 ? -12.805 10.398 10.367 1 86 559 TRP B C 1
ATOM 8997 O O . TRP B 1 559 ? -13.562 10.258 11.328 1 86 559 TRP B O 1
ATOM 9007 N N . SER B 1 560 ? -11.633 9.922 10.289 1 87.31 560 SER B N 1
ATOM 9008 C CA . SER B 1 560 ? -11.109 9.148 11.406 1 87.31 560 SER B CA 1
ATOM 9009 C C . SER B 1 560 ? -11.008 9.992 12.672 1 87.31 560 SER B C 1
ATOM 9011 O O . SER B 1 560 ? -11.375 9.539 13.758 1 87.31 560 SER B O 1
ATOM 9013 N N . ALA B 1 561 ? -10.562 11.156 12.523 1 85.25 561 ALA B N 1
ATOM 9014 C CA . ALA B 1 561 ? -10.461 12.062 13.656 1 85.25 561 ALA B CA 1
ATOM 9015 C C . ALA B 1 561 ? -11.836 12.406 14.219 1 85.25 561 ALA B C 1
ATOM 9017 O O . ALA B 1 561 ? -12.016 12.484 15.43 1 85.25 561 ALA B O 1
ATOM 9018 N N . ALA B 1 562 ? -12.766 12.648 13.32 1 86.81 562 ALA B N 1
ATOM 9019 C CA . ALA B 1 562 ? -14.141 12.93 13.727 1 86.81 562 ALA B CA 1
ATOM 9020 C C . ALA B 1 562 ? -14.711 11.789 14.562 1 86.81 562 ALA B C 1
ATOM 9022 O O . ALA B 1 562 ? -15.32 12.016 15.609 1 86.81 562 ALA B O 1
ATOM 9023 N N . LEU B 1 563 ? -14.5 10.664 14.055 1 87.5 563 LEU B N 1
ATOM 9024 C CA . LEU B 1 563 ? -15.008 9.477 14.742 1 87.5 563 LEU B CA 1
ATOM 9025 C C . LEU B 1 563 ? -14.336 9.305 16.109 1 87.5 563 LEU B C 1
ATOM 9027 O O . LEU B 1 563 ? -14.984 8.93 17.078 1 87.5 563 LEU B O 1
ATOM 9031 N N . HIS B 1 564 ? -13.086 9.547 16.156 1 83.56 564 HIS B N 1
ATOM 9032 C CA . HIS B 1 564 ? -12.367 9.516 17.422 1 83.56 564 HIS B CA 1
ATOM 9033 C C . HIS B 1 564 ? -12.969 10.5 18.422 1 83.56 564 HIS B C 1
ATOM 9035 O O . HIS B 1 564 ? -13.148 10.172 19.594 1 83.56 564 HIS B O 1
ATOM 9041 N N . GLY B 1 565 ? -13.273 11.656 17.922 1 80.31 565 GLY B N 1
ATOM 9042 C CA . GLY B 1 565 ? -13.914 12.664 18.766 1 80.31 565 GLY B CA 1
ATOM 9043 C C . GLY B 1 565 ? -15.266 12.227 19.297 1 80.31 565 GLY B C 1
ATOM 9044 O O . GLY B 1 565 ? -15.609 12.508 20.438 1 80.31 565 GLY B O 1
ATOM 9045 N N . ARG B 1 566 ? -15.945 11.484 18.484 1 81.69 566 ARG B N 1
ATOM 9046 C CA . ARG B 1 566 ? -17.266 10.992 18.891 1 81.69 566 ARG B CA 1
ATOM 9047 C C . ARG B 1 566 ? -17.141 9.977 20.016 1 81.69 566 ARG B C 1
ATOM 9049 O O . ARG B 1 566 ? -17.984 9.945 20.922 1 81.69 566 ARG B O 1
ATOM 9056 N N . LEU B 1 567 ? -16.125 9.195 19.938 1 81.56 567 LEU B N 1
ATOM 9057 C CA . LEU B 1 567 ? -15.961 8.086 20.875 1 81.56 567 LEU B CA 1
ATOM 9058 C C . LEU B 1 567 ? -15.383 8.57 22.203 1 81.56 567 LEU B C 1
ATOM 9060 O O . LEU B 1 567 ? -15.672 7.996 23.25 1 81.56 567 LEU B O 1
ATOM 9064 N N . HIS B 1 568 ? -14.477 9.445 22.203 1 70.25 568 HIS B N 1
ATOM 9065 C CA . HIS B 1 568 ? -13.758 9.844 23.406 1 70.25 568 HIS B CA 1
ATOM 9066 C C . HIS B 1 568 ? -14.281 11.18 23.938 1 70.25 568 HIS B C 1
ATOM 9068 O O . HIS B 1 568 ? -13.656 11.789 24.812 1 70.25 568 HIS B O 1
ATOM 9074 N N . SER B 1 569 ? -15.227 11.711 23.359 1 57.16 569 SER B N 1
ATOM 9075 C CA . SER B 1 569 ? -15.672 13.031 23.797 1 57.16 569 SER B CA 1
ATOM 9076 C C . SER B 1 569 ? -16.375 12.953 25.156 1 57.16 569 SER B C 1
ATOM 9078 O O . SER B 1 569 ? -17.578 12.703 25.219 1 57.16 569 SER B O 1
ATOM 9080 N N . ASP B 1 570 ? -15.938 12.023 26.094 1 51.75 570 ASP B N 1
ATOM 9081 C CA . ASP B 1 570 ? -16.219 12.734 27.344 1 51.75 570 ASP B CA 1
ATOM 9082 C C . ASP B 1 570 ? -15.664 14.156 27.297 1 51.75 570 ASP B C 1
ATOM 9084 O O . ASP B 1 570 ? -14.469 14.375 27.531 1 51.75 570 ASP B O 1
ATOM 9088 N N . TRP B 1 571 ? -16.281 14.836 26.359 1 46.03 571 TRP B N 1
ATOM 9089 C CA . TRP B 1 571 ? -15.891 16.219 26.109 1 46.03 571 TRP B CA 1
ATOM 9090 C C . TRP B 1 571 ? -15.672 16.969 27.406 1 46.03 571 TRP B C 1
ATOM 9092 O O . TRP B 1 571 ? -15.836 18.188 27.469 1 46.03 571 TRP B O 1
ATOM 9102 N N . SER B 1 572 ? -15.805 16.156 28.406 1 42.41 572 SER B N 1
ATOM 9103 C CA . SER B 1 572 ? -15.508 16.828 29.656 1 42.41 572 SER B CA 1
ATOM 9104 C C . SER B 1 572 ? -14.078 17.359 29.688 1 42.41 572 SER B C 1
ATOM 9106 O O . SER B 1 572 ? -13.188 16.781 29.062 1 42.41 572 SER B O 1
ATOM 9108 N N . PRO B 1 573 ? -13.961 18.688 29.953 1 36.41 573 PRO B N 1
ATOM 9109 C CA . PRO B 1 573 ? -12.625 19.281 30.016 1 36.41 573 PRO B CA 1
ATOM 9110 C C . PRO B 1 573 ? -11.578 18.312 30.578 1 36.41 573 PRO B C 1
ATOM 9112 O O . PRO B 1 573 ? -11.734 17.812 31.703 1 36.41 573 PRO B O 1
ATOM 9115 N N . ALA B 1 574 ? -11.047 17.375 29.797 1 35.44 574 ALA B N 1
ATOM 9116 C CA . ALA B 1 574 ? -9.906 16.672 30.375 1 35.44 574 ALA B CA 1
ATOM 9117 C C . ALA B 1 574 ? -9.062 17.609 31.25 1 35.44 574 ALA B C 1
ATOM 9119 O O . ALA B 1 574 ? -9.039 18.812 31.016 1 35.44 574 ALA B O 1
ATOM 9120 N N . GLY B 1 575 ? -8.742 17.031 32.438 1 29.12 575 GLY B N 1
ATOM 9121 C CA . GLY B 1 575 ? -7.766 17.719 33.25 1 29.12 575 GLY B CA 1
ATOM 9122 C C . GLY B 1 575 ? -6.648 18.359 32.469 1 29.12 575 GLY B C 1
ATOM 9123 O O . GLY B 1 575 ? -6.434 18.016 31.297 1 29.12 575 GLY B O 1
ATOM 9124 N N . GLU B 1 576 ? -6.09 19.531 32.781 1 31.88 576 GLU B N 1
ATOM 9125 C CA . GLU B 1 576 ? -5.051 20.516 32.531 1 31.88 576 GLU B CA 1
ATOM 9126 C C . GLU B 1 576 ? -3.771 19.859 32.031 1 31.88 576 GLU B C 1
ATOM 9128 O O . GLU B 1 576 ? -2.707 20.469 32 1 31.88 576 GLU B O 1
ATOM 9133 N N . ASP B 1 577 ? -3.711 18.562 31.703 1 29.31 577 ASP B N 1
ATOM 9134 C CA . ASP B 1 577 ? -2.285 18.297 31.516 1 29.31 577 ASP B CA 1
ATOM 9135 C C . ASP B 1 577 ? -1.796 18.828 30.172 1 29.31 577 ASP B C 1
ATOM 9137 O O . ASP B 1 577 ? -2.289 18.422 29.125 1 29.31 577 ASP B O 1
ATOM 9141 N N . ILE B 1 578 ? -1.626 20.062 30 1 28.11 578 ILE B N 1
ATOM 9142 C CA . ILE B 1 578 ? -0.923 20.844 28.984 1 28.11 578 ILE B CA 1
ATOM 9143 C C . ILE B 1 578 ? 0.363 20.125 28.578 1 28.11 578 ILE B C 1
ATOM 9145 O O . ILE B 1 578 ? 1.168 20.672 27.812 1 28.11 578 ILE B O 1
ATOM 9149 N N . TYR B 1 579 ? 0.918 18.875 29.047 1 24.89 579 TYR B N 1
ATOM 9150 C CA . TYR B 1 579 ? 2.234 18.609 28.469 1 24.89 579 TYR B CA 1
ATOM 9151 C C . TYR B 1 579 ? 2.115 18.078 27.047 1 24.89 579 TYR B C 1
ATOM 9153 O O . TYR B 1 579 ? 1.185 17.328 26.734 1 24.89 579 TYR B O 1
#

Secondary structure (DSSP, 8-state):
------EEEEEEE--S-SHHIIIIIIHHHHHHHHH-TTEEEEEEETTBTTHHHHHHH-SEEEEES---TTHHHHHHHHHHTT-EEEEE--S-TTS--TT-TTHHHHT-HHHHHHHHHHHHHSSEEEESSHHHHHHHHTT-SS-EEE----BSSPPPPHHHHHHTS-SS-EEEEE--GGGHHHHHHHHHHHHHHHHH-TT-EEEEEE-TTHHHHH---GGGEEEEE---HHHHHHHHHT-SEEEE---S-HHHHT--SHHHHHHHHTTPEEEEBS-GGGHHHHHHH-PPPB-SHHHHHHHHHHHHH-HHHHHHHHHHHHHHHHHH-BGGG--HHHHHHHHHS-SSPP-PPPSSPSEEEEE---B-SS-HHHHHHHHHHHHHHTT-HHHHHHHHHHHHHH-TT-HHHHHHHHHHHHHTT-TTHHHHHHHHHHHTTT-HHHHHHHHHH---HHHHHHHHHHHHHHHHTS-HHHHHHTHHHHHHHHHHHHHH-HHHHHHHHHHHHHHSTT-HHHHHHHHHHHHHTT-HHHHHHHHHHHHHHHHHHHHHHHHHTTS-HHHHHHHHHHHHHHHH---S-------/------EEEEEEE--S-SHHIIIIIIHHHHHHHHH-TTEEEEEEETTBTTHHHHHHH-SEEEEES---TTHHHHHHHHHHTT-EEEEE--S-TTS--TT-TTHHHHT-HHHHHHHHHHHHHSSEEEESSHHHHHHHHTT-SS-EEE----BSSPPPPHHHHHHTS-SS-EEEEE--GGGHHHHHHHHHHHHHHHHH-TT-EEEEEE-TTHHHHH---GGGEEEEE---HHHHHHHHHT-SEEEE---S-HHHHT--SHHHHHHHHTTPEEEEBS-GGGHHHHHHH-PPPB-SHHHHHHHHHHHHH-HHHHHHHHHHHHHHHHH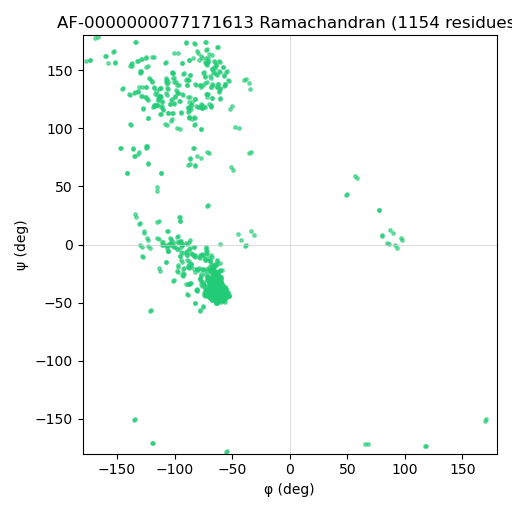H-BGGG--HHHHHHHHHS-SSPP-PPPSSPSEEEEE---B-SS-HHHHHHHHHHHHHHTT-HHHHHHHHHHHHHH-TT-HHHHHHHHHHHHHTT-TTHHHHHHHHHHHTTT-HHHHHHHHHH---HHHHHHHHHHHHHHHHTS-HHHHHHTHHHHHHHHHHHHHH-HHHHHHHHHHHHHHSTT-HHHHHHHHHHHHHTT-HHHHHHHHHHHHHHHHHHHHHHHHHTTS-HHHHHHHHHHHHHHHH---S-------

Organism: Gloeobacter violaceus (strain ATCC 29082 / PCC 7421) (NCBI:txid251221)

Radius of gyration: 41.23 Å; Cα contacts (8 Å, |Δi|>4): 1788; chains: 2; bounding box: 83×129×76 Å